Protein AF-A0ABD3PDK6-F1 (afdb_monomer)

Organism: NC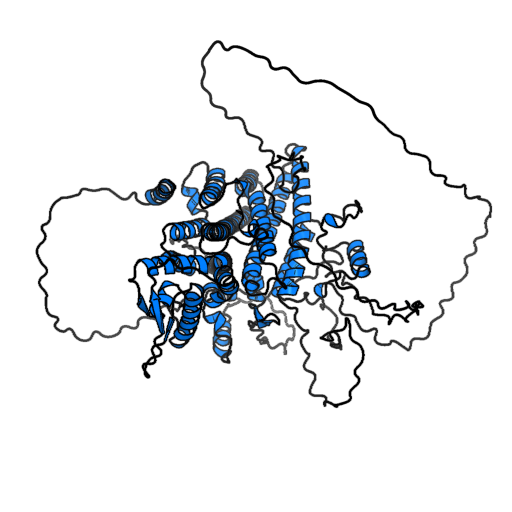BI:txid29204

Sequence (762 aa):
MPSSLMARVKAGNSSASADKCPSHVDVSPVTQRSSKDCTSRTHAGCEAEPEPKSIIRQLLSHNPGPSSFEAPPPFYMCCESEAIDRQNCFELSPFECSAVQNPTNRDSATPQNFSRDPVDATSDPNEIPLECTPTPKKSSLAAAAFSSPATHRIKPTPTSSYYSKQPAVKSAYVPPFKRNALNVKEVTSPATPAKPVNCRNSDANTSHETPKLTLSTAKNAGRTRPSFHPQLVIKKYRRSAAGGGVHEEASVRSLEQLNATVNYLMQLFARQRPPNCENGMNNAMISNNFAGEDTWGKDDTASDYYQQEPSTQGVNPRPQASLCDTVNFIDDRLRAVQKDLVSLVGNLEESFSETTHDANNTLGNVQTKELLRRMQAKMVRYNILTLYLLSGVPSSKYQVKFGSRALRTCLSSYLNLSWGLHDDYSNLHLRKEMNNNLDKENAFSIELRTQDEMMAYVALFHMSAVLRAEENALPLPSTSSAEASTSLMEESGSGWGALFSTFTKYSIAQDGHSLSSVNKYPRWKWALELASLVQCGNYQRYFTLLEEGPSYQSADSTSSATLETSSEAASYNARFLLLARCCASHSINLIRLSALRQCNHAFGKGEKVPVRNLSRLLRFHPSNASDDEVDSASKHVLEFCRDAGLPVIDNDDRDRNVCFVLMKSAPIEISGDESIGRMCTPGRSNDSFVFGTEFVEQKDESVSSLTNLLHRVNMSEEVDDWEEHYCDDSSLSPNSDQAVMVRIDDDQVMIPSSNVLSKLVE

Radius of gyration: 34.32 Å; Cα contacts (8 Å, |Δi|>4): 570; chains: 1; bounding box: 96×109×92 Å

InterPro domains:
  IPR005062 SAC3/GANP/THP3, conserved domain [PF03399] (224-271)

pLDDT: mean 70.37, std 24.06, range [26.16, 98.19]

Solvent-accessible surface area (backbone atoms only — not comparable to full-atom values): 48980 Å² total; per-residue (Å²): 140,70,71,68,60,62,51,54,66,63,59,71,78,69,88,74,83,94,76,81,88,81,82,89,83,85,91,77,84,89,78,91,79,84,89,79,89,87,82,88,81,86,87,71,86,74,78,76,76,78,76,82,76,52,59,61,55,48,46,58,74,70,63,78,69,82,73,83,78,74,78,57,58,70,38,53,48,22,54,62,69,58,53,51,51,29,46,75,67,70,64,68,50,82,69,18,42,41,81,78,73,72,80,71,80,79,84,82,72,82,85,78,82,78,82,77,82,86,83,88,82,90,80,87,94,84,84,82,86,79,85,89,76,89,82,81,92,82,88,86,88,81,91,86,82,88,80,87,84,78,91,81,90,78,85,87,82,90,78,91,81,94,76,92,76,84,80,86,78,83,79,84,83,71,68,92,86,75,74,82,91,73,87,80,79,86,80,88,81,86,89,81,91,79,85,85,84,87,83,81,85,83,89,80,90,79,93,75,86,81,79,84,79,76,86,73,84,71,82,73,76,80,74,79,74,74,47,69,28,55,54,49,32,62,42,68,55,80,63,82,85,69,71,70,69,88,63,74,76,74,77,72,68,50,74,68,36,47,50,52,41,50,53,51,47,51,48,30,64,27,63,39,44,66,77,80,83,75,82,83,72,83,92,75,88,83,79,82,87,81,76,85,73,86,80,90,75,80,87,87,81,93,76,85,89,78,94,77,79,92,69,80,84,67,83,76,73,77,84,69,57,41,67,59,61,47,46,59,52,46,55,39,35,52,49,30,47,51,53,39,51,52,53,52,53,53,55,52,60,57,60,62,74,77,61,86,82,60,70,73,62,52,56,57,48,49,56,50,48,51,53,52,39,52,53,28,50,28,50,31,39,42,31,34,49,49,50,30,65,48,36,74,44,58,64,91,77,43,53,63,58,56,39,55,48,52,29,44,52,29,48,56,51,33,50,64,69,49,72,53,50,68,59,58,52,51,58,55,60,74,65,75,79,72,96,58,63,67,64,52,54,51,48,52,52,53,51,50,54,50,48,21,49,53,49,16,51,53,41,35,47,42,47,32,32,37,56,57,72,70,44,77,58,50,77,76,53,59,84,93,43,46,69,66,51,51,54,88,36,68,91,53,42,66,59,73,61,16,58,53,44,53,47,50,55,59,50,42,70,74,50,72,78,47,79,71,48,59,71,78,25,50,45,28,50,40,32,52,49,42,50,50,25,55,77,70,69,38,52,64,61,31,52,52,46,67,71,71,42,60,80,76,76,75,80,65,90,82,60,92,72,62,74,72,63,57,55,58,51,47,26,54,48,36,40,50,45,40,51,48,37,36,42,35,39,55,28,49,46,53,50,35,49,52,49,49,50,56,49,29,69,74,46,52,66,67,38,73,42,50,38,71,59,51,16,56,69,55,59,58,46,61,98,81,62,53,78,72,52,48,56,57,22,37,52,53,44,51,51,53,38,45,32,40,57,40,53,75,44,78,44,84,56,92,86,52,92,52,44,28,36,37,28,48,80,62,83,76,50,52,65,60,74,64,36,50,44,50,42,57,40,40,31,61,83,43,42,50,74,45,66,32,58,80,66,67,62,75,79,68,93,62,70,62,63,64,53,56,51,55,61,64,74,72,76,84,81,85,76,81,87,82,82,96,72,95,67,96,74,90,76,78,72,91,77,74,83,73,71,63,61,70,42,67,44,91,80,69,41,73,40,71,21,39,66,56,44,39,63,56,28,108

Secondary structure (DSSP, 8-state):
--HHHHHHHHHTT--S------------PPPP--------------PPPPPPPPHHHHHHT--PPPP--PPPPTTSSS-HHHHHHHHHTT---GGGBPP---------------PPPPPP------------PPPP-----------PPP-------------------------TT-----------------PPPP----------PPP------------PPPPBPTTT-------GGG-----S---PPPHHHHHHHHHHHHHHHHHSS-----SSS-------TTS---TTS-------------------PPPPPPHHHHHHHHHHHHHHHHHHHHHHHHHHHHHHHH----HHHHHHHHHHHHHHHHHHHHHHHHHHHHHHHTTTS-TTT--HHHHHHHHHHHHHHHHHHHTTHHHHHHHHHHT--SS-HHHHHHHHHHHHHHHHHHHHHHHHHHHHHHHHHH-TTSPPP-TTTTTTTS-TTGGG-SSHHHHHHHHHHHHHHHHTT-GGGGGG-HHHHHHHHHHHHHHTT-HHHHHHHHHH------S-TTS---THHHHHHHHHHHHHHHHHHHHHHHHHHHHHHHHHHHHHHHSPTT-EEEHHHHHHHTT-S-TT--HHHHHHHHHHHHHHHHHTT--EEE---TT---EEEEPPSS-----SHHHHHHHH--GGGGHHHHH-GGGTSTTSS-THHHHHHHHHSSS------------------S--------EE-TT--EE--HHHHHHHH-

Foldseek 3Di:
DVVPVVVVVVVPPDPDDDDDDDDDDDDDDDDDDDDDDDDDDDDDDDPPDPPDDFLVCLQVLDDPDDPQDDQDPFCLQHHPVVQVVCLVVVNDDPQFFDQPPPPPPPPDDDDDDDDDDDDDDDDDDDDDDDDDDDDDDDDDDDDDDDDDDDDDDDDDDDDDDDDDDDDDDDDPDDPPPDDDDDDDDDDDDDDDDDDDDDDDDDDDDDDDDDDPDDDDPDPPPPDPRGRGDRSRDHDFADDPVVPDPCPPPRDQRDLVSLLSLLLQLLLCLLQLHHDPPPPPDDDDDDDQPPDDDPPPDDDDDDDDDDDDDDDDDDPDPHARDDSLSSCVVSLRRVVVSVVSLVVVVVVLVVVVPPDPDDPVNLVVVLVSLLSVLLSLLLQLLVLLVCLQLCLPFDCVRPPSLSSLVSNLSSLVSNCVSCQCLLVSLVSVVVVPDDDPPPVSVVSSLVVLQSVLLSLLLLLLLLLLLQLVVPDPLQPCDPPVCVVSSPGSQVVQPHHPSSNVVVVCSRQCSNPPPDPVSVLSRQSNVLSVVLSVCLVVLVLLVNLVSLLVGGDDPPPDPPDPDDPVVVSVVSSVRSLSSLSSCSSNQLCLLSSLLSQVQVVLVVDDAFDWAWLLVSLSSSVLDDPDDDPVSSVVSSVLSVLSCVQLVWDKDFDPPPPDRTITTGRHPDHRHGDDPVSSSCSRSVRCSCVCSSSNPVQVPPPDDCPPPVVVVSVVSPDDDPPPDDDDDDDPDPDPDPDPPCVQDFDQHPSRRGHDGSSSSSSSSD

Structure (mmCIF, N/CA/C/O backbone):
data_AF-A0ABD3PDK6-F1
#
_entry.id   AF-A0ABD3PDK6-F1
#
loop_
_atom_site.group_PDB
_atom_site.id
_atom_site.type_symbol
_atom_site.label_atom_id
_atom_site.label_alt_id
_atom_site.label_comp_id
_atom_site.label_asym_id
_atom_site.label_entity_id
_atom_site.label_seq_id
_atom_site.pdbx_PDB_ins_code
_atom_site.Cartn_x
_atom_site.Cartn_y
_atom_site.Cartn_z
_atom_site.occupancy
_atom_site.B_iso_or_equiv
_atom_site.auth_seq_id
_atom_site.auth_comp_id
_atom_site.auth_asym_id
_atom_site.auth_atom_id
_atom_site.pdbx_PDB_model_num
ATOM 1 N N . MET A 1 1 ? 13.539 15.915 24.515 1.00 33.91 1 MET A N 1
ATOM 2 C CA . MET A 1 1 ? 14.264 16.902 23.680 1.00 33.91 1 MET A CA 1
ATOM 3 C C . MET A 1 1 ? 14.076 16.734 22.143 1.00 33.91 1 MET A C 1
ATOM 5 O O . MET A 1 1 ? 15.007 17.051 21.419 1.00 33.91 1 MET A O 1
ATOM 9 N N . PRO A 1 2 ? 12.890 16.357 21.599 1.00 32.00 2 PRO A N 1
ATOM 10 C CA . PRO A 1 2 ? 12.542 16.588 20.179 1.00 32.00 2 PRO A CA 1
ATOM 11 C C . PRO A 1 2 ? 11.530 17.737 19.943 1.00 32.00 2 PRO A C 1
ATOM 13 O O . PRO A 1 2 ? 11.290 18.137 18.809 1.00 32.00 2 PRO A O 1
ATOM 16 N N . SER A 1 3 ? 10.981 18.342 21.001 1.00 37.56 3 SER A N 1
ATOM 17 C CA . SER A 1 3 ? 9.965 19.410 20.935 1.00 37.56 3 SER A CA 1
ATOM 18 C C . SER A 1 3 ? 10.461 20.761 20.383 1.00 37.56 3 SER A C 1
ATOM 20 O O . SER A 1 3 ? 9.655 21.579 19.951 1.00 37.56 3 SER A O 1
ATOM 22 N N . SER A 1 4 ? 11.777 21.000 20.348 1.00 40.50 4 SER A N 1
ATOM 23 C CA . SER A 1 4 ? 12.364 22.285 19.920 1.00 40.50 4 SER A CA 1
ATOM 24 C C . SER A 1 4 ? 12.394 22.473 18.393 1.00 40.50 4 SER A C 1
ATOM 26 O O . SER A 1 4 ? 12.318 23.597 17.901 1.00 40.50 4 SER A O 1
ATOM 28 N N . LEU A 1 5 ? 12.451 21.384 17.615 1.00 39.66 5 LEU A N 1
ATOM 29 C CA . LEU A 1 5 ? 12.611 21.472 16.157 1.00 39.66 5 LEU A CA 1
ATOM 30 C C . LEU A 1 5 ? 11.269 21.658 15.428 1.00 39.66 5 LEU A C 1
ATOM 32 O O . LEU A 1 5 ? 11.174 22.481 14.523 1.00 39.66 5 LEU A O 1
ATOM 36 N N . MET A 1 6 ? 10.201 21.000 15.895 1.00 43.31 6 MET A N 1
ATOM 37 C CA . MET A 1 6 ? 8.832 21.240 15.407 1.00 43.31 6 MET A CA 1
ATOM 38 C C . MET A 1 6 ? 8.336 22.658 15.734 1.00 43.31 6 MET A C 1
ATOM 40 O O . MET A 1 6 ? 7.632 23.275 14.934 1.00 43.31 6 MET A O 1
ATOM 44 N N . ALA A 1 7 ? 8.758 23.222 16.872 1.00 47.25 7 ALA A N 1
ATOM 45 C CA . ALA A 1 7 ? 8.479 24.618 17.206 1.00 47.25 7 ALA A CA 1
ATOM 46 C C . ALA A 1 7 ? 9.117 25.597 16.200 1.00 47.25 7 ALA A C 1
ATOM 48 O O . ALA A 1 7 ? 8.510 26.619 15.887 1.00 47.25 7 ALA A O 1
ATOM 49 N N . ARG A 1 8 ? 10.286 25.267 15.624 1.00 44.12 8 ARG A N 1
ATOM 50 C CA . ARG A 1 8 ? 10.931 26.084 14.577 1.00 44.12 8 ARG A CA 1
ATOM 51 C C . ARG A 1 8 ? 10.209 26.021 13.230 1.00 44.12 8 ARG A C 1
ATOM 53 O O . ARG A 1 8 ? 10.173 27.035 12.544 1.00 44.12 8 ARG A O 1
ATOM 60 N N . VAL A 1 9 ? 9.586 24.892 12.882 1.00 45.59 9 VAL A N 1
ATOM 61 C CA . VAL A 1 9 ? 8.740 24.794 11.674 1.00 45.59 9 VAL A CA 1
ATOM 62 C C . VAL A 1 9 ? 7.465 25.632 11.830 1.00 45.59 9 VAL A C 1
ATOM 64 O O . VAL A 1 9 ? 7.066 26.316 10.894 1.00 45.59 9 VAL A O 1
ATOM 67 N N . LYS A 1 10 ? 6.856 25.660 13.026 1.00 47.19 10 LYS A N 1
ATOM 68 C CA . LYS A 1 10 ? 5.682 26.512 13.301 1.00 47.19 10 LYS A CA 1
ATOM 69 C C . LYS A 1 10 ? 6.009 28.007 13.402 1.00 47.19 10 LYS A C 1
ATOM 71 O O . LYS A 1 10 ? 5.176 28.820 13.023 1.00 47.19 10 LYS A O 1
ATOM 76 N N . ALA A 1 11 ? 7.199 28.377 13.879 1.00 46.62 11 ALA A N 1
ATOM 77 C CA . ALA A 1 11 ? 7.594 29.778 14.055 1.00 46.62 11 ALA A CA 1
ATOM 78 C C . ALA A 1 11 ? 7.929 30.519 12.741 1.00 46.62 11 ALA A C 1
ATOM 80 O O . ALA A 1 11 ? 8.016 31.742 12.748 1.00 46.62 11 ALA A O 1
ATOM 81 N N . GLY A 1 12 ? 8.106 29.810 11.619 1.00 41.84 12 GLY A N 1
ATOM 82 C CA . GLY A 1 12 ? 8.448 30.418 10.325 1.00 41.84 12 GLY A CA 1
ATOM 83 C C . GLY A 1 12 ? 7.286 31.085 9.575 1.00 41.84 12 GLY A C 1
ATOM 84 O O . GLY A 1 12 ? 7.541 31.833 8.639 1.00 41.84 12 GLY A O 1
ATOM 85 N N . ASN A 1 13 ? 6.031 30.851 9.981 1.00 40.47 13 ASN A N 1
ATOM 86 C CA . ASN A 1 13 ? 4.835 31.325 9.262 1.00 40.47 13 ASN A CA 1
ATOM 87 C C . ASN A 1 13 ? 4.119 32.519 9.921 1.00 40.47 13 ASN A C 1
ATOM 89 O O . ASN A 1 13 ? 3.061 32.933 9.455 1.00 40.47 13 ASN A O 1
ATOM 93 N N . SER A 1 14 ? 4.668 33.085 10.994 1.00 37.66 14 SER A N 1
ATOM 94 C CA . SER A 1 14 ? 4.049 34.188 11.736 1.00 37.66 14 SER A CA 1
ATOM 95 C C . SER A 1 14 ? 4.996 35.383 11.850 1.00 37.66 14 SER A C 1
ATOM 97 O O . SER A 1 14 ? 5.498 35.707 12.921 1.00 37.66 14 SER A O 1
ATOM 99 N N . SER A 1 15 ? 5.211 36.079 10.732 1.00 36.38 15 SER A N 1
ATOM 100 C CA . SER A 1 15 ? 5.732 37.450 10.730 1.00 36.38 15 SER A CA 1
ATOM 101 C C . SER A 1 15 ? 4.686 38.406 10.154 1.00 36.38 15 SER A C 1
ATOM 103 O O . SER A 1 15 ? 4.782 38.853 9.014 1.00 36.38 15 SER A O 1
ATOM 105 N N . ALA A 1 16 ? 3.678 38.725 10.961 1.00 35.81 16 ALA A N 1
ATOM 106 C CA . ALA A 1 16 ? 2.847 39.902 10.765 1.00 35.81 16 ALA A CA 1
ATOM 107 C C . ALA A 1 16 ? 2.913 40.741 12.047 1.00 35.81 16 ALA A C 1
ATOM 109 O O . ALA A 1 16 ? 2.473 40.299 13.102 1.00 35.81 16 ALA A O 1
ATOM 110 N N . SER A 1 17 ? 3.556 41.905 11.911 1.00 34.47 17 SER A N 1
ATOM 111 C CA . SER A 1 17 ? 3.424 43.132 12.707 1.00 34.47 17 SER A CA 1
ATOM 112 C C . SER A 1 17 ? 3.126 42.973 14.207 1.00 34.47 17 SER A C 1
ATOM 114 O O . SER A 1 17 ? 1.990 42.783 14.635 1.00 34.47 17 SER A O 1
ATOM 116 N N . ALA A 1 18 ? 4.172 43.139 15.018 1.00 38.19 18 ALA A N 1
ATOM 117 C CA . ALA A 1 18 ? 4.033 43.466 16.427 1.00 38.19 18 ALA A CA 1
ATOM 118 C C . ALA A 1 18 ? 3.723 44.962 16.557 1.00 38.19 18 ALA A C 1
ATOM 120 O O . ALA A 1 18 ? 4.606 45.785 16.317 1.00 38.19 18 ALA A O 1
ATOM 121 N N . ASP A 1 19 ? 2.506 45.301 16.981 1.00 33.12 19 ASP A N 1
ATOM 122 C CA . ASP A 1 19 ? 2.206 46.632 17.496 1.00 33.12 19 ASP A CA 1
ATOM 123 C C . ASP A 1 19 ? 1.490 46.553 18.854 1.00 33.12 19 ASP A C 1
ATOM 125 O O . ASP A 1 19 ? 0.467 45.896 19.031 1.00 33.12 19 ASP A O 1
ATOM 129 N N . LYS A 1 20 ? 2.154 47.196 19.818 1.00 34.62 20 LYS A N 1
ATOM 130 C CA . LYS A 1 20 ? 1.769 47.672 21.157 1.00 34.62 20 LYS A CA 1
ATOM 131 C C . LYS A 1 20 ? 0.549 47.066 21.871 1.00 34.62 20 LYS A C 1
ATOM 133 O O . LYS A 1 20 ? -0.603 47.368 21.578 1.00 34.62 20 LYS A O 1
ATOM 138 N N . CYS A 1 21 ? 0.845 46.419 23.001 1.00 33.97 21 CYS A N 1
ATOM 139 C CA . CYS A 1 21 ? -0.064 46.287 24.141 1.00 33.97 21 CYS A CA 1
ATOM 140 C C . CYS A 1 21 ? -0.491 47.658 24.701 1.00 33.97 21 CYS A C 1
ATOM 142 O O . CYS A 1 21 ? 0.361 48.536 24.872 1.00 33.97 21 CYS A O 1
ATOM 144 N N . PRO A 1 22 ? -1.736 47.764 25.190 1.00 36.25 22 PRO A N 1
ATOM 145 C CA . PRO A 1 22 ? -1.984 48.447 26.446 1.00 36.25 22 PRO A CA 1
ATOM 146 C C . PRO A 1 22 ? -2.604 47.500 27.480 1.00 36.25 22 PRO A C 1
ATOM 148 O O . PRO A 1 22 ? -3.464 46.667 27.205 1.00 36.25 22 PRO A O 1
ATOM 151 N N . SER A 1 23 ? -2.092 47.647 28.692 1.00 42.25 23 SER A N 1
ATOM 152 C CA . SER A 1 23 ? -2.510 47.011 29.933 1.00 42.25 23 SER A CA 1
ATOM 153 C C . SER A 1 23 ? -3.868 47.509 30.439 1.00 42.25 23 SER A C 1
ATOM 155 O O . SER A 1 23 ? -4.216 48.665 30.216 1.00 42.25 23 SER A O 1
ATOM 157 N N . HIS A 1 24 ? -4.495 46.665 31.268 1.00 43.38 24 HIS A N 1
ATOM 158 C CA . HIS A 1 24 ? -5.612 46.927 32.189 1.00 43.38 24 HIS A CA 1
ATOM 159 C C . HIS A 1 24 ? -7.018 47.082 31.593 1.00 43.38 24 HIS A C 1
ATOM 161 O O . HIS A 1 24 ? -7.366 48.146 31.096 1.00 43.38 24 HIS A O 1
ATOM 167 N N . VAL A 1 25 ? -7.871 46.068 31.814 1.00 32.88 25 VAL A N 1
ATOM 168 C CA . VAL A 1 25 ? -9.317 46.262 32.028 1.00 32.88 25 VAL A CA 1
ATOM 169 C C . VAL A 1 25 ? -9.826 45.294 33.102 1.00 32.88 25 VAL A C 1
ATOM 171 O O . VAL A 1 25 ? -9.543 44.096 33.070 1.00 32.88 25 VAL A O 1
ATOM 174 N N . ASP A 1 26 ? -10.556 45.882 34.046 1.00 31.48 26 ASP A N 1
ATOM 175 C CA . ASP A 1 26 ? -11.288 45.300 35.167 1.00 31.48 26 ASP A CA 1
ATOM 176 C C . ASP A 1 26 ? -12.310 44.224 34.779 1.00 31.48 26 ASP A C 1
ATOM 178 O O . ASP A 1 26 ? -13.011 44.310 33.770 1.00 31.48 26 ASP A O 1
ATOM 182 N N . VAL A 1 27 ? -12.464 43.248 35.674 1.00 37.56 27 VAL A N 1
ATOM 183 C CA . VAL A 1 27 ? -13.544 42.259 35.650 1.00 37.56 27 VAL A CA 1
ATOM 184 C C . VAL A 1 27 ? -14.763 42.846 36.365 1.00 37.56 27 VAL A C 1
ATOM 186 O O . VAL A 1 27 ? -14.705 43.157 37.552 1.00 37.56 27 VAL A O 1
ATOM 189 N N . SER A 1 28 ? -15.887 42.957 35.657 1.00 31.92 28 SER A N 1
ATOM 190 C CA . SER A 1 28 ? -17.221 43.187 36.232 1.00 31.92 28 SER A CA 1
ATOM 191 C C . SER A 1 28 ? -18.205 42.111 35.752 1.00 31.92 28 SER A C 1
ATOM 193 O O . SER A 1 28 ? -18.016 41.559 34.665 1.00 31.92 28 SER A O 1
ATOM 195 N N . PRO A 1 29 ? -19.228 41.765 36.558 1.00 42.44 29 PRO A N 1
ATOM 196 C CA . PRO A 1 29 ? -19.994 40.537 36.387 1.00 42.44 29 PRO A CA 1
ATOM 197 C C . PRO A 1 29 ? -21.116 40.649 35.347 1.00 42.44 29 PRO A C 1
ATOM 199 O O . PRO A 1 29 ? -21.711 41.702 35.126 1.00 42.44 29 PRO A O 1
ATOM 202 N N . VAL A 1 30 ? -21.406 39.500 34.738 1.00 33.66 30 VAL A N 1
ATOM 203 C CA . VAL A 1 30 ? -22.426 39.260 33.712 1.00 33.66 30 VAL A CA 1
ATOM 204 C C . VAL A 1 30 ? -23.839 39.391 34.289 1.00 33.66 30 VAL A C 1
ATOM 206 O O . VAL A 1 30 ? -24.230 38.638 35.178 1.00 33.66 30 VAL A O 1
ATOM 209 N N . THR A 1 31 ? -24.630 40.297 33.714 1.00 33.28 31 THR A N 1
ATOM 210 C CA . THR A 1 31 ? -26.081 40.396 33.921 1.00 33.28 31 THR A CA 1
ATOM 211 C C . THR A 1 31 ? -26.805 39.597 32.836 1.00 33.28 31 THR A C 1
ATOM 213 O O . THR A 1 31 ? -26.653 39.872 31.646 1.00 33.28 31 THR A O 1
ATOM 216 N N . GLN A 1 32 ? -27.616 38.617 33.242 1.00 39.53 32 GLN A N 1
ATOM 217 C CA . GLN A 1 32 ? -28.534 37.885 32.365 1.00 39.53 32 GLN A CA 1
ATOM 218 C C . GLN A 1 32 ? -29.570 38.837 31.744 1.00 39.53 32 GLN A C 1
ATOM 220 O O . GLN A 1 32 ? -30.226 39.599 32.458 1.00 39.53 32 GLN A O 1
ATOM 225 N N . ARG A 1 33 ? -29.765 38.764 30.420 1.00 32.22 33 ARG A N 1
ATOM 226 C CA . ARG A 1 33 ? -30.891 39.403 29.725 1.00 32.22 33 ARG A CA 1
ATOM 227 C C . ARG A 1 33 ? -31.748 38.372 28.997 1.00 32.22 33 ARG A C 1
ATOM 229 O O . ARG A 1 33 ? -31.274 37.611 28.163 1.00 32.22 33 ARG A O 1
ATOM 236 N N . SER A 1 34 ? -33.022 38.422 29.368 1.00 34.09 34 SER A N 1
ATOM 237 C CA . SER A 1 34 ? -34.192 37.742 28.825 1.00 34.09 34 SER A CA 1
ATOM 238 C C . SER A 1 34 ? -34.361 37.935 27.315 1.00 34.09 34 SER A C 1
ATOM 240 O O . SER A 1 34 ? -34.275 39.053 26.809 1.00 34.09 34 SER A O 1
ATOM 242 N N . SER A 1 35 ? -34.705 36.843 26.638 1.00 35.84 35 SER A N 1
ATOM 243 C CA . SER A 1 35 ? -35.150 36.756 25.247 1.00 35.84 35 SER A CA 1
ATOM 244 C C . SER A 1 35 ? -36.540 37.366 25.037 1.00 35.84 35 SER A C 1
ATOM 246 O O . SER A 1 35 ? -37.448 37.091 25.823 1.00 35.84 35 SER A O 1
ATOM 248 N N . LYS A 1 36 ? -36.718 38.121 23.947 1.00 46.59 36 LYS A N 1
ATOM 249 C CA . LYS A 1 36 ? -38.016 38.388 23.308 1.00 46.59 36 LYS A CA 1
ATOM 250 C C . LYS A 1 36 ? -37.841 38.542 21.793 1.00 46.59 36 LYS A C 1
ATOM 252 O O . LYS A 1 36 ? -37.038 39.357 21.356 1.00 46.59 36 LYS A O 1
ATOM 257 N N . ASP A 1 37 ? -38.597 37.713 21.078 1.00 53.22 37 ASP A N 1
ATOM 258 C CA . ASP A 1 37 ? -39.224 37.865 19.758 1.00 53.22 37 ASP A CA 1
ATOM 259 C C . ASP A 1 37 ? -38.481 38.583 18.620 1.00 53.22 37 ASP A C 1
ATOM 261 O O . ASP A 1 37 ? -38.293 39.798 18.638 1.00 53.22 37 ASP A O 1
ATOM 265 N N . CYS A 1 38 ? -38.248 37.854 17.519 1.00 35.72 38 CYS A N 1
ATOM 266 C CA . CYS A 1 38 ? -38.396 38.440 16.186 1.00 35.72 38 CYS A CA 1
ATOM 267 C C . CYS A 1 38 ? -38.760 37.397 15.115 1.00 35.72 38 CYS A C 1
ATOM 269 O O . CYS A 1 38 ? -38.110 36.367 14.954 1.00 35.72 38 CYS A O 1
ATOM 271 N N . THR A 1 39 ? -39.841 37.708 14.409 1.00 44.31 39 THR A N 1
ATOM 272 C CA . THR A 1 39 ? -40.572 36.956 13.388 1.00 44.31 39 THR A CA 1
ATOM 273 C C . THR A 1 39 ? -39.949 37.025 11.988 1.00 44.31 39 THR A C 1
ATOM 275 O O . THR A 1 39 ? -39.469 38.072 11.564 1.00 44.31 39 THR A O 1
ATOM 278 N N . SER A 1 40 ? -40.075 35.903 11.266 1.00 52.50 40 SER A N 1
ATOM 279 C CA . SER A 1 40 ? -40.268 35.744 9.810 1.00 52.50 40 SER A CA 1
ATOM 280 C C . SER A 1 40 ? -39.455 36.629 8.851 1.00 52.50 40 SER A C 1
ATOM 282 O O . SER A 1 40 ? -39.840 37.761 8.551 1.00 52.50 40 SER A O 1
ATOM 284 N N . ARG A 1 41 ? -38.418 36.040 8.236 1.00 44.75 41 ARG A N 1
ATOM 285 C CA . ARG A 1 41 ? -37.776 36.553 7.018 1.00 44.75 41 ARG A CA 1
ATOM 286 C C . ARG A 1 41 ? -37.784 35.472 5.933 1.00 44.75 41 ARG A C 1
ATOM 288 O O . ARG A 1 41 ? -37.435 34.326 6.183 1.00 44.75 41 ARG A O 1
ATOM 295 N N . THR A 1 42 ? -38.259 35.873 4.765 1.00 43.91 42 THR A N 1
ATOM 296 C CA . THR A 1 42 ? -38.501 35.116 3.534 1.00 43.91 42 THR A CA 1
ATOM 297 C C . THR A 1 42 ? -37.252 34.408 2.993 1.00 43.91 42 THR A C 1
ATOM 299 O O . THR A 1 42 ? -36.186 35.011 2.889 1.00 43.91 42 THR A O 1
ATOM 302 N N . HIS A 1 43 ? -37.416 33.132 2.621 1.00 43.38 43 HIS A N 1
ATOM 303 C CA . HIS A 1 43 ? -36.419 32.289 1.958 1.00 43.38 43 HIS A CA 1
ATOM 304 C C . HIS A 1 43 ? -36.105 32.815 0.548 1.00 43.38 43 HIS A C 1
ATOM 306 O O . HIS A 1 43 ? -36.920 32.682 -0.363 1.00 43.38 43 HIS A O 1
ATOM 312 N N . ALA A 1 44 ? -34.917 33.391 0.368 1.00 45.34 44 ALA A N 1
ATOM 313 C CA . ALA A 1 44 ? -34.258 33.447 -0.932 1.00 45.34 44 ALA A CA 1
ATOM 314 C C . ALA A 1 44 ? -33.577 32.089 -1.163 1.00 45.34 44 ALA A C 1
ATOM 316 O O . ALA A 1 44 ? -32.943 31.565 -0.246 1.00 45.34 44 ALA A O 1
ATOM 317 N N . GLY A 1 45 ? -33.769 31.501 -2.345 1.00 49.19 45 GLY A N 1
ATOM 318 C CA . GLY A 1 45 ? -33.239 30.188 -2.702 1.00 49.19 45 GLY A CA 1
ATOM 319 C C . GLY A 1 45 ? -31.716 30.161 -2.619 1.00 49.19 45 GLY A C 1
ATOM 320 O O . GLY A 1 45 ? -31.041 30.696 -3.490 1.00 49.19 45 GLY A O 1
ATOM 321 N N . CYS A 1 46 ? -31.189 29.537 -1.566 1.00 41.75 46 CYS A N 1
ATOM 322 C CA . CYS A 1 46 ? -29.838 28.999 -1.585 1.00 41.75 46 CYS A CA 1
ATOM 323 C C . CYS A 1 46 ? -29.841 27.859 -2.601 1.00 41.75 46 CYS A C 1
ATOM 325 O O . CYS A 1 46 ? -30.449 26.817 -2.353 1.00 41.75 46 CYS A O 1
ATOM 327 N N . GLU A 1 47 ? -29.199 28.075 -3.746 1.00 51.72 47 GLU A N 1
ATOM 328 C CA . GLU A 1 47 ? -28.743 26.972 -4.584 1.00 51.72 47 GLU A CA 1
ATOM 329 C C . GLU A 1 47 ? -27.920 26.046 -3.684 1.00 51.72 47 GLU A C 1
ATOM 331 O O . GLU A 1 47 ? -26.988 26.487 -3.010 1.00 51.72 47 GLU A O 1
ATOM 336 N N . ALA A 1 48 ? -28.364 24.795 -3.557 1.00 61.28 48 ALA A N 1
ATOM 337 C CA . ALA A 1 48 ? -27.691 23.818 -2.722 1.00 61.28 48 ALA A CA 1
ATOM 338 C C . ALA A 1 48 ? -26.274 23.621 -3.272 1.00 61.28 48 ALA A C 1
ATOM 340 O O . ALA A 1 48 ? -26.116 23.209 -4.422 1.00 61.28 48 ALA A O 1
ATOM 341 N N . GLU A 1 49 ? -25.267 23.946 -2.458 1.00 57.03 49 GLU A N 1
ATOM 342 C CA . GLU A 1 49 ? -23.869 23.607 -2.726 1.00 57.03 49 GLU A CA 1
ATOM 343 C C . GLU A 1 49 ? -23.802 22.132 -3.164 1.00 57.03 49 GLU A C 1
ATOM 345 O O . GLU A 1 49 ? -24.366 21.272 -2.476 1.00 57.03 49 GLU A O 1
ATOM 350 N N . PRO A 1 50 ? -23.189 21.821 -4.321 1.00 66.62 50 PRO A N 1
ATOM 351 C CA . PRO A 1 50 ? -23.155 20.462 -4.838 1.00 66.62 50 PRO A CA 1
ATOM 352 C C . PRO A 1 50 ? -22.469 19.547 -3.824 1.00 66.62 50 PRO A C 1
ATOM 354 O O . PRO A 1 50 ? -21.351 19.824 -3.387 1.00 66.62 50 PRO A O 1
ATOM 357 N N . GLU A 1 51 ? -23.135 18.451 -3.450 1.00 62.62 51 GLU A N 1
ATOM 358 C CA . GLU A 1 51 ? -22.574 17.517 -2.477 1.00 62.62 51 GLU A CA 1
ATOM 359 C C . GLU A 1 51 ? -21.195 17.012 -2.939 1.00 62.62 51 GLU A C 1
ATOM 361 O O . GLU A 1 51 ? -21.016 16.662 -4.116 1.00 62.62 51 GLU A O 1
ATOM 366 N N . PRO A 1 52 ? -20.198 16.970 -2.037 1.00 64.62 52 PRO A N 1
ATOM 367 C CA . PRO A 1 52 ? -18.847 16.561 -2.384 1.00 64.62 52 PRO A CA 1
ATOM 368 C C . PRO A 1 52 ? -18.856 15.133 -2.943 1.00 64.62 52 PRO A C 1
ATOM 370 O O . PRO A 1 52 ? -19.227 14.178 -2.263 1.00 64.62 52 PRO A O 1
ATOM 373 N N . LYS A 1 53 ? -18.430 14.979 -4.205 1.00 72.62 53 LYS A N 1
ATOM 374 C CA . LYS A 1 53 ? -18.338 13.672 -4.873 1.00 72.62 53 LYS A CA 1
ATOM 375 C C . LYS A 1 53 ? -17.407 12.751 -4.083 1.00 72.62 53 LYS A C 1
ATOM 377 O O . LYS A 1 53 ? -16.281 13.150 -3.775 1.00 72.62 53 LYS A O 1
ATOM 382 N N . SER A 1 54 ? -17.832 11.512 -3.834 1.00 78.62 54 SER A N 1
ATOM 383 C CA . SER A 1 54 ? -17.000 10.522 -3.147 1.00 78.62 54 SER A CA 1
ATOM 384 C C . SER A 1 54 ? -15.675 10.272 -3.871 1.00 78.62 54 SER A C 1
ATOM 386 O O . SER A 1 54 ? -15.566 10.380 -5.095 1.00 78.62 54 SER A O 1
ATOM 388 N N . ILE A 1 55 ? -14.645 9.924 -3.100 1.00 74.94 55 ILE A N 1
ATOM 389 C CA . ILE A 1 55 ? -13.274 9.736 -3.595 1.00 74.94 55 ILE A CA 1
ATOM 390 C C . ILE A 1 55 ? -13.183 8.688 -4.716 1.00 74.94 55 ILE A C 1
ATOM 392 O O . ILE A 1 55 ? -12.429 8.848 -5.674 1.00 74.94 55 ILE A O 1
ATOM 396 N N . ILE A 1 56 ? -14.011 7.641 -4.643 1.00 76.81 56 ILE A N 1
ATOM 397 C CA . ILE A 1 56 ? -14.092 6.594 -5.665 1.00 76.81 56 ILE A CA 1
ATOM 398 C C . ILE A 1 56 ? -14.714 7.145 -6.949 1.00 76.81 56 ILE A C 1
ATOM 400 O O . ILE A 1 56 ? -14.220 6.863 -8.038 1.00 76.81 56 ILE A O 1
ATOM 404 N N . ARG A 1 57 ? -15.758 7.977 -6.848 1.00 78.62 57 ARG A N 1
ATOM 405 C CA . ARG A 1 57 ? -16.362 8.624 -8.024 1.00 78.62 57 ARG A CA 1
ATOM 406 C C . ARG A 1 57 ? -15.371 9.550 -8.720 1.00 78.62 57 ARG A C 1
ATOM 408 O O . ARG A 1 57 ? -15.303 9.536 -9.945 1.00 78.62 57 ARG A O 1
ATOM 415 N N . GLN A 1 58 ? -14.568 10.294 -7.957 1.00 78.69 58 GLN A N 1
ATOM 416 C CA . GLN A 1 58 ? -13.497 11.124 -8.522 1.00 78.69 58 GLN A CA 1
ATOM 417 C C . GLN A 1 58 ? -12.494 10.269 -9.310 1.00 78.69 58 GLN A C 1
ATOM 419 O O . GLN A 1 58 ? -12.177 10.596 -10.451 1.00 78.69 58 GLN A O 1
ATOM 424 N N . LEU A 1 59 ? -12.087 9.114 -8.771 1.00 77.00 59 LEU A N 1
ATOM 425 C CA . LEU A 1 59 ? -11.209 8.176 -9.479 1.00 77.00 59 LEU A CA 1
ATOM 426 C C . LEU A 1 59 ? -11.832 7.593 -10.741 1.00 77.00 59 LEU A C 1
ATOM 428 O O . LEU A 1 59 ? -11.143 7.423 -11.745 1.00 77.00 59 LEU A O 1
ATOM 432 N N . LEU A 1 60 ? -13.119 7.253 -10.708 1.00 79.25 60 LEU A N 1
ATOM 433 C CA . LEU A 1 60 ? -13.798 6.625 -11.838 1.00 79.25 60 LEU A CA 1
ATOM 434 C C . LEU A 1 60 ? -14.134 7.610 -12.962 1.00 79.25 60 LEU A C 1
ATOM 436 O O . LEU A 1 60 ? -14.172 7.180 -14.110 1.00 79.25 60 LEU A O 1
ATOM 440 N N . SER A 1 61 ? -14.293 8.903 -12.658 1.00 77.44 61 SER A N 1
ATOM 441 C CA . SER A 1 61 ? -14.701 9.932 -13.629 1.00 77.44 61 SER A CA 1
ATOM 442 C C . SER A 1 61 ? -13.741 10.146 -14.811 1.00 77.44 61 SER A C 1
ATOM 444 O O . SER A 1 61 ? -14.168 10.633 -15.847 1.00 77.44 61 SER A O 1
ATOM 446 N N . HIS A 1 62 ? -12.481 9.712 -14.707 1.00 66.81 62 HIS A N 1
ATOM 447 C CA . HIS A 1 62 ? -11.507 9.751 -15.806 1.00 66.81 62 HIS A CA 1
ATOM 448 C C . HIS A 1 62 ? -11.170 8.361 -16.302 1.00 66.81 62 HIS A C 1
ATOM 450 O O . HIS A 1 62 ? -10.184 7.775 -15.856 1.00 66.81 62 HIS A O 1
ATOM 456 N N . ASN A 1 63 ? -11.998 7.778 -17.160 1.00 58.38 63 ASN A N 1
ATOM 457 C CA . ASN A 1 63 ? -11.747 6.435 -17.668 1.00 58.38 63 ASN A CA 1
ATOM 458 C C . ASN A 1 63 ? -11.552 6.470 -19.188 1.00 58.38 63 ASN A C 1
ATOM 460 O O . ASN A 1 63 ? -12.493 6.168 -19.918 1.00 58.38 63 ASN A O 1
ATOM 464 N N . PRO A 1 64 ? -10.331 6.752 -19.692 1.00 60.94 64 PRO A N 1
ATOM 465 C CA . PRO A 1 64 ? -9.951 6.068 -20.916 1.00 60.94 64 PRO A CA 1
ATOM 466 C C . PRO A 1 64 ? -10.093 4.574 -20.601 1.00 60.94 64 PRO A C 1
ATOM 468 O O . PRO A 1 64 ? -9.603 4.110 -19.564 1.00 60.94 64 PRO A O 1
ATOM 471 N N . GLY A 1 65 ? -10.862 3.837 -21.406 1.00 59.09 65 GLY A N 1
ATOM 472 C CA . GLY A 1 65 ? -10.999 2.391 -21.231 1.00 59.09 65 GLY A CA 1
ATOM 473 C C . GLY A 1 65 ? -9.616 1.754 -21.042 1.00 59.09 65 GLY A C 1
ATOM 474 O O . GLY A 1 65 ? -8.633 2.306 -21.548 1.00 59.09 65 GLY A O 1
ATOM 475 N N . PRO A 1 66 ? -9.497 0.647 -20.283 1.00 61.72 66 PRO A N 1
ATOM 476 C CA . PRO A 1 66 ? -8.201 0.036 -20.018 1.00 61.72 66 PRO A CA 1
ATOM 477 C C . PRO A 1 66 ? -7.462 -0.124 -21.343 1.00 61.72 66 PRO A C 1
ATOM 479 O O . PRO A 1 66 ? -7.967 -0.817 -22.229 1.00 61.72 66 PRO A O 1
ATOM 482 N N . SER A 1 67 ? -6.321 0.566 -21.480 1.00 65.44 67 SER A N 1
ATOM 483 C CA . SER A 1 67 ? -5.521 0.521 -22.705 1.00 65.44 67 SER A CA 1
ATOM 484 C C . SER A 1 67 ? -5.380 -0.937 -23.127 1.00 65.44 67 SER A C 1
ATOM 486 O O . SER A 1 67 ? -5.103 -1.807 -22.290 1.00 65.44 67 SER A O 1
ATOM 488 N N . SER A 1 68 ? -5.702 -1.227 -24.391 1.00 71.75 68 SER A N 1
ATOM 489 C CA . SER A 1 68 ? -5.681 -2.590 -24.907 1.00 71.75 68 SER A CA 1
ATOM 490 C C . SER A 1 68 ? -4.301 -3.165 -24.630 1.00 71.75 68 SER A C 1
ATOM 492 O O . SER A 1 68 ? -3.304 -2.696 -25.178 1.00 71.75 68 SER A O 1
ATOM 494 N N . PHE A 1 69 ? -4.231 -4.125 -23.713 1.00 73.38 69 PHE A N 1
ATOM 495 C CA . PHE A 1 69 ? -2.958 -4.711 -23.352 1.00 73.38 69 PHE A CA 1
ATOM 496 C C . PHE A 1 69 ? -2.473 -5.556 -24.514 1.00 73.38 69 PHE A C 1
ATOM 498 O O . PHE A 1 69 ? -3.065 -6.591 -24.827 1.00 73.38 69 PHE A O 1
ATOM 505 N N . GLU A 1 70 ? -1.401 -5.103 -25.144 1.00 82.06 70 GLU A N 1
ATOM 506 C CA . GLU A 1 70 ? -0.694 -5.898 -26.124 1.00 82.06 70 GLU A CA 1
ATOM 507 C C . GLU A 1 70 ? 0.028 -7.032 -25.392 1.00 82.06 70 GLU A C 1
ATOM 509 O O . GLU A 1 70 ? 0.841 -6.800 -24.492 1.00 82.06 70 GLU A O 1
ATOM 514 N N . ALA A 1 71 ? -0.319 -8.274 -25.736 1.00 79.69 71 ALA A N 1
ATOM 515 C CA . ALA A 1 71 ? 0.336 -9.436 -25.159 1.00 79.69 71 ALA A CA 1
ATOM 516 C C . ALA A 1 71 ? 1.843 -9.363 -25.461 1.00 79.69 71 ALA A C 1
ATOM 518 O O . ALA A 1 71 ? 2.221 -9.138 -26.614 1.00 79.69 71 ALA A O 1
ATOM 519 N N . PRO A 1 72 ? 2.720 -9.560 -24.460 1.00 87.31 72 PRO A N 1
ATOM 520 C CA . PRO A 1 72 ? 4.151 -9.446 -24.680 1.00 87.31 72 PRO A CA 1
ATOM 521 C C . PRO A 1 72 ? 4.624 -10.523 -25.670 1.00 87.31 72 PRO A C 1
ATOM 523 O O . PRO A 1 72 ? 3.985 -11.575 -25.795 1.00 87.31 72 PRO A O 1
ATOM 526 N N . PRO A 1 73 ? 5.754 -10.311 -26.368 1.00 90.62 73 PRO A N 1
ATOM 527 C CA . PRO A 1 73 ? 6.319 -11.333 -27.239 1.00 90.62 73 PRO A CA 1
ATOM 528 C C . PRO A 1 73 ? 6.559 -12.671 -26.501 1.00 90.62 73 PRO A C 1
ATOM 530 O O . PRO A 1 73 ? 6.736 -12.689 -25.276 1.00 90.62 73 PRO A O 1
ATOM 533 N N . PRO A 1 74 ? 6.581 -13.812 -27.211 1.00 91.62 74 PRO A N 1
ATOM 534 C CA . PRO A 1 74 ? 6.953 -15.101 -26.629 1.00 91.62 74 PRO A CA 1
ATOM 535 C C . PRO A 1 74 ? 8.287 -15.032 -25.873 1.00 91.62 74 PRO A C 1
ATOM 537 O O . PRO A 1 74 ? 9.255 -14.470 -26.379 1.00 91.62 74 PRO A O 1
ATOM 540 N N . PHE A 1 75 ? 8.336 -15.603 -24.666 1.00 91.06 75 PHE A N 1
ATOM 541 C CA . PHE A 1 75 ? 9.525 -15.664 -23.806 1.00 91.06 75 PHE A CA 1
ATOM 542 C C . PHE A 1 75 ? 10.120 -14.294 -23.434 1.00 91.06 75 PHE A C 1
ATOM 544 O O . PHE A 1 75 ? 11.275 -14.177 -23.026 1.00 91.06 75 PHE A O 1
ATOM 551 N N . TYR A 1 76 ? 9.324 -13.228 -23.528 1.00 92.81 76 TYR A N 1
ATOM 552 C CA . TYR A 1 76 ? 9.779 -11.876 -23.206 1.00 92.81 76 TYR A CA 1
ATOM 553 C C . TYR A 1 76 ? 9.942 -11.641 -21.696 1.00 92.81 76 TYR A C 1
ATOM 555 O O . TYR A 1 76 ? 10.753 -10.822 -21.268 1.00 92.81 76 TYR A O 1
ATOM 563 N N . MET A 1 77 ? 9.189 -12.378 -20.871 1.00 93.81 77 MET A N 1
ATOM 564 C CA . MET A 1 77 ? 9.206 -12.259 -19.404 1.00 93.81 77 MET A CA 1
ATOM 565 C C . MET A 1 77 ? 9.989 -13.384 -18.699 1.00 93.81 77 MET A C 1
ATOM 567 O O . MET A 1 77 ? 10.181 -13.324 -17.479 1.00 93.81 77 MET A O 1
ATOM 571 N N . CYS A 1 78 ? 10.434 -14.402 -19.443 1.00 94.44 78 CYS A N 1
ATOM 572 C CA . CYS A 1 78 ? 11.166 -15.584 -18.974 1.00 94.44 78 CYS A CA 1
ATOM 573 C C . CYS A 1 78 ? 11.867 -16.253 -20.161 1.00 94.44 78 CYS A C 1
ATOM 575 O O . CYS A 1 78 ? 11.261 -16.339 -21.224 1.00 94.44 78 CYS A O 1
ATOM 577 N N . CYS A 1 79 ? 13.091 -16.766 -19.999 1.00 93.81 79 CYS A N 1
ATOM 578 C CA . CYS A 1 79 ? 13.740 -17.493 -21.090 1.00 93.81 79 CYS A CA 1
ATOM 579 C C . CYS A 1 79 ? 13.067 -18.852 -21.348 1.00 93.81 79 CYS A C 1
ATOM 581 O O . CYS A 1 79 ? 12.528 -19.489 -20.441 1.00 93.81 79 CYS A O 1
ATOM 583 N N . GLU A 1 80 ? 13.137 -19.323 -22.594 1.00 94.62 80 GLU A N 1
ATOM 584 C CA . GLU A 1 80 ? 12.545 -20.599 -23.010 1.00 94.62 80 GLU A CA 1
ATOM 585 C C . GLU A 1 80 ? 13.081 -21.788 -22.203 1.00 94.62 80 GLU A C 1
ATOM 587 O O . GLU A 1 80 ? 12.312 -22.643 -21.764 1.00 94.62 80 GLU A O 1
ATOM 592 N N . SER A 1 81 ? 14.388 -21.814 -21.929 1.00 93.62 81 SER A N 1
ATOM 593 C CA . SER A 1 81 ? 15.004 -22.878 -21.133 1.00 93.62 81 SER A CA 1
ATOM 594 C C . SER A 1 81 ? 14.465 -22.930 -19.701 1.00 93.62 81 SER A C 1
ATOM 596 O O . SER A 1 81 ? 14.207 -24.020 -19.195 1.00 93.62 81 SER A O 1
ATOM 598 N N . GLU A 1 82 ? 14.228 -21.781 -19.059 1.00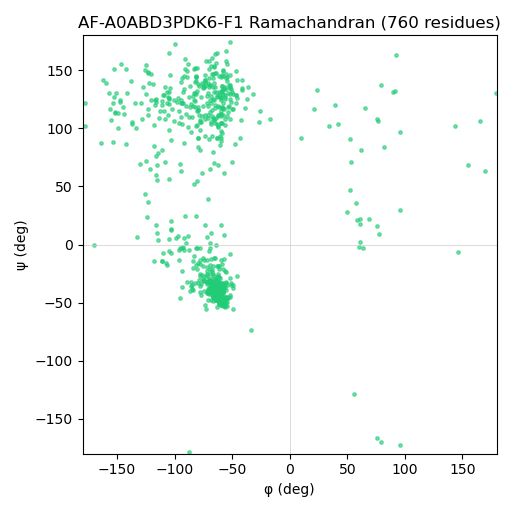 92.44 82 GLU A N 1
ATOM 599 C CA . GLU A 1 82 ? 13.602 -21.725 -17.733 1.00 92.44 82 GLU A CA 1
ATOM 600 C C . GLU A 1 82 ? 12.131 -22.156 -17.793 1.00 92.44 82 GLU A C 1
ATOM 602 O O . GLU A 1 82 ? 11.677 -22.885 -16.912 1.00 92.44 82 GLU A O 1
ATOM 607 N N . ALA A 1 83 ? 11.386 -21.762 -18.828 1.00 94.00 83 ALA A N 1
ATOM 608 C CA . ALA A 1 83 ? 9.999 -22.187 -19.008 1.00 94.00 83 ALA A CA 1
ATOM 609 C C . ALA A 1 83 ? 9.880 -23.719 -19.147 1.00 94.00 83 ALA A C 1
ATOM 611 O O . ALA A 1 83 ? 9.062 -24.343 -18.464 1.00 94.00 83 ALA A O 1
ATOM 612 N N . ILE A 1 84 ? 10.743 -24.332 -19.966 1.00 94.06 84 ILE A N 1
ATOM 613 C CA . ILE A 1 84 ? 10.823 -25.788 -20.156 1.00 94.06 84 ILE A CA 1
ATOM 614 C C . ILE A 1 84 ? 11.231 -26.489 -18.857 1.00 94.06 84 ILE A C 1
ATOM 616 O O . ILE A 1 84 ? 10.601 -27.472 -18.466 1.00 94.06 84 ILE A O 1
ATOM 620 N N . ASP A 1 85 ? 12.250 -25.980 -18.161 1.00 92.56 85 ASP A N 1
ATOM 621 C CA . ASP A 1 85 ? 12.702 -26.515 -16.872 1.00 92.56 85 ASP A CA 1
ATOM 622 C C . ASP A 1 85 ? 11.559 -26.527 -15.846 1.00 92.56 85 ASP A C 1
ATOM 624 O O . ASP A 1 85 ? 11.268 -27.549 -15.220 1.00 92.56 85 ASP A O 1
ATOM 628 N N . ARG A 1 86 ? 10.817 -25.419 -15.750 1.00 92.94 86 ARG A N 1
ATOM 629 C CA . ARG A 1 86 ? 9.671 -25.295 -14.842 1.00 92.94 86 ARG A CA 1
ATOM 630 C C . ARG A 1 86 ? 8.508 -26.204 -15.229 1.00 92.94 86 ARG A C 1
ATOM 632 O O . ARG A 1 86 ? 7.880 -26.772 -14.337 1.00 92.94 86 ARG A O 1
ATOM 639 N N . GLN A 1 87 ? 8.237 -26.400 -16.519 1.00 93.88 87 GLN A N 1
ATOM 640 C CA . GLN A 1 87 ? 7.263 -27.396 -16.980 1.00 93.88 87 GLN A CA 1
ATOM 641 C C . GLN A 1 87 ? 7.687 -28.819 -16.605 1.00 93.88 87 GLN A C 1
ATOM 643 O O . GLN A 1 87 ? 6.869 -29.617 -16.144 1.00 93.88 87 GLN A O 1
ATOM 648 N N . ASN A 1 88 ? 8.970 -29.138 -16.768 1.00 92.38 88 ASN A N 1
ATOM 649 C CA . ASN A 1 88 ? 9.514 -30.455 -16.458 1.00 92.38 88 ASN A CA 1
ATOM 650 C C . ASN A 1 88 ? 9.507 -30.759 -14.957 1.00 92.38 88 ASN A C 1
ATOM 652 O O . ASN A 1 88 ? 9.299 -31.916 -14.584 1.00 92.38 88 ASN A O 1
ATOM 656 N N . CYS A 1 89 ? 9.676 -29.727 -14.130 1.00 91.56 89 CYS A N 1
ATOM 657 C CA . CYS A 1 89 ? 9.682 -29.802 -12.671 1.00 91.56 89 CYS A CA 1
ATOM 658 C C . CYS A 1 89 ? 8.303 -29.581 -12.022 1.00 91.56 89 CYS A C 1
ATOM 660 O O . CYS A 1 89 ? 8.224 -29.527 -10.798 1.00 91.56 89 CYS A O 1
ATOM 662 N N . PHE A 1 90 ? 7.221 -29.463 -12.805 1.00 91.25 90 PHE A N 1
ATOM 663 C CA . PHE A 1 90 ? 5.861 -29.189 -12.306 1.00 91.25 90 PHE A CA 1
ATOM 664 C C . PHE A 1 90 ? 5.751 -27.895 -11.477 1.00 91.25 90 PHE A C 1
ATOM 666 O O . PHE A 1 90 ? 4.983 -27.808 -10.524 1.00 91.25 90 PHE A O 1
ATOM 673 N N . GLU A 1 91 ? 6.509 -26.864 -11.853 1.00 92.88 91 GLU A N 1
ATOM 674 C CA . GLU A 1 91 ? 6.529 -25.568 -11.168 1.00 92.88 91 GLU A CA 1
ATOM 675 C C . GLU A 1 91 ? 5.743 -24.466 -11.900 1.00 92.88 91 GLU A C 1
ATOM 677 O O . GLU A 1 91 ? 5.923 -23.278 -11.601 1.00 92.88 91 GLU A O 1
ATOM 682 N N . LEU A 1 92 ? 4.926 -24.818 -12.895 1.00 94.00 92 LEU A N 1
ATOM 683 C CA . LEU A 1 92 ? 4.079 -23.860 -13.609 1.00 94.00 92 LEU A CA 1
ATOM 684 C C . LEU A 1 92 ? 2.874 -23.458 -12.758 1.00 94.00 92 LEU A C 1
ATOM 686 O O . LEU A 1 92 ? 2.201 -24.300 -12.168 1.00 94.00 92 LEU A O 1
ATOM 690 N N . SER A 1 93 ? 2.600 -22.156 -12.714 1.00 94.06 93 SER A N 1
ATOM 691 C CA . SER A 1 93 ? 1.376 -21.622 -12.127 1.00 94.06 93 SER A CA 1
ATOM 692 C C . SER A 1 93 ? 0.211 -21.732 -13.117 1.00 94.06 93 SER A C 1
ATOM 694 O O . SER A 1 93 ? 0.442 -21.607 -14.321 1.00 94.06 93 SER A O 1
ATOM 696 N N . PRO A 1 94 ? -1.048 -21.845 -12.648 1.00 92.25 94 PRO A N 1
ATOM 697 C CA . PRO A 1 94 ? -2.226 -21.725 -13.509 1.00 92.25 94 PRO A CA 1
ATOM 698 C C . PRO A 1 94 ? -2.243 -20.453 -14.373 1.00 92.25 94 PRO A C 1
ATOM 700 O O . PRO A 1 94 ? -2.773 -20.480 -15.480 1.00 92.25 94 PRO A O 1
ATOM 703 N N . PHE A 1 95 ? -1.616 -19.362 -13.915 1.00 93.19 95 PHE A N 1
ATOM 704 C CA . PHE A 1 95 ? -1.506 -18.108 -14.674 1.00 93.19 95 PHE A CA 1
ATOM 705 C C . PHE A 1 95 ? -0.540 -18.172 -15.866 1.00 93.19 95 PHE A C 1
ATOM 707 O O . PHE A 1 95 ? -0.530 -17.264 -16.693 1.00 93.19 95 PHE A O 1
ATOM 714 N N . GLU A 1 96 ? 0.288 -19.214 -15.943 1.00 94.06 96 GLU A N 1
ATOM 715 C CA . GLU A 1 96 ? 1.323 -19.391 -16.967 1.00 94.06 96 GLU A CA 1
ATOM 716 C C . GLU A 1 96 ? 0.980 -20.526 -17.941 1.00 94.06 96 GLU A C 1
ATOM 718 O O . GLU A 1 96 ? 1.695 -20.729 -18.922 1.00 94.06 96 GLU A O 1
ATOM 723 N N . CYS A 1 97 ? -0.087 -21.283 -17.676 1.00 90.81 97 CYS A N 1
ATOM 724 C CA . CYS A 1 97 ? -0.496 -22.429 -18.479 1.00 90.81 97 CYS A CA 1
ATOM 725 C C . CYS A 1 97 ? -1.298 -21.998 -19.712 1.00 90.81 97 CYS A C 1
ATOM 727 O O . CYS A 1 97 ? -2.181 -21.143 -19.639 1.00 90.81 97 CYS A O 1
ATOM 729 N N . SER A 1 98 ? -1.040 -22.656 -20.842 1.00 83.38 98 SER A N 1
ATOM 730 C CA . SER A 1 98 ? -1.945 -22.618 -21.990 1.00 83.38 98 SER A CA 1
ATOM 731 C C . SER A 1 98 ? -3.216 -23.388 -21.635 1.00 83.38 98 SER A C 1
ATOM 733 O O . SER A 1 98 ? -3.136 -24.475 -21.057 1.00 83.38 98 SER A O 1
ATOM 735 N N . ALA A 1 99 ? -4.389 -22.856 -21.993 1.00 78.19 99 ALA A N 1
ATOM 736 C CA . ALA A 1 99 ? -5.609 -23.653 -21.950 1.00 78.19 99 ALA A CA 1
ATOM 737 C C . ALA A 1 99 ? -5.380 -24.872 -22.849 1.00 78.19 99 ALA A C 1
ATOM 739 O O . ALA A 1 99 ? -5.103 -24.710 -24.038 1.00 78.19 99 ALA A O 1
ATOM 740 N N . VAL A 1 100 ? -5.415 -26.075 -22.269 1.00 64.38 100 VAL A N 1
ATOM 741 C CA . VAL A 1 100 ? -5.243 -27.314 -23.026 1.00 64.38 100 VAL A CA 1
ATOM 742 C C . VAL A 1 100 ? -6.359 -27.340 -24.060 1.00 64.38 100 VAL A C 1
ATOM 744 O O . VAL A 1 100 ? -7.522 -27.563 -23.724 1.00 64.38 100 VAL A O 1
ATOM 747 N N . GLN A 1 101 ? -6.023 -27.065 -25.319 1.00 59.53 101 GLN A N 1
ATOM 748 C CA . GLN A 1 101 ? -6.905 -27.414 -26.414 1.00 59.53 101 GLN A CA 1
ATOM 749 C C . GLN A 1 101 ? -6.949 -28.932 -26.379 1.00 59.53 101 GLN A C 1
ATOM 751 O O . GLN A 1 101 ? -5.955 -29.582 -26.703 1.00 59.53 101 GLN A O 1
ATOM 756 N N . ASN A 1 102 ? -8.059 -29.491 -25.887 1.00 55.47 102 ASN A N 1
ATOM 757 C CA . ASN A 1 102 ? -8.304 -30.917 -26.017 1.00 55.47 102 ASN A CA 1
ATOM 758 C C . ASN A 1 102 ? -8.002 -31.251 -27.477 1.00 55.47 102 ASN A C 1
ATOM 760 O O . ASN A 1 102 ? -8.602 -30.606 -28.348 1.00 55.47 102 ASN A O 1
ATOM 764 N N . PRO A 1 103 ? -7.060 -32.168 -27.763 1.00 54.38 103 PRO A N 1
ATOM 765 C CA . PRO A 1 103 ? -6.868 -32.642 -29.115 1.00 54.38 103 PRO A CA 1
ATOM 766 C C . PRO A 1 103 ? -8.179 -33.329 -29.475 1.00 54.38 103 PRO A C 1
ATOM 768 O O . PRO A 1 103 ? -8.418 -34.484 -29.134 1.00 54.38 103 PRO A O 1
ATOM 771 N N . THR A 1 104 ? -9.096 -32.566 -30.062 1.00 56.09 104 THR A N 1
ATOM 772 C CA . THR A 1 104 ? -10.318 -33.097 -30.630 1.00 56.09 104 THR A CA 1
ATOM 773 C C . THR A 1 104 ? -9.839 -34.106 -31.643 1.00 56.09 104 THR A C 1
ATOM 775 O O . THR A 1 104 ? -9.075 -33.765 -32.546 1.00 56.09 104 THR A O 1
ATOM 778 N N . ASN A 1 105 ? -10.197 -35.360 -31.384 1.00 48.69 105 ASN A N 1
ATOM 779 C CA . ASN A 1 105 ? -9.858 -36.535 -32.161 1.00 48.69 105 ASN A CA 1
ATOM 780 C C . ASN A 1 105 ? -10.012 -36.224 -33.659 1.00 48.69 105 ASN A C 1
ATOM 782 O O . ASN A 1 105 ? -11.089 -36.371 -34.233 1.00 48.69 105 ASN A O 1
ATOM 786 N N . ARG A 1 106 ? -8.931 -35.785 -34.313 1.00 47.72 106 ARG A N 1
ATOM 787 C CA . ARG A 1 106 ? -8.805 -35.786 -35.772 1.00 47.72 106 ARG A CA 1
ATOM 788 C C . ARG A 1 106 ? -8.427 -37.204 -36.197 1.00 47.72 106 ARG A C 1
ATOM 790 O O . ARG A 1 106 ? -7.443 -37.422 -36.892 1.00 47.72 106 ARG A O 1
ATOM 797 N N . ASP A 1 107 ? -9.235 -38.171 -35.779 1.00 52.78 107 ASP A N 1
ATOM 798 C CA . ASP A 1 107 ? -9.237 -39.512 -36.344 1.00 52.78 107 ASP A CA 1
ATOM 799 C C . ASP A 1 107 ? -10.031 -39.455 -37.651 1.00 52.78 107 ASP A C 1
ATOM 801 O O . ASP A 1 107 ? -11.242 -39.663 -37.672 1.00 52.78 107 ASP A O 1
ATOM 805 N N . SER A 1 108 ? -9.361 -39.058 -38.737 1.00 50.38 108 SER A N 1
ATOM 806 C CA . SER A 1 108 ? -9.653 -39.456 -40.132 1.00 50.38 108 SER A CA 1
ATOM 807 C C . SER A 1 108 ? -8.846 -38.619 -41.132 1.00 50.38 108 SER A C 1
ATOM 809 O O . SER A 1 108 ? -9.386 -37.912 -41.978 1.00 50.38 108 SER A O 1
ATOM 811 N N . ALA A 1 109 ? -7.520 -38.724 -41.083 1.00 41.28 109 ALA A N 1
ATOM 812 C CA . ALA A 1 109 ? -6.703 -38.436 -42.257 1.00 41.28 109 ALA A CA 1
ATOM 813 C C . ALA A 1 109 ? -5.620 -39.508 -42.386 1.00 41.28 109 ALA A C 1
ATOM 815 O O . ALA A 1 109 ? -4.649 -39.558 -41.637 1.00 41.28 109 ALA A O 1
ATOM 816 N N . THR A 1 110 ? -5.874 -40.403 -43.332 1.00 48.03 110 THR A N 1
ATOM 817 C CA . THR A 1 110 ? -5.014 -41.449 -43.882 1.00 48.03 110 THR A CA 1
ATOM 818 C C . THR A 1 110 ? -3.547 -41.004 -43.981 1.00 48.03 110 THR A C 1
ATOM 820 O O . THR A 1 110 ? -3.293 -39.901 -44.470 1.00 48.03 110 THR A O 1
ATOM 823 N N . PRO A 1 111 ? -2.560 -41.835 -43.595 1.00 41.06 111 PRO A N 1
ATOM 824 C CA . PRO A 1 111 ? -1.157 -41.465 -43.731 1.00 41.06 111 PRO A CA 1
ATOM 825 C C . PRO A 1 111 ? -0.787 -41.398 -45.219 1.00 41.06 111 PRO A C 1
ATOM 827 O O . PRO A 1 111 ? -0.735 -42.420 -45.905 1.00 41.06 111 PRO A O 1
ATOM 830 N N . GLN A 1 112 ? -0.527 -40.194 -45.737 1.00 37.88 112 GLN A N 1
ATOM 831 C CA . GLN A 1 112 ? 0.177 -40.041 -47.007 1.00 37.88 112 GLN A CA 1
ATOM 832 C C . GLN A 1 112 ? 1.656 -40.363 -46.786 1.00 37.88 112 GLN A C 1
ATOM 834 O O . GLN A 1 112 ? 2.402 -39.604 -46.169 1.00 37.88 112 GLN A O 1
ATOM 839 N N . ASN A 1 113 ? 2.057 -41.521 -47.310 1.00 36.69 113 ASN A N 1
ATOM 840 C CA . ASN A 1 113 ? 3.443 -41.910 -47.518 1.00 36.69 113 ASN A CA 1
ATOM 841 C C . ASN A 1 113 ? 4.152 -40.864 -48.389 1.00 36.69 113 ASN A C 1
ATOM 843 O O . ASN A 1 113 ? 3.939 -40.816 -49.600 1.00 36.69 113 ASN A O 1
ATOM 847 N N . PHE A 1 114 ? 5.038 -40.071 -47.790 1.00 35.12 114 PHE A N 1
ATOM 848 C CA . PHE A 1 114 ? 6.075 -39.373 -48.540 1.00 35.12 114 PHE A CA 1
ATOM 849 C C . PHE A 1 114 ? 7.231 -40.339 -48.800 1.00 35.12 114 PHE A C 1
ATOM 851 O O . PHE A 1 114 ? 8.046 -40.625 -47.923 1.00 35.12 114 PHE A O 1
ATOM 858 N N . SER A 1 115 ? 7.269 -40.845 -50.031 1.00 33.84 115 SER A N 1
ATOM 859 C CA . SER A 1 115 ? 8.437 -41.487 -50.626 1.00 33.84 115 SER A CA 1
ATOM 860 C C . SER A 1 115 ? 9.564 -40.454 -50.721 1.00 33.84 115 SER A C 1
ATOM 862 O O . SER A 1 115 ? 9.397 -39.418 -51.363 1.00 33.84 115 SER A O 1
ATOM 864 N N . ARG A 1 116 ? 10.693 -40.710 -50.053 1.00 35.84 116 ARG A N 1
ATOM 865 C CA . ARG A 1 116 ? 11.958 -39.999 -50.284 1.00 35.84 116 ARG A CA 1
ATOM 866 C C . ARG A 1 116 ? 12.768 -40.799 -51.296 1.00 35.84 116 ARG A C 1
ATOM 868 O O . ARG A 1 116 ? 13.071 -41.963 -51.043 1.00 35.84 116 ARG A O 1
ATOM 875 N N . ASP A 1 117 ? 13.116 -40.158 -52.405 1.00 35.31 117 ASP A N 1
ATOM 876 C CA . ASP A 1 117 ? 14.097 -40.664 -53.361 1.00 35.31 117 ASP A CA 1
ATOM 877 C C . ASP A 1 117 ? 15.500 -40.748 -52.725 1.00 35.31 117 ASP A C 1
ATOM 879 O O . ASP A 1 117 ? 15.838 -39.924 -51.864 1.00 35.31 117 ASP A O 1
ATOM 883 N N . PRO A 1 118 ? 16.329 -41.731 -53.125 1.00 42.72 118 PRO A N 1
ATOM 884 C CA . PRO A 1 118 ? 17.662 -41.926 -52.578 1.00 42.72 118 PRO A CA 1
ATOM 885 C C . PRO A 1 118 ? 18.670 -41.020 -53.294 1.00 42.72 118 PRO A C 1
ATOM 887 O O . PRO A 1 118 ? 18.774 -41.035 -54.520 1.00 42.72 118 PRO A O 1
ATOM 890 N N . VAL A 1 119 ? 19.445 -40.257 -52.522 1.00 43.53 119 VAL A N 1
ATOM 891 C CA . VAL A 1 119 ? 20.644 -39.577 -53.025 1.00 43.53 119 VAL A CA 1
ATOM 892 C C . VAL A 1 119 ? 21.850 -40.466 -52.756 1.00 43.53 119 VAL A C 1
ATOM 894 O O . VAL A 1 119 ? 22.133 -40.850 -51.622 1.00 43.53 119 VAL A O 1
ATOM 897 N N . ASP A 1 120 ? 22.507 -40.782 -53.860 1.00 39.03 120 ASP A N 1
ATOM 898 C CA . ASP A 1 120 ? 23.744 -41.524 -54.028 1.00 39.03 120 ASP A CA 1
ATOM 899 C C . ASP A 1 120 ? 24.923 -40.791 -53.359 1.00 39.03 120 ASP A C 1
ATOM 901 O O . ASP A 1 120 ? 25.146 -39.605 -53.611 1.00 39.03 120 ASP A O 1
ATOM 905 N N . ALA A 1 121 ? 25.676 -41.481 -52.499 1.00 38.31 121 ALA A N 1
ATOM 906 C CA . ALA A 1 121 ? 26.946 -40.993 -51.960 1.00 38.31 121 ALA A CA 1
ATOM 907 C C . ALA A 1 121 ? 27.852 -42.174 -51.583 1.00 38.31 121 ALA A C 1
ATOM 909 O O . ALA A 1 121 ? 27.861 -42.671 -50.457 1.00 38.31 121 ALA A O 1
ATOM 910 N N . THR A 1 122 ? 28.628 -42.625 -52.561 1.00 43.62 122 THR A N 1
ATOM 911 C CA . THR A 1 122 ? 29.817 -43.457 -52.379 1.00 43.62 122 THR A CA 1
ATOM 912 C C . THR A 1 122 ? 31.022 -42.584 -52.018 1.00 43.62 122 THR A C 1
ATOM 914 O O . THR A 1 122 ? 31.434 -41.790 -52.860 1.00 43.62 122 THR A O 1
ATOM 917 N N . SER A 1 123 ? 31.632 -42.777 -50.842 1.00 37.97 123 SER A N 1
ATOM 918 C CA . SER A 1 123 ? 33.100 -42.736 -50.667 1.00 37.97 123 SER A CA 1
ATOM 919 C C . SER A 1 123 ? 33.543 -43.035 -49.225 1.00 37.97 123 SER A C 1
ATOM 921 O O . SER A 1 123 ? 33.204 -42.300 -48.304 1.00 37.97 123 SER A O 1
ATOM 923 N N . ASP A 1 124 ? 34.365 -44.083 -49.128 1.00 36.81 124 ASP A N 1
ATOM 924 C CA . ASP A 1 124 ? 35.458 -44.382 -48.186 1.00 36.81 124 ASP A CA 1
ATOM 925 C C . ASP A 1 124 ? 35.223 -44.627 -46.674 1.00 36.81 124 ASP A C 1
ATOM 927 O O . ASP A 1 124 ? 34.883 -43.710 -45.926 1.00 36.81 124 ASP A O 1
ATOM 931 N N . PRO A 1 125 ? 35.540 -45.844 -46.171 1.00 39.78 125 PRO A N 1
ATOM 932 C CA . PRO A 1 125 ? 35.648 -46.154 -44.754 1.00 39.78 125 PRO A CA 1
ATOM 933 C C . PRO A 1 125 ? 37.123 -46.283 -44.346 1.00 39.78 125 PRO A C 1
ATOM 935 O O . PRO A 1 125 ? 37.723 -47.339 -44.526 1.00 39.78 125 PRO A O 1
ATOM 938 N N . ASN A 1 126 ? 37.716 -45.238 -43.773 1.00 41.94 126 ASN A N 1
ATOM 939 C CA . ASN A 1 126 ? 38.939 -45.357 -42.974 1.00 41.94 126 ASN A CA 1
ATOM 940 C C . ASN A 1 126 ? 39.146 -44.090 -42.145 1.00 41.94 126 ASN A C 1
ATOM 942 O O . ASN A 1 126 ? 39.862 -43.194 -42.566 1.00 41.94 126 ASN A O 1
ATOM 946 N N . GLU A 1 127 ? 38.563 -44.033 -40.949 1.00 34.88 127 GLU A N 1
ATOM 947 C CA . GLU A 1 127 ? 39.127 -43.224 -39.867 1.00 34.88 127 GLU A CA 1
ATOM 948 C C . GLU A 1 127 ? 38.717 -43.800 -38.504 1.00 34.88 127 GLU A C 1
ATOM 950 O O . GLU A 1 127 ? 37.549 -44.028 -38.194 1.00 34.88 127 GLU A O 1
ATOM 955 N N . ILE A 1 128 ? 39.745 -44.128 -37.727 1.00 44.38 128 ILE A N 1
ATOM 956 C CA . ILE A 1 128 ? 39.721 -44.755 -36.406 1.00 44.38 128 ILE A CA 1
ATOM 957 C C . ILE A 1 128 ? 39.449 -43.654 -35.367 1.00 44.38 128 ILE A C 1
ATOM 959 O O . ILE A 1 128 ? 40.188 -42.668 -35.364 1.00 44.38 128 ILE A O 1
ATOM 963 N N . PRO A 1 129 ? 38.480 -43.786 -34.442 1.00 41.12 129 PRO A N 1
ATOM 964 C CA . PRO A 1 129 ? 38.341 -42.815 -33.365 1.00 41.12 129 PRO A CA 1
ATOM 965 C C . PRO A 1 129 ? 39.350 -43.117 -32.246 1.00 41.12 129 PRO A C 1
ATOM 967 O O . PRO A 1 129 ? 39.288 -44.155 -31.588 1.00 41.12 129 PRO A O 1
ATOM 970 N N . LEU A 1 130 ? 40.287 -42.187 -32.044 1.00 35.47 130 LEU A N 1
ATOM 971 C CA . LEU A 1 130 ? 41.205 -42.150 -30.907 1.00 35.47 130 LEU A CA 1
ATOM 972 C C . LEU A 1 130 ? 40.463 -41.792 -29.611 1.00 35.47 130 LEU A C 1
ATOM 974 O O . LEU A 1 130 ? 39.655 -40.866 -29.557 1.00 35.47 130 LEU A O 1
ATOM 978 N N . GLU A 1 131 ? 40.792 -42.547 -28.568 1.00 30.83 131 GLU A N 1
ATOM 979 C CA . GLU A 1 131 ? 40.347 -42.417 -27.184 1.00 30.83 131 GLU A CA 1
ATOM 980 C C . GLU A 1 131 ? 40.646 -41.028 -26.590 1.00 30.83 131 GLU A C 1
ATOM 982 O O . GLU A 1 131 ? 41.790 -40.573 -26.558 1.00 30.83 131 GLU A O 1
ATOM 987 N N . CYS A 1 132 ? 39.628 -40.383 -26.014 1.00 30.17 132 CYS A N 1
ATOM 988 C CA . CYS A 1 132 ? 39.809 -39.238 -25.123 1.00 30.17 132 CYS A CA 1
ATOM 989 C C . CYS A 1 132 ? 40.045 -39.722 -23.684 1.00 30.17 132 CYS A C 1
ATOM 991 O O . CYS A 1 132 ? 39.104 -39.985 -22.935 1.00 30.17 132 CYS A O 1
ATOM 993 N N . THR A 1 133 ? 41.312 -39.804 -23.278 1.00 34.50 133 THR A N 1
ATOM 994 C CA . THR A 1 133 ? 41.716 -39.900 -21.866 1.00 34.50 133 THR A CA 1
ATOM 995 C C . THR A 1 133 ? 41.740 -38.520 -21.190 1.00 34.50 133 THR A C 1
ATOM 997 O O . THR A 1 133 ? 42.160 -37.547 -21.820 1.00 34.50 133 THR A O 1
ATOM 1000 N N . PRO A 1 134 ? 41.373 -38.405 -19.898 1.00 35.44 134 PRO A N 1
ATOM 1001 C CA . PRO A 1 134 ? 41.366 -37.136 -19.175 1.00 35.44 134 PRO A CA 1
ATOM 1002 C C . PRO A 1 134 ? 42.767 -36.780 -18.652 1.00 35.44 134 PRO A C 1
ATOM 1004 O O . PRO A 1 134 ? 43.367 -37.535 -17.887 1.00 35.44 134 PRO A O 1
ATOM 1007 N N . THR A 1 135 ? 43.289 -35.605 -19.012 1.00 32.97 135 THR A N 1
ATOM 1008 C CA . THR A 1 135 ? 44.539 -35.077 -18.437 1.00 32.97 135 THR A CA 1
ATOM 1009 C C . THR A 1 135 ? 44.304 -34.245 -17.168 1.00 32.97 135 THR A C 1
ATOM 1011 O O . THR A 1 135 ? 43.262 -33.600 -17.033 1.00 32.97 135 THR A O 1
ATOM 1014 N N . PRO A 1 136 ? 45.265 -34.239 -16.222 1.00 37.81 136 PRO A N 1
ATOM 1015 C CA . PRO A 1 136 ? 45.031 -33.856 -14.837 1.00 37.81 136 PRO A CA 1
ATOM 1016 C C . PRO A 1 136 ? 45.245 -32.366 -14.537 1.00 37.81 136 PRO A C 1
ATOM 1018 O O . PRO A 1 136 ? 45.975 -31.640 -15.211 1.00 37.81 136 PRO A O 1
ATOM 1021 N N . LYS A 1 137 ? 44.623 -31.971 -13.423 1.00 34.34 137 LYS A N 1
ATOM 1022 C CA . LYS A 1 137 ? 44.734 -30.704 -12.691 1.00 34.34 137 LYS A CA 1
ATOM 1023 C C . LYS A 1 137 ? 46.178 -30.192 -12.595 1.00 34.34 137 LYS A C 1
ATOM 1025 O O . LYS A 1 137 ? 47.066 -30.927 -12.167 1.00 34.34 137 LYS A O 1
ATOM 1030 N N . LYS A 1 138 ? 46.376 -28.893 -12.848 1.00 31.69 138 LYS A N 1
ATOM 1031 C CA . LYS A 1 138 ? 47.554 -28.149 -12.379 1.00 31.69 138 LYS A CA 1
ATOM 1032 C C . LYS A 1 138 ? 47.163 -27.131 -11.313 1.00 31.69 138 LYS A C 1
ATOM 1034 O O . LYS A 1 138 ? 46.313 -26.273 -11.515 1.00 31.69 138 LYS A O 1
ATOM 1039 N N . SER A 1 139 ? 47.825 -27.281 -10.175 1.00 33.25 139 SER A N 1
ATOM 1040 C CA . SER A 1 139 ? 47.959 -26.347 -9.065 1.00 33.25 139 SER A CA 1
ATOM 1041 C C . SER A 1 139 ? 48.848 -25.159 -9.445 1.00 33.25 139 SER A C 1
ATOM 1043 O O . SER A 1 139 ? 49.929 -25.374 -9.993 1.00 33.25 139 SER A O 1
ATOM 1045 N N . SER A 1 140 ? 48.481 -23.941 -9.046 1.00 29.42 140 SER A N 1
ATOM 1046 C CA . SER A 1 140 ? 49.438 -22.835 -8.922 1.00 29.42 140 SER A CA 1
ATOM 1047 C C . SER A 1 140 ? 49.239 -22.100 -7.596 1.00 29.42 140 SER A C 1
ATOM 1049 O O . SER A 1 140 ? 48.333 -21.288 -7.430 1.00 29.42 140 SER A O 1
ATOM 1051 N N . LEU A 1 141 ? 50.116 -22.438 -6.655 1.00 29.14 141 LEU A N 1
ATOM 1052 C CA . LEU A 1 141 ? 50.476 -21.693 -5.454 1.00 29.14 141 LEU A CA 1
ATOM 1053 C C . LEU A 1 141 ? 51.760 -20.914 -5.782 1.00 29.14 141 LEU A C 1
ATOM 1055 O O . LEU A 1 141 ? 52.717 -21.547 -6.219 1.00 29.14 141 LEU A O 1
ATOM 1059 N N . ALA A 1 142 ? 51.768 -19.593 -5.570 1.00 27.89 142 ALA A N 1
ATOM 1060 C CA . ALA A 1 142 ? 52.910 -18.720 -5.220 1.00 27.89 142 ALA A CA 1
ATOM 1061 C C . ALA A 1 142 ? 52.468 -17.256 -5.450 1.00 27.89 142 ALA A C 1
ATOM 1063 O O . ALA A 1 142 ? 52.122 -16.886 -6.563 1.00 27.89 142 ALA A O 1
ATOM 1064 N N . ALA A 1 143 ? 52.209 -16.466 -4.406 1.00 28.61 143 ALA A N 1
ATOM 1065 C CA . ALA A 1 143 ? 53.179 -15.715 -3.597 1.00 28.61 143 ALA A CA 1
ATOM 1066 C C . ALA A 1 143 ? 53.708 -14.444 -4.292 1.00 28.61 143 ALA A C 1
ATOM 1068 O O . ALA A 1 143 ? 54.580 -14.511 -5.150 1.00 28.61 143 ALA A O 1
ATOM 1069 N N . ALA A 1 144 ? 53.242 -13.281 -3.826 1.00 26.36 144 ALA A N 1
ATOM 1070 C CA . ALA A 1 144 ? 54.002 -12.034 -3.844 1.00 26.36 144 ALA A CA 1
ATOM 1071 C C . ALA A 1 144 ? 53.602 -11.189 -2.623 1.00 26.36 144 ALA A C 1
ATOM 1073 O O . ALA A 1 144 ? 52.427 -10.920 -2.385 1.00 26.36 144 ALA A O 1
ATOM 1074 N N . ALA A 1 145 ? 54.610 -10.863 -1.819 1.00 27.70 145 ALA A N 1
ATOM 1075 C CA . ALA A 1 145 ? 54.561 -10.073 -0.599 1.00 27.70 145 ALA A CA 1
ATOM 1076 C C . ALA A 1 145 ? 55.003 -8.619 -0.864 1.00 27.70 145 ALA A C 1
ATOM 1078 O O . ALA A 1 145 ? 55.582 -8.341 -1.912 1.00 27.70 145 ALA A O 1
ATOM 1079 N N . PHE A 1 146 ? 54.837 -7.769 0.164 1.00 26.38 146 PHE A N 1
ATOM 1080 C CA . PHE A 1 146 ? 55.250 -6.354 0.303 1.00 26.38 146 PHE A CA 1
ATOM 1081 C C . PHE A 1 146 ? 54.322 -5.342 -0.409 1.00 26.38 146 PHE A C 1
ATOM 1083 O O . PHE A 1 146 ? 53.864 -5.592 -1.509 1.00 26.38 146 PHE A O 1
ATOM 1090 N N . SER A 1 147 ? 53.946 -4.183 0.143 1.00 26.16 147 SER A N 1
ATOM 1091 C CA . SER A 1 147 ? 54.492 -3.378 1.244 1.00 26.16 147 SER A CA 1
ATOM 1092 C C . SER A 1 147 ? 53.429 -2.421 1.817 1.00 26.16 147 SER A C 1
ATOM 1094 O O . SER A 1 147 ? 52.726 -1.756 1.057 1.00 26.16 147 SER A O 1
ATOM 1096 N N . SER A 1 148 ? 53.381 -2.267 3.141 1.00 29.09 148 SER A N 1
ATOM 1097 C CA . SER A 1 148 ? 52.748 -1.123 3.818 1.00 29.09 148 SER A CA 1
ATOM 1098 C C . SER A 1 148 ? 53.559 0.161 3.595 1.00 29.09 148 SER A C 1
ATOM 1100 O O . SER A 1 148 ? 54.787 0.087 3.682 1.00 29.09 148 SER A O 1
ATOM 1102 N N . PRO A 1 149 ? 52.946 1.351 3.438 1.00 29.89 149 PRO A N 1
ATOM 1103 C CA . PRO A 1 149 ? 53.656 2.600 3.641 1.00 29.89 149 PRO A CA 1
ATOM 1104 C C . PRO A 1 149 ? 53.479 3.139 5.064 1.00 29.89 149 PRO A C 1
ATOM 1106 O O . PRO A 1 149 ? 52.414 3.086 5.679 1.00 29.89 149 PRO A O 1
ATOM 1109 N N . ALA A 1 150 ? 54.605 3.645 5.550 1.00 26.72 150 ALA A N 1
ATOM 1110 C CA . ALA A 1 150 ? 54.901 4.154 6.870 1.00 26.72 150 ALA A CA 1
ATOM 1111 C C . ALA A 1 150 ? 54.062 5.363 7.313 1.00 26.72 150 ALA A C 1
ATOM 1113 O O . ALA A 1 150 ? 53.806 6.306 6.567 1.00 26.72 150 ALA A O 1
ATOM 1114 N N . THR A 1 151 ? 53.777 5.383 8.613 1.00 30.14 151 THR A N 1
ATOM 1115 C CA . THR A 1 151 ? 53.490 6.578 9.407 1.00 30.14 151 THR A CA 1
ATOM 1116 C C . THR A 1 151 ? 54.679 7.543 9.385 1.00 30.14 151 THR A C 1
ATOM 1118 O O . THR A 1 151 ? 55.697 7.279 10.027 1.00 30.14 151 THR A O 1
ATOM 1121 N N . HIS A 1 152 ? 54.534 8.692 8.722 1.00 28.59 152 HIS A N 1
ATOM 1122 C CA . HIS A 1 152 ? 55.415 9.843 8.922 1.00 28.59 152 HIS A CA 1
ATOM 1123 C C . HIS A 1 152 ? 54.790 10.834 9.909 1.00 28.59 152 HIS A C 1
ATOM 1125 O O . HIS A 1 152 ? 53.756 11.449 9.665 1.00 28.59 152 HIS A O 1
ATOM 1131 N N . ARG A 1 153 ? 55.468 10.979 11.048 1.00 28.88 153 ARG A N 1
ATOM 1132 C CA . ARG A 1 153 ? 55.231 11.977 12.091 1.00 28.88 153 ARG A CA 1
ATOM 1133 C C . ARG A 1 153 ? 55.969 13.259 11.696 1.00 28.88 153 ARG A C 1
ATOM 1135 O O . ARG A 1 153 ? 57.195 13.285 11.756 1.00 28.88 153 ARG A O 1
ATOM 1142 N N . ILE A 1 154 ? 55.245 14.314 11.324 1.00 31.03 154 ILE A N 1
ATOM 1143 C CA . ILE A 1 154 ? 55.804 15.661 11.117 1.00 31.03 154 ILE A CA 1
ATOM 1144 C C . ILE A 1 154 ? 55.180 16.604 12.156 1.00 31.03 154 ILE A C 1
ATOM 1146 O O . ILE A 1 154 ? 53.961 16.670 12.299 1.00 31.03 154 ILE A O 1
ATOM 1150 N N . LYS A 1 155 ? 56.037 17.285 12.929 1.00 33.00 155 LYS A N 1
ATOM 1151 C CA . LYS A 1 155 ? 55.670 18.365 13.864 1.00 33.00 155 LYS A CA 1
ATOM 1152 C C . LYS A 1 155 ? 55.308 19.638 13.080 1.00 33.00 155 LYS A C 1
ATOM 1154 O O . LYS A 1 155 ? 55.983 19.905 12.088 1.00 33.00 155 LYS A O 1
ATOM 1159 N N . PRO A 1 156 ? 54.349 20.464 13.537 1.00 35.38 156 PRO A N 1
ATOM 1160 C CA . PRO A 1 156 ? 54.045 21.731 12.887 1.00 35.38 156 PRO A CA 1
ATOM 1161 C C . PRO A 1 156 ? 54.811 22.906 13.518 1.00 35.38 156 PRO A C 1
ATOM 1163 O O . PRO A 1 156 ? 54.949 22.995 14.739 1.00 35.38 156 PRO A O 1
ATOM 1166 N N . THR A 1 157 ? 55.221 23.848 12.671 1.00 32.25 157 THR A N 1
ATOM 1167 C CA . THR A 1 157 ? 55.483 25.255 13.018 1.00 32.25 157 THR A CA 1
ATOM 1168 C C . THR A 1 157 ? 54.556 26.119 12.150 1.00 32.25 157 THR A C 1
ATOM 1170 O O . THR A 1 157 ? 54.218 25.706 11.039 1.00 32.25 157 THR A O 1
ATOM 1173 N N . PRO A 1 158 ? 54.070 27.270 12.645 1.00 45.12 158 PRO A N 1
ATOM 1174 C CA . PRO A 1 158 ? 52.843 27.878 12.151 1.00 45.12 158 PRO A CA 1
ATOM 1175 C C . PRO A 1 158 ? 53.118 28.882 11.033 1.00 45.12 158 PRO A C 1
ATOM 1177 O O . PRO A 1 158 ? 54.092 29.626 11.093 1.00 45.12 158 PRO A O 1
ATOM 1180 N N . THR A 1 159 ? 52.218 28.978 10.057 1.00 31.16 159 THR A N 1
ATOM 1181 C CA . THR A 1 159 ? 51.973 30.239 9.346 1.00 31.16 159 THR A CA 1
ATOM 1182 C C . THR A 1 159 ? 50.583 30.253 8.708 1.00 31.16 159 THR A C 1
ATOM 1184 O O . THR A 1 159 ? 50.144 29.315 8.054 1.00 31.16 159 THR A O 1
ATOM 1187 N N . SER A 1 160 ? 49.907 31.360 8.995 1.00 32.97 160 SER A N 1
ATOM 1188 C CA . SER A 1 160 ? 48.652 31.901 8.478 1.00 32.97 160 SER A CA 1
ATOM 1189 C C . SER A 1 160 ? 48.308 31.595 7.010 1.00 32.97 160 SER A C 1
ATOM 1191 O O . SER A 1 160 ? 49.083 31.907 6.111 1.00 32.97 160 SER A O 1
ATOM 1193 N N . SER A 1 161 ? 47.093 31.097 6.755 1.00 30.64 161 SER A N 1
ATOM 1194 C CA . SER A 1 161 ? 46.081 31.787 5.926 1.00 30.64 161 SER A CA 1
ATOM 1195 C C . SER A 1 161 ? 44.796 30.948 5.817 1.00 30.64 161 SER A C 1
ATOM 1197 O O . SER A 1 161 ? 44.822 29.745 5.573 1.00 30.64 161 SER A O 1
ATOM 1199 N N . TYR A 1 162 ? 43.655 31.591 6.068 1.00 37.84 162 TYR A N 1
ATOM 1200 C CA . TYR A 1 162 ? 42.314 31.004 6.044 1.00 37.84 162 TYR A CA 1
ATOM 1201 C C . TYR A 1 162 ? 41.796 30.893 4.603 1.00 37.84 162 TYR A C 1
ATOM 1203 O O . TYR A 1 162 ? 41.528 31.916 3.985 1.00 37.84 162 TYR A O 1
ATOM 1211 N N . TYR A 1 163 ? 41.576 29.673 4.108 1.00 32.31 163 TYR A N 1
ATOM 1212 C CA . TYR A 1 163 ? 40.552 29.369 3.100 1.00 32.31 163 TYR A CA 1
ATOM 1213 C C . TYR A 1 163 ? 40.044 27.938 3.320 1.00 32.31 163 TYR A C 1
ATOM 1215 O O . TYR A 1 163 ? 40.781 26.964 3.181 1.00 32.31 163 TYR A O 1
ATOM 1223 N N . SER A 1 164 ? 38.773 27.823 3.711 1.00 31.52 164 SER A N 1
ATOM 1224 C CA . SER A 1 164 ? 38.084 26.556 3.967 1.00 31.52 164 SER A CA 1
ATOM 1225 C C . SER A 1 164 ? 37.682 25.904 2.641 1.00 31.52 164 SER A C 1
ATOM 1227 O O . SER A 1 164 ? 36.764 26.370 1.971 1.00 31.52 164 SER A O 1
ATOM 1229 N N . LYS A 1 165 ? 38.375 24.828 2.255 1.00 35.28 165 LYS A N 1
ATOM 1230 C CA . LYS A 1 165 ? 37.899 23.839 1.279 1.00 35.28 165 LYS A CA 1
ATOM 1231 C C . LYS A 1 165 ? 37.587 22.559 2.047 1.00 35.28 165 LYS A C 1
ATOM 1233 O O . LYS A 1 165 ? 38.496 21.952 2.609 1.00 35.28 165 LYS A O 1
ATOM 1238 N N . GLN A 1 166 ? 36.319 22.157 2.090 1.00 35.56 166 GLN A N 1
ATOM 1239 C CA . GLN A 1 166 ? 35.955 20.829 2.581 1.00 35.56 166 GLN A CA 1
ATOM 1240 C C . GLN A 1 166 ? 36.265 19.768 1.511 1.00 35.56 166 GLN A C 1
ATOM 1242 O O . GLN A 1 166 ? 36.023 20.019 0.329 1.00 35.56 166 GLN A O 1
ATOM 1247 N N . PRO A 1 167 ? 36.802 18.594 1.886 1.00 32.56 167 PRO A N 1
ATOM 1248 C CA . PRO A 1 167 ? 37.015 17.501 0.951 1.00 32.56 167 PRO A CA 1
ATOM 1249 C C . PRO A 1 167 ? 35.702 16.754 0.681 1.00 32.56 167 PRO A C 1
ATOM 1251 O O . PRO A 1 167 ? 34.949 16.438 1.601 1.00 32.56 167 PRO A O 1
ATOM 1254 N N . ALA A 1 168 ? 35.458 16.437 -0.592 1.00 34.59 168 ALA A N 1
ATOM 1255 C CA . ALA A 1 168 ? 34.392 15.542 -1.020 1.00 34.59 168 ALA A CA 1
ATOM 1256 C C . ALA A 1 168 ? 34.599 14.151 -0.399 1.00 34.59 168 ALA A C 1
ATOM 1258 O O . ALA A 1 168 ? 35.551 13.438 -0.726 1.00 34.59 168 ALA A O 1
ATOM 1259 N N . VAL A 1 169 ? 33.708 13.768 0.513 1.00 30.38 169 VAL A N 1
ATOM 1260 C CA . VAL A 1 169 ? 33.658 12.419 1.077 1.00 30.38 169 VAL A CA 1
ATOM 1261 C C . VAL A 1 169 ? 32.999 11.510 0.040 1.00 30.38 169 VAL A C 1
ATOM 1263 O O . VAL A 1 169 ? 31.790 11.571 -0.171 1.00 30.38 169 VAL A O 1
ATOM 1266 N N . LYS A 1 170 ? 33.793 10.667 -0.629 1.00 31.64 170 LYS A N 1
ATOM 1267 C CA . LYS A 1 170 ? 33.277 9.555 -1.438 1.00 31.64 170 LYS A CA 1
ATOM 1268 C C . LYS A 1 170 ? 32.656 8.524 -0.490 1.00 31.64 170 LYS A C 1
ATOM 1270 O O . LYS A 1 170 ? 33.372 7.821 0.218 1.00 31.64 170 LYS A O 1
ATOM 1275 N N . SER A 1 171 ? 31.328 8.465 -0.454 1.00 32.38 171 SER A N 1
ATOM 1276 C CA . SER A 1 171 ? 30.574 7.431 0.258 1.00 32.38 171 SER A CA 1
ATOM 1277 C C . SER A 1 171 ? 30.586 6.145 -0.570 1.00 32.38 171 SER A C 1
ATOM 1279 O O . SER A 1 171 ? 29.894 6.062 -1.579 1.00 32.38 171 SER A O 1
ATOM 1281 N N . ALA A 1 172 ? 31.369 5.146 -0.159 1.00 32.59 172 ALA A N 1
ATOM 1282 C CA . ALA A 1 172 ? 31.307 3.803 -0.731 1.00 32.59 172 ALA A CA 1
ATOM 1283 C C . ALA A 1 172 ? 30.031 3.103 -0.233 1.00 32.59 172 ALA A C 1
ATOM 1285 O O . ALA A 1 172 ? 30.000 2.540 0.861 1.00 32.59 172 ALA A O 1
ATOM 1286 N N . TYR A 1 173 ? 28.957 3.203 -1.014 1.00 36.91 173 TYR A N 1
ATOM 1287 C CA . TYR A 1 173 ? 27.720 2.462 -0.792 1.00 36.91 173 TYR A CA 1
ATOM 1288 C C . TYR A 1 173 ? 27.960 0.973 -1.082 1.00 36.91 173 TYR A C 1
ATOM 1290 O O . TYR A 1 173 ? 28.416 0.609 -2.162 1.00 36.91 173 TYR A O 1
ATOM 1298 N N . VAL A 1 174 ? 27.677 0.108 -0.105 1.00 30.58 174 VAL A N 1
ATOM 1299 C CA . VAL A 1 174 ? 27.670 -1.352 -0.271 1.00 30.58 174 VAL A CA 1
ATOM 1300 C C . VAL A 1 174 ? 26.213 -1.807 -0.162 1.00 30.58 174 VAL A C 1
ATOM 1302 O O . VAL A 1 174 ? 25.604 -1.581 0.886 1.00 30.58 174 VAL A O 1
ATOM 1305 N N . PRO A 1 175 ? 25.630 -2.453 -1.190 1.00 32.69 175 PRO A N 1
ATOM 1306 C CA . PRO A 1 175 ? 24.263 -2.955 -1.119 1.00 32.69 175 PRO A CA 1
ATOM 1307 C C . PRO A 1 175 ? 24.083 -3.946 0.047 1.00 32.69 175 PRO A C 1
ATOM 1309 O O . PRO A 1 175 ? 24.981 -4.756 0.309 1.00 32.69 175 PRO A O 1
ATOM 1312 N N . PRO A 1 176 ? 22.912 -3.978 0.711 1.00 36.62 176 PRO A N 1
ATOM 1313 C CA . PRO A 1 176 ? 22.673 -4.767 1.927 1.00 36.62 176 PRO A CA 1
ATOM 1314 C C . PRO A 1 176 ? 22.762 -6.300 1.756 1.00 36.62 176 PRO A C 1
ATOM 1316 O O . PRO A 1 176 ? 22.610 -7.035 2.729 1.00 36.62 176 PRO A O 1
ATOM 1319 N N . PHE A 1 177 ? 23.042 -6.807 0.551 1.00 34.22 177 PHE A N 1
ATOM 1320 C CA . PHE A 1 177 ? 23.132 -8.240 0.249 1.00 34.22 177 PHE A CA 1
ATOM 1321 C C . PHE A 1 177 ? 24.548 -8.837 0.344 1.00 34.22 177 PHE A C 1
ATOM 1323 O O . PHE A 1 177 ? 24.697 -10.048 0.202 1.00 34.22 177 PHE A O 1
ATOM 1330 N N . LYS A 1 178 ? 25.587 -8.038 0.630 1.00 34.25 178 LYS A N 1
ATOM 1331 C CA . LYS A 1 178 ? 26.954 -8.539 0.877 1.00 34.25 178 LYS A CA 1
ATOM 1332 C C . LYS A 1 178 ? 27.384 -8.283 2.327 1.00 34.25 178 LYS A C 1
ATOM 1334 O O . LYS A 1 178 ? 28.159 -7.373 2.600 1.00 34.25 178 LYS A O 1
ATOM 1339 N N . ARG A 1 179 ? 26.920 -9.106 3.276 1.00 33.88 179 ARG A N 1
ATOM 1340 C CA . ARG A 1 179 ? 27.584 -9.241 4.588 1.00 33.88 179 ARG A CA 1
ATOM 1341 C C . ARG A 1 179 ? 28.282 -10.594 4.663 1.00 33.88 179 ARG A C 1
ATOM 1343 O O . ARG A 1 179 ? 27.637 -11.631 4.768 1.00 33.88 179 ARG A O 1
ATOM 1350 N N . ASN A 1 180 ? 29.612 -10.554 4.604 1.00 30.23 180 ASN A N 1
ATOM 1351 C CA . ASN A 1 180 ? 30.475 -11.688 4.906 1.00 30.23 180 ASN A CA 1
ATOM 1352 C C . ASN A 1 180 ? 30.269 -12.111 6.366 1.00 30.23 180 ASN A C 1
ATOM 1354 O O . ASN A 1 180 ? 30.359 -11.284 7.274 1.00 30.23 180 ASN A O 1
ATOM 1358 N N . ALA A 1 181 ? 30.015 -13.401 6.582 1.00 32.91 181 ALA A N 1
ATOM 1359 C CA . ALA A 1 181 ? 30.004 -14.010 7.902 1.00 32.91 181 ALA A CA 1
ATOM 1360 C C . ALA A 1 181 ? 31.423 -13.966 8.492 1.00 32.91 181 ALA A C 1
ATOM 1362 O O . ALA A 1 181 ? 32.311 -14.694 8.051 1.00 32.91 181 ALA A O 1
ATOM 1363 N N . LEU A 1 182 ? 31.644 -13.096 9.478 1.00 30.91 182 LEU A N 1
ATOM 1364 C CA . LEU A 1 182 ? 32.839 -13.121 10.317 1.00 30.91 182 LEU A CA 1
ATOM 1365 C C . LEU A 1 182 ? 32.483 -13.696 11.689 1.00 30.91 182 LEU A C 1
ATOM 1367 O O . LEU A 1 182 ? 31.569 -13.229 12.363 1.00 30.91 182 LEU A O 1
ATOM 1371 N N . ASN A 1 183 ? 33.236 -14.738 12.043 1.00 36.03 183 ASN A N 1
ATOM 1372 C CA . ASN A 1 183 ? 33.203 -15.517 13.277 1.00 36.03 183 ASN A CA 1
ATOM 1373 C C . ASN A 1 183 ? 32.972 -14.677 14.541 1.00 36.03 183 ASN A C 1
ATOM 1375 O O . ASN A 1 183 ? 33.841 -13.902 14.946 1.00 36.03 183 ASN A O 1
ATOM 1379 N N . VAL A 1 184 ? 31.861 -14.936 15.232 1.00 29.80 184 VAL A N 1
ATOM 1380 C CA . VAL A 1 184 ? 31.695 -14.568 16.641 1.00 29.80 184 VAL A CA 1
ATOM 1381 C C . VAL A 1 184 ? 32.199 -15.737 17.483 1.00 29.80 184 VAL A C 1
ATOM 1383 O O . VAL A 1 184 ? 31.629 -16.824 17.463 1.00 29.80 184 VAL A O 1
ATOM 1386 N N . LYS A 1 185 ? 33.307 -15.506 18.194 1.00 31.27 185 LYS A N 1
ATOM 1387 C CA . LYS A 1 185 ? 33.813 -16.392 19.247 1.00 31.27 185 LYS A CA 1
ATOM 1388 C C . LYS A 1 185 ? 32.802 -16.452 20.392 1.00 31.27 185 LYS A C 1
ATOM 1390 O O . LYS A 1 185 ? 32.369 -15.412 20.885 1.00 31.27 185 LYS A O 1
ATOM 1395 N N . GLU A 1 186 ? 32.487 -17.673 20.812 1.00 32.34 186 GLU A N 1
ATOM 1396 C CA . GLU A 1 186 ? 31.719 -17.994 22.013 1.00 32.34 186 GLU A CA 1
ATOM 1397 C C . GLU A 1 186 ? 32.295 -17.299 23.254 1.00 32.34 186 GLU A C 1
ATOM 1399 O O . GLU A 1 186 ? 33.485 -17.409 23.554 1.00 32.34 186 GLU A O 1
ATOM 1404 N N . VAL A 1 187 ? 31.423 -16.621 24.002 1.00 33.00 187 VAL A N 1
ATOM 1405 C CA . VAL A 1 187 ? 31.667 -16.229 25.391 1.00 33.00 187 VAL A CA 1
ATOM 1406 C C . VAL A 1 187 ? 30.817 -17.139 26.265 1.00 33.00 187 VAL A C 1
ATOM 1408 O O . VAL A 1 187 ? 29.589 -17.091 26.250 1.00 33.00 187 VAL A O 1
ATOM 1411 N N . THR A 1 188 ? 31.505 -18.000 27.002 1.00 40.25 188 THR A N 1
ATOM 1412 C CA . THR A 1 188 ? 30.963 -18.929 27.990 1.00 40.25 188 THR A CA 1
ATOM 1413 C C . THR A 1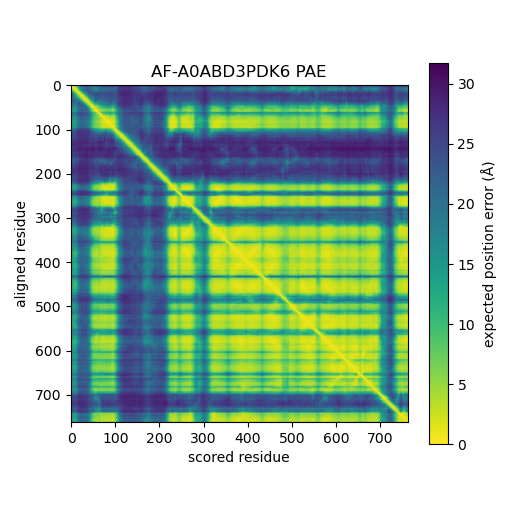 188 ? 30.361 -18.158 29.172 1.00 40.25 188 THR A C 1
ATOM 1415 O O . THR A 1 188 ? 30.938 -17.183 29.648 1.00 40.25 188 THR A O 1
ATOM 1418 N N . SER A 1 189 ? 29.211 -18.600 29.683 1.00 30.11 189 SER A N 1
ATOM 1419 C CA . SER A 1 189 ? 28.635 -18.164 30.967 1.00 30.11 189 SER A CA 1
ATOM 1420 C C . SER A 1 189 ? 27.980 -19.359 31.675 1.00 30.11 189 SER A C 1
ATOM 1422 O O . SER A 1 189 ? 27.593 -20.312 30.999 1.00 30.11 189 SER A O 1
ATOM 1424 N N . PRO A 1 190 ? 27.923 -19.366 33.020 1.00 42.53 190 PRO A N 1
ATOM 1425 C CA . PRO A 1 190 ? 28.016 -20.593 33.802 1.00 42.53 190 PRO A CA 1
ATOM 1426 C C . PRO A 1 190 ? 26.670 -21.259 34.105 1.00 42.53 190 PRO A C 1
ATOM 1428 O O . PRO A 1 190 ? 25.633 -20.618 34.258 1.00 42.53 190 PRO A O 1
ATOM 1431 N N . ALA A 1 191 ? 26.748 -22.581 34.236 1.00 33.94 191 ALA A N 1
ATOM 1432 C CA . ALA A 1 191 ? 25.665 -23.502 34.531 1.00 33.94 191 ALA A CA 1
ATOM 1433 C C . ALA A 1 191 ? 25.087 -23.353 35.950 1.00 33.94 191 ALA A C 1
ATOM 1435 O O . ALA A 1 191 ? 25.810 -23.133 36.922 1.00 33.94 191 ALA A O 1
ATOM 1436 N N . THR A 1 192 ? 23.781 -23.600 36.074 1.00 34.00 192 THR A N 1
ATOM 1437 C CA . THR A 1 192 ? 23.102 -23.976 37.326 1.00 34.00 192 THR A CA 1
ATOM 1438 C C . THR A 1 192 ? 22.300 -25.261 37.061 1.00 34.00 192 THR A C 1
ATOM 1440 O O . THR A 1 192 ? 21.680 -25.358 36.000 1.00 34.00 192 THR A O 1
ATOM 1443 N N . PRO A 1 193 ? 22.322 -26.279 37.946 1.00 43.09 193 PRO A N 1
ATOM 1444 C CA . PRO A 1 193 ? 21.831 -27.613 37.611 1.00 43.09 193 PRO A CA 1
ATOM 1445 C C . PRO A 1 193 ? 20.356 -27.800 37.995 1.00 43.09 193 PRO A C 1
ATOM 1447 O O . PRO A 1 193 ? 19.967 -27.555 39.137 1.00 43.09 193 PRO A O 1
ATOM 1450 N N . ALA A 1 194 ? 19.552 -28.318 37.065 1.00 32.88 194 ALA A N 1
ATOM 1451 C CA . ALA A 1 194 ? 18.211 -28.832 37.339 1.00 32.88 194 ALA A CA 1
ATOM 1452 C C . ALA A 1 194 ? 18.193 -30.367 37.232 1.00 32.88 194 ALA A C 1
ATOM 1454 O O . ALA A 1 194 ? 18.782 -30.958 36.329 1.00 32.88 194 ALA A O 1
ATOM 1455 N N . LYS A 1 195 ? 17.540 -30.994 38.215 1.00 36.75 195 LYS A N 1
ATOM 1456 C CA . LYS A 1 195 ? 17.416 -32.444 38.437 1.00 36.75 195 LYS A CA 1
ATOM 1457 C C . LYS A 1 195 ? 16.647 -33.150 37.306 1.00 36.75 195 LYS A C 1
ATOM 1459 O O . LYS A 1 195 ? 15.675 -32.581 36.812 1.00 36.75 195 LYS A O 1
ATOM 1464 N N . PRO A 1 196 ? 16.978 -34.413 36.975 1.00 34.78 196 PRO A N 1
ATOM 1465 C CA . PRO A 1 196 ? 16.204 -35.202 36.028 1.00 34.78 196 PRO A CA 1
ATOM 1466 C C . PRO A 1 196 ? 15.004 -35.870 36.716 1.00 34.78 196 PRO A C 1
ATOM 1468 O O . PRO A 1 196 ? 15.142 -36.524 37.753 1.00 34.78 196 PRO A O 1
ATOM 1471 N N . VAL A 1 197 ? 13.825 -35.712 36.113 1.00 38.06 197 VAL A N 1
ATOM 1472 C CA . VAL A 1 197 ? 12.627 -36.496 36.426 1.00 38.06 197 VAL A CA 1
ATOM 1473 C C . VAL A 1 197 ? 12.707 -37.820 35.673 1.00 38.06 197 VAL A C 1
ATOM 1475 O O . VAL A 1 197 ? 13.007 -37.881 34.484 1.00 38.06 197 VAL A O 1
ATOM 1478 N N . ASN A 1 198 ? 12.477 -38.873 36.440 1.00 36.03 198 ASN A N 1
ATOM 1479 C CA . ASN A 1 198 ? 12.613 -40.276 36.114 1.00 36.03 198 ASN A CA 1
ATOM 1480 C C . ASN A 1 198 ? 11.271 -40.781 35.554 1.00 36.03 198 ASN A C 1
ATOM 1482 O O . ASN A 1 198 ? 10.281 -40.752 36.282 1.00 36.03 198 ASN A O 1
ATOM 1486 N N . CYS A 1 199 ? 11.230 -41.267 34.311 1.00 28.03 199 CYS A N 1
ATOM 1487 C CA . CYS A 1 199 ? 10.104 -42.051 33.796 1.00 28.03 199 CYS A CA 1
ATOM 1488 C C . CYS A 1 199 ? 10.627 -43.400 33.305 1.00 28.03 199 CYS A C 1
ATOM 1490 O O . CYS A 1 199 ? 11.458 -43.483 32.404 1.00 28.03 199 CYS A O 1
ATOM 1492 N N . ARG A 1 200 ? 10.153 -44.445 33.982 1.00 33.66 200 ARG A N 1
ATOM 1493 C CA . ARG A 1 200 ? 10.570 -45.840 33.892 1.00 33.66 200 ARG A CA 1
ATOM 1494 C C . ARG A 1 200 ? 9.507 -46.624 33.114 1.00 33.66 200 ARG A C 1
ATOM 1496 O O . ARG A 1 200 ? 8.331 -46.510 33.431 1.00 33.66 200 ARG A O 1
ATOM 1503 N N . ASN A 1 201 ? 9.989 -47.393 32.142 1.00 34.91 201 ASN A N 1
ATOM 1504 C CA . ASN A 1 201 ? 9.507 -48.623 31.498 1.00 34.91 201 ASN A CA 1
ATOM 1505 C C . ASN A 1 201 ? 8.011 -48.989 31.501 1.00 34.91 201 ASN A C 1
ATOM 1507 O O . ASN A 1 201 ? 7.385 -49.178 32.542 1.00 34.91 201 ASN A O 1
ATOM 1511 N N . SER A 1 202 ? 7.532 -49.371 30.316 1.00 35.00 202 SER A N 1
ATOM 1512 C CA . SER A 1 202 ? 6.754 -50.606 30.148 1.00 35.00 202 SER A CA 1
ATOM 1513 C C . SER A 1 202 ? 7.100 -51.236 28.799 1.00 35.00 202 SER A C 1
ATOM 1515 O O . SER A 1 202 ? 6.813 -50.673 27.746 1.00 35.00 202 SER A O 1
ATOM 1517 N N . ASP A 1 203 ? 7.749 -52.394 28.867 1.00 35.25 203 ASP A N 1
ATOM 1518 C CA . ASP A 1 203 ? 7.936 -53.325 27.763 1.00 35.25 203 ASP A CA 1
ATOM 1519 C C . ASP A 1 203 ? 6.607 -54.026 27.446 1.00 35.25 203 ASP A C 1
ATOM 1521 O O . ASP A 1 203 ? 5.926 -54.501 28.356 1.00 35.25 203 ASP A O 1
ATOM 1525 N N . ALA A 1 204 ? 6.274 -54.168 26.163 1.00 35.22 204 ALA A N 1
ATOM 1526 C CA . ALA A 1 204 ? 5.412 -55.246 25.686 1.00 35.22 204 ALA A CA 1
ATOM 1527 C C . ALA A 1 204 ? 5.758 -55.597 24.231 1.00 35.22 204 ALA A C 1
ATOM 1529 O O . ALA A 1 204 ? 5.590 -54.802 23.310 1.00 35.22 204 ALA A O 1
ATOM 1530 N N . ASN A 1 205 ? 6.264 -56.818 24.075 1.00 38.25 205 ASN A N 1
ATOM 1531 C CA . ASN A 1 205 ? 6.565 -57.515 22.831 1.00 38.25 205 ASN A CA 1
ATOM 1532 C C . ASN A 1 205 ? 5.385 -57.530 21.851 1.00 38.25 205 ASN A C 1
ATOM 1534 O O . ASN A 1 205 ? 4.275 -57.912 22.218 1.00 38.25 205 ASN A O 1
ATOM 1538 N N . THR A 1 206 ? 5.656 -57.293 20.569 1.00 33.72 206 THR A N 1
ATOM 1539 C CA . THR A 1 206 ? 4.942 -57.973 19.475 1.00 33.72 206 THR A CA 1
ATOM 1540 C C . THR A 1 206 ? 5.822 -57.988 18.231 1.00 33.72 206 THR A C 1
ATOM 1542 O O . THR A 1 206 ? 6.071 -56.975 17.586 1.00 33.72 206 THR A O 1
ATOM 1545 N N . SER A 1 207 ? 6.342 -59.172 17.934 1.00 41.84 207 SER A N 1
ATOM 1546 C CA . SER A 1 207 ? 7.026 -59.521 16.699 1.00 41.84 207 SER A CA 1
ATOM 1547 C C . SER A 1 207 ? 6.016 -59.549 15.547 1.00 41.84 207 SER A C 1
ATOM 1549 O O . SER A 1 207 ? 5.150 -60.423 15.532 1.00 41.84 207 SER A O 1
ATOM 1551 N N . HIS A 1 208 ? 6.136 -58.634 14.584 1.00 37.19 208 HIS A N 1
ATOM 1552 C CA . HIS A 1 208 ? 5.477 -58.752 13.283 1.00 37.19 208 HIS A CA 1
ATOM 1553 C C . HIS A 1 208 ? 6.525 -58.847 12.172 1.00 37.19 208 HIS A C 1
ATOM 1555 O O . HIS A 1 208 ? 7.367 -57.967 11.999 1.00 37.19 208 HIS A O 1
ATOM 1561 N N . GLU A 1 209 ? 6.462 -59.964 11.452 1.00 35.44 209 GLU A N 1
ATOM 1562 C CA . GLU A 1 209 ? 7.184 -60.237 10.216 1.00 35.44 209 GLU A CA 1
ATOM 1563 C C . GLU A 1 209 ? 6.899 -59.150 9.172 1.00 35.44 209 GLU A C 1
ATOM 1565 O O . GLU A 1 209 ? 5.755 -58.765 8.933 1.00 35.44 209 GLU A O 1
ATOM 1570 N N . THR A 1 210 ? 7.958 -58.663 8.532 1.00 36.56 210 THR A N 1
ATOM 1571 C CA . THR A 1 210 ? 7.900 -57.740 7.401 1.00 36.56 210 THR A CA 1
ATOM 1572 C C . THR A 1 210 ? 7.581 -58.506 6.111 1.00 36.56 210 THR A C 1
ATOM 1574 O O . THR A 1 210 ? 8.385 -59.340 5.685 1.00 36.56 210 THR A O 1
ATOM 1577 N N . PRO A 1 211 ? 6.459 -58.227 5.419 1.00 38.03 211 PRO A N 1
ATOM 1578 C CA . PRO A 1 211 ? 6.255 -58.751 4.081 1.00 38.03 211 PRO A CA 1
ATOM 1579 C C . PRO A 1 211 ? 7.099 -57.936 3.092 1.00 38.03 211 PRO A C 1
ATOM 1581 O O . PRO A 1 211 ? 7.028 -56.707 3.034 1.00 38.03 211 PRO A O 1
ATOM 1584 N N . LYS A 1 212 ? 7.913 -58.637 2.297 1.00 36.31 212 LYS A N 1
ATOM 1585 C CA . LYS A 1 212 ? 8.586 -58.082 1.118 1.00 36.31 212 LYS A CA 1
ATOM 1586 C C . LYS A 1 212 ? 7.528 -57.562 0.140 1.00 36.31 212 LYS A C 1
ATOM 1588 O O . LYS A 1 212 ? 6.889 -58.346 -0.554 1.00 36.31 212 LYS A O 1
ATOM 1593 N N . LEU A 1 213 ? 7.373 -56.241 0.075 1.00 33.69 213 LEU A N 1
ATOM 1594 C CA . LEU A 1 213 ? 6.619 -55.548 -0.967 1.00 33.69 213 LEU A CA 1
ATOM 1595 C C . LEU A 1 213 ? 7.361 -55.687 -2.303 1.00 33.69 213 LEU A C 1
ATOM 1597 O O . LEU A 1 213 ? 8.380 -55.043 -2.551 1.00 33.69 213 LEU A O 1
ATOM 1601 N N . THR A 1 214 ? 6.848 -56.561 -3.161 1.00 35.66 214 THR A N 1
ATOM 1602 C CA . THR A 1 214 ? 7.160 -56.597 -4.589 1.00 35.66 214 THR A CA 1
ATOM 1603 C C . THR A 1 214 ? 6.656 -55.318 -5.251 1.00 35.66 214 THR A C 1
ATOM 1605 O O . THR A 1 214 ? 5.463 -55.026 -5.219 1.00 35.66 214 THR A O 1
ATOM 1608 N N . LEU A 1 215 ? 7.583 -54.569 -5.851 1.00 38.38 215 LEU A N 1
ATOM 1609 C CA . LEU A 1 215 ? 7.345 -53.365 -6.644 1.00 38.38 215 LEU A CA 1
ATOM 1610 C C . LEU A 1 215 ? 6.516 -53.734 -7.891 1.00 38.38 215 LEU A C 1
ATOM 1612 O O . LEU A 1 215 ? 7.058 -54.139 -8.917 1.00 38.38 215 LEU A O 1
ATOM 1616 N N . SER A 1 216 ? 5.190 -53.655 -7.799 1.00 36.59 216 SER A N 1
ATOM 1617 C CA . SER A 1 216 ? 4.314 -53.762 -8.964 1.00 36.59 216 SER A CA 1
ATOM 1618 C C . SER A 1 216 ? 4.379 -52.454 -9.750 1.00 36.59 216 SER A C 1
ATOM 1620 O O . SER A 1 216 ? 4.028 -51.395 -9.231 1.00 36.59 216 SER A O 1
ATOM 1622 N N . THR A 1 217 ? 4.825 -52.529 -11.001 1.00 43.84 217 THR A N 1
ATOM 1623 C CA . THR A 1 217 ? 4.773 -51.463 -12.006 1.00 43.84 217 THR A CA 1
ATOM 1624 C C . THR A 1 217 ? 3.321 -51.055 -12.257 1.00 43.84 217 THR A C 1
ATOM 1626 O O . THR A 1 217 ? 2.636 -51.602 -13.120 1.00 43.84 217 THR A O 1
ATOM 1629 N N . ALA A 1 218 ? 2.836 -50.086 -11.478 1.00 45.09 218 ALA A N 1
ATOM 1630 C CA . ALA A 1 218 ? 1.583 -49.407 -11.755 1.00 45.09 218 ALA A CA 1
ATOM 1631 C C . ALA A 1 218 ? 1.697 -48.734 -13.129 1.00 45.09 218 ALA A C 1
ATOM 1633 O O . ALA A 1 218 ? 2.628 -47.970 -13.393 1.00 45.09 218 ALA A O 1
ATOM 1634 N N . LYS A 1 219 ? 0.768 -49.057 -14.031 1.00 47.06 219 LYS A N 1
ATOM 1635 C CA . LYS A 1 219 ? 0.611 -48.354 -15.302 1.00 47.06 219 LYS A CA 1
ATOM 1636 C C . LYS A 1 219 ? 0.259 -46.908 -14.966 1.00 47.06 219 LYS A C 1
ATOM 1638 O O . LYS A 1 219 ? -0.869 -46.633 -14.576 1.00 47.06 219 LYS A O 1
ATOM 1643 N N . ASN A 1 220 ? 1.244 -46.016 -15.066 1.00 51.62 220 ASN A N 1
ATOM 1644 C CA . ASN A 1 220 ? 1.061 -44.581 -14.899 1.00 51.62 220 ASN A CA 1
ATOM 1645 C C . ASN A 1 220 ? -0.082 -44.132 -15.813 1.00 51.62 220 ASN A C 1
ATOM 1647 O O . ASN A 1 220 ? 0.082 -44.108 -17.033 1.00 51.62 220 ASN A O 1
ATOM 1651 N N . ALA A 1 221 ? -1.233 -43.791 -15.229 1.00 56.03 221 ALA A N 1
ATOM 1652 C CA . ALA A 1 221 ? -2.239 -43.004 -15.919 1.00 56.03 221 ALA A CA 1
ATOM 1653 C C . ALA A 1 221 ? -1.518 -41.751 -16.427 1.00 56.03 221 ALA A C 1
ATOM 1655 O O . ALA A 1 221 ? -0.961 -40.991 -15.630 1.00 56.03 221 ALA A O 1
ATOM 1656 N N . GLY A 1 222 ? -1.410 -41.608 -17.749 1.00 62.88 222 GLY A N 1
ATOM 1657 C CA . GLY A 1 222 ? -0.651 -40.542 -18.392 1.00 62.88 222 GLY A CA 1
ATOM 1658 C C . GLY A 1 222 ? -1.305 -39.194 -18.131 1.00 62.88 222 GLY A C 1
ATOM 1659 O O . GLY A 1 222 ? -2.028 -38.691 -18.982 1.00 62.88 222 GLY A O 1
ATOM 1660 N N . ARG A 1 223 ? -1.075 -38.614 -16.948 1.00 71.62 223 ARG A N 1
ATOM 1661 C CA . ARG A 1 223 ? -1.502 -37.254 -16.629 1.00 71.62 223 ARG A CA 1
ATOM 1662 C C . ARG A 1 223 ? -0.782 -36.327 -17.597 1.00 71.62 223 ARG A C 1
ATOM 1664 O O . ARG A 1 223 ? 0.444 -36.202 -17.559 1.00 71.62 223 ARG A O 1
ATOM 1671 N N . THR A 1 224 ? -1.546 -35.726 -18.499 1.00 78.88 224 THR A N 1
ATOM 1672 C CA . THR A 1 224 ? -1.043 -34.729 -19.438 1.00 78.88 224 THR A CA 1
ATOM 1673 C C . THR A 1 224 ? -0.458 -33.577 -18.634 1.00 78.88 224 THR A C 1
ATOM 1675 O O . THR A 1 224 ? -1.160 -32.944 -17.844 1.00 78.88 224 THR A O 1
ATOM 1678 N N . ARG A 1 225 ? 0.847 -33.338 -18.789 1.00 83.62 225 ARG A N 1
ATOM 1679 C CA . ARG A 1 225 ? 1.517 -32.221 -18.118 1.00 83.62 225 ARG A CA 1
ATOM 1680 C C . ARG A 1 225 ? 0.945 -30.909 -18.664 1.00 83.62 225 ARG A C 1
ATOM 1682 O O . ARG A 1 225 ? 0.824 -30.801 -19.886 1.00 83.62 225 ARG A O 1
ATOM 1689 N N . PRO A 1 226 ? 0.632 -29.919 -17.813 1.00 87.81 226 PRO A N 1
ATOM 1690 C CA . PRO A 1 226 ? 0.260 -28.596 -18.292 1.00 87.81 226 PRO A CA 1
ATOM 1691 C C . PRO A 1 226 ? 1.394 -28.029 -19.151 1.00 87.81 226 PRO A C 1
ATOM 1693 O O . PRO A 1 226 ? 2.551 -28.042 -18.730 1.00 87.81 226 PRO A O 1
ATOM 1696 N N . SER A 1 227 ? 1.076 -27.554 -20.351 1.00 93.06 227 SER A N 1
ATOM 1697 C CA . SER A 1 227 ? 2.020 -26.814 -21.191 1.00 93.06 227 SER A CA 1
ATOM 1698 C C . SER A 1 227 ? 1.978 -25.334 -20.832 1.00 93.06 227 SER A C 1
ATOM 1700 O O . SER A 1 227 ? 0.883 -24.776 -20.704 1.00 93.06 227 SER A O 1
ATOM 1702 N N . PHE A 1 228 ? 3.129 -24.672 -20.713 1.00 93.38 228 PHE A N 1
ATOM 1703 C CA . PHE A 1 228 ? 3.142 -23.217 -20.535 1.00 93.38 228 PHE A CA 1
ATOM 1704 C C . PHE A 1 228 ? 2.651 -22.488 -21.796 1.00 93.38 228 PHE A C 1
ATOM 1706 O O . PHE A 1 228 ? 2.655 -23.037 -22.900 1.00 93.38 228 PHE A O 1
ATOM 1713 N N . HIS A 1 229 ? 2.234 -21.233 -21.637 1.00 93.62 229 HIS A N 1
ATOM 1714 C CA . HIS A 1 229 ? 2.032 -20.304 -22.743 1.00 93.62 229 HIS A CA 1
ATOM 1715 C C . HIS A 1 229 ? 3.269 -19.401 -22.874 1.00 93.62 229 HIS A C 1
ATOM 1717 O O . HIS A 1 229 ? 3.603 -18.707 -21.908 1.00 93.62 229 HIS A O 1
ATOM 1723 N N . PRO A 1 230 ? 3.954 -19.355 -24.035 1.00 93.81 230 PRO A N 1
ATOM 1724 C CA . PRO A 1 230 ? 5.206 -18.607 -24.187 1.00 93.81 230 PRO A CA 1
ATOM 1725 C C . PRO A 1 230 ? 5.107 -17.123 -23.811 1.00 93.81 230 PRO A C 1
ATOM 1727 O O . PRO A 1 230 ? 6.068 -16.552 -23.310 1.00 93.81 230 PRO A O 1
ATOM 1730 N N . GLN A 1 231 ? 3.947 -16.494 -24.021 1.00 93.81 231 GLN A N 1
ATOM 1731 C CA . GLN A 1 231 ? 3.723 -15.082 -23.672 1.00 93.81 231 GLN A CA 1
ATOM 1732 C C . GLN A 1 231 ? 3.335 -14.856 -22.202 1.00 93.81 231 GLN A C 1
ATOM 1734 O O . GLN A 1 231 ? 3.350 -13.719 -21.750 1.00 93.81 231 GLN A O 1
ATOM 1739 N N . LEU A 1 232 ? 2.950 -15.900 -21.455 1.00 94.00 232 LEU A N 1
ATOM 1740 C CA . LEU A 1 232 ? 2.459 -15.765 -20.073 1.00 94.00 232 LEU A CA 1
ATOM 1741 C C . LEU A 1 232 ? 3.461 -16.263 -19.031 1.00 94.00 232 LEU A C 1
ATOM 1743 O O . LEU A 1 232 ? 3.307 -15.955 -17.854 1.00 94.00 232 LEU A O 1
ATOM 1747 N N . VAL A 1 233 ? 4.473 -17.036 -19.434 1.00 95.75 233 VAL A N 1
ATOM 1748 C CA . VAL A 1 233 ? 5.487 -17.566 -18.516 1.00 95.75 233 VAL A CA 1
ATOM 1749 C C . VAL A 1 233 ? 6.431 -16.459 -18.029 1.00 95.75 233 VAL A C 1
ATOM 1751 O O . VAL A 1 233 ? 7.001 -15.710 -18.821 1.00 95.75 233 VAL A O 1
ATOM 1754 N N . ILE A 1 234 ? 6.602 -16.348 -16.706 1.00 96.38 234 ILE A N 1
ATOM 1755 C CA . ILE A 1 234 ? 7.376 -15.271 -16.064 1.00 96.38 234 ILE A CA 1
ATOM 1756 C C . ILE A 1 234 ? 8.503 -15.865 -15.229 1.00 96.38 234 ILE A C 1
ATOM 1758 O O . ILE A 1 234 ? 8.296 -16.841 -14.509 1.00 96.38 234 ILE A O 1
ATOM 1762 N N . LYS A 1 235 ? 9.685 -15.242 -15.272 1.00 96.00 235 LYS A N 1
ATOM 1763 C CA . LYS A 1 235 ? 10.859 -15.644 -14.487 1.00 96.00 235 LYS A CA 1
ATOM 1764 C C . LYS A 1 235 ? 10.526 -15.772 -12.997 1.00 96.00 235 LYS A C 1
ATOM 1766 O O . LYS A 1 235 ? 10.043 -14.816 -12.385 1.00 96.00 235 LYS A O 1
ATOM 1771 N N . LYS A 1 236 ? 10.805 -16.939 -12.409 1.00 95.00 236 LYS A N 1
ATOM 1772 C CA . LYS A 1 236 ? 10.523 -17.263 -10.997 1.00 95.00 236 LYS A CA 1
ATOM 1773 C C . LYS A 1 236 ? 11.700 -16.861 -10.107 1.00 95.00 236 LYS A C 1
ATOM 1775 O O . LYS A 1 236 ? 12.864 -17.004 -10.488 1.00 95.00 236 LYS A O 1
ATOM 1780 N N . TYR A 1 237 ? 11.437 -16.385 -8.889 1.00 94.19 237 TYR A N 1
ATOM 1781 C CA . TYR A 1 237 ? 12.526 -16.034 -7.975 1.00 94.19 237 TYR A CA 1
ATOM 1782 C C . TYR A 1 237 ? 13.203 -17.292 -7.403 1.00 94.19 237 TYR A C 1
ATOM 1784 O O . TYR A 1 237 ? 12.639 -18.023 -6.588 1.00 94.19 237 TYR A O 1
ATOM 1792 N N . ARG A 1 238 ? 14.462 -17.540 -7.790 1.00 88.06 238 ARG A N 1
ATOM 1793 C CA . ARG A 1 238 ? 15.279 -18.642 -7.249 1.00 88.06 238 ARG A CA 1
ATOM 1794 C C . ARG A 1 238 ? 16.005 -18.212 -5.969 1.00 88.06 238 ARG A C 1
ATOM 1796 O O . ARG A 1 238 ? 16.846 -17.311 -5.993 1.00 88.06 238 ARG A O 1
ATOM 1803 N N . ARG A 1 239 ? 15.706 -18.877 -4.846 1.00 82.56 239 ARG A N 1
ATOM 1804 C CA . ARG A 1 239 ? 16.401 -18.682 -3.558 1.00 82.56 239 ARG A CA 1
ATOM 1805 C C . ARG A 1 239 ? 17.783 -19.338 -3.604 1.00 82.56 239 ARG A C 1
ATOM 1807 O O . ARG A 1 239 ? 17.894 -20.495 -3.992 1.00 82.56 239 ARG A O 1
ATOM 1814 N N . SER A 1 240 ? 18.815 -18.648 -3.116 1.00 74.06 240 SER A N 1
ATOM 1815 C CA . SER A 1 240 ? 20.207 -19.139 -3.111 1.00 74.06 240 SER A CA 1
ATOM 1816 C C . SER A 1 240 ? 20.410 -20.467 -2.366 1.00 74.06 240 SER A C 1
ATOM 1818 O O . SER A 1 240 ? 21.375 -21.175 -2.624 1.00 74.06 240 SER A O 1
ATOM 1820 N N . ALA A 1 241 ? 19.494 -20.831 -1.462 1.00 66.12 241 ALA A N 1
ATOM 1821 C CA . ALA A 1 241 ? 19.529 -22.096 -0.727 1.00 66.12 241 ALA A CA 1
ATOM 1822 C C . ALA A 1 241 ? 19.280 -23.336 -1.606 1.00 66.12 241 ALA A C 1
ATOM 1824 O O . ALA A 1 241 ? 19.540 -24.446 -1.157 1.00 66.12 241 ALA A O 1
ATOM 1825 N N . ALA A 1 242 ? 18.811 -23.167 -2.848 1.00 60.88 242 ALA A N 1
ATOM 1826 C CA . ALA A 1 242 ? 18.584 -24.281 -3.766 1.00 60.88 242 ALA A CA 1
ATOM 1827 C C . ALA A 1 242 ? 19.881 -24.960 -4.249 1.00 60.88 242 ALA A C 1
ATOM 1829 O O . ALA A 1 242 ? 19.791 -25.934 -4.985 1.00 60.88 242 ALA A O 1
ATOM 1830 N N . GLY A 1 243 ? 21.071 -24.473 -3.862 1.00 53.25 243 GLY A N 1
ATOM 1831 C CA . GLY A 1 243 ? 22.347 -25.187 -4.025 1.00 53.25 243 GLY A CA 1
ATOM 1832 C C . GLY A 1 243 ? 22.757 -25.512 -5.467 1.00 53.25 243 GLY A C 1
ATOM 1833 O O . GLY A 1 243 ? 23.796 -26.134 -5.672 1.00 53.25 243 GLY A O 1
ATOM 1834 N N . GLY A 1 244 ? 21.970 -25.098 -6.461 1.00 48.38 244 GLY A N 1
ATOM 1835 C CA . GLY A 1 244 ? 22.296 -25.246 -7.866 1.00 48.38 244 GLY A CA 1
ATOM 1836 C C . GLY A 1 244 ? 23.548 -24.440 -8.147 1.00 48.38 244 GLY A C 1
ATOM 1837 O O . GLY A 1 244 ? 23.611 -23.262 -7.790 1.00 48.38 244 GLY A O 1
ATOM 1838 N N . GLY A 1 245 ? 24.548 -25.094 -8.737 1.00 53.44 245 GLY A N 1
ATOM 1839 C CA . GLY A 1 245 ? 25.766 -24.446 -9.193 1.00 53.44 245 GLY A CA 1
ATOM 1840 C C . GLY A 1 245 ? 25.454 -23.241 -10.074 1.00 53.44 245 GLY A C 1
ATOM 1841 O O . GLY A 1 245 ? 24.304 -22.975 -10.421 1.00 53.44 245 GLY A O 1
ATOM 1842 N N . VAL A 1 246 ? 26.499 -22.512 -10.440 1.00 49.22 246 VAL A N 1
ATOM 1843 C CA . VAL A 1 246 ? 26.451 -21.449 -11.444 1.00 49.22 246 VAL A CA 1
ATOM 1844 C C . VAL A 1 246 ? 26.054 -22.071 -12.795 1.00 49.22 246 VAL A C 1
ATOM 1846 O O . VAL A 1 246 ? 26.875 -22.207 -13.691 1.00 49.22 246 VAL A O 1
ATOM 1849 N N . HIS A 1 247 ? 24.811 -22.541 -12.937 1.00 51.62 247 HIS A N 1
ATOM 1850 C CA . HIS A 1 247 ? 24.163 -22.611 -14.229 1.00 51.62 247 HIS A CA 1
ATOM 1851 C C . HIS A 1 247 ? 24.281 -21.193 -14.756 1.00 51.62 247 HIS A C 1
ATOM 1853 O O . HIS A 1 247 ? 23.850 -20.271 -14.055 1.00 51.62 247 HIS A O 1
ATOM 1859 N N . GLU A 1 248 ? 24.985 -21.065 -15.885 1.00 57.16 248 GLU A N 1
ATOM 1860 C CA . GLU A 1 248 ? 25.246 -19.825 -16.615 1.00 57.16 248 GLU A CA 1
ATOM 1861 C C . GLU A 1 248 ? 24.143 -18.826 -16.313 1.00 57.16 248 GLU A C 1
ATOM 1863 O O . GLU A 1 248 ? 22.974 -19.134 -16.555 1.00 57.16 248 GLU A O 1
ATOM 1868 N N . GLU A 1 249 ? 24.509 -17.723 -15.648 1.00 61.78 249 GLU A N 1
ATOM 1869 C CA . GLU A 1 249 ? 23.565 -16.758 -15.093 1.00 61.78 249 GLU A CA 1
ATOM 1870 C C . GLU A 1 249 ? 22.445 -16.516 -16.096 1.00 61.78 249 GLU A C 1
ATOM 1872 O O . GLU A 1 249 ? 22.660 -15.917 -17.149 1.00 61.78 249 GLU A O 1
ATOM 1877 N N . ALA A 1 250 ? 21.260 -17.058 -15.791 1.00 66.12 250 ALA A N 1
ATOM 1878 C CA . ALA A 1 250 ? 20.114 -16.926 -16.668 1.00 66.12 250 ALA A CA 1
ATOM 1879 C C . ALA A 1 250 ? 19.958 -15.442 -17.002 1.00 66.12 250 ALA A C 1
ATOM 1881 O O . ALA A 1 250 ? 19.867 -14.621 -16.080 1.00 66.12 250 ALA A O 1
ATOM 1882 N N . SER A 1 251 ? 19.980 -15.142 -18.304 1.00 85.69 251 SER A N 1
ATOM 1883 C CA . SER A 1 251 ? 20.055 -13.793 -18.864 1.00 85.69 251 SER A CA 1
ATOM 1884 C C . SER A 1 251 ? 19.235 -12.790 -18.042 1.00 85.69 251 SER A C 1
ATOM 1886 O O . SER A 1 251 ? 18.052 -13.007 -17.739 1.00 85.69 251 SER A O 1
ATOM 1888 N N . VAL A 1 252 ? 19.894 -11.715 -17.601 1.00 91.75 252 VAL A N 1
ATOM 1889 C CA . VAL A 1 252 ? 19.228 -10.593 -16.934 1.00 91.75 252 VAL A CA 1
ATOM 1890 C C . VAL A 1 252 ? 18.319 -9.935 -17.967 1.00 91.75 252 VAL A C 1
ATOM 1892 O O . VAL A 1 252 ? 18.779 -9.563 -19.044 1.00 91.75 252 VAL A O 1
ATOM 1895 N N . ARG A 1 253 ? 17.025 -9.819 -17.651 1.00 95.00 253 ARG A N 1
ATOM 1896 C CA . ARG A 1 253 ? 16.045 -9.184 -18.543 1.00 95.00 253 ARG A CA 1
ATOM 1897 C C . ARG A 1 253 ? 16.443 -7.738 -18.824 1.00 95.00 253 ARG A C 1
ATOM 1899 O O . ARG A 1 253 ? 16.930 -7.056 -17.922 1.00 95.00 253 ARG A O 1
ATOM 1906 N N . SER A 1 254 ? 16.197 -7.269 -20.045 1.00 95.44 254 SER A N 1
ATOM 1907 C CA . SER A 1 254 ? 16.392 -5.860 -20.397 1.00 95.44 254 SER A CA 1
ATOM 1908 C C . SER A 1 254 ? 15.463 -4.954 -19.581 1.00 95.44 254 SER A C 1
ATOM 1910 O O . SER A 1 254 ? 14.478 -5.403 -18.984 1.00 95.44 254 SER A O 1
ATOM 1912 N N . LEU A 1 255 ? 15.750 -3.655 -19.569 1.00 95.62 255 LEU A N 1
ATOM 1913 C CA . LEU A 1 255 ? 14.932 -2.683 -18.851 1.00 95.62 255 LEU A CA 1
ATOM 1914 C C . LEU A 1 255 ? 13.484 -2.647 -19.379 1.00 95.62 255 LEU A C 1
ATOM 1916 O O . LEU A 1 255 ? 12.532 -2.592 -18.599 1.00 95.62 255 LEU A O 1
ATOM 1920 N N . GLU A 1 256 ? 13.312 -2.753 -20.695 1.00 95.69 256 GLU A N 1
ATOM 1921 C CA . GLU A 1 256 ? 12.016 -2.806 -21.376 1.00 95.69 256 GLU A CA 1
ATOM 1922 C C . GLU A 1 256 ? 11.260 -4.093 -21.028 1.00 95.69 256 GLU A C 1
ATOM 1924 O O . GLU A 1 256 ? 10.056 -4.048 -20.762 1.00 95.69 256 GLU A O 1
ATOM 1929 N N . GLN A 1 257 ? 11.961 -5.232 -20.976 1.00 95.81 257 GLN A N 1
ATOM 1930 C CA . GLN A 1 257 ? 11.397 -6.515 -20.549 1.00 95.81 257 GLN A CA 1
ATOM 1931 C C . GLN A 1 257 ? 10.914 -6.470 -19.099 1.00 95.81 257 GLN A C 1
ATOM 1933 O O . GLN A 1 257 ? 9.830 -6.972 -18.786 1.00 95.81 257 GLN A O 1
ATOM 1938 N N . LEU A 1 258 ? 11.683 -5.843 -18.206 1.00 97.12 258 LEU A N 1
ATOM 1939 C CA . LEU A 1 258 ? 11.287 -5.665 -16.810 1.00 97.12 258 LEU A CA 1
ATOM 1940 C C . LEU A 1 258 ? 10.066 -4.754 -16.687 1.00 97.12 258 LEU A C 1
ATOM 1942 O O . LEU A 1 258 ? 9.122 -5.116 -15.987 1.00 97.12 258 LEU A O 1
ATOM 1946 N N . ASN A 1 259 ? 10.029 -3.634 -17.412 1.00 96.12 259 ASN A N 1
ATOM 1947 C CA . ASN A 1 259 ?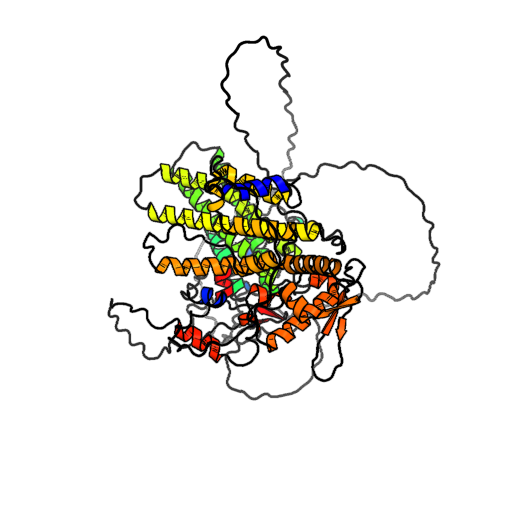 8.877 -2.733 -17.407 1.00 96.12 259 ASN A CA 1
ATOM 1948 C C . ASN A 1 259 ? 7.610 -3.418 -17.938 1.00 96.12 259 ASN A C 1
ATOM 1950 O O . ASN A 1 259 ? 6.559 -3.343 -17.302 1.00 96.12 259 ASN A O 1
ATOM 1954 N N . ALA A 1 260 ? 7.708 -4.145 -19.055 1.00 95.12 260 ALA A N 1
ATOM 1955 C CA . ALA A 1 260 ? 6.595 -4.932 -19.580 1.00 95.12 260 ALA A CA 1
ATOM 1956 C C . ALA A 1 260 ? 6.138 -6.007 -18.587 1.00 95.12 260 ALA A C 1
ATOM 1958 O O . ALA A 1 260 ? 4.938 -6.171 -18.380 1.00 95.12 260 ALA A O 1
ATOM 1959 N N . THR A 1 261 ? 7.080 -6.679 -17.913 1.00 96.81 261 THR A N 1
ATOM 1960 C CA . THR A 1 261 ? 6.755 -7.665 -16.873 1.00 96.81 261 THR A CA 1
ATOM 1961 C C . THR A 1 261 ? 5.999 -7.017 -15.714 1.00 96.81 261 THR A C 1
ATOM 1963 O O . THR A 1 261 ? 4.983 -7.550 -15.277 1.00 96.81 261 THR A O 1
ATOM 1966 N N . VAL A 1 262 ? 6.459 -5.866 -15.209 1.00 97.06 262 VAL A N 1
ATOM 1967 C CA . VAL A 1 262 ? 5.768 -5.145 -14.128 1.00 97.06 262 VAL A CA 1
ATOM 1968 C C . V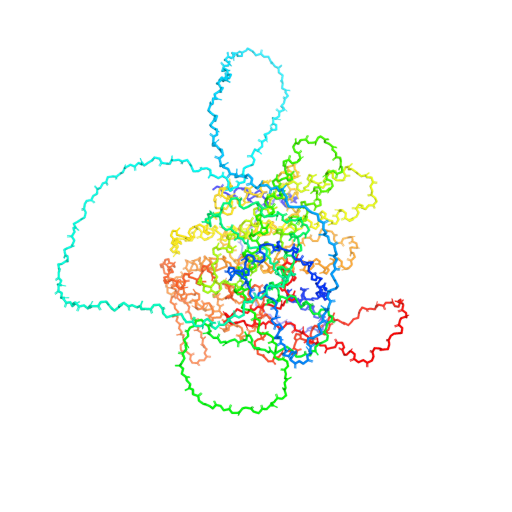AL A 1 262 ? 4.360 -4.767 -14.575 1.00 97.06 262 VAL A C 1
ATOM 1970 O O . VAL A 1 262 ? 3.411 -5.080 -13.865 1.00 97.06 262 VAL A O 1
ATOM 1973 N N . ASN A 1 263 ? 4.197 -4.176 -15.761 1.00 94.94 263 ASN A N 1
ATOM 1974 C CA . ASN A 1 263 ? 2.879 -3.796 -16.277 1.00 94.94 263 ASN A CA 1
ATOM 1975 C C . ASN A 1 263 ? 1.946 -5.008 -16.430 1.00 94.94 263 ASN A C 1
ATOM 1977 O O . ASN A 1 263 ? 0.805 -4.942 -15.975 1.00 94.94 263 ASN A O 1
ATOM 1981 N N . TYR A 1 264 ? 2.437 -6.128 -16.972 1.00 95.12 264 TYR A N 1
ATOM 1982 C CA . TYR A 1 264 ? 1.680 -7.380 -17.050 1.00 95.12 264 TYR A CA 1
ATOM 1983 C C . TYR A 1 264 ? 1.226 -7.852 -15.662 1.00 95.12 264 TYR A C 1
ATOM 1985 O O . TYR A 1 264 ? 0.055 -8.168 -15.466 1.00 95.12 264 TYR A O 1
ATOM 1993 N N . LEU A 1 265 ? 2.129 -7.859 -14.676 1.00 96.25 265 LEU A N 1
ATOM 1994 C CA . LEU A 1 265 ? 1.812 -8.279 -13.310 1.00 96.25 265 LEU A CA 1
ATOM 1995 C C . LEU A 1 265 ? 0.784 -7.353 -12.645 1.00 96.25 265 LEU A C 1
ATOM 1997 O O . LEU A 1 265 ? -0.106 -7.843 -11.955 1.00 96.25 265 LEU A O 1
ATOM 2001 N N . MET A 1 266 ? 0.858 -6.035 -12.865 1.00 96.19 266 MET A N 1
ATOM 2002 C CA . MET A 1 266 ? -0.124 -5.091 -12.309 1.00 96.19 266 MET A CA 1
ATOM 2003 C C . MET A 1 266 ? -1.516 -5.313 -12.918 1.00 96.19 266 MET A C 1
ATOM 2005 O O . MET A 1 266 ? -2.525 -5.249 -12.217 1.00 96.19 266 MET A O 1
ATOM 2009 N N . GLN A 1 267 ? -1.582 -5.654 -14.205 1.00 92.50 267 GLN A N 1
ATOM 2010 C CA . GLN A 1 267 ? -2.843 -6.015 -14.848 1.00 92.50 267 GLN A CA 1
ATOM 2011 C C . GLN A 1 267 ? -3.373 -7.370 -14.390 1.00 92.50 267 GLN A C 1
ATOM 2013 O O . GLN A 1 267 ? -4.578 -7.514 -14.181 1.00 92.50 267 GLN A O 1
ATOM 2018 N N . LEU A 1 268 ? -2.487 -8.352 -14.204 1.00 93.81 268 LEU A N 1
ATOM 2019 C CA . LEU A 1 268 ? -2.845 -9.646 -13.638 1.00 93.81 268 LEU A CA 1
ATOM 2020 C C . LEU A 1 268 ? -3.422 -9.474 -12.230 1.00 93.81 268 LEU A C 1
ATOM 2022 O O . LEU A 1 268 ? -4.435 -10.091 -11.923 1.00 93.81 268 LEU A O 1
ATOM 2026 N N . PHE A 1 269 ? -2.846 -8.595 -11.407 1.00 95.19 269 PHE A N 1
ATOM 2027 C CA . PHE A 1 269 ? -3.392 -8.244 -10.096 1.00 95.19 269 PHE A CA 1
ATOM 2028 C C . PHE A 1 269 ? -4.797 -7.639 -10.205 1.00 95.19 269 PHE A C 1
ATOM 2030 O O . PHE A 1 269 ? -5.719 -8.089 -9.528 1.00 95.19 269 PHE A O 1
ATOM 2037 N N . ALA A 1 270 ? -4.976 -6.652 -11.088 1.00 91.75 270 ALA A N 1
ATOM 2038 C CA . ALA A 1 270 ? -6.253 -5.967 -11.261 1.00 91.75 270 ALA A CA 1
ATOM 2039 C C . ALA A 1 270 ? -7.361 -6.894 -11.791 1.00 91.75 270 ALA A C 1
ATOM 2041 O O . ALA A 1 270 ? -8.516 -6.775 -11.387 1.00 91.75 270 ALA A O 1
ATOM 2042 N N . ARG A 1 271 ? -7.028 -7.820 -12.699 1.00 90.06 271 ARG A N 1
ATOM 2043 C CA . ARG A 1 271 ? -7.994 -8.723 -13.350 1.00 90.06 271 ARG A CA 1
ATOM 2044 C C . ARG A 1 271 ? -8.152 -10.069 -12.637 1.00 90.06 271 ARG A C 1
ATOM 2046 O O . ARG A 1 271 ? -9.165 -10.730 -12.843 1.00 90.06 271 ARG A O 1
ATOM 2053 N N . GLN A 1 272 ? -7.156 -10.483 -11.850 1.00 89.31 272 GLN A N 1
ATOM 2054 C CA . GLN A 1 272 ? -6.995 -11.821 -11.249 1.00 89.31 272 GLN A CA 1
ATOM 2055 C C . GLN A 1 272 ? -7.150 -12.977 -12.247 1.00 89.31 272 GLN A C 1
ATOM 2057 O O . GLN A 1 272 ? -7.566 -14.087 -11.919 1.00 89.31 272 GLN A O 1
ATOM 2062 N N . ARG A 1 273 ? -6.825 -12.694 -13.508 1.00 85.38 273 ARG A N 1
ATOM 2063 C CA . ARG A 1 273 ? -6.763 -13.651 -14.608 1.00 85.38 273 ARG A CA 1
ATOM 2064 C C . ARG A 1 273 ? -5.766 -13.148 -15.647 1.00 85.38 273 ARG A C 1
ATOM 2066 O O . ARG A 1 273 ? -5.612 -11.926 -15.773 1.00 85.38 273 ARG A O 1
ATOM 2073 N N . PRO A 1 274 ? -5.113 -14.046 -16.401 1.00 79.75 274 PRO A N 1
ATOM 2074 C CA . PRO A 1 274 ? -4.272 -13.635 -17.512 1.00 79.75 274 PRO A CA 1
ATOM 2075 C C . PRO A 1 274 ? -5.085 -12.771 -18.492 1.00 79.75 274 PRO A C 1
ATOM 2077 O O . PRO A 1 274 ? -6.277 -13.038 -18.686 1.00 79.75 274 PRO A O 1
ATOM 2080 N N . PRO A 1 275 ? -4.488 -11.732 -19.103 1.00 78.38 275 PRO A N 1
ATOM 2081 C CA . PRO A 1 275 ? -5.100 -11.038 -20.228 1.00 78.38 275 PRO A CA 1
ATOM 2082 C C . PRO A 1 275 ? -5.515 -12.061 -21.290 1.00 78.38 275 PRO A C 1
ATOM 2084 O O . PRO A 1 275 ? -4.756 -12.985 -21.580 1.00 78.38 275 PRO A O 1
ATOM 2087 N N . ASN A 1 276 ? -6.717 -11.924 -21.852 1.00 73.56 276 ASN A N 1
ATOM 2088 C CA . ASN A 1 276 ? -7.150 -12.801 -22.933 1.00 73.56 276 ASN A CA 1
ATOM 2089 C C . ASN A 1 276 ? -6.159 -12.649 -24.100 1.00 73.56 276 ASN A C 1
ATOM 2091 O O . ASN A 1 276 ? -6.126 -11.601 -24.736 1.00 73.56 276 ASN A O 1
ATOM 2095 N N . CYS A 1 277 ? -5.383 -13.690 -24.409 1.00 54.94 277 CYS A N 1
ATOM 2096 C CA . CYS A 1 277 ? -4.567 -13.746 -25.629 1.00 54.94 277 CYS A CA 1
ATOM 2097 C C . CYS A 1 277 ? -5.424 -13.949 -26.899 1.00 54.94 277 CYS A C 1
ATOM 2099 O O . CYS A 1 277 ? -4.891 -14.155 -27.983 1.00 54.94 277 CYS A O 1
ATOM 2101 N N . GLU A 1 278 ? -6.754 -13.910 -26.774 1.00 52.75 278 GLU A N 1
ATOM 2102 C CA . GLU A 1 278 ? -7.736 -14.215 -27.818 1.00 52.75 278 GLU A CA 1
ATOM 2103 C C . GLU A 1 278 ? -8.004 -13.010 -28.732 1.00 52.75 278 GLU A C 1
ATOM 2105 O O . GLU A 1 278 ? -9.145 -12.632 -28.973 1.00 52.75 278 GLU A O 1
ATOM 2110 N N . ASN A 1 279 ? -6.950 -12.413 -29.281 1.00 46.44 279 ASN A N 1
ATOM 2111 C CA . ASN A 1 279 ? -7.088 -11.584 -30.473 1.00 46.44 279 ASN A CA 1
ATOM 2112 C C . ASN A 1 279 ? -6.867 -12.491 -31.690 1.00 46.44 279 ASN A C 1
ATOM 2114 O O . ASN A 1 279 ? -5.742 -12.623 -32.163 1.00 46.44 279 ASN A O 1
ATOM 2118 N N . GLY A 1 280 ? -7.926 -13.147 -32.186 1.00 44.88 280 GLY A N 1
ATOM 2119 C CA . GLY A 1 280 ? -7.919 -13.614 -33.581 1.00 44.88 280 GLY A CA 1
ATOM 2120 C C . GLY A 1 280 ? -8.635 -14.913 -33.950 1.00 44.88 280 GLY A C 1
ATOM 2121 O O . GLY A 1 280 ? -8.722 -15.197 -35.141 1.00 44.88 280 GLY A O 1
ATOM 2122 N N . MET A 1 281 ? -9.171 -15.706 -33.020 1.00 41.81 281 MET A N 1
ATOM 2123 C CA . MET A 1 281 ? -9.970 -16.881 -33.401 1.00 41.81 281 MET A CA 1
ATOM 2124 C C . MET A 1 281 ? -11.319 -16.878 -32.697 1.00 41.81 281 MET A C 1
ATOM 2126 O O . MET A 1 281 ? -11.417 -17.085 -31.493 1.00 41.81 281 MET A O 1
ATOM 2130 N N . ASN A 1 282 ? -12.349 -16.604 -33.495 1.00 41.75 282 ASN A N 1
ATOM 2131 C CA . ASN A 1 282 ? -13.745 -16.544 -33.098 1.00 41.75 282 ASN A CA 1
ATOM 2132 C C . ASN A 1 282 ? -14.153 -17.742 -32.231 1.00 41.75 282 ASN A C 1
ATOM 2134 O O . ASN A 1 282 ? -13.958 -18.897 -32.609 1.00 41.75 282 ASN A O 1
ATOM 2138 N N . ASN A 1 283 ? -14.766 -17.406 -31.096 1.00 46.38 283 ASN A N 1
ATOM 2139 C CA . ASN A 1 283 ? -15.553 -18.251 -30.207 1.00 46.38 283 ASN A CA 1
ATOM 2140 C C . ASN A 1 283 ? -16.211 -19.453 -30.905 1.00 46.38 283 ASN A C 1
ATOM 2142 O O . ASN A 1 283 ? -17.253 -19.310 -31.543 1.00 46.38 283 ASN A O 1
ATOM 2146 N N . ALA A 1 284 ? -15.675 -20.652 -30.682 1.00 39.19 284 ALA A N 1
ATOM 2147 C CA . ALA A 1 284 ? -16.462 -21.878 -30.698 1.00 39.19 284 ALA A CA 1
ATOM 2148 C C . ALA A 1 284 ? -15.770 -22.960 -29.853 1.00 39.19 284 ALA A C 1
ATOM 2150 O O . ALA A 1 284 ? -14.687 -23.426 -30.189 1.00 39.19 284 ALA A O 1
ATOM 2151 N N . MET A 1 285 ? -16.440 -23.378 -28.775 1.00 42.56 285 MET A N 1
ATOM 2152 C CA . MET A 1 285 ? -16.168 -24.594 -27.993 1.00 42.56 285 MET A CA 1
ATOM 2153 C C . MET A 1 285 ? -14.796 -24.706 -27.300 1.00 42.56 285 MET A C 1
ATOM 2155 O O . MET A 1 285 ? -13.931 -25.471 -27.715 1.00 42.56 285 MET A O 1
ATOM 2159 N N . ILE A 1 286 ? -14.646 -24.076 -26.131 1.00 46.00 286 ILE A N 1
ATOM 2160 C CA . ILE A 1 286 ? -13.678 -24.533 -25.118 1.00 46.00 286 ILE A CA 1
ATOM 2161 C C . ILE A 1 286 ? -14.481 -25.013 -23.904 1.00 46.00 286 ILE A C 1
ATOM 2163 O O . ILE A 1 286 ? -15.125 -24.214 -23.229 1.00 46.00 286 ILE A O 1
ATOM 2167 N N . SER A 1 287 ? -14.506 -26.330 -23.665 1.00 43.12 287 SER A N 1
ATOM 2168 C CA . SER A 1 287 ? -15.264 -26.945 -22.566 1.00 43.12 287 SER A CA 1
ATOM 2169 C C . SER A 1 287 ? -14.582 -26.741 -21.208 1.00 43.12 287 SER A C 1
ATOM 2171 O O . SER A 1 287 ? -13.379 -26.960 -21.073 1.00 43.12 287 SER A O 1
ATOM 2173 N N . ASN A 1 288 ? -15.384 -26.414 -20.196 1.00 42.38 288 ASN A N 1
ATOM 2174 C CA . ASN A 1 288 ? -15.022 -26.050 -18.821 1.00 42.38 288 ASN A CA 1
ATOM 2175 C C . ASN A 1 288 ? -14.493 -27.189 -17.914 1.00 42.38 288 ASN A C 1
ATOM 2177 O O . ASN A 1 288 ? -14.764 -27.199 -16.717 1.00 42.38 288 ASN A O 1
ATOM 2181 N N . ASN A 1 289 ? -13.682 -28.122 -18.414 1.00 46.66 289 ASN A N 1
ATOM 2182 C CA . ASN A 1 289 ? -13.239 -29.283 -17.617 1.00 46.66 289 ASN A CA 1
ATOM 2183 C C . ASN A 1 289 ? -12.061 -29.003 -16.657 1.00 46.66 289 ASN A C 1
ATOM 2185 O O . ASN A 1 289 ? -11.321 -29.920 -16.322 1.00 46.66 289 ASN A O 1
ATOM 2189 N N . PHE A 1 290 ? -11.853 -27.756 -16.222 1.00 46.84 290 PHE A N 1
ATOM 2190 C CA . PHE A 1 290 ? -10.749 -27.406 -15.310 1.00 46.84 290 PHE A CA 1
ATOM 2191 C C . PHE A 1 290 ? -11.193 -26.932 -13.919 1.00 46.84 290 PHE A C 1
ATOM 2193 O O . PHE A 1 290 ? -10.346 -26.566 -13.107 1.00 46.84 290 PHE A O 1
ATOM 2200 N N . ALA A 1 291 ? -12.494 -26.944 -13.619 1.00 43.25 291 ALA A N 1
ATOM 2201 C CA . ALA A 1 291 ? -13.004 -26.520 -12.321 1.00 43.25 291 ALA A CA 1
ATOM 2202 C C . ALA A 1 291 ? -13.314 -27.725 -11.415 1.00 43.25 291 ALA A C 1
ATOM 2204 O O . ALA A 1 291 ? -14.328 -28.391 -11.593 1.00 43.25 291 ALA A O 1
ATOM 2205 N N . GLY A 1 292 ? -12.464 -27.942 -10.408 1.00 42.38 292 GLY A N 1
ATOM 2206 C CA . GLY A 1 292 ? -12.958 -28.307 -9.077 1.00 42.38 292 GLY A CA 1
ATOM 2207 C C . GLY A 1 292 ? -13.034 -29.779 -8.676 1.00 42.38 292 GLY A C 1
ATOM 2208 O O . GLY A 1 292 ? -13.863 -30.095 -7.832 1.00 42.38 292 GLY A O 1
ATOM 2209 N N . GLU A 1 293 ? -12.186 -30.670 -9.188 1.00 37.28 293 GLU A N 1
ATOM 2210 C CA . GLU A 1 293 ? -12.031 -31.984 -8.552 1.00 37.28 293 GLU A CA 1
ATOM 2211 C C . GLU A 1 293 ? -10.735 -31.997 -7.728 1.00 37.28 293 GLU A C 1
ATOM 2213 O O . GLU A 1 293 ? -9.642 -31.826 -8.281 1.00 37.28 293 GLU A O 1
ATOM 2218 N N . ASP A 1 294 ? -10.871 -32.161 -6.407 1.00 44.59 294 ASP A N 1
ATOM 2219 C CA . ASP A 1 294 ? -9.831 -32.345 -5.378 1.00 44.59 294 ASP A CA 1
ATOM 2220 C C . ASP A 1 294 ? -8.927 -33.570 -5.672 1.00 44.59 294 ASP A C 1
ATOM 2222 O O . ASP A 1 294 ? -8.829 -34.540 -4.918 1.00 44.59 294 ASP A O 1
ATOM 2226 N N . THR A 1 295 ? -8.227 -33.552 -6.806 1.00 44.94 295 THR A N 1
ATOM 2227 C CA . THR A 1 295 ? -7.634 -34.744 -7.427 1.00 44.94 295 THR A CA 1
ATOM 2228 C C . THR A 1 295 ? -6.124 -34.799 -7.226 1.00 44.94 295 THR A C 1
ATOM 2230 O O . THR A 1 295 ? -5.337 -34.915 -8.166 1.00 44.94 295 THR A O 1
ATOM 2233 N N . TRP A 1 296 ? -5.698 -34.766 -5.964 1.00 48.81 296 TRP A N 1
ATOM 2234 C CA . TRP A 1 296 ? -4.379 -35.280 -5.565 1.00 48.81 296 TRP A CA 1
ATOM 2235 C C . TRP A 1 296 ? -4.455 -36.345 -4.465 1.00 48.81 296 TRP A C 1
ATOM 2237 O O . TRP A 1 296 ? -3.459 -36.619 -3.802 1.00 48.81 296 TRP A O 1
ATOM 2247 N N . GLY A 1 297 ? -5.600 -37.024 -4.347 1.00 46.19 297 GLY A N 1
ATOM 2248 C CA . GLY A 1 297 ? -5.662 -38.353 -3.746 1.00 46.19 297 GLY A CA 1
ATOM 2249 C C . GLY A 1 297 ? -6.915 -38.610 -2.922 1.00 46.19 297 GLY A C 1
ATOM 2250 O O . GLY A 1 297 ? -6.962 -38.223 -1.757 1.00 46.19 297 GLY A O 1
ATOM 2251 N N . LYS A 1 298 ? -7.860 -39.353 -3.506 1.00 38.12 298 LYS A N 1
ATOM 2252 C CA . LYS A 1 298 ? -8.551 -40.498 -2.890 1.00 38.12 298 LYS A CA 1
ATOM 2253 C C . LYS A 1 298 ? -9.506 -41.102 -3.917 1.00 38.12 298 LYS A C 1
ATOM 2255 O O . LYS A 1 298 ? -10.570 -40.555 -4.173 1.00 38.12 298 LYS A O 1
ATOM 2260 N N . ASP A 1 299 ? -9.072 -42.211 -4.502 1.00 47.69 299 ASP A N 1
ATOM 2261 C CA . ASP A 1 299 ? -9.913 -43.067 -5.328 1.00 47.69 299 ASP A CA 1
ATOM 2262 C C . ASP A 1 299 ? -10.980 -43.780 -4.471 1.00 47.69 299 ASP A C 1
ATOM 2264 O O . ASP A 1 299 ? -10.773 -44.060 -3.286 1.00 47.69 299 ASP A O 1
ATOM 2268 N N . ASP A 1 300 ? -12.079 -44.105 -5.151 1.00 52.00 300 ASP A N 1
ATOM 2269 C CA . ASP A 1 300 ? -13.072 -45.143 -4.863 1.00 52.00 300 ASP A CA 1
ATOM 2270 C C . ASP A 1 300 ? -14.187 -44.847 -3.848 1.00 52.00 300 ASP A C 1
ATOM 2272 O O . ASP A 1 300 ? -14.188 -45.311 -2.711 1.00 52.00 300 ASP A O 1
ATOM 2276 N N . THR A 1 301 ? -15.258 -44.205 -4.324 1.00 47.91 301 THR A N 1
ATOM 2277 C CA . THR A 1 301 ? -16.632 -44.634 -3.990 1.00 47.91 301 THR A CA 1
ATOM 2278 C C . THR A 1 301 ? -17.581 -44.304 -5.142 1.00 47.91 301 THR A C 1
ATOM 2280 O O . THR A 1 301 ? -18.022 -43.174 -5.318 1.00 47.91 301 THR A O 1
ATOM 2283 N N . ALA A 1 302 ? -17.880 -45.322 -5.949 1.00 53.50 302 ALA A N 1
ATOM 2284 C CA . ALA A 1 302 ? -18.902 -45.277 -6.983 1.00 53.50 302 ALA A CA 1
ATOM 2285 C C . ALA A 1 302 ? -20.297 -45.149 -6.349 1.00 53.50 302 ALA A C 1
ATOM 2287 O O . ALA A 1 302 ? -20.680 -45.990 -5.535 1.00 53.50 302 ALA A O 1
ATOM 2288 N N . SER A 1 303 ? -21.067 -44.134 -6.742 1.00 50.72 303 SER A N 1
ATOM 2289 C CA . SER A 1 303 ? -22.517 -44.123 -6.544 1.00 50.72 303 SER A CA 1
ATOM 2290 C C . SER A 1 303 ? -23.209 -43.313 -7.635 1.00 50.72 303 SER A C 1
ATOM 2292 O O . SER A 1 303 ? -22.840 -42.177 -7.918 1.00 50.72 303 SER A O 1
ATOM 2294 N N . ASP A 1 304 ? -24.222 -43.957 -8.204 1.00 57.69 304 ASP A N 1
ATOM 2295 C CA . ASP A 1 304 ? -25.171 -43.514 -9.221 1.00 57.69 304 ASP A CA 1
ATOM 2296 C C . ASP A 1 304 ? -25.951 -42.220 -8.883 1.00 57.69 304 ASP A C 1
ATOM 2298 O O . ASP A 1 304 ? -26.063 -41.860 -7.710 1.00 57.69 304 ASP A O 1
ATOM 2302 N N . TYR A 1 305 ? -26.607 -41.663 -9.927 1.00 42.50 305 TYR A N 1
ATOM 2303 C CA . TYR A 1 305 ? -27.720 -40.672 -9.975 1.00 42.50 305 TYR A CA 1
ATOM 2304 C C . TYR A 1 305 ? -27.352 -39.164 -10.026 1.00 42.50 305 TYR A C 1
ATOM 2306 O O . TYR A 1 305 ? -26.558 -38.707 -9.221 1.00 42.50 305 TYR A O 1
ATOM 2314 N N . TYR A 1 306 ? -27.878 -38.274 -10.896 1.00 51.12 306 TYR A N 1
ATOM 2315 C CA . TYR A 1 306 ? -29.091 -38.189 -11.744 1.00 51.12 306 TYR A CA 1
ATOM 2316 C C . TYR A 1 306 ? -28.819 -37.432 -13.073 1.00 51.12 306 TYR A C 1
ATOM 2318 O O . TYR A 1 306 ? -27.972 -36.544 -13.130 1.00 51.12 306 TYR A O 1
ATOM 2326 N N . GLN A 1 307 ? -29.627 -37.719 -14.105 1.00 49.94 307 GLN A N 1
ATOM 2327 C CA . GLN A 1 307 ? -29.805 -36.908 -15.323 1.00 49.94 307 GLN A CA 1
ATOM 2328 C C . GLN A 1 307 ? -30.281 -35.477 -14.988 1.00 49.94 307 GLN A C 1
ATOM 2330 O O . GLN A 1 307 ? -31.359 -35.313 -14.421 1.00 49.94 307 GLN A O 1
ATOM 2335 N N . GLN A 1 308 ? -29.518 -34.455 -15.391 1.00 40.78 308 GLN A N 1
ATOM 2336 C CA . GLN A 1 308 ? -29.960 -33.054 -15.455 1.00 40.78 308 GLN A CA 1
ATOM 2337 C C . GLN A 1 308 ? -30.171 -32.638 -16.917 1.00 40.78 308 GLN A C 1
ATOM 2339 O O . GLN A 1 308 ? -29.331 -32.902 -17.779 1.00 40.78 308 GLN A O 1
ATOM 2344 N N . GLU A 1 309 ? -31.324 -32.026 -17.183 1.00 45.22 309 GLU A N 1
ATOM 2345 C CA . GLU A 1 309 ? -31.749 -31.551 -18.501 1.00 45.22 309 GLU A CA 1
ATOM 2346 C C . GLU A 1 309 ? -30.877 -30.399 -19.046 1.00 45.22 309 GLU A C 1
ATOM 2348 O O . GLU A 1 309 ? -30.323 -29.616 -18.271 1.00 45.22 309 GLU A O 1
ATOM 2353 N N . PRO A 1 310 ? -30.771 -30.250 -20.382 1.00 48.12 310 PRO A N 1
ATOM 2354 C CA . PRO A 1 310 ? -29.949 -29.231 -21.025 1.00 48.12 310 PRO A CA 1
ATOM 2355 C C . PRO A 1 310 ? -30.636 -27.855 -20.985 1.00 48.12 310 PRO A C 1
ATOM 2357 O O . PRO A 1 310 ? -31.249 -27.416 -21.957 1.00 48.12 310 PRO A O 1
ATOM 2360 N N . SER A 1 311 ? -30.527 -27.143 -19.863 1.00 47.94 311 SER A N 1
ATOM 2361 C CA . SER A 1 311 ? -30.871 -25.719 -19.798 1.00 47.94 311 SER A CA 1
ATOM 2362 C C . SER A 1 311 ? -29.829 -24.891 -20.558 1.00 47.94 311 SER A C 1
ATOM 2364 O O . SER A 1 311 ? -28.629 -25.068 -20.349 1.00 47.94 311 SER A O 1
ATOM 2366 N N . THR A 1 312 ? -30.304 -24.003 -21.435 1.00 51.44 312 THR A N 1
ATOM 2367 C CA . THR A 1 312 ? -29.573 -22.973 -22.201 1.00 51.44 312 THR A CA 1
ATOM 2368 C C . THR A 1 312 ? -28.181 -22.655 -21.649 1.00 51.44 312 THR A C 1
ATOM 2370 O O . THR A 1 312 ? -28.059 -22.024 -20.599 1.00 51.44 312 THR A O 1
ATOM 2373 N N . GLN A 1 313 ? -27.148 -23.101 -22.373 1.00 49.12 313 GLN A N 1
ATOM 2374 C CA . GLN A 1 313 ? -25.728 -22.917 -22.062 1.00 49.12 313 GLN A CA 1
ATOM 2375 C C . GLN A 1 313 ? -25.364 -21.426 -22.019 1.00 49.12 313 GLN A C 1
ATOM 2377 O O . GLN A 1 313 ? -24.888 -20.850 -22.996 1.00 49.12 313 GLN A O 1
ATOM 2382 N N . GLY A 1 314 ? -25.575 -20.799 -20.864 1.00 56.31 314 GLY A N 1
ATOM 2383 C CA . GLY A 1 314 ? -24.852 -19.595 -20.494 1.00 56.31 314 GLY A CA 1
ATOM 2384 C C . GLY A 1 314 ? -23.365 -19.932 -20.462 1.00 56.31 314 GLY A C 1
ATOM 2385 O O . GLY A 1 314 ? -22.961 -20.953 -19.902 1.00 56.31 314 GLY A O 1
ATOM 2386 N N . VAL A 1 315 ? -22.548 -19.108 -21.112 1.00 64.44 315 VAL A N 1
ATOM 2387 C CA . VAL A 1 315 ? -21.088 -19.212 -21.063 1.00 64.44 315 VAL A CA 1
ATOM 2388 C C . VAL A 1 315 ? -20.676 -19.049 -19.602 1.00 64.44 315 VAL A C 1
ATOM 2390 O O . VAL A 1 315 ? -20.620 -17.929 -19.104 1.00 64.44 315 VAL A O 1
ATOM 2393 N N . ASN A 1 316 ? -20.446 -20.159 -18.895 1.00 58.94 316 ASN A N 1
ATOM 2394 C CA . ASN A 1 316 ? -19.978 -20.113 -17.514 1.00 58.94 316 ASN A CA 1
ATOM 2395 C C . ASN A 1 316 ? -18.632 -19.373 -17.508 1.00 58.94 316 ASN A C 1
ATOM 2397 O O . ASN A 1 316 ? -17.681 -19.868 -18.128 1.00 58.94 316 ASN A O 1
ATOM 2401 N N . PRO A 1 317 ? -18.543 -18.187 -16.879 1.00 68.81 317 PRO A N 1
ATOM 2402 C CA . PRO A 1 317 ? -17.295 -17.448 -16.813 1.00 68.81 317 PRO A CA 1
ATOM 2403 C C . PRO A 1 317 ? -16.250 -18.327 -16.124 1.00 68.81 317 PRO A C 1
ATOM 2405 O O . PRO A 1 317 ? -16.553 -18.990 -15.131 1.00 68.81 317 PRO A O 1
ATOM 2408 N N . ARG A 1 318 ? -15.023 -18.366 -16.668 1.00 69.69 318 ARG A N 1
ATOM 2409 C CA . ARG A 1 318 ? -13.926 -19.121 -16.046 1.00 69.69 318 ARG A CA 1
ATOM 2410 C C . ARG A 1 318 ? -13.811 -18.708 -14.572 1.00 69.69 318 ARG A C 1
ATOM 2412 O O . ARG A 1 318 ? -13.834 -17.499 -14.311 1.00 69.69 318 ARG A O 1
ATOM 2419 N N . PRO A 1 319 ? -13.668 -19.667 -13.638 1.00 75.94 319 PRO A N 1
ATOM 2420 C CA . PRO A 1 319 ? -13.492 -19.342 -12.231 1.00 75.94 319 PRO A CA 1
ATOM 2421 C C . PRO A 1 319 ? -12.276 -18.424 -12.086 1.00 75.94 319 PRO A C 1
ATOM 2423 O O . PRO A 1 319 ? -11.202 -18.698 -12.630 1.00 75.94 319 PRO A O 1
ATOM 2426 N N . GLN A 1 320 ? -12.477 -17.284 -11.430 1.00 81.12 320 GLN A N 1
ATOM 2427 C CA . GLN A 1 320 ? -11.395 -16.355 -11.125 1.00 81.12 320 GLN A CA 1
ATOM 2428 C C . GLN A 1 320 ? -10.552 -16.957 -10.004 1.00 81.12 320 GLN A C 1
ATOM 2430 O O . GLN A 1 320 ? -11.094 -17.577 -9.094 1.00 81.12 320 GLN A O 1
ATOM 2435 N N . ALA A 1 321 ? -9.232 -16.789 -10.072 1.00 88.56 321 ALA A N 1
ATOM 2436 C CA . ALA A 1 321 ? -8.369 -17.224 -8.983 1.00 88.56 321 ALA A CA 1
ATOM 2437 C C . ALA A 1 321 ? -8.647 -16.392 -7.722 1.00 88.56 321 ALA A C 1
ATOM 2439 O O . ALA A 1 321 ? -9.058 -15.230 -7.822 1.00 88.56 321 ALA A O 1
ATOM 2440 N N . SER A 1 322 ? -8.374 -16.969 -6.550 1.00 93.44 322 SER A N 1
ATOM 2441 C CA . SER A 1 322 ? -8.380 -16.211 -5.298 1.00 93.44 322 SER A CA 1
ATOM 2442 C C . SER A 1 322 ? -7.384 -15.045 -5.380 1.00 93.44 322 SER A C 1
ATOM 2444 O O . SER A 1 322 ? -6.342 -15.122 -6.058 1.00 93.44 322 SER A O 1
ATOM 2446 N N . LEU A 1 323 ? -7.668 -13.946 -4.676 1.00 94.00 323 LEU A N 1
ATOM 2447 C CA . LEU A 1 323 ? -6.724 -12.836 -4.591 1.00 94.00 323 LEU A CA 1
ATOM 2448 C C . LEU A 1 323 ? -5.420 -13.303 -3.940 1.00 94.00 323 LEU A C 1
ATOM 2450 O O . LEU A 1 323 ? -4.344 -12.880 -4.362 1.00 94.00 323 LEU A O 1
ATOM 2454 N N . CYS A 1 324 ? -5.501 -14.178 -2.935 1.00 95.31 324 CYS A N 1
ATOM 2455 C CA . CYS A 1 324 ? -4.330 -14.666 -2.224 1.00 95.31 324 CYS A CA 1
ATOM 2456 C C . CYS A 1 324 ? -3.379 -15.448 -3.143 1.00 95.31 324 CYS A C 1
ATOM 2458 O O . CYS A 1 324 ? -2.173 -15.189 -3.135 1.00 95.31 324 CYS A O 1
ATOM 2460 N N . ASP A 1 325 ? -3.896 -16.357 -3.975 1.00 94.81 325 ASP A N 1
ATOM 2461 C CA . ASP A 1 325 ? -3.076 -17.118 -4.927 1.00 94.81 325 ASP A CA 1
ATOM 2462 C C . ASP A 1 325 ? -2.472 -16.209 -5.998 1.00 94.81 325 ASP A C 1
ATOM 2464 O O . ASP A 1 325 ? -1.295 -16.342 -6.352 1.00 94.81 325 ASP A O 1
ATOM 2468 N N . THR A 1 326 ? -3.258 -15.234 -6.465 1.00 95.81 326 THR A N 1
ATOM 2469 C CA . THR A 1 326 ? -2.800 -14.211 -7.411 1.00 95.81 326 THR A CA 1
ATOM 2470 C C . THR A 1 326 ? -1.641 -13.403 -6.824 1.00 95.81 326 THR A C 1
ATOM 2472 O O . THR A 1 326 ? -0.603 -13.251 -7.466 1.00 95.81 326 THR A O 1
ATOM 2475 N N . VAL A 1 327 ? -1.773 -12.915 -5.588 1.00 96.69 327 VAL A N 1
ATOM 2476 C CA . VAL A 1 327 ? -0.733 -12.126 -4.914 1.00 96.69 327 VAL A CA 1
ATOM 2477 C C . VAL A 1 327 ? 0.502 -12.969 -4.627 1.00 96.69 327 VAL A C 1
ATOM 2479 O O . VAL A 1 327 ? 1.599 -12.522 -4.938 1.00 96.69 327 VAL A O 1
ATOM 2482 N N . ASN A 1 328 ? 0.359 -14.200 -4.129 1.00 96.12 328 ASN A N 1
ATOM 2483 C CA . ASN A 1 328 ? 1.494 -15.098 -3.889 1.00 96.12 328 ASN A CA 1
ATOM 2484 C C . ASN A 1 328 ? 2.306 -15.355 -5.171 1.00 96.12 328 ASN A C 1
ATOM 2486 O O . ASN A 1 328 ? 3.540 -15.381 -5.137 1.00 96.12 328 ASN A O 1
ATOM 2490 N N . PHE A 1 329 ? 1.623 -15.508 -6.310 1.00 96.81 329 PHE A N 1
ATOM 2491 C CA . PHE A 1 329 ? 2.267 -15.597 -7.617 1.00 96.81 329 PHE A CA 1
ATOM 2492 C C . PHE A 1 329 ? 3.012 -14.303 -7.972 1.00 96.81 329 PHE A C 1
ATOM 2494 O O . PHE A 1 329 ? 4.210 -14.344 -8.264 1.00 96.81 329 PHE A O 1
ATOM 2501 N N . ILE A 1 330 ? 2.331 -13.155 -7.925 1.00 97.38 330 ILE A N 1
ATOM 2502 C CA . ILE A 1 330 ? 2.897 -11.859 -8.325 1.00 97.38 330 ILE A CA 1
ATOM 2503 C C . ILE A 1 330 ? 4.085 -11.474 -7.445 1.00 97.38 330 ILE A C 1
ATOM 2505 O O . ILE A 1 330 ? 5.117 -11.055 -7.962 1.00 97.38 330 ILE A O 1
ATOM 2509 N N . ASP A 1 331 ? 3.979 -11.669 -6.138 1.00 96.69 331 ASP A N 1
ATOM 2510 C CA . ASP A 1 331 ? 5.012 -11.379 -5.151 1.00 96.69 331 ASP A CA 1
ATOM 2511 C C . ASP A 1 331 ? 6.324 -12.125 -5.428 1.00 96.69 331 ASP A C 1
ATOM 2513 O O . ASP A 1 331 ? 7.416 -11.555 -5.318 1.00 96.69 331 ASP A O 1
ATOM 2517 N N . ASP A 1 332 ? 6.239 -13.397 -5.820 1.00 96.19 332 ASP A N 1
ATOM 2518 C CA . ASP A 1 332 ? 7.411 -14.172 -6.219 1.00 96.19 332 ASP A CA 1
ATOM 2519 C C . ASP A 1 332 ? 8.041 -13.620 -7.510 1.00 96.19 332 ASP A C 1
ATOM 2521 O O . ASP A 1 332 ? 9.259 -13.431 -7.587 1.00 96.19 332 ASP A O 1
ATOM 2525 N N . ARG A 1 333 ? 7.221 -13.274 -8.509 1.00 97.12 333 ARG A N 1
ATOM 2526 C CA . ARG A 1 333 ? 7.703 -12.730 -9.790 1.00 97.12 333 ARG A CA 1
ATOM 2527 C C . ARG A 1 333 ? 8.274 -11.318 -9.655 1.00 97.12 333 ARG A C 1
ATOM 2529 O O . ARG A 1 333 ? 9.311 -11.017 -10.247 1.00 97.12 333 ARG A O 1
ATOM 2536 N N . LEU A 1 334 ? 7.680 -10.472 -8.818 1.00 97.50 334 LEU A N 1
ATOM 2537 C CA . LEU A 1 334 ? 8.196 -9.141 -8.502 1.00 97.50 334 LEU A CA 1
ATOM 2538 C C . LEU A 1 334 ? 9.547 -9.202 -7.786 1.00 97.50 334 LEU A C 1
ATOM 2540 O O . LEU A 1 334 ? 10.393 -8.345 -8.021 1.00 97.50 334 LEU A O 1
ATOM 2544 N N . ARG A 1 335 ? 9.818 -10.237 -6.983 1.00 95.62 335 ARG A N 1
ATOM 2545 C CA . ARG A 1 335 ? 11.163 -10.451 -6.419 1.00 95.62 335 ARG A CA 1
ATOM 2546 C C . ARG A 1 335 ? 12.192 -10.820 -7.474 1.00 95.62 335 ARG A C 1
ATOM 2548 O O . ARG A 1 335 ? 13.333 -10.369 -7.387 1.00 95.62 335 ARG A O 1
ATOM 2555 N N . ALA A 1 336 ? 11.813 -11.617 -8.472 1.00 95.81 336 ALA A N 1
ATOM 2556 C CA . ALA A 1 336 ? 12.684 -11.886 -9.612 1.00 95.81 336 ALA A CA 1
ATOM 2557 C C . ALA A 1 336 ? 12.972 -10.598 -10.398 1.00 95.81 336 ALA A C 1
ATOM 2559 O O . ALA A 1 336 ? 14.119 -10.350 -10.759 1.00 95.81 336 ALA A O 1
ATOM 2560 N N . VAL A 1 337 ? 11.955 -9.748 -10.599 1.00 96.94 337 VAL A N 1
ATOM 2561 C CA . VAL A 1 337 ? 12.120 -8.407 -11.188 1.00 96.94 337 VAL A CA 1
ATOM 2562 C C . VAL A 1 337 ? 13.077 -7.558 -10.350 1.00 96.94 337 VAL A C 1
ATOM 2564 O O . VAL A 1 337 ? 14.049 -7.049 -10.890 1.00 96.94 337 VAL A O 1
ATOM 2567 N N . GLN A 1 338 ? 12.886 -7.458 -9.032 1.00 95.75 338 GLN A N 1
ATOM 2568 C CA . GLN A 1 338 ? 13.786 -6.701 -8.150 1.00 95.75 338 GLN A CA 1
ATOM 2569 C C . GLN A 1 338 ? 15.231 -7.189 -8.214 1.00 95.75 338 GLN A C 1
ATOM 2571 O O . GLN A 1 338 ? 16.146 -6.370 -8.227 1.00 95.75 338 GLN A O 1
ATOM 2576 N N . LYS A 1 339 ? 15.445 -8.508 -8.257 1.00 94.06 339 LYS A N 1
ATOM 2577 C CA . LYS A 1 339 ? 16.784 -9.086 -8.389 1.00 94.06 339 LYS A CA 1
ATOM 2578 C C . LYS A 1 339 ? 17.451 -8.630 -9.688 1.00 94.06 339 LYS A C 1
ATOM 2580 O O . LYS A 1 339 ? 18.584 -8.162 -9.641 1.00 94.06 339 LYS A O 1
ATOM 2585 N N . ASP A 1 340 ? 16.737 -8.719 -10.808 1.00 95.38 340 ASP A N 1
ATOM 2586 C CA . ASP A 1 340 ? 17.246 -8.279 -12.109 1.00 95.38 340 ASP A CA 1
ATOM 2587 C C . ASP A 1 340 ? 17.504 -6.758 -12.125 1.00 95.38 340 ASP A C 1
ATOM 2589 O O . ASP A 1 340 ? 18.544 -6.324 -12.612 1.00 95.38 340 ASP A O 1
ATOM 2593 N N . LEU A 1 341 ? 16.622 -5.947 -11.521 1.00 94.44 341 LEU A N 1
ATOM 2594 C CA . LEU A 1 341 ? 16.809 -4.493 -11.403 1.00 94.44 341 LEU A CA 1
ATOM 2595 C C . LEU A 1 341 ? 18.081 -4.135 -10.624 1.00 94.44 341 LEU A C 1
ATOM 2597 O O . LEU A 1 341 ? 18.818 -3.248 -11.042 1.00 94.44 341 LEU A O 1
ATOM 2601 N N . VAL A 1 342 ? 18.359 -4.820 -9.511 1.00 92.12 342 VAL A N 1
ATOM 2602 C CA . VAL A 1 342 ? 19.586 -4.597 -8.727 1.00 92.12 342 VAL A CA 1
ATOM 2603 C C . VAL A 1 342 ? 20.829 -4.944 -9.548 1.00 92.12 342 VAL A C 1
ATOM 2605 O O . VAL A 1 342 ? 21.796 -4.186 -9.522 1.00 92.12 342 VAL A O 1
ATOM 2608 N N . SER A 1 343 ? 20.799 -6.050 -10.299 1.00 92.12 343 SER A N 1
ATOM 2609 C CA . SER A 1 343 ? 21.890 -6.424 -11.205 1.00 92.12 343 SER A CA 1
ATOM 2610 C C . SER A 1 343 ? 22.107 -5.380 -12.305 1.00 92.12 343 SER A C 1
ATOM 2612 O O . SER A 1 343 ? 23.242 -4.975 -12.536 1.00 92.12 343 SER A O 1
ATOM 2614 N N . LEU A 1 344 ? 21.036 -4.889 -12.941 1.00 91.38 344 LEU A N 1
ATOM 2615 C CA . LEU A 1 344 ? 21.133 -3.845 -13.966 1.00 91.38 344 LEU A CA 1
ATOM 2616 C C . LEU A 1 344 ? 21.700 -2.536 -13.408 1.00 91.38 344 LEU A C 1
ATOM 2618 O O . LEU A 1 344 ? 22.592 -1.956 -14.016 1.00 91.38 344 LEU A O 1
ATOM 2622 N N . VAL A 1 345 ? 21.213 -2.080 -12.250 1.00 90.31 345 VAL A N 1
ATOM 2623 C CA . VAL A 1 345 ? 21.697 -0.841 -11.617 1.00 90.31 345 VAL A CA 1
ATOM 2624 C C . VAL A 1 345 ? 23.174 -0.952 -11.243 1.00 90.31 345 VAL A C 1
ATOM 2626 O O . VAL A 1 345 ? 23.924 -0.017 -11.507 1.00 90.31 345 VAL A O 1
ATOM 2629 N N . GLY A 1 346 ? 23.609 -2.096 -10.704 1.00 90.00 346 GLY A N 1
ATOM 2630 C CA . GLY A 1 346 ? 25.025 -2.331 -10.404 1.00 90.00 346 GLY A CA 1
ATOM 2631 C C . GLY A 1 346 ? 25.912 -2.232 -11.648 1.00 90.00 346 GLY A C 1
ATOM 2632 O O . GLY A 1 346 ? 26.921 -1.532 -11.630 1.00 90.00 346 GLY A O 1
ATOM 2633 N N . ASN A 1 347 ? 25.489 -2.847 -12.755 1.00 88.88 347 ASN A N 1
ATOM 2634 C CA . ASN A 1 347 ? 26.228 -2.796 -14.020 1.00 88.88 347 ASN A CA 1
ATOM 2635 C C . ASN A 1 347 ? 26.270 -1.377 -14.616 1.00 88.88 347 ASN A C 1
ATOM 2637 O O . ASN A 1 347 ? 27.276 -0.972 -15.200 1.00 88.88 347 ASN A O 1
ATOM 2641 N N . LEU A 1 348 ? 25.187 -0.607 -14.458 1.00 86.88 348 LEU A N 1
ATOM 2642 C CA . LEU A 1 348 ? 25.142 0.792 -14.879 1.00 86.88 348 LEU A CA 1
ATOM 2643 C C . LEU A 1 348 ? 26.146 1.630 -14.077 1.00 86.88 348 LEU A C 1
ATOM 2645 O O . LEU A 1 348 ? 26.943 2.348 -14.677 1.00 86.88 348 LEU A O 1
ATOM 2649 N N . GLU A 1 349 ? 26.174 1.497 -12.749 1.00 86.25 349 GLU A N 1
ATOM 2650 C CA . GLU A 1 349 ? 27.113 2.223 -11.880 1.00 86.25 349 GLU A CA 1
ATOM 2651 C C . GLU A 1 349 ? 28.586 1.941 -12.207 1.00 86.25 349 GLU A C 1
ATOM 2653 O O . GLU A 1 349 ? 29.391 2.875 -12.238 1.00 86.25 349 GLU A O 1
ATOM 2658 N N . GLU A 1 350 ? 28.934 0.689 -12.516 1.00 87.25 350 GLU A N 1
ATOM 2659 C CA . GLU A 1 350 ? 30.293 0.316 -12.929 1.00 87.25 350 GLU A CA 1
ATOM 2660 C C . GLU A 1 350 ? 30.683 0.984 -14.256 1.00 87.25 350 GLU A C 1
ATOM 2662 O O . GLU A 1 350 ? 31.752 1.599 -14.344 1.00 87.25 350 GLU A O 1
ATOM 2667 N N . SER A 1 351 ? 29.781 0.974 -15.246 1.00 82.56 351 SER A N 1
ATOM 2668 C CA . SER A 1 351 ? 30.022 1.579 -16.564 1.00 82.56 351 SER A CA 1
ATOM 2669 C C . SER A 1 351 ? 30.276 3.093 -16.512 1.00 82.56 351 SER A C 1
ATOM 2671 O O . SER A 1 351 ? 31.029 3.630 -17.329 1.00 82.56 351 SER A O 1
ATOM 2673 N N . PHE A 1 352 ? 29.720 3.789 -15.513 1.00 76.75 352 PHE A N 1
ATOM 2674 C CA . PHE A 1 352 ? 29.908 5.233 -15.339 1.00 76.75 352 PHE A CA 1
ATOM 2675 C C . PHE A 1 352 ? 31.261 5.612 -14.732 1.00 76.75 352 PHE A C 1
ATOM 2677 O O . PHE A 1 352 ? 31.651 6.777 -14.804 1.00 76.75 352 PHE A O 1
ATOM 2684 N N . SER A 1 353 ? 31.973 4.668 -14.113 1.00 78.38 353 SER A N 1
ATOM 2685 C CA . SER A 1 353 ? 33.222 4.977 -13.413 1.00 78.38 353 SER A CA 1
ATOM 2686 C C . SER A 1 353 ? 34.440 5.101 -14.340 1.00 78.38 353 SER A C 1
ATOM 2688 O O . SER A 1 353 ? 35.403 5.775 -13.972 1.00 78.38 353 SER A O 1
ATOM 2690 N N . GLU A 1 354 ? 34.392 4.519 -15.546 1.00 75.06 354 GLU A N 1
ATOM 2691 C CA . GLU A 1 354 ? 35.563 4.394 -16.431 1.00 75.06 354 GLU A CA 1
ATOM 2692 C C . GLU A 1 354 ? 35.575 5.330 -17.653 1.00 75.06 354 GLU A C 1
ATOM 2694 O O . GLU A 1 354 ? 36.644 5.566 -18.213 1.00 75.06 354 GLU A O 1
ATOM 2699 N N . THR A 1 355 ? 34.445 5.919 -18.066 1.00 62.78 355 THR A N 1
ATOM 2700 C CA . THR A 1 355 ? 34.390 6.747 -19.288 1.00 62.78 355 THR A CA 1
ATOM 2701 C C . THR A 1 355 ? 34.141 8.227 -19.002 1.00 62.78 355 THR A C 1
ATOM 2703 O O . THR A 1 355 ? 33.098 8.661 -18.516 1.00 62.78 355 THR A O 1
ATOM 2706 N N . THR A 1 356 ? 35.142 9.041 -19.328 1.00 61.78 356 THR A N 1
ATOM 2707 C CA . THR A 1 356 ? 35.113 10.502 -19.245 1.00 61.78 356 THR A CA 1
ATOM 2708 C C . THR A 1 356 ? 34.100 11.123 -20.219 1.00 61.78 356 THR A C 1
ATOM 2710 O O . THR A 1 356 ? 34.286 11.058 -21.425 1.00 61.78 356 THR A O 1
ATOM 2713 N N . HIS A 1 357 ? 33.090 11.807 -19.669 1.00 66.31 357 HIS A N 1
ATOM 2714 C CA . HIS A 1 357 ? 32.345 12.954 -20.229 1.00 66.31 357 HIS A CA 1
ATOM 2715 C C . HIS A 1 357 ? 31.535 12.839 -21.540 1.00 66.31 357 HIS A C 1
ATOM 2717 O O . HIS A 1 357 ? 31.110 13.878 -22.053 1.00 66.31 357 HIS A O 1
ATOM 2723 N N . ASP A 1 358 ? 31.186 11.651 -22.034 1.00 77.69 358 ASP A N 1
ATOM 2724 C CA . ASP A 1 358 ? 30.276 11.572 -23.188 1.00 77.69 358 ASP A CA 1
ATOM 2725 C C . ASP A 1 358 ? 28.852 12.038 -22.842 1.00 77.69 358 ASP A C 1
ATOM 2727 O O . ASP A 1 358 ? 28.126 11.439 -22.041 1.00 77.69 358 ASP A O 1
ATOM 2731 N N . ALA A 1 359 ? 28.429 13.135 -23.475 1.00 75.75 359 ALA A N 1
ATOM 2732 C CA . ALA A 1 359 ? 27.144 13.770 -23.208 1.00 75.75 359 ALA A CA 1
ATOM 2733 C C . ALA A 1 359 ? 25.942 12.860 -23.536 1.00 75.75 359 ALA A C 1
ATOM 2735 O O . ALA A 1 359 ? 24.928 12.896 -22.831 1.00 75.75 359 ALA A O 1
ATOM 2736 N N . ASN A 1 360 ? 26.071 12.002 -24.549 1.00 79.19 360 ASN A N 1
ATOM 2737 C CA . ASN A 1 360 ? 25.007 11.091 -24.979 1.00 79.19 360 ASN A CA 1
ATOM 2738 C C . ASN A 1 360 ? 24.663 10.041 -23.908 1.00 79.19 360 ASN A C 1
ATOM 2740 O O . ASN A 1 360 ? 23.491 9.714 -23.728 1.00 79.19 360 ASN A O 1
ATOM 2744 N N . ASN A 1 361 ? 25.644 9.600 -23.112 1.00 82.94 361 ASN A N 1
ATOM 2745 C CA . ASN A 1 361 ? 25.420 8.610 -22.052 1.00 82.94 361 ASN A CA 1
ATOM 2746 C C . ASN A 1 361 ? 24.585 9.169 -20.888 1.00 82.94 361 ASN A C 1
ATOM 2748 O O . ASN A 1 361 ? 23.901 8.421 -20.192 1.00 82.94 361 ASN A O 1
ATOM 2752 N N . THR A 1 362 ? 24.591 10.489 -20.671 1.00 83.06 362 THR A N 1
ATOM 2753 C CA . THR A 1 362 ? 23.830 11.101 -19.569 1.00 83.06 362 THR A CA 1
ATOM 2754 C C . THR A 1 362 ? 22.322 11.063 -19.817 1.00 83.06 362 THR A C 1
ATOM 2756 O O . THR A 1 362 ? 21.574 10.782 -18.887 1.00 83.06 362 THR A O 1
ATOM 2759 N N . LEU A 1 363 ? 21.861 11.317 -21.050 1.00 84.44 363 LEU A N 1
ATOM 2760 C CA . LEU A 1 363 ? 20.425 11.317 -21.361 1.00 84.44 363 LEU A CA 1
ATOM 2761 C C . LEU A 1 363 ? 19.822 9.916 -21.196 1.00 84.44 363 LEU A C 1
ATOM 2763 O O . LEU A 1 363 ? 18.798 9.770 -20.529 1.00 84.44 363 LEU A O 1
ATOM 2767 N N . GLY A 1 364 ? 20.500 8.894 -21.731 1.00 87.75 364 GLY A N 1
ATOM 2768 C CA . GLY A 1 364 ? 20.085 7.500 -21.565 1.00 87.75 364 GLY A CA 1
ATOM 2769 C C . GLY A 1 364 ? 20.043 7.071 -20.095 1.00 87.75 364 GLY A C 1
ATOM 2770 O O . GLY A 1 364 ? 19.139 6.344 -19.689 1.00 87.75 364 GLY A O 1
ATOM 2771 N N . ASN A 1 365 ? 20.958 7.584 -19.264 1.00 89.06 365 ASN A N 1
ATOM 2772 C CA . ASN A 1 365 ? 20.955 7.328 -17.824 1.00 89.06 365 ASN A CA 1
ATOM 2773 C C . ASN A 1 365 ? 19.723 7.934 -17.129 1.00 89.06 365 ASN A C 1
ATOM 2775 O O . ASN A 1 365 ? 19.057 7.241 -16.364 1.00 89.06 365 ASN A O 1
ATOM 2779 N N . VAL A 1 366 ? 19.371 9.193 -17.421 1.00 90.25 366 VAL A N 1
ATOM 2780 C CA . VAL A 1 366 ? 18.189 9.820 -16.801 1.00 90.25 366 VAL A CA 1
ATOM 2781 C C . VAL A 1 366 ? 16.910 9.072 -17.174 1.00 90.25 366 VAL A C 1
ATOM 2783 O O . VAL A 1 366 ? 16.142 8.736 -16.278 1.00 90.25 366 VAL A O 1
ATOM 2786 N N . GLN A 1 367 ? 16.730 8.723 -18.451 1.00 91.50 367 GLN A N 1
ATOM 2787 C CA . GLN A 1 367 ? 15.576 7.938 -18.913 1.00 91.50 367 GLN A CA 1
ATOM 2788 C C . GLN A 1 367 ? 15.529 6.545 -18.270 1.00 91.50 367 GLN A C 1
ATOM 2790 O O . GLN A 1 367 ? 14.471 6.071 -17.857 1.00 91.50 367 GLN A O 1
ATOM 2795 N N . THR A 1 368 ? 16.691 5.902 -18.129 1.00 92.62 368 THR A N 1
ATOM 2796 C CA . THR A 1 368 ? 16.802 4.606 -17.454 1.00 92.62 368 THR A CA 1
ATOM 2797 C C . THR A 1 368 ? 16.370 4.717 -15.996 1.00 92.62 368 THR A C 1
ATOM 2799 O O . THR A 1 368 ? 15.513 3.960 -15.544 1.00 92.62 368 THR A O 1
ATOM 2802 N N . LYS A 1 369 ? 16.911 5.689 -15.253 1.00 93.75 369 LYS A N 1
ATOM 2803 C CA . LYS A 1 369 ? 16.544 5.913 -13.851 1.00 93.75 369 LYS A CA 1
ATOM 2804 C C . LYS A 1 369 ? 15.077 6.305 -13.689 1.00 93.75 369 LYS A C 1
ATOM 2806 O O . LYS A 1 369 ? 14.442 5.825 -12.754 1.00 93.75 369 LYS A O 1
ATOM 2811 N N . GLU A 1 370 ? 14.535 7.132 -14.579 1.00 95.06 370 GLU A N 1
ATOM 2812 C CA . GLU A 1 370 ? 13.113 7.487 -14.606 1.00 95.06 370 GLU A CA 1
ATOM 2813 C C . GLU A 1 370 ? 12.248 6.224 -14.716 1.00 95.06 370 GLU A C 1
ATOM 2815 O O . GLU A 1 370 ? 11.347 6.006 -13.901 1.00 95.06 370 GLU A O 1
ATOM 2820 N N . LEU A 1 371 ? 12.559 5.344 -15.672 1.00 95.94 371 LEU A N 1
ATOM 2821 C CA . LEU A 1 371 ? 11.822 4.100 -15.873 1.00 95.94 371 LEU A CA 1
ATOM 2822 C C . LEU A 1 371 ? 11.947 3.154 -14.667 1.00 95.94 371 LEU A C 1
ATOM 2824 O O . LEU A 1 371 ? 10.954 2.569 -14.228 1.00 95.94 371 LEU A O 1
ATOM 2828 N N . LEU A 1 372 ? 13.142 3.053 -14.076 1.00 95.94 372 LEU A N 1
ATOM 2829 C CA . LEU A 1 372 ? 13.380 2.299 -12.841 1.00 95.94 372 LEU A CA 1
ATOM 2830 C C . LEU A 1 372 ? 12.543 2.839 -11.670 1.00 95.94 372 LEU A C 1
ATOM 2832 O O . LEU A 1 372 ? 11.888 2.060 -10.973 1.00 95.94 372 LEU A O 1
ATOM 2836 N N . ARG A 1 373 ? 12.521 4.163 -11.462 1.00 96.56 373 ARG A N 1
ATOM 2837 C CA . ARG A 1 373 ? 11.712 4.817 -10.418 1.00 96.56 373 ARG A CA 1
ATOM 2838 C C . ARG A 1 373 ? 10.225 4.578 -10.647 1.00 96.56 373 ARG A C 1
ATOM 2840 O O . ARG A 1 373 ? 9.520 4.227 -9.702 1.00 96.56 373 ARG A O 1
ATOM 2847 N N . ARG A 1 374 ? 9.758 4.670 -11.894 1.00 96.81 374 ARG A N 1
ATOM 2848 C CA . ARG A 1 374 ? 8.364 4.393 -12.265 1.00 96.81 374 ARG A CA 1
ATOM 2849 C C . ARG A 1 374 ? 7.957 2.957 -11.934 1.00 96.81 374 ARG A C 1
ATOM 2851 O O . ARG A 1 374 ? 6.909 2.754 -11.327 1.00 96.81 374 ARG A O 1
ATOM 2858 N N . MET A 1 375 ? 8.791 1.967 -12.261 1.00 97.62 375 MET A N 1
ATOM 2859 C CA . MET A 1 375 ? 8.537 0.571 -11.883 1.00 97.62 375 MET A CA 1
ATOM 2860 C C . MET A 1 375 ? 8.482 0.393 -10.361 1.00 97.62 375 MET A C 1
ATOM 2862 O O . MET A 1 375 ? 7.539 -0.211 -9.853 1.00 97.62 375 MET A O 1
ATOM 2866 N N . GLN A 1 376 ? 9.446 0.952 -9.622 1.00 97.25 376 GLN A N 1
ATOM 2867 C CA . GLN A 1 376 ? 9.467 0.860 -8.158 1.00 97.25 376 GLN A CA 1
ATOM 2868 C C . GLN A 1 376 ? 8.240 1.529 -7.523 1.00 97.25 376 GLN A C 1
ATOM 2870 O O . GLN A 1 376 ? 7.658 0.959 -6.604 1.00 97.25 376 GLN A O 1
ATOM 2875 N N . ALA A 1 377 ? 7.794 2.681 -8.034 1.00 97.75 377 ALA A N 1
ATOM 2876 C CA . ALA A 1 377 ? 6.576 3.346 -7.572 1.00 97.75 377 ALA A CA 1
ATOM 2877 C C . ALA A 1 377 ? 5.337 2.450 -7.737 1.00 97.75 377 ALA A C 1
ATOM 2879 O O . ALA A 1 377 ? 4.593 2.266 -6.774 1.00 97.75 377 ALA A O 1
ATOM 2880 N N . LYS A 1 378 ? 5.153 1.813 -8.903 1.00 97.75 378 LYS A N 1
ATOM 2881 C CA . LYS A 1 378 ? 4.053 0.851 -9.120 1.00 97.75 378 LYS A CA 1
ATOM 2882 C C . LYS A 1 378 ? 4.112 -0.311 -8.132 1.00 97.75 378 LYS A C 1
ATOM 2884 O O . LYS A 1 378 ? 3.107 -0.671 -7.525 1.00 97.75 378 LYS A O 1
ATOM 2889 N N . MET A 1 379 ? 5.308 -0.857 -7.906 1.00 98.00 379 MET A N 1
ATOM 2890 C CA . MET A 1 379 ? 5.513 -1.931 -6.934 1.00 98.00 379 MET A CA 1
ATOM 2891 C C . MET A 1 379 ? 5.203 -1.486 -5.498 1.00 98.00 379 MET A C 1
ATOM 2893 O O . MET A 1 379 ? 4.630 -2.263 -4.739 1.00 98.00 379 MET A O 1
ATOM 2897 N N . VAL A 1 380 ? 5.535 -0.251 -5.109 1.00 98.12 380 VAL A N 1
ATOM 2898 C CA . VAL A 1 380 ? 5.161 0.315 -3.800 1.00 98.12 380 VAL A CA 1
ATOM 2899 C C . VAL A 1 380 ? 3.642 0.379 -3.659 1.00 98.12 380 VAL A C 1
ATOM 2901 O O . VAL A 1 380 ? 3.112 -0.138 -2.675 1.00 98.12 380 VAL A O 1
ATOM 2904 N N . ARG A 1 381 ? 2.939 0.953 -4.645 1.00 98.19 381 ARG A N 1
ATOM 2905 C CA . ARG A 1 381 ? 1.469 1.072 -4.637 1.00 98.19 381 ARG A CA 1
ATOM 2906 C C . ARG A 1 381 ? 0.794 -0.295 -4.555 1.00 98.19 381 ARG A C 1
ATOM 2908 O O . ARG A 1 381 ? -0.072 -0.494 -3.706 1.00 98.19 381 ARG A O 1
ATOM 2915 N N . TYR A 1 382 ? 1.259 -1.251 -5.360 1.00 98.12 382 TYR A N 1
ATOM 2916 C CA . TYR A 1 382 ? 0.833 -2.649 -5.298 1.00 98.12 382 TYR A CA 1
ATOM 2917 C C . TYR A 1 382 ? 1.012 -3.233 -3.891 1.00 98.12 382 TYR A C 1
ATOM 2919 O O . TYR A 1 382 ? 0.047 -3.720 -3.315 1.00 98.12 382 TYR A O 1
ATOM 2927 N N . ASN A 1 383 ? 2.206 -3.128 -3.296 1.00 97.62 383 ASN A N 1
ATOM 2928 C CA . ASN A 1 383 ? 2.472 -3.721 -1.982 1.00 97.62 383 ASN A CA 1
ATOM 2929 C C . ASN A 1 383 ? 1.648 -3.074 -0.855 1.00 97.62 383 ASN A C 1
ATOM 2931 O O . ASN A 1 383 ? 1.249 -3.760 0.082 1.00 97.62 383 ASN A O 1
ATOM 2935 N N . ILE A 1 384 ? 1.383 -1.765 -0.925 1.00 96.94 384 ILE A N 1
ATOM 2936 C CA . ILE A 1 384 ? 0.480 -1.084 0.017 1.00 96.94 384 ILE A CA 1
ATOM 2937 C C . ILE A 1 384 ? -0.930 -1.671 -0.092 1.00 96.94 384 ILE A C 1
ATOM 2939 O O . ILE A 1 384 ? -1.563 -1.977 0.919 1.00 96.94 384 ILE A O 1
ATOM 2943 N N . LEU A 1 385 ? -1.412 -1.843 -1.321 1.00 96.06 385 LEU A N 1
ATOM 2944 C CA . LEU A 1 385 ? -2.758 -2.323 -1.583 1.00 96.06 385 LEU A CA 1
ATOM 2945 C C . LEU A 1 385 ? -2.924 -3.806 -1.226 1.00 96.06 385 LEU A C 1
ATOM 2947 O O . LEU A 1 385 ? -3.923 -4.162 -0.609 1.00 96.06 385 LEU A O 1
ATOM 2951 N N . THR A 1 386 ? -1.950 -4.672 -1.525 1.00 96.38 386 THR A N 1
ATOM 2952 C CA . THR A 1 386 ? -2.008 -6.096 -1.146 1.00 96.38 386 THR A CA 1
ATOM 2953 C C . THR A 1 386 ? -1.946 -6.295 0.358 1.00 96.38 386 THR A C 1
ATOM 2955 O O . THR A 1 386 ? -2.715 -7.088 0.900 1.00 96.38 386 THR A O 1
ATOM 2958 N N . LEU A 1 387 ? -1.084 -5.547 1.054 1.00 94.38 387 LEU A N 1
ATOM 2959 C CA . LEU A 1 387 ? -1.027 -5.562 2.515 1.00 94.38 387 LEU A CA 1
ATOM 2960 C C . LEU A 1 387 ? -2.361 -5.169 3.144 1.00 94.38 387 LEU A C 1
ATOM 2962 O O . LEU A 1 387 ? -2.736 -5.740 4.168 1.00 94.38 387 LEU A O 1
ATOM 2966 N N . TYR A 1 388 ? -3.076 -4.231 2.527 1.00 94.81 388 TYR A N 1
ATOM 2967 C CA . TYR A 1 388 ? -4.404 -3.844 2.968 1.00 94.81 388 TYR A CA 1
ATOM 2968 C C . TYR A 1 388 ? -5.465 -4.901 2.638 1.00 94.81 388 TYR A C 1
ATOM 2970 O O . TYR A 1 388 ? -6.178 -5.343 3.534 1.00 94.81 388 TYR A O 1
ATOM 2978 N N . LEU A 1 389 ? -5.565 -5.352 1.386 1.00 94.25 389 LEU A N 1
ATOM 2979 C CA . LEU A 1 389 ? -6.616 -6.283 0.957 1.00 94.25 389 LEU A CA 1
ATOM 2980 C C . LEU A 1 389 ? -6.489 -7.667 1.618 1.00 94.25 389 LEU A C 1
ATOM 2982 O O . LEU A 1 389 ? -7.497 -8.278 1.956 1.00 94.25 389 LEU A O 1
ATOM 2986 N N . LEU A 1 390 ? -5.268 -8.145 1.865 1.00 94.62 390 LEU A N 1
ATOM 2987 C CA . LEU A 1 390 ? -5.015 -9.467 2.459 1.00 94.62 390 LEU A CA 1
ATOM 2988 C C . LEU A 1 390 ? -4.777 -9.436 3.972 1.00 94.62 390 LEU A C 1
ATOM 2990 O O . LEU A 1 390 ? -4.424 -10.441 4.580 1.00 94.62 390 LEU A O 1
ATOM 2994 N N . SER A 1 391 ? -4.969 -8.287 4.604 1.00 90.56 391 SER A N 1
ATOM 2995 C CA . SER A 1 391 ? -4.782 -8.097 6.047 1.00 90.56 391 SER A CA 1
ATOM 2996 C C . SER A 1 391 ? -5.675 -8.977 6.935 1.00 90.56 391 SER A C 1
ATOM 2998 O O . SER A 1 391 ? -5.280 -9.290 8.055 1.00 90.56 391 SER A O 1
ATOM 3000 N N . GLY A 1 392 ? -6.865 -9.353 6.453 1.00 87.94 392 GLY A N 1
ATOM 3001 C CA . GLY A 1 392 ? -7.799 -10.251 7.144 1.00 87.94 392 GLY A CA 1
ATOM 3002 C C . GLY A 1 392 ? -7.629 -11.729 6.782 1.00 87.94 392 GLY A C 1
ATOM 3003 O O . GLY A 1 392 ? -8.308 -12.578 7.353 1.00 87.94 392 GLY A O 1
ATOM 3004 N N . VAL A 1 393 ? -6.742 -12.047 5.835 1.00 91.88 393 VAL A N 1
ATOM 3005 C CA . VAL A 1 393 ? -6.511 -13.421 5.384 1.00 91.88 393 VAL A CA 1
ATOM 3006 C C . VAL A 1 393 ? -5.608 -14.145 6.392 1.00 91.88 393 VAL A C 1
ATOM 3008 O O . VAL A 1 393 ? -4.629 -13.561 6.869 1.00 91.88 393 VAL A O 1
ATOM 3011 N N . PRO A 1 394 ? -5.889 -15.419 6.733 1.00 90.50 394 PRO A N 1
ATOM 3012 C CA . PRO A 1 394 ? -5.046 -16.186 7.640 1.00 90.50 394 PRO A CA 1
ATOM 3013 C C . PRO A 1 394 ? -3.582 -16.238 7.191 1.00 90.50 394 PRO A C 1
ATOM 3015 O O . PRO A 1 394 ? -3.271 -16.391 6.007 1.00 90.50 394 PRO A O 1
ATOM 3018 N N . SER A 1 395 ? -2.666 -16.217 8.161 1.00 88.19 395 SER A N 1
ATOM 3019 C CA . SER A 1 395 ? -1.217 -16.236 7.910 1.00 88.19 395 SER A CA 1
ATOM 3020 C C . SER A 1 395 ? -0.714 -17.501 7.203 1.00 88.19 395 SER A C 1
ATOM 3022 O O . SER A 1 395 ? 0.379 -17.492 6.635 1.00 88.19 395 SER A O 1
ATOM 3024 N N . SER A 1 396 ? -1.507 -18.578 7.221 1.00 92.12 396 SER A N 1
ATOM 3025 C CA . SER A 1 396 ? -1.267 -19.806 6.460 1.00 92.12 396 SER A CA 1
ATOM 3026 C C . SER A 1 396 ? -1.403 -19.610 4.948 1.00 92.12 396 SER A C 1
ATOM 3028 O O . SER A 1 396 ? -0.730 -20.312 4.200 1.00 92.12 396 SER A O 1
ATOM 3030 N N . LYS A 1 397 ? -2.237 -18.659 4.507 1.00 93.69 397 LYS A N 1
ATOM 3031 C CA . LYS A 1 397 ? -2.458 -18.327 3.094 1.00 93.69 397 LYS A CA 1
ATOM 3032 C C . LYS A 1 397 ? -1.583 -17.154 2.645 1.00 93.69 397 LYS A C 1
ATOM 3034 O O . LYS A 1 397 ? -0.909 -17.252 1.620 1.00 93.69 397 LYS A O 1
ATOM 3039 N N . TYR A 1 398 ? -1.523 -16.086 3.448 1.00 93.75 398 TYR A N 1
ATOM 3040 C CA . TYR A 1 398 ? -0.701 -14.908 3.157 1.00 93.75 398 TYR A CA 1
ATOM 3041 C C . TYR A 1 398 ? 0.089 -14.431 4.376 1.00 93.75 398 TYR A C 1
ATOM 3043 O O . TYR A 1 398 ? -0.457 -14.054 5.413 1.00 93.75 398 TYR A O 1
ATOM 3051 N N . GLN A 1 399 ? 1.415 -14.390 4.251 1.00 90.44 399 GLN A N 1
ATOM 3052 C CA . GLN A 1 399 ? 2.279 -13.914 5.328 1.00 90.44 399 GLN A CA 1
ATOM 3053 C C . GLN A 1 399 ? 2.476 -12.400 5.234 1.00 90.44 399 GLN A C 1
ATOM 3055 O O . GLN A 1 399 ? 3.349 -11.932 4.510 1.00 90.44 399 GLN A O 1
ATOM 3060 N N . VAL A 1 400 ? 1.767 -11.625 6.058 1.00 87.75 400 VAL A N 1
ATOM 3061 C CA . VAL A 1 400 ? 1.882 -10.148 6.113 1.00 87.75 400 VAL A CA 1
ATOM 3062 C C . VAL A 1 400 ? 3.338 -9.663 6.218 1.00 87.75 400 VAL A C 1
ATOM 3064 O O . VAL A 1 400 ? 3.728 -8.696 5.566 1.00 87.75 400 VAL A O 1
ATOM 3067 N N . LYS A 1 401 ? 4.192 -10.384 6.963 1.00 86.38 401 LYS A N 1
ATOM 3068 C CA . LYS A 1 401 ? 5.631 -10.073 7.091 1.00 86.38 401 LYS A CA 1
ATOM 3069 C C . LYS A 1 401 ? 6.352 -10.033 5.743 1.00 86.38 401 LYS A C 1
ATOM 3071 O O . LYS A 1 401 ? 7.264 -9.230 5.555 1.00 86.38 401 LYS A O 1
ATOM 3076 N N . PHE A 1 402 ? 5.968 -10.913 4.820 1.00 89.75 402 PHE A N 1
ATOM 3077 C CA . PHE A 1 402 ? 6.519 -10.965 3.473 1.00 89.75 402 PHE A CA 1
ATOM 3078 C C . PHE A 1 402 ? 6.184 -9.685 2.708 1.00 89.75 402 PHE A C 1
ATOM 3080 O O . PHE A 1 402 ? 7.092 -9.093 2.123 1.00 89.75 402 PHE A O 1
ATOM 3087 N N . GLY A 1 403 ? 4.920 -9.253 2.746 1.00 91.25 403 GLY A N 1
ATOM 3088 C CA . GLY A 1 403 ? 4.467 -8.032 2.081 1.00 91.25 403 GLY A CA 1
ATOM 3089 C C . GLY A 1 403 ? 5.125 -6.785 2.673 1.00 91.25 403 GLY A C 1
ATOM 3090 O O . GLY A 1 403 ? 5.652 -5.954 1.940 1.00 91.25 403 GLY A O 1
ATOM 3091 N N . SER A 1 404 ? 5.228 -6.690 4.006 1.00 90.94 404 SER A N 1
ATOM 3092 C CA . SER A 1 404 ? 5.942 -5.589 4.681 1.00 90.94 404 SER A CA 1
ATOM 3093 C C . SER A 1 404 ? 7.431 -5.573 4.307 1.00 90.94 404 SER A C 1
ATOM 3095 O O . SER A 1 404 ? 8.003 -4.516 4.043 1.00 90.94 404 SER A O 1
ATOM 3097 N N . ARG A 1 405 ? 8.014 -6.777 4.215 1.00 90.31 405 ARG A N 1
ATOM 3098 C CA . ARG A 1 405 ? 9.225 -7.155 3.473 1.00 90.31 405 ARG A CA 1
ATOM 3099 C C . ARG A 1 405 ? 9.415 -6.379 2.173 1.00 90.31 405 ARG A C 1
ATOM 3101 O O . ARG A 1 405 ? 10.305 -5.543 2.016 1.00 90.31 405 ARG A O 1
ATOM 3108 N N . ALA A 1 406 ? 8.571 -6.758 1.224 1.00 93.50 406 ALA A N 1
ATOM 3109 C CA . ALA A 1 406 ? 8.613 -6.315 -0.154 1.00 93.50 406 ALA A CA 1
ATOM 3110 C C . ALA A 1 406 ? 8.377 -4.805 -0.267 1.00 93.50 406 ALA A C 1
ATOM 3112 O O . ALA A 1 406 ? 9.153 -4.136 -0.949 1.00 93.50 406 ALA A O 1
ATOM 3113 N N . LEU A 1 407 ? 7.401 -4.254 0.465 1.00 95.19 407 LEU A N 1
ATOM 3114 C CA . LEU A 1 407 ? 7.140 -2.814 0.527 1.00 95.19 407 LEU A CA 1
ATOM 3115 C C . LEU A 1 407 ? 8.381 -2.036 0.971 1.00 95.19 407 LEU A C 1
ATOM 3117 O O . LEU A 1 407 ? 8.781 -1.082 0.305 1.00 95.19 407 LEU A O 1
ATOM 3121 N N . ARG A 1 408 ? 9.031 -2.477 2.057 1.00 92.25 408 ARG A N 1
ATOM 3122 C CA . ARG A 1 408 ? 10.262 -1.856 2.560 1.00 92.25 408 ARG A CA 1
ATOM 3123 C C . ARG A 1 408 ? 11.356 -1.856 1.506 1.00 92.25 408 ARG A C 1
ATOM 3125 O O . ARG A 1 408 ? 11.950 -0.815 1.248 1.00 92.25 408 ARG A O 1
ATOM 3132 N N . THR A 1 409 ? 11.597 -3.004 0.876 1.00 92.25 409 THR A N 1
ATOM 3133 C CA . THR A 1 409 ? 12.593 -3.121 -0.191 1.00 92.25 409 THR A CA 1
ATOM 3134 C C . THR A 1 409 ? 12.268 -2.205 -1.374 1.00 92.25 409 THR A C 1
ATOM 3136 O O . THR A 1 409 ? 13.178 -1.523 -1.846 1.00 92.25 409 THR A O 1
ATOM 3139 N N . CYS A 1 410 ? 11.008 -2.117 -1.818 1.00 95.62 410 CYS A N 1
ATOM 3140 C CA . CYS A 1 410 ? 10.626 -1.224 -2.920 1.00 95.62 410 CYS A CA 1
ATOM 3141 C C . CYS A 1 410 ? 10.854 0.248 -2.556 1.00 95.62 410 CYS A C 1
ATOM 3143 O O . CYS A 1 410 ? 11.483 0.976 -3.319 1.00 95.62 410 CYS A O 1
ATOM 3145 N N . LEU A 1 411 ? 10.405 0.673 -1.368 1.00 95.38 411 LEU A N 1
ATOM 3146 C CA . LEU A 1 411 ? 10.580 2.043 -0.883 1.00 95.38 411 LEU A CA 1
ATOM 3147 C C . LEU A 1 411 ? 12.062 2.417 -0.788 1.00 95.38 411 LEU A C 1
ATOM 3149 O O . LEU A 1 411 ? 12.476 3.413 -1.372 1.00 95.38 411 LEU A O 1
ATOM 3153 N N . SER A 1 412 ? 12.885 1.603 -0.120 1.00 92.25 412 SER A N 1
ATOM 3154 C CA . SER A 1 412 ? 14.331 1.845 -0.040 1.00 92.25 412 SER A CA 1
ATOM 3155 C C . SER A 1 412 ? 14.986 1.905 -1.425 1.00 92.25 412 SER A C 1
ATOM 3157 O O . SER A 1 412 ? 15.819 2.776 -1.664 1.00 92.25 412 SER A O 1
ATOM 3159 N N . SER A 1 413 ? 14.591 1.025 -2.354 1.00 93.88 413 SER A N 1
ATOM 3160 C CA . SER A 1 413 ? 15.121 1.038 -3.727 1.00 93.88 413 SER A CA 1
ATOM 3161 C C . SER A 1 413 ? 14.735 2.318 -4.471 1.00 93.88 413 SER A C 1
ATOM 3163 O O . SER A 1 413 ? 15.596 2.952 -5.077 1.00 93.88 413 SER A O 1
ATOM 3165 N N . TYR A 1 414 ? 13.467 2.737 -4.387 1.00 95.69 414 TYR A N 1
ATOM 3166 C CA . TYR A 1 414 ? 12.982 3.981 -4.992 1.00 95.69 414 TYR A CA 1
ATOM 3167 C C . TYR A 1 414 ? 13.746 5.197 -4.459 1.00 95.69 414 TYR A C 1
ATOM 3169 O O . TYR A 1 414 ? 14.184 6.058 -5.223 1.00 95.69 414 TYR A O 1
ATOM 3177 N N . LEU A 1 415 ? 13.926 5.257 -3.140 1.00 92.50 415 LEU A N 1
ATOM 3178 C CA . LEU A 1 415 ? 14.630 6.336 -2.459 1.00 92.50 415 LEU A CA 1
ATOM 3179 C C . LEU A 1 415 ? 16.085 6.468 -2.918 1.00 92.50 415 LEU A C 1
ATOM 3181 O O . LEU A 1 415 ? 16.521 7.570 -3.250 1.00 92.50 415 LEU A O 1
ATOM 3185 N N . ASN A 1 416 ? 16.805 5.350 -3.015 1.00 91.25 416 ASN A N 1
ATOM 3186 C CA . ASN A 1 416 ? 18.180 5.339 -3.516 1.00 91.25 416 ASN A CA 1
ATOM 3187 C C . ASN A 1 416 ? 18.258 5.830 -4.970 1.00 91.25 416 ASN A C 1
ATOM 3189 O O . ASN A 1 416 ? 19.114 6.649 -5.293 1.00 91.25 416 ASN A O 1
ATOM 3193 N N . LEU A 1 417 ? 17.317 5.413 -5.826 1.00 92.81 417 LEU A N 1
ATOM 3194 C CA . LEU A 1 417 ? 17.230 5.878 -7.217 1.00 92.81 417 LEU A CA 1
ATOM 3195 C C . LEU A 1 417 ? 16.856 7.365 -7.343 1.00 92.81 417 LEU A C 1
ATOM 3197 O O . LEU A 1 417 ? 17.138 7.987 -8.368 1.00 92.81 417 LEU A O 1
ATOM 3201 N N . SER A 1 418 ? 16.203 7.935 -6.329 1.00 92.81 418 SER A N 1
ATOM 3202 C CA . SER A 1 418 ? 15.711 9.321 -6.327 1.00 92.81 418 SER A CA 1
ATOM 3203 C C . SER A 1 418 ? 16.657 10.308 -5.639 1.00 92.81 418 SER A C 1
ATOM 3205 O O . SER A 1 418 ? 16.400 11.511 -5.651 1.00 92.81 418 SER A O 1
ATOM 3207 N N . TRP A 1 419 ? 17.752 9.824 -5.042 1.00 88.94 419 TRP A N 1
ATOM 3208 C CA . TRP A 1 419 ? 18.702 10.646 -4.287 1.00 88.94 419 TRP A CA 1
ATOM 3209 C C . TRP A 1 419 ? 19.270 11.817 -5.108 1.00 88.94 419 TRP A C 1
ATOM 3211 O O . TRP A 1 419 ? 19.383 12.926 -4.597 1.00 88.94 419 TRP A O 1
ATOM 3221 N N . GLY A 1 420 ? 19.562 11.587 -6.391 1.00 88.44 420 GLY A N 1
ATOM 3222 C CA . GLY A 1 420 ? 20.117 12.581 -7.319 1.00 88.44 420 GLY A CA 1
ATOM 3223 C C . GLY A 1 420 ? 19.110 13.179 -8.303 1.00 88.44 420 GLY A C 1
ATOM 3224 O O . GLY A 1 420 ? 19.532 13.683 -9.335 1.00 88.44 420 GLY A O 1
ATOM 3225 N N . LEU A 1 421 ? 17.797 13.111 -8.037 1.00 91.19 421 LEU A N 1
ATOM 3226 C CA . LEU A 1 421 ? 16.774 13.504 -9.019 1.00 91.19 421 LEU A CA 1
ATOM 3227 C C . LEU A 1 421 ? 16.948 14.948 -9.528 1.00 91.19 421 LEU A C 1
ATOM 3229 O O . LEU A 1 421 ? 16.874 15.199 -10.727 1.00 91.19 421 LEU A O 1
ATOM 3233 N N . HIS A 1 422 ? 17.196 15.904 -8.628 1.00 90.06 422 HIS A N 1
ATOM 3234 C CA . HIS A 1 422 ? 17.391 17.306 -9.016 1.00 90.06 422 HIS A CA 1
ATOM 3235 C C . HIS A 1 422 ? 18.665 17.501 -9.844 1.00 90.06 422 HIS A C 1
ATOM 3237 O O . HIS A 1 422 ? 18.642 18.245 -10.825 1.00 90.06 422 HIS A O 1
ATOM 3243 N N . ASP A 1 423 ? 19.753 16.815 -9.493 1.00 90.38 423 ASP A N 1
ATOM 3244 C CA . ASP A 1 423 ? 21.014 16.881 -10.235 1.00 90.38 423 ASP A CA 1
ATOM 3245 C C . ASP A 1 423 ? 20.862 16.261 -11.630 1.00 90.38 423 ASP A C 1
ATOM 3247 O O . ASP A 1 423 ? 21.305 16.845 -12.621 1.00 90.38 423 ASP A O 1
ATOM 3251 N N . ASP A 1 424 ? 20.185 15.110 -11.722 1.00 89.44 424 ASP A N 1
ATOM 3252 C CA . ASP A 1 424 ? 19.887 14.408 -12.975 1.00 89.44 424 ASP A CA 1
ATOM 3253 C C . ASP A 1 424 ? 19.185 15.361 -13.974 1.00 89.44 424 ASP A C 1
ATOM 3255 O O . ASP A 1 424 ? 19.607 15.480 -15.128 1.00 89.44 424 ASP A O 1
ATOM 3259 N N . TYR A 1 425 ? 18.177 16.118 -13.521 1.00 88.81 425 TYR A N 1
ATOM 3260 C CA . TYR A 1 425 ? 17.416 17.051 -14.364 1.00 88.81 425 TYR A CA 1
ATOM 3261 C C . TYR A 1 425 ? 18.082 18.421 -14.567 1.00 88.81 425 TYR A C 1
ATOM 3263 O O . TYR A 1 425 ? 17.990 18.997 -15.654 1.00 88.81 425 TYR A O 1
ATOM 3271 N N . SER A 1 426 ? 18.811 18.937 -13.576 1.00 88.31 426 SER A N 1
ATOM 3272 C CA . SER A 1 426 ? 19.558 20.198 -13.712 1.00 88.31 426 SER A CA 1
ATOM 3273 C C . SER A 1 426 ? 20.653 20.078 -14.773 1.00 88.31 426 SER A C 1
ATOM 3275 O O . SER A 1 426 ? 20.831 20.973 -15.604 1.00 88.31 426 SER A O 1
ATOM 3277 N N . ASN A 1 427 ? 21.331 18.927 -14.816 1.00 85.44 427 ASN A N 1
ATOM 3278 C CA . ASN A 1 427 ? 22.330 18.621 -15.839 1.00 85.44 427 ASN A CA 1
ATOM 3279 C C . ASN A 1 427 ? 21.721 18.517 -17.247 1.00 85.44 427 ASN A C 1
ATOM 3281 O O . ASN A 1 427 ? 22.372 18.897 -18.222 1.00 85.44 427 ASN A O 1
ATOM 3285 N N . LEU A 1 428 ? 20.471 18.053 -17.373 1.00 83.06 428 LEU A N 1
ATOM 3286 C CA . LEU A 1 428 ? 19.744 18.060 -18.647 1.00 83.06 428 LEU A CA 1
ATOM 3287 C C . LEU A 1 428 ? 19.369 19.476 -19.095 1.00 83.06 428 LEU A C 1
ATOM 3289 O O . LEU A 1 428 ? 19.454 19.773 -20.287 1.00 83.06 428 LEU A O 1
ATOM 3293 N N . HIS A 1 429 ? 18.978 20.351 -18.164 1.00 80.19 429 HIS A N 1
ATOM 3294 C CA . HIS A 1 429 ? 18.582 21.724 -18.485 1.00 80.19 429 HIS A CA 1
ATOM 3295 C C . HIS A 1 429 ? 19.760 22.581 -18.970 1.00 80.19 429 HIS A C 1
ATOM 3297 O O . HIS A 1 429 ? 19.596 23.422 -19.853 1.00 80.19 429 HIS A O 1
ATOM 3303 N N . LEU A 1 430 ? 20.964 22.341 -18.439 1.00 76.94 430 LEU A N 1
ATOM 3304 C CA . LEU A 1 430 ? 22.183 23.036 -18.865 1.00 76.94 430 LEU A CA 1
ATOM 3305 C C . LEU A 1 430 ? 22.637 22.655 -20.283 1.00 76.94 430 LEU A C 1
ATOM 3307 O O . LEU A 1 430 ? 23.333 23.435 -20.925 1.00 76.94 430 LEU A O 1
ATOM 3311 N N . ARG A 1 431 ? 22.216 21.498 -20.809 1.00 68.25 431 ARG A N 1
ATOM 3312 C CA . ARG A 1 431 ? 22.581 21.012 -22.156 1.00 68.25 431 ARG A CA 1
ATOM 3313 C C . ARG A 1 431 ? 21.597 21.440 -23.256 1.00 68.25 431 ARG A C 1
ATOM 3315 O O . ARG A 1 431 ? 21.458 20.765 -24.270 1.00 68.25 431 ARG A O 1
ATOM 3322 N N . LYS A 1 432 ? 20.888 22.544 -23.017 1.00 58.00 432 LYS A N 1
ATOM 3323 C CA . LYS A 1 432 ? 19.859 23.191 -23.848 1.00 58.00 432 LYS A CA 1
ATOM 3324 C C . LYS A 1 432 ? 20.256 23.368 -25.329 1.00 58.00 432 LYS A C 1
ATOM 3326 O O . LYS A 1 432 ? 20.674 24.445 -25.730 1.00 58.00 432 LYS A O 1
ATOM 3331 N N . GLU A 1 433 ? 20.018 22.350 -26.157 1.00 53.22 433 GLU A N 1
ATOM 3332 C CA . GLU A 1 433 ? 20.030 22.504 -27.625 1.00 53.22 433 GLU A CA 1
ATOM 3333 C C . GLU A 1 433 ? 18.838 21.885 -28.383 1.00 53.22 433 GLU A C 1
ATOM 3335 O O . GLU A 1 433 ? 18.826 21.954 -29.604 1.00 53.22 433 GLU A O 1
ATOM 3340 N N . MET A 1 434 ? 17.777 21.353 -27.752 1.00 48.91 434 MET A N 1
ATOM 3341 C CA . MET A 1 434 ? 16.637 20.821 -28.535 1.00 48.91 434 MET A CA 1
ATOM 3342 C C . MET A 1 434 ? 15.238 21.152 -27.997 1.00 48.91 434 MET A C 1
ATOM 3344 O O . MET A 1 434 ? 14.985 21.124 -26.794 1.00 48.91 434 MET A O 1
ATOM 3348 N N . ASN A 1 435 ? 14.351 21.433 -28.956 1.00 62.97 435 ASN A N 1
ATOM 3349 C CA . ASN A 1 435 ? 13.063 22.144 -28.949 1.00 62.97 435 ASN A CA 1
ATOM 3350 C C . ASN A 1 435 ? 11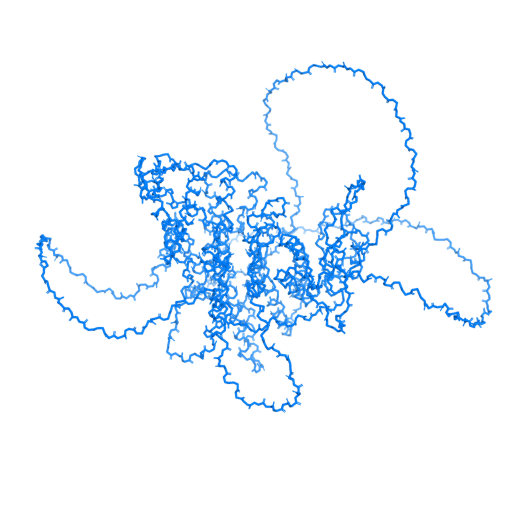.926 21.665 -28.013 1.00 62.97 435 ASN A C 1
ATOM 3352 O O . ASN A 1 435 ? 10.836 22.224 -28.089 1.00 62.97 435 ASN A O 1
ATOM 3356 N N . ASN A 1 436 ? 12.142 20.725 -27.087 1.00 74.56 436 ASN A N 1
ATOM 3357 C CA . ASN A 1 436 ? 11.074 20.171 -26.232 1.00 74.56 436 ASN A CA 1
ATOM 3358 C C . ASN A 1 436 ? 11.302 20.484 -24.742 1.00 74.56 436 ASN A C 1
ATOM 3360 O O . ASN A 1 436 ? 11.463 19.586 -23.915 1.00 74.56 436 ASN A O 1
ATOM 3364 N N . ASN A 1 437 ? 11.369 21.769 -24.381 1.00 76.81 437 ASN A N 1
ATOM 3365 C CA . ASN A 1 437 ? 11.521 22.164 -22.973 1.00 76.81 437 ASN A CA 1
ATOM 3366 C C . ASN A 1 437 ? 10.266 21.849 -22.135 1.00 76.81 437 ASN A C 1
ATOM 3368 O O . ASN A 1 437 ? 10.410 21.489 -20.969 1.00 76.81 437 ASN A O 1
ATOM 3372 N N . LEU A 1 438 ? 9.070 21.930 -22.731 1.00 81.69 438 LEU A N 1
ATOM 3373 C CA . LEU A 1 438 ? 7.798 21.737 -22.027 1.00 81.69 438 LEU A CA 1
ATOM 3374 C C . LEU A 1 438 ? 7.617 20.290 -21.533 1.00 81.69 438 LEU A C 1
ATOM 3376 O O . LEU A 1 438 ? 7.306 20.072 -20.366 1.00 81.69 438 LEU A O 1
ATOM 3380 N N . ASP A 1 439 ? 7.906 19.298 -22.380 1.00 83.12 439 ASP A N 1
ATOM 3381 C CA . ASP A 1 439 ? 7.780 17.877 -22.018 1.00 83.12 439 ASP A CA 1
ATOM 3382 C C . ASP A 1 439 ? 8.709 17.495 -20.857 1.00 83.12 439 ASP A C 1
ATOM 3384 O O . ASP A 1 439 ? 8.337 16.724 -19.974 1.00 83.12 439 ASP A O 1
ATOM 3388 N N . LYS A 1 440 ? 9.922 18.064 -20.829 1.00 80.94 440 LYS A N 1
ATOM 3389 C CA . LYS A 1 440 ? 10.919 17.796 -19.781 1.00 80.94 440 LYS A CA 1
ATOM 3390 C C . LYS A 1 440 ? 10.528 18.403 -18.439 1.00 80.94 440 LYS A C 1
ATOM 3392 O O . LYS A 1 440 ? 10.736 17.774 -17.405 1.00 80.94 440 LYS A O 1
ATOM 3397 N N . GLU A 1 441 ? 9.988 19.618 -18.450 1.00 84.38 441 GLU A N 1
ATOM 3398 C CA . GLU A 1 441 ? 9.489 20.273 -17.239 1.00 84.38 441 GLU A CA 1
ATOM 3399 C C . GLU A 1 441 ? 8.289 19.510 -16.664 1.00 84.38 441 GLU A C 1
ATOM 3401 O O . GLU A 1 441 ? 8.237 19.245 -15.459 1.00 84.38 441 GLU A O 1
ATOM 3406 N N . ASN A 1 442 ? 7.396 19.037 -17.539 1.00 88.44 442 ASN A N 1
ATOM 3407 C CA . ASN A 1 442 ? 6.291 18.163 -17.159 1.00 88.44 442 ASN A CA 1
ATOM 3408 C C . ASN A 1 442 ? 6.785 16.831 -16.572 1.00 88.44 442 ASN A C 1
ATOM 3410 O O . ASN A 1 442 ? 6.307 16.427 -15.510 1.00 88.44 442 ASN A O 1
ATOM 3414 N N . ALA A 1 443 ? 7.775 16.178 -17.194 1.00 90.25 443 ALA A N 1
ATOM 3415 C CA . ALA A 1 443 ? 8.360 14.931 -16.694 1.00 90.25 443 ALA A CA 1
ATOM 3416 C C . ALA A 1 443 ? 8.987 15.106 -15.301 1.00 90.25 443 ALA A C 1
ATOM 3418 O O . ALA A 1 443 ? 8.661 14.358 -14.377 1.00 90.25 443 ALA A O 1
ATOM 3419 N N . PHE A 1 444 ? 9.797 16.153 -15.108 1.00 92.12 444 PHE A N 1
ATOM 3420 C CA . PHE A 1 444 ? 10.379 16.468 -13.802 1.00 92.12 444 PHE A CA 1
ATOM 3421 C C . PHE A 1 444 ? 9.304 16.721 -12.739 1.00 92.12 444 PHE A C 1
ATOM 3423 O O . PHE A 1 444 ? 9.397 16.204 -11.627 1.00 92.12 444 PHE A O 1
ATOM 3430 N N . SER A 1 445 ? 8.253 17.472 -13.079 1.00 91.06 445 SER A N 1
ATOM 3431 C CA . SER A 1 445 ? 7.127 17.743 -12.179 1.00 91.06 445 SER A CA 1
ATOM 3432 C C . SER A 1 445 ? 6.362 16.467 -11.794 1.00 91.06 445 SER A C 1
ATOM 3434 O O . SER A 1 445 ? 5.987 16.283 -10.633 1.00 91.06 445 SER A O 1
ATOM 3436 N N . ILE A 1 446 ? 6.150 15.542 -12.737 1.00 92.12 446 ILE A N 1
ATOM 3437 C CA . ILE A 1 446 ? 5.544 14.227 -12.468 1.00 92.12 446 ILE A CA 1
ATOM 3438 C C . ILE A 1 446 ? 6.436 13.394 -11.538 1.00 92.12 446 ILE A C 1
ATOM 3440 O O . ILE A 1 446 ? 5.943 12.804 -10.569 1.00 92.12 446 ILE A O 1
ATOM 3444 N N . GLU A 1 447 ? 7.746 13.362 -11.788 1.00 94.38 447 GLU A N 1
ATOM 3445 C CA . GLU A 1 447 ? 8.700 12.648 -10.936 1.00 94.38 447 GLU A CA 1
ATOM 3446 C C . GLU A 1 447 ? 8.776 13.246 -9.529 1.00 94.38 447 GLU A C 1
ATOM 3448 O O . GLU A 1 447 ? 8.786 12.501 -8.550 1.00 94.38 447 GLU A O 1
ATOM 3453 N N . LEU A 1 448 ? 8.744 14.574 -9.405 1.00 92.81 448 LEU A N 1
ATOM 3454 C CA . LEU A 1 448 ? 8.745 15.265 -8.118 1.00 92.81 448 LEU A CA 1
ATOM 3455 C C . LEU A 1 448 ? 7.478 14.958 -7.310 1.00 92.81 448 LEU A C 1
ATOM 3457 O O . LEU A 1 448 ? 7.562 14.648 -6.121 1.00 92.81 448 LEU A O 1
ATOM 3461 N N . ARG A 1 449 ? 6.305 14.962 -7.960 1.00 93.69 449 ARG A N 1
ATOM 3462 C CA . ARG A 1 449 ? 5.031 14.548 -7.343 1.00 93.69 449 ARG A CA 1
ATOM 3463 C C . ARG A 1 449 ? 5.062 13.088 -6.892 1.00 93.69 449 ARG A C 1
ATOM 3465 O O . ARG A 1 449 ? 4.592 12.770 -5.799 1.00 93.69 449 ARG A O 1
ATOM 3472 N N . THR A 1 450 ? 5.657 12.211 -7.699 1.00 95.56 450 THR A N 1
ATOM 3473 C CA . THR A 1 450 ? 5.834 10.796 -7.346 1.00 95.56 450 THR A CA 1
ATOM 3474 C C . THR A 1 450 ? 6.827 10.638 -6.193 1.00 95.56 450 THR A C 1
ATOM 3476 O O . THR A 1 450 ? 6.599 9.837 -5.293 1.00 95.56 450 THR A O 1
ATOM 3479 N N . GLN A 1 451 ? 7.899 11.431 -6.145 1.00 94.81 451 GLN A N 1
ATOM 3480 C CA . GLN A 1 451 ? 8.814 11.452 -5.006 1.00 94.81 451 GLN A CA 1
ATOM 3481 C C . GLN A 1 451 ? 8.095 11.897 -3.726 1.00 94.81 451 GLN A C 1
ATOM 3483 O O . GLN A 1 451 ? 8.200 11.198 -2.721 1.00 94.81 451 GLN A O 1
ATOM 3488 N N . ASP A 1 452 ? 7.322 12.987 -3.767 1.00 95.06 452 ASP A N 1
ATOM 3489 C CA . ASP A 1 452 ? 6.496 13.454 -2.642 1.00 95.06 452 ASP A CA 1
ATOM 3490 C C . ASP A 1 452 ? 5.549 12.354 -2.126 1.00 95.06 452 ASP A C 1
ATOM 3492 O O . ASP A 1 452 ? 5.484 12.069 -0.929 1.00 95.06 452 ASP A O 1
ATOM 3496 N N . GLU A 1 453 ? 4.876 11.670 -3.054 1.00 96.94 453 GLU A N 1
ATOM 3497 C CA . GLU A 1 453 ? 4.023 10.509 -2.791 1.00 96.94 453 GLU A CA 1
ATOM 3498 C C . GLU A 1 453 ? 4.772 9.385 -2.052 1.00 96.94 453 GLU A C 1
ATOM 3500 O O . GLU A 1 453 ? 4.342 8.949 -0.981 1.00 96.94 453 GLU A O 1
ATOM 3505 N N . MET A 1 454 ? 5.920 8.941 -2.579 1.00 97.00 454 MET A N 1
ATOM 3506 C CA . MET A 1 454 ? 6.701 7.856 -1.973 1.00 97.00 454 MET A CA 1
ATOM 3507 C C . MET A 1 454 ? 7.249 8.241 -0.594 1.00 97.00 454 MET A C 1
ATOM 3509 O O . MET A 1 454 ? 7.244 7.416 0.322 1.00 97.00 454 MET A O 1
ATOM 3513 N N . MET A 1 455 ? 7.682 9.492 -0.408 1.00 94.44 455 MET A N 1
ATOM 3514 C CA . MET A 1 455 ? 8.148 9.992 0.891 1.00 94.44 455 MET A CA 1
ATOM 3515 C C . MET A 1 455 ? 7.025 10.014 1.935 1.00 94.44 455 MET A C 1
ATOM 3517 O O . MET A 1 455 ? 7.254 9.672 3.100 1.00 94.44 455 MET A O 1
ATOM 3521 N N . ALA A 1 456 ? 5.800 10.355 1.529 1.00 96.38 456 ALA A N 1
ATOM 3522 C CA . ALA A 1 456 ? 4.635 10.269 2.399 1.00 96.38 456 ALA A CA 1
ATOM 3523 C C . ALA A 1 456 ? 4.348 8.818 2.827 1.00 96.38 456 ALA A C 1
ATOM 3525 O O . ALA A 1 456 ? 4.124 8.566 4.012 1.00 96.38 456 ALA A O 1
ATOM 3526 N N . TYR A 1 457 ? 4.437 7.845 1.912 1.00 97.38 457 TYR A N 1
ATOM 3527 C CA . TYR A 1 457 ? 4.278 6.425 2.259 1.00 97.38 457 TYR A CA 1
ATOM 3528 C C . TYR A 1 457 ? 5.375 5.912 3.194 1.00 97.38 457 TYR A C 1
ATOM 3530 O O . TYR A 1 457 ? 5.071 5.193 4.144 1.00 97.38 457 TYR A O 1
ATOM 3538 N N . VAL A 1 458 ? 6.632 6.328 2.998 1.00 94.75 458 VAL A N 1
ATOM 3539 C CA . VAL A 1 458 ? 7.730 6.050 3.944 1.00 94.75 458 VAL A CA 1
ATOM 3540 C C . VAL A 1 458 ? 7.382 6.560 5.338 1.00 94.75 458 VAL A C 1
ATOM 3542 O O 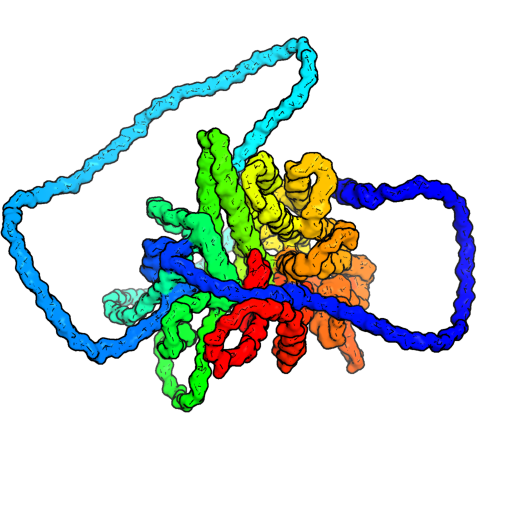. VAL A 1 458 ? 7.545 5.828 6.317 1.00 94.75 458 VAL A O 1
ATOM 3545 N N . ALA A 1 459 ? 6.872 7.792 5.429 1.00 93.94 459 ALA A N 1
ATOM 3546 C CA . ALA A 1 459 ? 6.504 8.402 6.697 1.00 93.94 459 ALA A CA 1
ATOM 3547 C C . ALA A 1 459 ? 5.371 7.642 7.406 1.00 93.94 459 ALA A C 1
ATOM 3549 O O . ALA A 1 459 ? 5.509 7.307 8.583 1.00 93.94 459 ALA A O 1
ATOM 3550 N N . LEU A 1 460 ? 4.292 7.308 6.692 1.00 95.44 460 LEU A N 1
ATOM 3551 C CA . LEU A 1 460 ? 3.142 6.573 7.237 1.00 95.44 460 LEU A CA 1
ATOM 3552 C C . LEU A 1 460 ? 3.494 5.134 7.638 1.00 95.44 460 LEU A C 1
ATOM 3554 O O . LEU A 1 460 ? 3.100 4.662 8.711 1.00 95.44 460 LEU A O 1
ATOM 3558 N N . PHE A 1 461 ? 4.270 4.439 6.807 1.00 93.25 461 PHE A N 1
ATOM 3559 C CA . PHE A 1 461 ? 4.691 3.070 7.082 1.00 93.25 461 PHE A CA 1
ATOM 3560 C C . PHE A 1 461 ? 5.620 3.005 8.299 1.00 93.25 461 PHE A C 1
ATOM 3562 O O . PHE A 1 461 ? 5.442 2.172 9.189 1.00 93.25 461 PHE A O 1
ATOM 3569 N N . HIS A 1 462 ? 6.584 3.923 8.394 1.00 91.31 462 HIS A N 1
ATOM 3570 C CA . HIS A 1 462 ? 7.483 3.983 9.544 1.00 91.31 462 HIS A CA 1
ATOM 3571 C C . HIS A 1 462 ? 6.770 4.464 10.811 1.00 91.31 462 HIS A C 1
ATOM 3573 O O . HIS A 1 462 ? 7.011 3.901 11.872 1.00 91.31 462 HIS A O 1
ATOM 3579 N N . MET A 1 463 ? 5.847 5.429 10.720 1.00 92.88 463 MET A N 1
ATOM 3580 C CA . MET A 1 463 ? 4.964 5.804 11.834 1.00 92.88 463 MET A CA 1
ATOM 3581 C C . MET A 1 463 ? 4.250 4.573 12.408 1.00 92.88 463 MET A C 1
ATOM 3583 O O . MET A 1 463 ? 4.244 4.375 13.621 1.00 92.88 463 MET A O 1
ATOM 3587 N N . SER A 1 464 ? 3.716 3.710 11.539 1.00 91.25 464 SER A N 1
ATOM 3588 C CA . SER A 1 464 ? 3.064 2.463 11.951 1.00 91.25 464 SER A CA 1
ATOM 3589 C C . SER A 1 464 ? 4.020 1.529 12.700 1.00 91.25 464 SER A C 1
ATOM 3591 O O . SER A 1 464 ? 3.656 0.973 13.736 1.00 91.25 464 SER A O 1
ATOM 3593 N N . ALA A 1 465 ? 5.265 1.402 12.230 1.00 88.12 465 ALA A N 1
ATOM 3594 C CA . ALA A 1 465 ? 6.294 0.608 12.902 1.00 88.12 465 ALA A CA 1
ATOM 3595 C C . ALA A 1 465 ? 6.692 1.186 14.273 1.00 88.12 465 ALA A C 1
ATOM 3597 O O . ALA A 1 465 ? 6.875 0.429 15.226 1.00 88.12 465 ALA A O 1
ATOM 3598 N N . VAL A 1 466 ? 6.794 2.514 14.397 1.00 89.75 466 VAL A N 1
ATOM 3599 C CA . VAL A 1 466 ? 7.121 3.182 15.668 1.00 89.75 466 VAL A CA 1
ATOM 3600 C C . VAL A 1 466 ? 6.002 2.999 16.684 1.00 89.75 466 VAL A C 1
ATOM 3602 O O . VAL A 1 466 ? 6.275 2.557 17.795 1.00 89.75 466 VAL A O 1
ATOM 3605 N N . LEU A 1 467 ? 4.748 3.243 16.291 1.00 90.56 467 LEU A N 1
ATOM 3606 C CA . LEU A 1 467 ? 3.591 3.018 17.162 1.00 90.56 467 LEU A CA 1
ATOM 3607 C C . LEU A 1 467 ? 3.518 1.573 17.634 1.00 90.56 467 LEU A C 1
ATOM 3609 O O . LEU A 1 467 ? 3.239 1.304 18.798 1.00 90.56 467 LEU A O 1
ATOM 3613 N N . ARG A 1 468 ? 3.822 0.634 16.736 1.00 87.19 468 ARG A N 1
ATOM 3614 C CA . ARG A 1 468 ? 3.876 -0.781 17.076 1.00 87.19 468 ARG A CA 1
ATOM 3615 C C . ARG A 1 468 ? 4.962 -1.098 18.103 1.00 87.19 468 ARG A C 1
ATOM 3617 O O . ARG A 1 468 ? 4.726 -1.923 18.975 1.00 87.19 468 ARG A O 1
ATOM 3624 N N . ALA A 1 469 ? 6.135 -0.482 17.979 1.00 85.94 469 ALA A N 1
ATOM 3625 C CA . ALA A 1 469 ? 7.259 -0.697 18.885 1.00 85.94 469 ALA A CA 1
ATOM 3626 C C . ALA A 1 469 ? 7.071 -0.019 20.255 1.00 85.94 469 ALA A C 1
ATOM 3628 O O . ALA A 1 469 ? 7.591 -0.517 21.248 1.00 85.94 469 ALA A O 1
ATOM 3629 N N . GLU A 1 470 ? 6.350 1.104 20.311 1.00 88.94 470 GLU A N 1
ATOM 3630 C CA . GLU A 1 470 ? 6.037 1.827 21.554 1.00 88.94 470 GLU A CA 1
ATOM 3631 C C . GLU A 1 470 ? 4.870 1.191 22.339 1.00 88.94 470 GLU A C 1
ATOM 3633 O O . GLU A 1 470 ? 4.681 1.479 23.524 1.00 88.94 470 GLU A O 1
ATOM 3638 N N . GLU A 1 471 ? 4.090 0.312 21.704 1.00 89.19 471 GLU A N 1
ATOM 3639 C CA . GLU A 1 471 ? 2.912 -0.310 22.303 1.00 89.19 471 GLU A CA 1
ATOM 3640 C C . GLU A 1 471 ? 3.272 -1.484 23.229 1.00 89.19 471 GLU A C 1
ATOM 3642 O O . GLU A 1 471 ? 3.346 -2.640 22.816 1.00 89.19 471 GLU A O 1
ATOM 3647 N N . ASN A 1 472 ? 3.452 -1.177 24.515 1.00 84.62 472 ASN A N 1
ATOM 3648 C CA . ASN A 1 472 ? 3.861 -2.147 25.535 1.00 84.62 472 ASN A CA 1
ATOM 3649 C C . ASN A 1 472 ? 2.759 -3.122 25.986 1.00 84.62 472 ASN A C 1
ATOM 3651 O O . ASN A 1 472 ? 3.084 -4.130 26.609 1.00 84.62 472 ASN A O 1
ATOM 3655 N N . ALA A 1 473 ? 1.470 -2.833 25.752 1.00 78.88 473 ALA A N 1
ATOM 3656 C CA . ALA A 1 473 ? 0.399 -3.732 26.208 1.00 78.88 473 ALA A CA 1
ATOM 3657 C C . ALA A 1 473 ? 0.138 -4.892 25.249 1.00 78.88 473 ALA A C 1
ATOM 3659 O O . ALA A 1 473 ? -0.628 -5.799 25.566 1.00 78.88 473 ALA A O 1
ATOM 3660 N N . LEU A 1 474 ? 0.737 -4.844 24.063 1.00 79.31 474 LEU A N 1
ATOM 3661 C CA . LEU A 1 474 ? 0.714 -5.951 23.130 1.00 79.31 474 LEU A CA 1
ATOM 3662 C C . LEU A 1 474 ? 1.963 -6.784 23.412 1.00 79.31 474 LEU A C 1
ATOM 3664 O O . LEU A 1 474 ? 3.042 -6.210 23.587 1.00 79.31 474 LEU A O 1
ATOM 3668 N N . PRO A 1 475 ? 1.851 -8.122 23.497 1.00 75.94 475 PRO A N 1
ATOM 3669 C CA . PRO A 1 475 ? 3.030 -8.943 23.691 1.00 75.94 475 PRO A CA 1
ATOM 3670 C C . PRO A 1 475 ? 4.022 -8.612 22.585 1.00 75.94 475 PRO A C 1
ATOM 3672 O O . PRO A 1 475 ? 3.623 -8.406 21.427 1.00 75.94 475 PRO A O 1
ATOM 3675 N N . LEU A 1 476 ? 5.312 -8.555 22.944 1.00 70.19 476 LEU A N 1
ATOM 3676 C CA . LEU A 1 476 ? 6.340 -8.429 21.924 1.00 70.19 476 LEU A CA 1
ATOM 3677 C C . LEU A 1 476 ? 6.052 -9.508 20.880 1.00 70.19 476 LEU A C 1
ATOM 3679 O O . LEU A 1 476 ? 5.808 -10.661 21.262 1.00 70.19 476 LEU A O 1
ATOM 3683 N N . PRO A 1 477 ? 6.033 -9.148 19.585 1.00 64.69 477 PRO A N 1
ATOM 3684 C CA . PRO A 1 477 ? 5.838 -10.133 18.544 1.00 64.69 477 PRO A CA 1
ATOM 3685 C C . PRO A 1 477 ? 6.808 -11.280 18.833 1.00 64.69 477 PRO A C 1
ATOM 3687 O O . PRO A 1 477 ? 7.981 -11.001 19.103 1.00 64.69 477 PRO A O 1
ATOM 3690 N N . SER A 1 478 ? 6.328 -12.533 18.845 1.00 65.25 478 SER A N 1
ATOM 3691 C CA . SER A 1 478 ? 7.184 -13.709 19.082 1.00 65.25 478 SER A CA 1
ATOM 3692 C C . SER A 1 478 ? 8.496 -13.531 18.320 1.00 65.25 478 SER A C 1
ATOM 3694 O O . SER A 1 478 ? 8.460 -12.964 17.237 1.00 65.25 478 SER A O 1
ATOM 3696 N N . THR A 1 479 ? 9.654 -13.928 18.851 1.00 56.00 479 THR A N 1
ATOM 3697 C CA . THR A 1 479 ? 10.987 -13.530 18.328 1.00 56.00 479 THR A CA 1
ATOM 3698 C C . THR A 1 479 ? 11.156 -13.636 16.800 1.00 56.00 479 THR A C 1
ATOM 3700 O O . THR A 1 479 ? 11.867 -12.832 16.208 1.00 56.00 479 THR A O 1
ATOM 3703 N N . SER A 1 480 ? 10.419 -14.531 16.132 1.00 54.34 480 SER A N 1
ATOM 3704 C CA . SER A 1 480 ? 10.291 -14.620 14.663 1.00 54.34 480 SER A CA 1
ATOM 3705 C C . SER A 1 480 ? 9.591 -13.436 13.951 1.00 54.34 480 SER A C 1
ATOM 3707 O O . SER A 1 480 ? 9.535 -13.378 12.724 1.00 54.34 480 SER A O 1
ATOM 3709 N N . SER A 1 481 ? 8.940 -12.534 14.679 1.00 51.34 481 SER A N 1
ATOM 3710 C CA . SER A 1 481 ? 8.036 -11.475 14.213 1.00 51.34 481 SER A CA 1
ATOM 3711 C C . SER A 1 481 ? 8.527 -10.073 14.545 1.00 51.34 481 SER A C 1
ATOM 3713 O O . SER A 1 481 ? 8.028 -9.117 13.952 1.00 51.34 481 SER A O 1
ATOM 3715 N N . ALA A 1 482 ? 9.516 -9.940 15.430 1.00 56.06 482 ALA A N 1
ATOM 3716 C CA . ALA A 1 482 ? 10.141 -8.658 15.738 1.00 56.06 482 ALA A CA 1
ATOM 3717 C C . ALA A 1 482 ? 10.832 -8.034 14.504 1.00 56.06 482 ALA A C 1
ATOM 3719 O O . ALA A 1 482 ? 10.910 -6.812 14.398 1.00 56.06 482 ALA A O 1
ATOM 3720 N N . GLU A 1 483 ? 11.247 -8.852 13.527 1.00 55.59 483 GLU A N 1
ATOM 3721 C CA . GLU A 1 483 ? 11.842 -8.397 12.257 1.00 55.59 483 GLU A CA 1
ATOM 3722 C C . GLU A 1 483 ? 10.871 -7.596 11.374 1.00 55.59 483 GLU A C 1
ATOM 3724 O O . GLU A 1 483 ? 11.287 -6.704 10.636 1.00 55.59 483 GLU A O 1
ATOM 3729 N N . ALA A 1 484 ? 9.561 -7.857 11.454 1.00 49.47 484 ALA A N 1
ATOM 3730 C CA . ALA A 1 484 ? 8.583 -7.078 10.692 1.00 49.47 484 ALA A CA 1
ATOM 3731 C C . ALA A 1 484 ? 8.457 -5.643 11.235 1.00 49.47 484 ALA A C 1
ATOM 3733 O O . ALA A 1 484 ? 8.231 -4.708 10.469 1.00 49.47 484 ALA A O 1
ATOM 3734 N N . SER A 1 485 ? 8.675 -5.471 12.541 1.00 50.12 485 SER A N 1
ATOM 3735 C CA . SER A 1 485 ? 8.665 -4.186 13.246 1.00 50.12 485 SER A CA 1
ATOM 3736 C C . SER A 1 485 ? 10.013 -3.456 13.254 1.00 50.12 485 SER A C 1
ATOM 3738 O O . SER A 1 485 ? 10.068 -2.328 13.744 1.00 50.12 485 SER A O 1
ATOM 3740 N N . THR A 1 486 ? 11.104 -4.037 12.728 1.00 51.97 486 THR A N 1
ATOM 3741 C CA . THR A 1 486 ? 12.363 -3.281 12.624 1.00 51.97 486 THR A CA 1
ATOM 3742 C C . THR A 1 486 ? 12.209 -2.142 11.622 1.00 51.97 486 THR A C 1
ATOM 3744 O O . THR A 1 486 ? 11.605 -2.297 10.565 1.00 51.97 486 THR A O 1
ATOM 3747 N N . SER A 1 487 ? 12.714 -0.973 12.004 1.00 52.47 487 SER A N 1
ATOM 3748 C CA . SER A 1 487 ? 12.689 0.284 11.254 1.00 52.47 487 SER A CA 1
ATOM 3749 C C . SER A 1 487 ? 12.988 0.081 9.759 1.00 52.47 487 SER A C 1
ATOM 3751 O O . SER A 1 487 ? 13.979 -0.551 9.402 1.00 52.47 487 SER A O 1
ATOM 3753 N N . LEU A 1 488 ? 12.189 0.688 8.868 1.00 55.41 488 LEU A N 1
ATOM 3754 C CA . LEU A 1 488 ? 12.523 0.859 7.437 1.00 55.41 488 LEU A CA 1
ATOM 3755 C C . LEU A 1 488 ? 13.858 1.622 7.250 1.00 55.41 488 LEU A C 1
ATOM 3757 O O . LEU A 1 488 ? 14.429 1.668 6.166 1.00 55.41 488 LEU A O 1
ATOM 3761 N N . MET A 1 489 ? 14.346 2.216 8.336 1.00 54.62 489 MET A N 1
ATOM 3762 C CA . MET A 1 489 ? 15.416 3.185 8.418 1.00 54.62 489 MET A CA 1
ATOM 3763 C C . MET A 1 489 ? 16.512 2.765 9.400 1.00 54.62 489 MET A C 1
ATOM 3765 O O . MET A 1 489 ? 16.979 3.594 10.176 1.00 54.62 489 MET A O 1
ATOM 3769 N N . GLU A 1 490 ? 16.930 1.497 9.400 1.00 57.66 490 GLU A N 1
ATOM 3770 C CA . GLU A 1 490 ? 17.972 1.004 10.322 1.00 57.66 490 GLU A CA 1
ATOM 3771 C C . GLU A 1 490 ? 19.227 1.904 10.339 1.00 57.66 490 GLU A C 1
ATOM 3773 O O . GLU A 1 490 ? 19.798 2.141 11.400 1.00 57.66 490 GLU A O 1
ATOM 3778 N N . GLU A 1 491 ? 19.596 2.496 9.194 1.00 52.38 491 GLU A N 1
ATOM 3779 C CA . GLU A 1 491 ? 20.732 3.424 9.073 1.00 52.38 491 GLU A CA 1
ATOM 3780 C C . GLU A 1 491 ? 20.504 4.801 9.718 1.00 52.38 491 GLU A C 1
ATOM 3782 O O . GLU A 1 491 ? 21.460 5.464 10.110 1.00 52.38 491 GLU A O 1
ATOM 3787 N N . SER A 1 492 ? 19.253 5.259 9.826 1.00 52.78 492 SER A N 1
ATOM 3788 C CA . SER A 1 492 ? 18.906 6.568 10.412 1.00 52.78 492 SER A CA 1
ATOM 3789 C C . SER A 1 492 ? 18.453 6.474 11.873 1.00 52.78 492 SER A C 1
ATOM 3791 O O . SER A 1 492 ? 18.057 7.484 12.456 1.00 52.78 492 SER A O 1
ATOM 3793 N N . GLY A 1 493 ? 18.526 5.278 12.465 1.00 63.94 493 GLY A N 1
ATOM 3794 C CA . GLY A 1 493 ? 18.100 4.988 13.831 1.00 63.94 493 GLY A CA 1
ATOM 3795 C C . GLY A 1 493 ? 16.677 4.427 13.933 1.00 63.94 493 GLY A C 1
ATOM 3796 O O . GLY A 1 493 ? 16.018 4.088 12.948 1.00 63.94 493 GLY A O 1
ATOM 3797 N N . SER A 1 494 ? 16.195 4.296 15.167 1.00 71.88 494 SER A N 1
ATOM 3798 C CA . SER A 1 494 ? 14.832 3.859 15.481 1.00 71.88 494 SER A CA 1
ATOM 3799 C C . SER A 1 494 ? 13.955 5.030 15.939 1.00 71.88 494 SER A C 1
ATOM 3801 O O . SER A 1 494 ? 14.440 6.116 16.267 1.00 71.88 494 SER A O 1
ATOM 3803 N N . GLY A 1 495 ? 12.638 4.813 15.956 1.00 83.75 495 GLY A N 1
ATOM 3804 C CA . GLY A 1 495 ? 11.677 5.785 16.479 1.00 83.75 495 GLY A CA 1
ATOM 3805 C C . GLY A 1 495 ? 11.411 6.972 15.550 1.00 83.75 495 GLY A C 1
ATOM 3806 O O . GLY A 1 495 ? 11.764 6.976 14.369 1.00 83.75 495 GLY A O 1
ATOM 3807 N N . TRP A 1 496 ? 10.778 8.006 16.103 1.00 84.69 496 TRP A N 1
ATOM 3808 C CA . TRP A 1 496 ? 10.382 9.221 15.382 1.00 84.69 496 TRP A CA 1
ATOM 3809 C C . TRP A 1 496 ? 11.567 10.023 14.821 1.00 84.69 496 TRP A C 1
ATOM 3811 O O . TRP A 1 496 ? 11.432 10.685 13.797 1.00 84.69 496 TRP A O 1
ATOM 3821 N N . GLY A 1 497 ? 12.745 9.947 15.453 1.00 85.38 497 GLY A N 1
ATOM 3822 C CA . GLY A 1 497 ? 13.947 10.668 15.012 1.00 85.38 497 GLY A CA 1
ATOM 3823 C C . GLY A 1 497 ? 14.448 10.239 13.631 1.00 85.38 497 GLY A C 1
ATOM 3824 O O . GLY A 1 497 ? 14.939 11.078 12.877 1.00 85.38 497 GLY A O 1
ATOM 3825 N N . ALA A 1 498 ? 14.260 8.966 13.270 1.00 85.00 498 ALA A N 1
ATOM 3826 C CA . ALA A 1 498 ? 14.650 8.449 11.964 1.00 85.00 498 ALA A CA 1
ATOM 3827 C C . ALA A 1 498 ? 13.885 9.144 10.826 1.00 85.00 498 ALA A C 1
ATOM 3829 O O . ALA A 1 498 ? 14.521 9.563 9.866 1.00 85.00 498 ALA A O 1
ATOM 3830 N N . LEU A 1 499 ? 12.573 9.381 10.988 1.00 83.00 499 LEU A N 1
ATOM 3831 C CA . LEU A 1 499 ? 11.745 10.124 10.023 1.00 83.00 499 LEU A CA 1
ATOM 3832 C C . LEU A 1 499 ? 12.261 11.538 9.776 1.00 83.00 499 LEU A C 1
ATOM 3834 O O . LEU A 1 499 ? 12.343 11.995 8.637 1.00 83.00 499 LEU A O 1
ATOM 3838 N N . PHE A 1 500 ? 12.615 12.237 10.854 1.00 81.75 500 PHE A N 1
ATOM 3839 C CA . PHE A 1 500 ? 13.171 13.583 10.760 1.00 81.75 500 PHE A CA 1
ATOM 3840 C C . PHE A 1 500 ? 14.558 13.584 10.123 1.00 81.75 500 PHE A C 1
ATOM 3842 O O . PHE A 1 500 ? 14.902 14.522 9.404 1.00 81.75 500 PHE A O 1
ATOM 3849 N N . SER A 1 501 ? 15.349 12.538 10.360 1.00 84.69 501 SER A N 1
ATOM 3850 C CA . SER A 1 501 ? 16.646 12.363 9.713 1.00 84.69 501 SER A CA 1
ATOM 3851 C C . SER A 1 501 ? 16.484 12.159 8.207 1.00 84.69 501 SER A C 1
ATOM 3853 O O . SER A 1 501 ? 17.122 12.882 7.448 1.00 84.69 501 SER A O 1
ATOM 3855 N N . THR A 1 502 ? 15.563 11.297 7.748 1.00 83.44 502 THR A N 1
ATOM 3856 C CA . THR A 1 502 ? 15.192 11.203 6.317 1.00 83.44 502 THR A CA 1
ATOM 3857 C C . THR A 1 502 ? 14.768 12.552 5.790 1.00 83.44 502 THR A C 1
ATOM 3859 O O . THR A 1 502 ? 15.216 12.966 4.727 1.00 83.44 502 THR A O 1
ATOM 3862 N N . PHE A 1 503 ? 13.926 13.250 6.551 1.00 81.69 503 PHE A N 1
ATOM 3863 C CA . PHE A 1 503 ? 13.426 14.552 6.159 1.00 81.69 503 PHE A CA 1
ATOM 3864 C C . PHE A 1 503 ? 14.528 15.550 5.872 1.00 81.69 503 PHE A C 1
ATOM 3866 O O . PHE A 1 503 ? 14.607 16.123 4.785 1.00 81.69 503 PHE A O 1
ATOM 3873 N N . THR A 1 504 ? 15.420 15.677 6.837 1.00 81.12 504 THR A N 1
ATOM 3874 C CA . THR A 1 504 ? 16.598 16.528 6.766 1.00 81.12 504 THR A CA 1
ATOM 3875 C C . THR A 1 504 ? 17.490 16.099 5.605 1.00 81.12 504 THR A C 1
ATOM 3877 O O . THR A 1 504 ? 17.922 16.930 4.814 1.00 81.12 504 THR A O 1
ATOM 3880 N N . LYS A 1 505 ? 17.718 14.791 5.470 1.00 84.06 505 LYS A N 1
ATOM 3881 C CA . LYS A 1 505 ? 18.604 14.199 4.477 1.00 84.06 505 LYS A CA 1
ATOM 3882 C C . LYS A 1 505 ? 18.128 14.493 3.043 1.00 84.06 505 LYS A C 1
ATOM 3884 O O . LYS A 1 505 ? 18.946 14.924 2.244 1.00 84.06 505 LYS A O 1
ATOM 3889 N N . TYR A 1 506 ? 16.839 14.346 2.728 1.00 80.62 506 TYR A N 1
ATOM 3890 C CA . TYR A 1 506 ? 16.326 14.615 1.372 1.00 80.62 506 TYR A CA 1
ATOM 3891 C C . TYR A 1 506 ? 16.009 16.095 1.115 1.00 80.62 506 TYR A C 1
ATOM 3893 O O . TYR A 1 506 ? 16.315 16.591 0.036 1.00 80.62 506 TYR A O 1
ATOM 3901 N N . SER A 1 507 ? 15.454 16.823 2.090 1.00 79.00 507 SER A N 1
ATOM 3902 C CA . SER A 1 507 ? 15.060 18.226 1.875 1.00 79.00 507 SER A CA 1
ATOM 3903 C C . SER A 1 507 ? 16.262 19.173 1.839 1.00 79.00 507 SER A C 1
ATOM 3905 O O . SER A 1 507 ? 16.304 20.091 1.026 1.00 79.00 507 SER A O 1
ATOM 3907 N N . ILE A 1 508 ? 17.264 18.965 2.707 1.00 77.69 508 ILE A N 1
ATOM 3908 C CA . ILE A 1 508 ? 18.431 19.862 2.776 1.00 77.69 508 ILE A CA 1
ATOM 3909 C C . ILE A 1 508 ? 19.410 19.591 1.635 1.00 77.69 508 ILE A C 1
ATOM 3911 O O . ILE A 1 508 ? 20.011 20.538 1.129 1.00 77.69 508 ILE A O 1
ATOM 3915 N N . ALA A 1 509 ? 19.570 18.328 1.228 1.00 76.75 509 ALA A N 1
ATOM 3916 C CA . ALA A 1 509 ? 20.515 17.966 0.176 1.00 76.75 509 ALA A CA 1
ATOM 3917 C C . ALA A 1 509 ? 20.169 18.605 -1.177 1.00 76.75 509 ALA A C 1
ATOM 3919 O O . ALA A 1 509 ? 21.081 18.935 -1.924 1.00 76.75 509 ALA A O 1
ATOM 3920 N N . GLN A 1 510 ? 18.883 18.805 -1.475 1.00 72.94 510 GLN A N 1
ATOM 3921 C CA . GLN A 1 510 ? 18.453 19.280 -2.792 1.00 72.94 510 GLN A CA 1
ATOM 3922 C C . GLN A 1 510 ? 18.475 20.806 -2.945 1.00 72.94 510 GLN A C 1
ATOM 3924 O O . GLN A 1 510 ? 18.807 21.299 -4.015 1.00 72.94 510 GLN A O 1
ATOM 3929 N N . ASP A 1 511 ? 18.148 21.558 -1.890 1.00 70.81 511 ASP A N 1
ATOM 3930 C CA . ASP A 1 511 ? 17.817 22.987 -2.024 1.00 70.81 511 ASP A CA 1
ATOM 3931 C C . ASP A 1 511 ? 18.788 23.948 -1.329 1.00 70.81 511 ASP A C 1
ATOM 3933 O O . ASP A 1 511 ? 18.494 25.138 -1.218 1.00 70.81 511 ASP A O 1
ATOM 3937 N N . GLY A 1 512 ? 19.936 23.464 -0.840 1.00 68.50 512 GLY A N 1
ATOM 3938 C CA . GLY A 1 512 ? 20.965 24.330 -0.257 1.00 68.50 512 GLY A CA 1
ATOM 3939 C C . GLY A 1 512 ? 20.405 25.243 0.843 1.00 68.50 512 GLY A C 1
ATOM 3940 O O . GLY A 1 512 ? 20.274 26.448 0.666 1.00 68.50 512 GLY A O 1
ATOM 3941 N N . HIS A 1 513 ? 20.051 24.669 1.994 1.00 65.94 513 HIS A N 1
ATOM 3942 C CA . HIS A 1 513 ? 19.591 25.368 3.209 1.00 65.94 513 HIS A CA 1
ATOM 3943 C C . HIS A 1 513 ? 18.317 26.237 3.126 1.00 65.94 513 HIS A C 1
ATOM 3945 O O . HIS A 1 513 ? 17.889 26.731 4.174 1.00 65.94 513 HIS A O 1
ATOM 3951 N N . SER A 1 514 ? 17.659 26.406 1.974 1.00 73.19 514 SER A N 1
ATOM 3952 C CA . SER A 1 514 ? 16.400 27.160 1.942 1.00 73.19 514 SER A CA 1
ATOM 3953 C C . SER A 1 514 ? 15.254 26.377 2.600 1.00 73.19 514 SER A C 1
ATOM 3955 O O . SER A 1 514 ? 14.876 25.288 2.162 1.00 73.19 514 SER A O 1
ATOM 3957 N N . LEU A 1 515 ? 14.644 26.964 3.637 1.00 67.69 515 LEU A N 1
ATOM 3958 C CA . LEU A 1 515 ? 13.434 26.450 4.297 1.00 67.69 515 LEU A CA 1
ATOM 3959 C C . LEU A 1 515 ? 12.199 26.445 3.374 1.00 67.69 515 LEU A C 1
ATOM 3961 O O . LEU A 1 515 ? 11.199 25.813 3.710 1.00 67.69 515 LEU A O 1
ATOM 3965 N N . SER A 1 516 ? 12.258 27.101 2.207 1.00 70.75 516 SER A N 1
ATOM 3966 C CA . SER A 1 516 ? 11.178 27.060 1.209 1.00 70.75 516 SER A CA 1
ATOM 3967 C C . SER A 1 516 ? 10.982 25.673 0.581 1.00 70.75 516 SER A C 1
ATOM 3969 O O . SER A 1 516 ? 9.904 25.390 0.060 1.00 70.75 516 SER A O 1
ATOM 3971 N N . SER A 1 517 ? 11.986 24.794 0.680 1.00 71.44 517 SER A N 1
ATOM 3972 C CA . SER A 1 517 ? 11.992 23.428 0.135 1.00 71.44 517 SER A CA 1
ATOM 3973 C C . SER A 1 517 ? 10.845 22.550 0.640 1.00 71.44 517 SER A C 1
ATOM 3975 O O . SER A 1 517 ? 10.305 21.737 -0.104 1.00 71.44 517 SER A O 1
ATOM 3977 N N . VAL A 1 518 ? 10.398 22.749 1.883 1.00 76.94 518 VAL A N 1
ATOM 3978 C CA . VAL A 1 518 ? 9.358 21.912 2.509 1.00 76.94 518 VAL A CA 1
ATOM 3979 C C . VAL A 1 518 ? 8.011 22.033 1.795 1.00 76.94 518 VAL A C 1
ATOM 3981 O O . VAL A 1 518 ? 7.237 21.080 1.756 1.00 76.94 518 VAL A O 1
ATOM 3984 N N . ASN A 1 519 ? 7.725 23.193 1.203 1.00 84.25 519 ASN A N 1
ATOM 3985 C CA . ASN A 1 519 ? 6.467 23.416 0.493 1.00 84.25 519 ASN A CA 1
ATOM 3986 C C . ASN A 1 519 ? 6.430 22.725 -0.881 1.00 84.25 519 ASN A C 1
ATOM 3988 O O . ASN A 1 519 ? 5.348 22.598 -1.445 1.00 84.25 519 ASN A O 1
ATOM 3992 N N . LYS A 1 520 ? 7.570 22.226 -1.386 1.00 86.50 520 LYS A N 1
ATOM 3993 C CA . LYS A 1 520 ? 7.624 21.399 -2.604 1.00 86.50 520 LYS A CA 1
ATOM 3994 C C . LYS A 1 520 ? 7.047 19.997 -2.396 1.00 86.50 520 LYS A C 1
ATOM 3996 O O . LYS A 1 520 ? 6.686 19.345 -3.368 1.00 86.50 520 LYS A O 1
ATOM 4001 N N . TYR A 1 521 ? 6.954 19.555 -1.140 1.00 91.50 521 TYR A N 1
ATOM 4002 C CA . TYR A 1 521 ? 6.552 18.202 -0.759 1.00 91.50 521 TYR A CA 1
ATOM 4003 C C . TYR A 1 521 ? 5.307 18.214 0.151 1.00 91.50 521 TYR A C 1
ATOM 4005 O O . TYR A 1 521 ? 5.395 17.881 1.341 1.00 91.50 521 TYR A O 1
ATOM 4013 N N . PRO A 1 522 ? 4.141 18.670 -0.350 1.00 93.38 522 PRO A N 1
ATOM 4014 C CA . PRO A 1 522 ? 2.932 18.816 0.457 1.00 93.38 522 PRO A CA 1
ATOM 4015 C C . PRO A 1 522 ? 2.434 17.495 1.055 1.00 93.38 522 PRO A C 1
ATOM 4017 O O . PRO A 1 522 ? 1.966 17.492 2.195 1.00 93.38 522 PRO A O 1
ATOM 4020 N N . ARG A 1 523 ? 2.553 16.367 0.345 1.00 95.44 523 ARG A N 1
ATOM 4021 C CA . ARG A 1 523 ? 2.098 15.056 0.841 1.00 95.44 523 ARG A CA 1
ATOM 4022 C C . ARG A 1 523 ? 2.989 14.546 1.947 1.00 95.44 523 ARG A C 1
ATOM 4024 O O . ARG A 1 523 ? 2.509 14.033 2.956 1.00 95.44 523 ARG A O 1
ATOM 4031 N N . TRP A 1 524 ? 4.291 14.708 1.788 1.00 93.94 524 TRP A N 1
ATOM 4032 C CA . TRP A 1 524 ? 5.222 14.314 2.820 1.00 93.94 524 TRP A CA 1
ATOM 4033 C C . TRP A 1 524 ? 5.085 15.186 4.067 1.00 93.94 524 TRP A C 1
ATOM 4035 O O . TRP A 1 524 ? 5.022 14.661 5.179 1.00 93.94 524 TRP A O 1
ATOM 4045 N N . LYS A 1 525 ? 4.950 16.507 3.891 1.00 93.56 525 LYS A N 1
ATOM 4046 C CA . LYS A 1 525 ? 4.646 17.447 4.979 1.00 93.56 525 LYS A CA 1
ATOM 4047 C C . LYS A 1 525 ? 3.370 17.043 5.721 1.00 93.56 525 LYS A C 1
ATOM 4049 O O . LYS A 1 525 ? 3.381 16.992 6.948 1.00 93.56 525 LYS A O 1
ATOM 4054 N N . TRP A 1 526 ? 2.310 16.703 4.989 1.00 95.94 526 TRP A N 1
ATOM 4055 C CA . TRP A 1 526 ? 1.059 16.187 5.547 1.00 95.94 526 TRP A CA 1
ATOM 4056 C C . TRP A 1 526 ? 1.273 14.906 6.368 1.00 95.94 526 TRP A C 1
ATOM 4058 O O . TRP A 1 526 ? 0.834 14.828 7.515 1.00 95.94 526 TRP A O 1
ATOM 4068 N N . ALA A 1 527 ? 2.028 13.934 5.852 1.00 96.69 527 ALA A N 1
ATOM 4069 C CA . ALA A 1 527 ? 2.333 12.703 6.584 1.00 96.69 527 ALA A CA 1
ATOM 4070 C C . ALA A 1 527 ? 3.173 12.951 7.856 1.00 96.69 527 ALA A C 1
ATOM 4072 O O . ALA A 1 527 ? 2.973 12.291 8.878 1.00 96.69 527 ALA A O 1
ATOM 4073 N N . LEU A 1 528 ? 4.087 13.927 7.834 1.00 94.25 528 LEU A N 1
ATOM 4074 C CA . LEU A 1 528 ? 4.843 14.347 9.020 1.00 94.25 528 LEU A CA 1
ATOM 4075 C C . LEU A 1 528 ? 3.969 15.088 10.043 1.00 94.25 528 LEU A C 1
ATOM 4077 O O . LEU A 1 528 ? 4.189 14.948 11.248 1.00 94.25 528 LEU A O 1
ATOM 4081 N N . GLU A 1 529 ? 2.967 15.850 9.597 1.00 95.38 529 GLU A N 1
ATOM 4082 C CA . GLU A 1 529 ? 1.973 16.446 10.495 1.00 95.38 529 GLU A CA 1
ATOM 4083 C C . GLU A 1 529 ? 1.138 15.358 11.175 1.00 95.38 529 GLU A C 1
ATOM 4085 O O . GLU A 1 529 ? 0.986 15.398 12.396 1.00 95.38 529 GLU A O 1
ATOM 4090 N N . LEU A 1 530 ? 0.690 14.339 10.434 1.00 96.69 530 LEU A N 1
ATOM 4091 C CA . LEU A 1 530 ? 0.015 13.169 11.006 1.00 96.69 530 LEU A CA 1
ATOM 4092 C C . LEU A 1 530 ? 0.873 12.496 12.087 1.00 96.69 530 LEU A C 1
ATOM 4094 O O . LEU A 1 530 ? 0.406 12.313 13.212 1.00 96.69 530 LEU A O 1
ATOM 4098 N N . ALA A 1 531 ? 2.144 12.214 11.789 1.00 95.19 531 ALA A N 1
ATOM 4099 C CA . ALA A 1 531 ? 3.102 11.680 12.758 1.00 95.19 531 ALA A CA 1
ATOM 4100 C C . ALA A 1 531 ? 3.213 12.559 14.019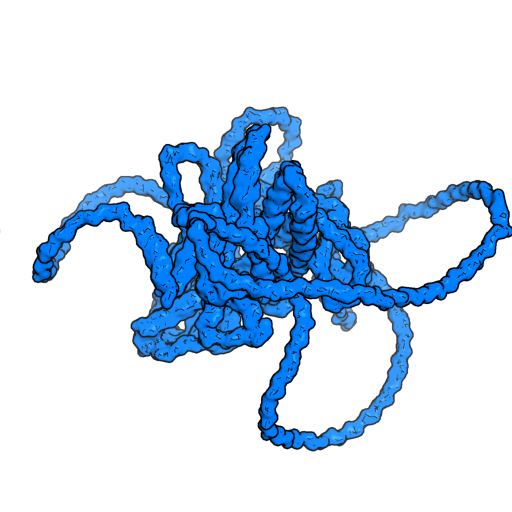 1.00 95.19 531 ALA A C 1
ATOM 4102 O O . ALA A 1 531 ? 3.159 12.061 15.146 1.00 95.19 531 ALA A O 1
ATOM 4103 N N . SER A 1 532 ? 3.300 13.882 13.845 1.00 95.25 532 SER A N 1
ATOM 4104 C CA . SER A 1 532 ? 3.346 14.829 14.962 1.00 95.25 532 SER A CA 1
ATOM 4105 C C . SER A 1 532 ? 2.069 14.824 15.798 1.00 95.25 532 SER A C 1
ATOM 4107 O O . SER A 1 532 ? 2.151 14.946 17.018 1.00 95.25 532 SER A O 1
ATOM 4109 N N . LEU A 1 533 ? 0.894 14.729 15.171 1.00 96.56 533 LEU A N 1
ATOM 4110 C CA . LEU A 1 533 ? -0.391 14.719 15.869 1.00 96.56 533 LEU A CA 1
ATOM 4111 C C . LEU A 1 533 ? -0.529 13.477 16.743 1.00 96.56 533 LEU A C 1
ATOM 4113 O O . LEU A 1 533 ? -0.952 13.595 17.893 1.00 96.56 533 LEU A O 1
ATOM 4117 N N . VAL A 1 534 ? -0.102 12.318 16.234 1.00 95.56 534 VAL A N 1
ATOM 4118 C CA . VAL A 1 534 ? -0.066 11.076 17.011 1.00 95.56 534 VAL A CA 1
ATOM 4119 C C . VAL A 1 534 ? 0.888 11.204 18.196 1.00 95.56 534 VAL A C 1
ATOM 4121 O O . VAL A 1 534 ? 0.492 10.913 19.323 1.00 95.56 534 VAL A O 1
ATOM 4124 N N . GLN A 1 535 ? 2.106 11.711 17.974 1.00 93.50 535 GLN A N 1
ATOM 4125 C CA . GLN A 1 535 ? 3.086 11.924 19.044 1.00 93.50 535 GLN A CA 1
ATOM 4126 C C . GLN A 1 535 ? 2.579 12.896 20.126 1.00 93.50 535 GLN A C 1
ATOM 4128 O O . GLN A 1 535 ? 2.889 12.738 21.305 1.00 93.50 535 GLN A O 1
ATOM 4133 N N . CYS A 1 536 ? 1.795 13.906 19.741 1.00 95.62 536 CYS A N 1
ATOM 4134 C CA . CYS A 1 536 ? 1.179 14.859 20.664 1.00 95.62 536 CYS A CA 1
ATOM 4135 C C . CYS A 1 536 ? -0.113 14.348 21.326 1.00 95.62 536 CYS A C 1
ATOM 4137 O O . CYS A 1 536 ? -0.698 15.080 22.123 1.00 95.62 536 CYS A O 1
ATOM 4139 N N . GLY A 1 537 ? -0.593 13.148 20.987 1.00 95.62 537 GLY A N 1
ATOM 4140 C CA . GLY A 1 537 ? -1.861 12.619 21.492 1.00 95.62 537 GLY A CA 1
ATOM 4141 C C . GLY A 1 537 ? -3.105 13.344 20.962 1.00 95.62 537 GLY A C 1
ATOM 4142 O O . GLY A 1 537 ? -4.157 13.307 21.593 1.00 95.62 537 GLY A O 1
ATOM 4143 N N . ASN A 1 538 ? -3.014 14.040 19.822 1.00 97.06 538 ASN A N 1
ATOM 4144 C CA . ASN A 1 538 ? -4.154 14.713 19.195 1.00 97.06 538 ASN A CA 1
ATOM 4145 C C . ASN A 1 538 ? -4.788 13.826 18.116 1.00 97.06 538 ASN A C 1
ATOM 4147 O O . ASN A 1 538 ? -4.702 14.089 16.914 1.00 97.06 538 ASN A O 1
ATOM 4151 N N . TYR A 1 539 ? -5.429 12.754 18.569 1.00 96.19 539 TYR A N 1
ATOM 4152 C CA . TYR A 1 539 ? -5.971 11.722 17.687 1.00 96.19 539 TYR A CA 1
ATOM 4153 C C . TYR A 1 539 ? -7.190 12.189 16.882 1.00 96.19 539 TYR A C 1
ATOM 4155 O O . TYR A 1 539 ? -7.368 11.758 15.749 1.00 96.19 539 TYR A O 1
ATOM 4163 N N . GLN A 1 540 ? -7.995 13.118 17.413 1.00 95.06 540 GLN A N 1
ATOM 4164 C CA . GLN A 1 540 ? -9.126 13.680 16.662 1.00 95.06 540 GLN A CA 1
ATOM 4165 C C . GLN A 1 540 ? -8.657 14.402 15.408 1.00 95.06 540 GLN A C 1
ATOM 4167 O O . GLN A 1 540 ? -9.137 14.120 14.314 1.00 95.06 540 GLN A O 1
ATOM 4172 N N . ARG A 1 541 ? -7.677 15.298 15.565 1.00 96.06 541 ARG A N 1
ATOM 4173 C CA . ARG A 1 541 ? -7.111 16.020 14.431 1.00 96.06 541 ARG A CA 1
ATOM 4174 C C . ARG A 1 541 ? -6.351 15.086 13.494 1.00 96.06 541 ARG A C 1
ATOM 4176 O O . ARG A 1 541 ? -6.365 15.336 12.300 1.00 96.06 541 ARG A O 1
ATOM 4183 N N . TYR A 1 542 ? -5.727 14.020 14.006 1.00 96.81 542 TYR A N 1
ATOM 4184 C CA . TYR A 1 542 ? -5.121 12.991 13.156 1.00 96.81 542 TYR A CA 1
ATOM 4185 C C . TYR A 1 542 ? -6.150 12.374 12.202 1.00 96.81 542 TYR A C 1
ATOM 4187 O O . TYR A 1 542 ? -5.915 12.358 10.999 1.00 96.81 542 TYR A O 1
ATOM 4195 N N . PHE A 1 543 ? -7.296 11.911 12.715 1.00 94.94 543 PHE A N 1
ATOM 4196 C CA . PHE A 1 543 ? -8.323 11.303 11.867 1.00 94.94 543 PHE A CA 1
ATOM 4197 C C . PHE A 1 543 ? -8.925 12.302 10.886 1.00 94.94 543 PHE A C 1
ATOM 4199 O O . PHE A 1 543 ? -9.013 11.987 9.708 1.00 94.94 543 PHE A O 1
ATOM 4206 N N . THR A 1 544 ? -9.245 13.518 11.338 1.00 93.62 544 THR A N 1
ATOM 4207 C CA . THR A 1 544 ? -9.735 14.581 10.449 1.00 93.62 544 THR A CA 1
ATOM 4208 C C . THR A 1 544 ? -8.735 14.886 9.333 1.00 93.62 544 THR A C 1
ATOM 4210 O O . THR A 1 544 ? -9.106 14.901 8.168 1.00 93.62 544 THR A O 1
ATOM 4213 N N . LEU A 1 545 ? -7.447 15.026 9.655 1.00 95.31 545 LEU A N 1
ATOM 4214 C CA . LEU A 1 545 ? -6.414 15.304 8.657 1.00 95.31 545 LEU A CA 1
ATOM 4215 C C . LEU A 1 545 ? -6.179 14.117 7.700 1.00 95.31 545 LEU A C 1
ATOM 4217 O O . LEU A 1 545 ? -5.831 14.319 6.537 1.00 95.31 545 LEU A O 1
ATOM 4221 N N . LEU A 1 546 ? -6.360 12.877 8.168 1.00 95.00 546 LEU A N 1
ATOM 4222 C CA . LEU A 1 546 ? -6.277 11.670 7.338 1.00 95.00 546 LEU A CA 1
ATOM 4223 C C . LEU A 1 546 ? -7.518 11.484 6.442 1.00 95.00 546 LEU A C 1
ATOM 4225 O O . LEU A 1 546 ? -7.417 10.921 5.350 1.00 95.00 546 LEU A O 1
ATOM 4229 N N . GLU A 1 547 ? -8.681 11.957 6.889 1.00 91.50 547 GLU A N 1
ATOM 4230 C CA . GLU A 1 547 ? -9.914 12.026 6.101 1.00 91.50 547 GLU A CA 1
ATOM 4231 C C . GLU A 1 547 ? -9.807 13.111 5.017 1.00 91.50 547 GLU A C 1
ATOM 4233 O O . GLU A 1 547 ? -10.074 12.834 3.852 1.00 91.50 547 GLU A O 1
ATOM 4238 N N . GLU A 1 548 ? -9.354 14.313 5.365 1.00 91.75 548 GLU A N 1
ATOM 4239 C CA . GLU A 1 548 ? -9.241 15.447 4.436 1.00 91.75 548 GLU A CA 1
ATOM 4240 C C . GLU A 1 548 ? -8.101 15.276 3.420 1.00 91.75 548 GLU A C 1
ATOM 4242 O O . GLU A 1 548 ? -8.222 15.684 2.265 1.00 91.75 548 GLU A O 1
ATOM 4247 N N . GLY A 1 549 ? -6.999 14.643 3.830 1.00 93.31 549 GLY A N 1
ATOM 4248 C CA . GLY A 1 549 ? -5.796 14.531 3.013 1.00 93.31 549 GLY A CA 1
ATOM 4249 C C . GLY A 1 549 ? -4.934 15.805 3.018 1.00 93.31 549 GLY A C 1
ATOM 4250 O O . GLY A 1 549 ? -5.122 16.701 3.844 1.00 93.31 549 GLY A O 1
ATOM 4251 N N . PRO A 1 550 ? -3.914 15.880 2.146 1.00 93.75 550 PRO A N 1
ATOM 4252 C CA . PRO A 1 550 ? -3.004 17.020 2.087 1.00 93.75 550 PRO A CA 1
ATOM 4253 C C . PRO A 1 550 ? -3.719 18.275 1.572 1.00 93.75 550 PRO A C 1
ATOM 4255 O O . PRO A 1 550 ? -4.311 18.271 0.494 1.00 93.75 550 PRO A O 1
ATOM 4258 N N . SER A 1 551 ? -3.611 19.381 2.311 1.00 88.38 551 SER A N 1
ATOM 4259 C CA . SER A 1 551 ? -4.119 20.677 1.858 1.00 88.38 551 SER A CA 1
ATOM 4260 C C . SER A 1 551 ? -3.181 21.276 0.809 1.00 88.38 551 SER A C 1
ATOM 4262 O O . SER A 1 551 ? -2.073 21.719 1.123 1.00 88.38 551 SER A O 1
ATOM 4264 N N . TYR A 1 552 ? -3.635 21.330 -0.439 1.00 82.62 552 TYR A N 1
ATOM 4265 C CA . TYR A 1 552 ? -2.963 22.090 -1.485 1.00 82.62 552 TYR A CA 1
ATOM 4266 C C . TYR A 1 552 ? -3.371 23.551 -1.335 1.00 82.62 552 TYR A C 1
ATOM 4268 O O . TYR A 1 552 ? -4.487 23.935 -1.679 1.00 82.62 552 TYR A O 1
ATOM 4276 N N . GLN A 1 553 ? -2.485 24.373 -0.769 1.00 73.19 553 GLN A N 1
ATOM 4277 C CA . GLN A 1 553 ? -2.653 25.818 -0.867 1.00 73.19 553 GLN A CA 1
ATOM 4278 C C . GLN A 1 553 ? -2.584 26.152 -2.353 1.00 73.19 553 GLN A C 1
ATOM 4280 O O . GLN A 1 553 ? -1.531 25.976 -2.964 1.00 73.19 553 GLN A O 1
ATOM 4285 N N . SER A 1 554 ? -3.714 26.556 -2.935 1.00 66.75 554 SER A N 1
ATOM 4286 C CA . SER A 1 554 ? -3.758 27.088 -4.293 1.00 66.75 554 SER A CA 1
ATOM 4287 C C . SER A 1 554 ? -2.881 28.332 -4.299 1.00 66.75 554 SER A C 1
ATOM 4289 O O . SER A 1 554 ? -3.319 29.399 -3.874 1.00 66.75 554 SER A O 1
ATOM 4291 N N . ALA A 1 555 ? -1.611 28.164 -4.659 1.00 57.47 555 ALA A N 1
ATOM 4292 C CA . ALA A 1 555 ? -0.672 29.258 -4.784 1.00 57.47 555 ALA A CA 1
ATOM 4293 C C . ALA A 1 555 ? -1.208 30.159 -5.899 1.00 57.47 555 ALA A C 1
ATOM 4295 O O . ALA A 1 555 ? -1.176 29.781 -7.063 1.00 57.47 555 ALA A O 1
ATOM 4296 N N . ASP A 1 556 ? -1.792 31.285 -5.498 1.00 55.16 556 ASP A N 1
ATOM 4297 C CA . ASP A 1 556 ? -2.295 32.360 -6.344 1.00 55.16 556 ASP A CA 1
ATOM 4298 C C . ASP A 1 556 ? -3.261 31.928 -7.463 1.00 55.16 556 ASP A C 1
ATOM 4300 O O . ASP A 1 556 ? -2.903 31.709 -8.619 1.00 55.16 556 ASP A O 1
ATOM 4304 N N . SER A 1 557 ? -4.552 31.931 -7.124 1.00 59.03 557 SER A N 1
ATOM 4305 C CA . SER A 1 557 ? -5.706 31.831 -8.035 1.00 59.03 557 SER A CA 1
ATOM 4306 C C . SER A 1 557 ? -5.804 32.956 -9.088 1.00 59.03 557 SER A C 1
ATOM 4308 O O . SER A 1 557 ? -6.858 33.163 -9.684 1.00 59.03 557 SER A O 1
ATOM 4310 N N . THR A 1 558 ? -4.729 33.707 -9.334 1.00 65.88 558 THR A N 1
ATOM 4311 C CA . THR A 1 558 ? -4.673 34.840 -10.267 1.00 65.88 558 THR A CA 1
ATOM 4312 C C . THR A 1 558 ? -4.163 34.478 -11.661 1.00 65.88 558 THR A C 1
ATOM 4314 O O . THR A 1 558 ? -4.192 35.339 -12.539 1.00 65.88 558 THR A O 1
ATOM 4317 N N . SER A 1 559 ? -3.754 33.231 -11.916 1.00 60.81 559 SER A N 1
ATOM 4318 C CA . SER A 1 559 ? -3.415 32.773 -13.271 1.00 60.81 559 SER A CA 1
ATOM 4319 C C . SER A 1 559 ? -4.451 31.772 -13.782 1.00 60.81 559 SER A C 1
ATOM 4321 O O . SER A 1 559 ? -4.809 30.823 -13.091 1.00 60.81 559 SER A O 1
ATOM 4323 N N . SER A 1 560 ? -4.977 32.023 -14.983 1.00 57.38 560 SER A N 1
ATOM 4324 C CA . SER A 1 560 ? -6.023 31.252 -15.664 1.00 57.38 560 SER A CA 1
ATOM 4325 C C . SER A 1 560 ? -5.526 29.865 -16.100 1.00 57.38 560 SER A C 1
ATOM 4327 O O . SER A 1 560 ? -5.388 29.588 -17.293 1.00 57.38 560 SER A O 1
ATOM 4329 N N . ALA A 1 561 ? -5.193 29.008 -15.137 1.00 55.03 561 ALA A N 1
ATOM 4330 C CA . ALA A 1 561 ? -4.843 27.623 -15.395 1.00 55.03 561 ALA A CA 1
ATOM 4331 C C . ALA A 1 561 ? -6.039 26.914 -16.048 1.00 55.03 561 ALA A C 1
ATOM 4333 O O . ALA A 1 561 ? -7.171 26.981 -15.567 1.00 55.03 561 ALA A O 1
ATOM 4334 N N . THR A 1 562 ? -5.769 26.288 -17.187 1.00 59.44 562 THR A N 1
ATOM 4335 C CA . THR A 1 562 ? -6.715 25.572 -18.039 1.00 59.44 562 THR A CA 1
ATOM 4336 C C . THR A 1 562 ? -7.494 24.516 -17.252 1.00 59.44 562 THR A C 1
ATOM 4338 O O . THR A 1 562 ? -6.916 23.704 -16.524 1.00 59.44 562 THR A O 1
ATOM 4341 N N . LEU A 1 563 ? -8.822 24.536 -17.415 1.00 62.00 563 LEU A N 1
ATOM 4342 C CA . LEU A 1 563 ? -9.809 23.750 -16.663 1.00 62.00 563 LEU A CA 1
ATOM 4343 C C . LEU A 1 563 ? -9.489 22.238 -16.622 1.00 62.00 563 LEU A C 1
ATOM 4345 O O . LEU A 1 563 ? -9.724 21.587 -15.606 1.00 62.00 563 LEU A O 1
ATOM 4349 N N . GLU A 1 564 ? -8.890 21.692 -17.684 1.00 57.44 564 GLU A N 1
ATOM 4350 C CA . GLU A 1 564 ? -8.558 20.265 -17.830 1.00 57.44 564 GLU A CA 1
ATOM 4351 C C . GLU A 1 564 ? -7.517 19.762 -16.817 1.00 57.44 564 GLU A C 1
ATOM 4353 O O . GLU A 1 564 ? -7.620 18.642 -16.315 1.00 57.44 564 GLU A O 1
ATOM 4358 N N . THR A 1 565 ? -6.557 20.605 -16.419 1.00 66.75 565 THR A N 1
ATOM 4359 C CA . THR A 1 565 ? -5.507 20.212 -15.457 1.00 66.75 565 THR A CA 1
ATOM 4360 C C . THR A 1 565 ? -6.050 19.948 -14.051 1.00 66.75 565 THR A C 1
ATOM 4362 O O . THR A 1 565 ? -5.439 19.218 -13.265 1.00 66.75 565 THR A O 1
ATOM 4365 N N . SER A 1 566 ? -7.222 20.503 -13.727 1.00 75.75 566 SER A N 1
ATOM 4366 C CA . SER A 1 566 ? -7.831 20.363 -12.403 1.00 75.75 566 SER A CA 1
ATOM 4367 C C . SER A 1 566 ? -8.323 18.939 -12.130 1.00 75.75 566 SER A C 1
ATOM 4369 O O . SER A 1 566 ? -8.261 18.460 -10.994 1.00 75.75 566 SER A O 1
ATOM 4371 N N . SER A 1 567 ? -8.763 18.237 -13.173 1.00 80.69 567 SER A N 1
ATOM 4372 C CA . SER A 1 567 ? -9.505 16.993 -13.016 1.00 80.69 567 SER A CA 1
ATOM 4373 C C . SER A 1 567 ? -8.572 15.774 -12.899 1.00 80.69 567 SER A C 1
ATOM 4375 O O . SER A 1 567 ? -8.736 14.940 -12.002 1.00 80.69 567 SER A O 1
ATOM 4377 N N . GLU A 1 568 ? -7.482 15.735 -13.678 1.00 83.06 568 GLU A N 1
ATOM 4378 C CA . GLU A 1 568 ? -6.412 14.740 -13.497 1.00 83.06 568 GLU A CA 1
ATOM 4379 C C . GLU A 1 568 ? -5.738 14.886 -12.120 1.00 83.06 568 GLU A C 1
ATOM 4381 O O . GLU A 1 568 ? -5.495 13.894 -11.425 1.00 83.06 568 GLU A O 1
ATOM 4386 N N . ALA A 1 569 ? -5.496 16.125 -11.675 1.00 84.62 569 ALA A N 1
ATOM 4387 C CA . ALA A 1 569 ? -4.940 16.398 -10.353 1.00 84.62 569 ALA A CA 1
ATOM 4388 C C . ALA A 1 569 ? -5.854 15.886 -9.225 1.00 84.62 569 ALA A C 1
ATOM 4390 O O . ALA A 1 569 ? -5.359 15.308 -8.252 1.00 84.62 569 ALA A O 1
ATOM 4391 N N . ALA A 1 570 ? -7.176 16.039 -9.366 1.00 85.25 570 ALA A N 1
ATOM 4392 C CA . ALA A 1 570 ? -8.148 15.493 -8.421 1.00 85.25 570 ALA A CA 1
ATOM 4393 C C . ALA A 1 570 ? -8.084 13.957 -8.361 1.00 85.25 570 ALA A C 1
ATOM 4395 O O . ALA A 1 570 ? -7.974 13.394 -7.271 1.00 85.25 570 ALA A O 1
ATOM 4396 N N . SER A 1 571 ? -8.050 13.280 -9.514 1.00 86.44 571 SER A N 1
ATOM 4397 C CA . SER A 1 571 ? -7.894 11.817 -9.589 1.00 86.44 571 SER A CA 1
ATOM 4398 C C . SER A 1 571 ? -6.586 11.341 -8.939 1.00 86.44 571 SER A C 1
ATOM 4400 O O . SER A 1 571 ? -6.581 10.433 -8.103 1.00 86.44 571 SER A O 1
ATOM 4402 N N . TYR A 1 572 ? -5.471 12.011 -9.235 1.00 88.69 572 TYR A N 1
ATOM 4403 C CA . TYR A 1 572 ? -4.162 11.706 -8.655 1.00 88.69 572 TYR A CA 1
ATOM 4404 C C . TYR A 1 572 ? -4.136 11.894 -7.127 1.00 88.69 572 TYR A C 1
ATOM 4406 O O . TYR A 1 572 ? -3.514 11.105 -6.407 1.00 88.69 572 TYR A O 1
ATOM 4414 N N . ASN A 1 573 ? -4.831 12.909 -6.609 1.00 89.19 573 ASN A N 1
ATOM 4415 C CA . ASN A 1 573 ? -4.965 13.152 -5.172 1.00 89.19 573 ASN A CA 1
ATOM 4416 C C . ASN A 1 573 ? -5.873 12.127 -4.489 1.00 89.19 573 ASN A C 1
ATOM 4418 O O . ASN A 1 573 ? -5.517 11.617 -3.426 1.00 89.19 573 ASN A O 1
ATOM 4422 N N . ALA A 1 574 ? -6.992 11.770 -5.119 1.00 88.75 574 ALA A N 1
ATOM 4423 C CA . ALA A 1 574 ? -7.887 10.722 -4.647 1.00 88.75 574 ALA A CA 1
ATOM 4424 C C . ALA A 1 574 ? -7.156 9.373 -4.545 1.00 88.75 574 ALA A C 1
ATOM 4426 O O . ALA A 1 574 ? -7.227 8.693 -3.518 1.00 88.75 574 ALA A O 1
ATOM 4427 N N . ARG A 1 575 ? -6.367 9.025 -5.570 1.00 93.81 575 ARG A N 1
ATOM 4428 C CA . ARG A 1 575 ? -5.528 7.820 -5.579 1.00 93.81 575 ARG A CA 1
ATOM 4429 C C . ARG A 1 575 ? -4.534 7.829 -4.430 1.00 93.81 575 ARG A C 1
ATOM 4431 O O . ARG A 1 575 ? -4.449 6.857 -3.679 1.00 93.81 575 ARG A O 1
ATOM 4438 N N . PHE A 1 576 ? -3.782 8.924 -4.310 1.00 96.00 576 PHE A N 1
ATOM 4439 C CA . PHE A 1 576 ? -2.793 9.079 -3.254 1.00 96.00 576 PHE A CA 1
ATOM 4440 C C . PHE A 1 576 ? -3.425 8.866 -1.880 1.00 96.00 576 PHE A C 1
ATOM 4442 O O . PHE A 1 576 ? -2.903 8.079 -1.092 1.00 96.00 576 PHE A O 1
ATOM 4449 N N . LEU A 1 577 ? -4.546 9.539 -1.615 1.00 95.00 577 LEU A N 1
ATOM 4450 C CA . LEU A 1 577 ? -5.217 9.516 -0.324 1.00 95.00 577 LEU A CA 1
ATOM 4451 C C . LEU A 1 577 ? -5.760 8.122 0.016 1.00 95.00 577 LEU A C 1
ATOM 4453 O O . LEU A 1 577 ? -5.560 7.661 1.139 1.00 95.00 577 LEU A O 1
ATOM 4457 N N . LEU A 1 578 ? -6.359 7.406 -0.943 1.00 94.44 578 LEU A N 1
ATOM 4458 C CA . LEU A 1 578 ? -6.797 6.021 -0.727 1.00 94.44 578 LEU A CA 1
ATOM 4459 C C . LEU A 1 578 ? -5.632 5.102 -0.354 1.00 94.44 578 LEU A C 1
ATOM 4461 O O . LEU A 1 578 ? -5.706 4.376 0.638 1.00 94.44 578 LEU A O 1
ATOM 4465 N N . LEU A 1 579 ? -4.531 5.159 -1.102 1.00 96.56 579 LEU A N 1
ATOM 4466 C CA . LEU A 1 579 ? -3.337 4.374 -0.791 1.00 96.56 579 LEU A CA 1
ATOM 4467 C C . LEU A 1 579 ? -2.687 4.803 0.528 1.00 96.56 579 LEU A C 1
ATOM 4469 O O . LEU A 1 579 ? -2.195 3.962 1.276 1.00 96.56 579 LEU A O 1
ATOM 4473 N N . ALA A 1 580 ? -2.707 6.093 0.860 1.00 96.94 580 ALA A N 1
ATOM 4474 C CA . ALA A 1 580 ? -2.192 6.589 2.129 1.00 96.94 580 ALA A CA 1
ATOM 4475 C C . ALA A 1 580 ? -3.009 6.040 3.307 1.00 96.94 580 ALA A C 1
ATOM 4477 O O . ALA A 1 580 ? -2.431 5.606 4.302 1.00 96.94 580 ALA A O 1
ATOM 4478 N N . ARG A 1 581 ? -4.338 5.965 3.172 1.00 95.31 581 ARG A N 1
ATOM 4479 C CA . ARG A 1 581 ? -5.221 5.319 4.153 1.00 95.31 581 ARG A CA 1
ATOM 4480 C C . ARG A 1 581 ? -4.997 3.807 4.224 1.00 95.31 581 ARG A C 1
ATOM 4482 O O . ARG A 1 581 ? -4.926 3.274 5.329 1.00 95.31 581 ARG A O 1
ATOM 4489 N N . CYS A 1 582 ? -4.793 3.130 3.089 1.00 95.38 582 CYS A N 1
ATOM 4490 C CA . CYS A 1 582 ? -4.385 1.719 3.058 1.00 95.38 582 CYS A CA 1
ATOM 4491 C C . CYS A 1 582 ? -3.075 1.510 3.834 1.00 95.38 582 CYS A C 1
ATOM 4493 O O . CYS A 1 582 ? -2.993 0.634 4.690 1.00 95.38 582 CYS A O 1
ATOM 4495 N N . CYS A 1 583 ? -2.076 2.366 3.605 1.00 95.38 583 CYS A N 1
ATOM 4496 C CA . CYS A 1 583 ? -0.786 2.327 4.290 1.00 95.38 583 CYS A CA 1
ATOM 4497 C C . CYS A 1 583 ? -0.924 2.597 5.801 1.00 95.38 583 CYS A C 1
ATOM 4499 O O . CYS A 1 583 ? -0.349 1.877 6.617 1.00 95.38 583 CYS A O 1
ATOM 4501 N N . ALA A 1 584 ? -1.728 3.593 6.185 1.00 94.56 584 ALA A N 1
ATOM 4502 C CA . ALA A 1 584 ? -1.972 3.964 7.579 1.00 94.56 584 ALA A CA 1
ATOM 4503 C C . ALA A 1 584 ? -2.833 2.945 8.343 1.00 94.56 584 ALA A C 1
ATOM 4505 O O . ALA A 1 584 ? -2.750 2.887 9.573 1.00 94.56 584 ALA A O 1
ATOM 4506 N N . SER A 1 585 ? -3.630 2.130 7.642 1.00 92.31 585 SER A N 1
ATOM 4507 C CA . SER A 1 585 ? -4.576 1.170 8.228 1.00 92.31 585 SER A CA 1
ATOM 4508 C C . SER A 1 585 ? -3.949 0.253 9.282 1.00 92.31 585 SER A C 1
ATOM 4510 O O . SER A 1 585 ? -4.583 -0.025 10.298 1.00 92.31 585 SER A O 1
ATOM 4512 N N . HIS A 1 586 ? -2.679 -0.131 9.108 1.00 87.81 586 HIS A N 1
ATOM 4513 C CA . HIS A 1 586 ? -1.922 -0.960 10.050 1.00 87.81 586 HIS A CA 1
ATOM 4514 C C . HIS A 1 586 ? -1.710 -0.306 11.424 1.00 87.81 586 HIS A C 1
ATOM 4516 O O . HIS A 1 586 ? -1.415 -0.995 12.396 1.00 87.81 586 HIS A O 1
ATOM 4522 N N . SER A 1 587 ? -1.862 1.015 11.521 1.00 91.94 587 SER A N 1
ATOM 4523 C CA . SER A 1 587 ? -1.701 1.783 12.760 1.00 91.94 587 SER A CA 1
ATOM 4524 C C . SER A 1 587 ? -2.999 2.364 13.312 1.00 91.94 587 SER A C 1
ATOM 4526 O O . SER A 1 587 ? -3.031 2.745 14.481 1.00 91.94 587 SER A O 1
ATOM 4528 N N . ILE A 1 588 ? -4.083 2.394 12.527 1.00 93.94 588 ILE A N 1
ATOM 4529 C CA . ILE A 1 588 ? -5.350 3.033 12.921 1.00 93.94 588 ILE A CA 1
ATOM 4530 C C . ILE A 1 588 ? -5.871 2.475 14.249 1.00 93.94 588 ILE A C 1
ATOM 4532 O O . ILE A 1 588 ? -6.241 3.244 15.134 1.00 93.94 588 ILE A O 1
ATOM 4536 N N . ASN A 1 589 ? -5.850 1.153 14.436 1.00 93.94 589 ASN A N 1
ATOM 4537 C CA . ASN A 1 589 ? -6.326 0.551 15.683 1.00 93.94 589 ASN A CA 1
ATOM 4538 C C . ASN A 1 589 ? -5.411 0.842 16.881 1.00 93.94 589 ASN A C 1
ATOM 4540 O O . ASN A 1 589 ? -5.915 1.009 17.988 1.00 93.94 589 ASN A O 1
ATOM 4544 N N . LEU A 1 590 ? -4.100 1.000 16.675 1.00 94.06 590 LEU A N 1
ATOM 4545 C CA . LEU A 1 590 ? -3.178 1.430 17.735 1.00 94.06 590 LEU A CA 1
ATOM 4546 C C . LEU A 1 590 ? -3.431 2.891 18.135 1.00 94.06 590 LEU A C 1
ATOM 4548 O O . LEU A 1 590 ? -3.390 3.248 19.313 1.00 94.06 590 LEU A O 1
ATOM 4552 N N . ILE A 1 591 ? -3.763 3.736 17.159 1.00 95.81 591 ILE A N 1
ATOM 4553 C CA . ILE A 1 591 ? -4.141 5.132 17.390 1.00 95.81 591 ILE A CA 1
ATOM 4554 C C . ILE A 1 591 ? -5.473 5.208 18.145 1.00 95.81 591 ILE A C 1
ATOM 4556 O O . ILE A 1 591 ? -5.573 5.931 19.137 1.00 95.81 591 ILE A O 1
ATOM 4560 N N . ARG A 1 592 ? -6.472 4.407 17.752 1.00 96.25 592 ARG A N 1
ATOM 4561 C CA . ARG A 1 592 ? -7.741 4.268 18.489 1.00 96.25 592 ARG A CA 1
ATOM 4562 C C . ARG A 1 592 ? -7.521 3.764 19.910 1.00 96.25 592 ARG A C 1
ATOM 4564 O O . ARG A 1 592 ? -8.116 4.302 20.836 1.00 96.25 592 ARG A O 1
ATOM 4571 N N . LEU A 1 593 ? -6.644 2.782 20.103 1.00 95.81 593 LEU A N 1
ATOM 4572 C CA . LEU A 1 593 ? -6.304 2.253 21.424 1.00 95.81 593 LEU A CA 1
ATOM 4573 C C . LEU A 1 593 ? -5.671 3.335 22.307 1.00 95.81 593 LEU A C 1
ATOM 4575 O O . LEU A 1 593 ? -6.041 3.488 23.470 1.00 95.81 593 LEU A O 1
ATOM 4579 N N . SER A 1 594 ? -4.764 4.131 21.743 1.00 95.62 594 SER A N 1
ATOM 4580 C CA . SER A 1 594 ? -4.133 5.252 22.442 1.00 95.62 594 SER A CA 1
ATOM 4581 C C . SER A 1 594 ? -5.156 6.329 22.828 1.00 95.62 594 SER A C 1
ATOM 4583 O O . SER A 1 594 ? -5.176 6.785 23.973 1.00 95.62 594 SER A O 1
ATOM 4585 N N . ALA A 1 595 ? -6.078 6.665 21.918 1.00 96.12 595 ALA A N 1
ATOM 4586 C CA . ALA A 1 595 ? -7.193 7.573 22.190 1.00 96.12 595 ALA A CA 1
ATOM 4587 C C . ALA A 1 595 ? -8.130 7.029 23.280 1.00 96.12 595 ALA A C 1
ATOM 4589 O O . ALA A 1 595 ? -8.527 7.762 24.189 1.00 96.12 595 ALA A O 1
ATOM 4590 N N . LEU A 1 596 ? -8.441 5.731 23.233 1.00 96.31 596 LEU A N 1
ATOM 4591 C CA . LEU A 1 596 ? -9.269 5.052 24.224 1.00 96.31 596 LEU A CA 1
ATOM 4592 C C . LEU A 1 596 ? -8.609 5.048 25.606 1.00 96.31 596 LEU A C 1
ATOM 4594 O O . LEU A 1 596 ? -9.295 5.241 26.603 1.00 96.31 596 LEU A O 1
ATOM 4598 N N . ARG A 1 597 ? -7.283 4.902 25.693 1.00 94.50 597 ARG A N 1
ATOM 4599 C CA . ARG A 1 597 ? -6.551 5.011 26.966 1.00 94.50 597 ARG A CA 1
ATOM 4600 C C . ARG A 1 597 ? -6.587 6.415 27.542 1.00 94.50 597 ARG A C 1
ATOM 4602 O O . ARG A 1 597 ? -6.812 6.567 28.740 1.00 94.50 597 ARG A O 1
ATOM 4609 N N . GLN A 1 598 ? -6.381 7.429 26.704 1.00 94.00 598 GLN A N 1
ATOM 4610 C CA . GLN A 1 598 ? -6.462 8.824 27.133 1.00 94.00 598 GLN A CA 1
ATOM 4611 C C . GLN A 1 598 ? -7.863 9.150 27.665 1.00 94.00 598 GLN A C 1
ATOM 4613 O O . GLN A 1 598 ? -8.003 9.770 28.716 1.00 94.00 598 GLN A O 1
ATOM 4618 N N . CYS A 1 599 ? -8.889 8.663 26.968 1.00 93.88 599 CYS A N 1
ATOM 4619 C CA . CYS A 1 599 ? -10.287 8.721 27.376 1.00 93.88 599 CYS A CA 1
ATOM 4620 C C . CYS A 1 599 ? -10.511 8.007 28.722 1.00 93.88 599 CYS A C 1
ATOM 4622 O O . CYS A 1 599 ? -10.988 8.616 29.674 1.00 93.88 599 CYS A O 1
ATOM 4624 N N . ASN A 1 600 ? -10.062 6.757 28.848 1.00 94.50 600 ASN A N 1
ATOM 4625 C CA . ASN A 1 600 ? -10.183 5.959 30.066 1.00 94.50 600 ASN A CA 1
ATOM 4626 C C . ASN A 1 600 ? -9.486 6.594 31.283 1.00 94.50 600 ASN A C 1
ATOM 4628 O O . ASN A 1 600 ? -9.963 6.447 32.399 1.00 94.50 600 ASN A O 1
ATOM 4632 N N . HIS A 1 601 ? -8.377 7.313 31.079 1.00 92.50 601 HIS A N 1
ATOM 4633 C CA . HIS A 1 601 ? -7.701 8.062 32.142 1.00 92.50 601 HIS A CA 1
ATOM 4634 C C . HIS A 1 601 ? -8.459 9.338 32.548 1.00 92.50 601 HIS A C 1
ATOM 4636 O O . HIS A 1 601 ? -8.365 9.774 33.693 1.00 92.50 601 HIS A O 1
ATOM 4642 N N . ALA A 1 602 ? -9.167 9.975 31.612 1.00 92.88 602 ALA A N 1
ATOM 4643 C CA . ALA A 1 602 ? -9.939 11.185 31.888 1.00 92.88 602 ALA A CA 1
ATOM 4644 C C . ALA A 1 602 ? -11.244 10.891 32.647 1.00 92.88 602 ALA A C 1
ATOM 4646 O O . ALA A 1 602 ? -11.690 11.724 33.435 1.00 92.88 602 ALA A O 1
ATOM 4647 N N . PHE A 1 603 ? -11.839 9.721 32.414 1.00 91.19 603 PHE A N 1
ATOM 4648 C CA . PHE A 1 603 ? -13.078 9.285 33.052 1.00 91.19 603 PHE A CA 1
ATOM 4649 C C . PHE A 1 603 ? -12.842 8.560 34.388 1.00 91.19 603 PHE A C 1
ATOM 4651 O O . PHE A 1 603 ? -11.782 7.990 34.648 1.00 91.19 603 PHE A O 1
ATOM 4658 N N . GLY A 1 604 ? -13.850 8.583 35.262 1.00 85.25 604 GLY A N 1
ATOM 4659 C CA . GLY A 1 604 ? -13.803 7.907 36.557 1.00 85.25 604 GLY A CA 1
ATOM 4660 C C . GLY A 1 604 ? -13.916 6.382 36.443 1.00 85.25 604 GLY A C 1
ATOM 4661 O O . GLY A 1 604 ? -14.469 5.832 35.489 1.00 85.25 604 GLY A O 1
ATOM 4662 N N . LYS A 1 605 ? -13.441 5.659 37.467 1.00 92.94 605 LYS A N 1
ATOM 4663 C CA . LYS A 1 605 ? -13.630 4.201 37.553 1.00 92.94 605 LYS A CA 1
ATOM 4664 C C . LYS A 1 605 ? -15.122 3.858 37.564 1.00 92.94 605 LYS A C 1
ATOM 4666 O O . LYS A 1 605 ? -15.846 4.295 38.453 1.00 92.94 605 LYS A O 1
ATOM 4671 N N . GLY A 1 606 ? -15.542 2.993 36.646 1.00 92.50 606 GLY A N 1
ATOM 4672 C CA . GLY A 1 606 ? -16.928 2.543 36.528 1.00 92.50 606 GLY A CA 1
ATOM 4673 C C . GLY A 1 606 ? -17.849 3.560 35.857 1.00 92.50 606 GLY A C 1
ATOM 4674 O O . GLY A 1 606 ? -19.062 3.356 35.846 1.00 92.50 606 GLY A O 1
ATOM 4675 N N . GLU A 1 607 ? -17.304 4.641 35.298 1.00 96.38 607 GLU A N 1
ATOM 4676 C CA . GLU A 1 607 ? -18.096 5.586 34.525 1.00 96.38 607 GLU A CA 1
ATOM 4677 C C . GLU A 1 607 ? -18.617 4.921 33.248 1.00 96.38 607 GLU A C 1
ATOM 4679 O O . GLU A 1 607 ? -17.874 4.255 32.522 1.00 96.38 607 GLU A O 1
ATOM 4684 N N . LYS A 1 608 ? -19.921 5.077 33.007 1.00 96.31 608 LYS A N 1
ATOM 4685 C CA . LYS A 1 608 ? -20.616 4.518 31.849 1.00 96.31 608 LYS A CA 1
ATOM 4686 C C . LYS A 1 608 ? -20.525 5.503 30.695 1.00 96.31 608 LYS A C 1
ATOM 4688 O O . LYS A 1 608 ? -21.189 6.537 30.716 1.00 96.31 608 LYS A O 1
ATOM 4693 N N . VAL A 1 609 ? -19.757 5.162 29.667 1.00 96.75 609 VAL A N 1
ATOM 4694 C CA . VAL A 1 609 ? -19.663 5.979 28.455 1.00 96.75 609 VAL A CA 1
ATOM 4695 C C . VAL A 1 609 ? -20.551 5.371 27.366 1.00 96.75 609 VAL A C 1
ATOM 4697 O O . VAL A 1 609 ? -20.385 4.193 27.043 1.00 96.75 609 VAL A O 1
ATOM 4700 N N . PRO A 1 610 ? -21.497 6.137 26.788 1.00 95.75 610 PRO A N 1
ATOM 4701 C CA . PRO A 1 610 ? -22.323 5.653 25.687 1.00 95.75 610 PRO A CA 1
ATOM 4702 C C . PRO A 1 610 ? -21.474 5.239 24.481 1.00 95.75 610 PRO A C 1
ATOM 4704 O O . PRO A 1 610 ? -20.583 5.986 24.062 1.00 95.75 610 PRO A O 1
ATOM 4707 N N . VAL A 1 611 ? -21.799 4.101 23.861 1.00 95.56 611 VAL A N 1
ATOM 4708 C CA . VAL A 1 611 ? -21.084 3.595 22.671 1.00 95.56 611 VAL A CA 1
ATOM 4709 C C . VAL A 1 611 ? -21.077 4.609 21.531 1.00 95.56 611 VAL A C 1
ATOM 4711 O O . VAL A 1 611 ? -20.052 4.786 20.879 1.00 95.56 611 VAL A O 1
ATOM 4714 N N . ARG A 1 612 ? -22.165 5.367 21.345 1.00 93.00 612 ARG A N 1
ATOM 4715 C CA . ARG A 1 612 ? -22.243 6.434 20.332 1.00 93.00 612 ARG A CA 1
ATOM 4716 C C . ARG A 1 612 ? -21.146 7.493 20.497 1.00 93.00 612 ARG A C 1
ATOM 4718 O O . ARG A 1 612 ? -20.594 7.969 19.507 1.00 93.00 612 ARG A O 1
ATOM 4725 N N . ASN A 1 613 ? -20.802 7.848 21.736 1.00 94.69 613 ASN A N 1
ATOM 4726 C CA . ASN A 1 613 ? -19.749 8.826 22.013 1.00 94.69 613 ASN A CA 1
ATOM 4727 C C . ASN A 1 613 ? -18.365 8.244 21.711 1.00 94.69 613 ASN A C 1
ATOM 4729 O O . ASN A 1 613 ? -17.535 8.925 21.110 1.00 94.69 613 ASN A O 1
ATOM 4733 N N . LEU A 1 614 ? -18.137 6.976 22.066 1.00 95.75 614 LEU A N 1
ATOM 4734 C CA . LEU A 1 614 ? -16.898 6.274 21.724 1.00 95.75 614 LEU A CA 1
ATOM 4735 C C . LEU A 1 614 ? -16.757 6.057 20.218 1.00 95.75 614 LEU A C 1
ATOM 4737 O O . LEU A 1 614 ? -15.663 6.208 19.696 1.00 95.75 614 LEU A O 1
ATOM 4741 N N . SER A 1 615 ? -17.849 5.790 19.508 1.00 93.81 615 SER A N 1
ATOM 4742 C CA . SER A 1 615 ? -17.853 5.643 18.051 1.00 93.81 615 SER A CA 1
ATOM 4743 C C . SER A 1 615 ? -17.383 6.909 17.339 1.00 93.81 615 SER A C 1
ATOM 4745 O O . SER A 1 615 ? -16.525 6.850 16.455 1.00 93.81 615 SER A O 1
ATOM 4747 N N . ARG A 1 616 ? -17.867 8.074 17.792 1.00 92.00 616 ARG A N 1
ATOM 4748 C CA . ARG A 1 616 ? -17.420 9.388 17.307 1.00 92.00 616 ARG A CA 1
ATOM 4749 C C . ARG A 1 616 ? -15.965 9.667 17.673 1.00 92.00 616 ARG A C 1
ATOM 4751 O O . ARG A 1 616 ? -15.191 10.079 16.816 1.00 92.00 616 ARG A O 1
ATOM 4758 N N . LEU A 1 617 ? -15.579 9.403 18.924 1.00 94.06 617 LEU A N 1
ATOM 4759 C CA . LEU A 1 617 ? -14.206 9.598 19.396 1.00 94.06 617 LEU A CA 1
ATOM 4760 C C . LEU A 1 617 ? -13.212 8.716 18.623 1.00 94.06 617 LEU A C 1
ATOM 4762 O O . LEU A 1 617 ? -12.141 9.164 18.235 1.00 94.06 617 LEU A O 1
ATOM 4766 N N . LEU A 1 618 ? -13.544 7.454 18.392 1.00 94.69 618 LEU A N 1
ATOM 4767 C CA . LEU A 1 618 ? -12.650 6.496 17.747 1.00 94.69 618 LEU A CA 1
ATOM 4768 C C . LEU A 1 618 ? -12.802 6.480 16.220 1.00 94.69 618 LEU A C 1
ATOM 4770 O O . LEU A 1 618 ? -12.115 5.703 15.560 1.00 94.69 618 LEU A O 1
ATOM 4774 N N . ARG A 1 619 ? -13.673 7.333 15.659 1.00 92.69 619 ARG A N 1
ATOM 4775 C CA . ARG A 1 619 ? -13.906 7.469 14.213 1.00 92.69 619 ARG A CA 1
ATOM 4776 C C . ARG A 1 619 ? -14.212 6.120 13.554 1.00 92.69 619 ARG A C 1
ATOM 4778 O O . ARG A 1 619 ? -13.626 5.746 12.542 1.00 92.69 619 ARG A O 1
ATOM 4785 N N . PHE A 1 620 ? -15.105 5.358 14.184 1.00 90.69 620 PHE A N 1
ATOM 4786 C CA . PHE A 1 620 ? -15.793 4.238 13.528 1.00 90.69 620 PHE A CA 1
ATOM 4787 C C . PHE A 1 620 ? -17.023 4.720 12.751 1.00 90.69 620 PHE A C 1
ATOM 4789 O O . PHE A 1 620 ? -17.488 4.033 11.849 1.00 90.69 620 PHE A O 1
ATOM 4796 N N . HIS A 1 621 ? -17.527 5.906 13.097 1.00 85.25 621 HIS A N 1
ATOM 4797 C CA . HIS A 1 621 ? -18.680 6.542 12.479 1.00 85.25 621 HIS A CA 1
ATOM 4798 C C . HIS A 1 621 ? -18.216 7.683 11.556 1.00 85.25 621 HIS A C 1
ATOM 4800 O O . HIS A 1 621 ? -17.570 8.619 12.043 1.00 85.25 621 HIS A O 1
ATOM 4806 N N . PRO A 1 622 ? -18.542 7.639 10.253 1.00 75.31 622 PRO A N 1
ATOM 4807 C CA . PRO A 1 622 ? -18.320 8.769 9.357 1.00 75.31 622 PRO A CA 1
ATOM 4808 C C . PRO A 1 622 ? -19.219 9.934 9.757 1.00 75.31 622 PRO A C 1
ATOM 4810 O O . PRO A 1 622 ? -20.343 9.723 10.204 1.00 75.31 622 PRO A O 1
ATOM 4813 N N . SER A 1 623 ? -18.751 11.168 9.579 1.00 75.69 623 SER A N 1
ATOM 4814 C CA . SER A 1 623 ? -19.460 12.372 10.045 1.00 75.69 623 SER A CA 1
ATOM 4815 C C . SER A 1 623 ? -20.901 12.506 9.518 1.00 75.69 623 SER A C 1
ATOM 4817 O O . SER A 1 623 ? -21.707 13.164 10.170 1.00 75.69 623 SER A O 1
ATOM 4819 N N . ASN A 1 624 ? -21.226 11.852 8.394 1.00 79.25 624 ASN A N 1
ATOM 4820 C CA . ASN A 1 624 ? -22.507 11.959 7.686 1.00 79.25 624 ASN A CA 1
ATOM 4821 C C . ASN A 1 624 ? -23.315 10.643 7.647 1.00 79.25 624 ASN A C 1
ATOM 4823 O O . ASN A 1 624 ? -24.194 10.515 6.804 1.00 79.25 624 ASN A O 1
ATOM 4827 N N . ALA A 1 625 ? -22.999 9.656 8.492 1.00 79.25 625 ALA A N 1
ATOM 4828 C CA . ALA A 1 625 ? -23.650 8.340 8.417 1.00 79.25 625 ALA A CA 1
ATOM 4829 C C . ALA A 1 625 ? -25.145 8.402 8.779 1.00 79.25 625 ALA A C 1
ATOM 4831 O O . ALA A 1 625 ? -25.529 9.135 9.699 1.00 79.25 625 ALA A O 1
ATOM 4832 N N . SER A 1 626 ? -25.956 7.605 8.084 1.00 85.56 626 SER A N 1
ATOM 4833 C CA . SER A 1 626 ? -27.372 7.385 8.397 1.00 85.56 626 SER A CA 1
ATOM 4834 C C . SER A 1 626 ? -27.563 6.676 9.746 1.00 85.56 626 SER A C 1
ATOM 4836 O O . SER A 1 626 ? -26.621 6.095 10.286 1.00 85.56 626 SER A O 1
ATOM 4838 N N . ASP A 1 627 ? -28.778 6.711 10.309 1.00 83.75 627 ASP A N 1
ATOM 4839 C CA . ASP A 1 627 ? -29.077 6.051 11.592 1.00 83.75 627 ASP A CA 1
ATOM 4840 C C . ASP A 1 627 ? -28.795 4.529 11.551 1.00 83.75 627 ASP A C 1
ATOM 4842 O O . ASP A 1 627 ? -28.298 3.987 12.537 1.00 83.75 627 ASP A O 1
ATOM 4846 N N . ASP A 1 628 ? -28.986 3.858 10.408 1.00 83.69 628 ASP A N 1
ATOM 4847 C CA . ASP A 1 628 ? -28.680 2.425 10.245 1.00 83.69 628 ASP A CA 1
ATOM 4848 C C . ASP A 1 628 ? -27.162 2.142 10.277 1.00 83.69 628 ASP A C 1
ATOM 4850 O O . ASP A 1 628 ? -26.693 1.163 10.871 1.00 83.69 628 ASP A O 1
ATOM 4854 N N . GLU A 1 629 ? -26.348 3.037 9.708 1.00 82.56 629 GLU A N 1
ATOM 4855 C CA . GLU A 1 629 ? -24.883 2.952 9.782 1.00 82.56 629 GLU A CA 1
ATOM 4856 C C . GLU A 1 629 ? -24.366 3.130 11.221 1.00 82.56 629 GLU A C 1
ATOM 4858 O O . GLU A 1 629 ? -23.309 2.590 11.580 1.00 82.56 629 GLU A O 1
ATOM 4863 N N . VAL A 1 630 ? -25.111 3.846 12.077 1.00 86.31 630 VAL A N 1
ATOM 4864 C CA . VAL A 1 630 ? -24.756 4.033 13.494 1.00 86.31 630 VAL A CA 1
ATOM 4865 C C . VAL A 1 630 ? -24.756 2.704 14.242 1.00 86.31 630 VAL A C 1
ATOM 4867 O O . VAL A 1 630 ? -23.869 2.485 15.076 1.00 86.31 630 VAL A O 1
ATOM 4870 N N . ASP A 1 631 ? -25.690 1.804 13.945 1.00 87.38 631 ASP A N 1
ATOM 4871 C CA . ASP A 1 631 ? -25.789 0.503 14.613 1.00 87.38 631 ASP A CA 1
ATOM 4872 C C . ASP A 1 631 ? -24.624 -0.415 14.223 1.00 87.38 631 ASP A C 1
ATOM 4874 O O . ASP A 1 631 ? -23.976 -1.021 15.087 1.00 87.38 631 ASP A O 1
ATOM 4878 N N . SER A 1 632 ? -24.264 -0.432 12.936 1.00 87.50 632 SER A N 1
ATOM 4879 C CA . SER A 1 632 ? -23.079 -1.146 12.446 1.00 87.50 632 SER A CA 1
ATOM 4880 C C . SER A 1 632 ? -21.791 -0.603 13.077 1.00 87.50 632 SER A C 1
ATOM 4882 O O . SER A 1 632 ? -20.974 -1.365 13.605 1.00 87.50 632 SER A O 1
ATOM 4884 N N . ALA A 1 633 ? -21.611 0.722 13.115 1.00 89.19 633 ALA A N 1
ATOM 4885 C CA . ALA A 1 633 ? -20.454 1.344 13.761 1.00 89.19 633 ALA A CA 1
ATOM 4886 C C . ALA A 1 633 ? -20.407 1.045 15.271 1.00 89.19 633 ALA A C 1
ATOM 4888 O O . ALA A 1 633 ? -19.336 0.793 15.828 1.00 89.19 633 ALA A O 1
ATOM 4889 N N . SER A 1 634 ? -21.565 1.021 15.935 1.00 91.75 634 SER A N 1
ATOM 4890 C CA . SER A 1 634 ? -21.677 0.695 17.360 1.00 91.75 634 SER A CA 1
ATOM 4891 C C . SER A 1 634 ? -21.226 -0.735 17.653 1.00 91.75 634 SER A C 1
ATOM 4893 O O . SER A 1 634 ? -20.496 -0.955 18.621 1.00 91.75 634 SER A O 1
ATOM 4895 N N . LYS A 1 635 ? -21.563 -1.696 16.785 1.00 92.12 635 LYS A N 1
ATOM 4896 C CA . LYS A 1 635 ? -21.089 -3.082 16.898 1.00 92.12 635 LYS A CA 1
ATOM 4897 C C . LYS A 1 635 ? -19.561 -3.178 16.831 1.00 92.12 635 LYS A C 1
ATOM 4899 O O . LYS A 1 635 ? -18.962 -3.821 17.692 1.00 92.12 635 LYS A O 1
ATOM 4904 N N . HIS A 1 636 ? -18.929 -2.496 15.873 1.00 91.50 636 HIS A N 1
ATOM 4905 C CA . HIS A 1 636 ? -17.466 -2.489 15.735 1.00 91.50 636 HIS A CA 1
ATOM 4906 C C . HIS A 1 636 ? -16.767 -1.854 16.944 1.00 91.50 636 HIS A C 1
ATOM 4908 O O . HIS A 1 636 ? -15.750 -2.360 17.413 1.00 91.50 636 HIS A O 1
ATOM 4914 N N . VAL A 1 637 ? -17.325 -0.772 17.495 1.00 94.94 637 VAL A N 1
ATOM 4915 C CA . VAL A 1 637 ? -16.792 -0.122 18.705 1.00 94.94 637 VAL A CA 1
ATOM 4916 C C . VAL A 1 637 ? -16.903 -1.038 19.915 1.00 94.94 637 VAL A C 1
ATOM 4918 O O . VAL A 1 637 ? -15.970 -1.115 20.709 1.00 94.94 637 VAL A O 1
ATOM 4921 N N . LEU A 1 638 ? -18.027 -1.741 20.061 1.00 95.06 638 LEU A N 1
ATOM 4922 C CA . LEU A 1 638 ? -18.223 -2.705 21.138 1.00 95.06 638 LEU A CA 1
ATOM 4923 C C . LEU A 1 638 ? -17.214 -3.848 21.066 1.00 95.06 638 LEU A C 1
ATOM 4925 O O . LEU A 1 638 ? -16.615 -4.188 22.083 1.00 95.06 638 LEU A O 1
ATOM 4929 N N . GLU A 1 639 ? -17.001 -4.414 19.879 1.00 94.31 639 GLU A N 1
ATOM 4930 C CA . GLU A 1 639 ? -15.983 -5.442 19.653 1.00 94.31 639 GLU A CA 1
ATOM 4931 C C . GLU A 1 639 ? -14.578 -4.909 19.960 1.00 94.31 639 GLU A C 1
ATOM 4933 O O . GLU A 1 639 ? -13.857 -5.505 20.755 1.00 94.31 639 GLU A O 1
ATOM 4938 N N . PHE A 1 640 ? -14.238 -3.719 19.460 1.00 95.25 640 PHE A N 1
ATOM 4939 C CA . PHE A 1 640 ? -12.956 -3.071 19.737 1.00 95.25 640 PHE A CA 1
ATOM 4940 C C . PHE A 1 640 ? -12.730 -2.813 21.237 1.00 95.25 640 PHE A C 1
ATOM 4942 O O . PHE A 1 640 ? -11.638 -3.041 21.758 1.00 95.25 640 PHE A O 1
ATOM 4949 N N . CYS A 1 641 ? -13.753 -2.353 21.962 1.00 96.06 641 CYS A N 1
ATOM 4950 C CA . CYS A 1 641 ? -13.671 -2.140 23.405 1.00 96.06 641 CYS A CA 1
ATOM 4951 C C . CYS A 1 641 ? -13.551 -3.460 24.181 1.00 96.06 641 CYS A C 1
ATOM 4953 O O . CYS A 1 641 ? -12.818 -3.499 25.169 1.00 96.06 641 CYS A O 1
ATOM 4955 N N . ARG A 1 642 ? -14.211 -4.538 23.735 1.00 95.00 642 ARG A N 1
ATOM 4956 C CA . ARG A 1 642 ? -14.043 -5.885 24.310 1.00 95.00 642 ARG A CA 1
ATOM 4957 C C . ARG A 1 642 ? -12.629 -6.411 24.085 1.00 95.00 642 ARG A C 1
ATOM 4959 O O . ARG A 1 642 ? -12.030 -6.912 25.031 1.00 95.00 642 ARG A O 1
ATOM 4966 N N . ASP A 1 643 ? -12.075 -6.214 22.891 1.00 94.50 643 ASP A N 1
ATOM 4967 C CA . ASP A 1 643 ? -10.688 -6.566 22.563 1.00 94.50 643 ASP A CA 1
ATOM 4968 C C . ASP A 1 643 ? -9.689 -5.769 23.412 1.00 94.50 643 ASP A C 1
ATOM 4970 O O . ASP A 1 643 ? -8.672 -6.299 23.855 1.00 94.50 643 ASP A O 1
ATOM 4974 N N . ALA A 1 644 ? -10.014 -4.509 23.721 1.00 94.44 644 ALA A N 1
ATOM 4975 C CA . ALA A 1 644 ? -9.269 -3.681 24.669 1.00 94.44 644 ALA A CA 1
ATOM 4976 C C . ALA A 1 644 ? -9.423 -4.158 26.130 1.00 94.44 644 ALA A C 1
ATOM 4978 O O . ALA A 1 644 ? -8.823 -3.600 27.044 1.00 94.44 644 ALA A O 1
ATOM 4979 N N . GLY A 1 645 ? -10.274 -5.149 26.393 1.00 93.94 645 GLY A N 1
ATOM 4980 C CA . GLY A 1 645 ? -10.568 -5.641 27.731 1.00 93.94 645 GLY A CA 1
ATOM 4981 C C . GLY A 1 645 ? -11.486 -4.727 28.545 1.00 93.94 645 GLY A C 1
ATOM 4982 O O . GLY A 1 645 ? -11.545 -4.885 29.765 1.00 93.94 645 GLY A O 1
ATOM 4983 N N . LEU A 1 646 ? -12.199 -3.770 27.942 1.00 95.19 646 LEU A N 1
ATOM 4984 C CA . LEU A 1 646 ? -13.180 -2.943 28.653 1.00 95.19 646 LEU A CA 1
ATOM 4985 C C . LEU A 1 646 ? -14.524 -3.681 28.815 1.00 95.19 646 LEU A C 1
ATOM 4987 O O . LEU A 1 646 ? -14.966 -4.356 27.884 1.00 95.19 646 LEU A O 1
ATOM 4991 N N . PRO A 1 647 ? -15.211 -3.567 29.971 1.00 95.56 647 PRO A N 1
ATOM 4992 C CA . PRO A 1 647 ? -16.502 -4.208 30.180 1.00 95.56 647 PRO A CA 1
ATOM 4993 C C . PRO A 1 647 ? -17.597 -3.463 29.411 1.00 95.56 647 PRO A C 1
ATOM 4995 O O . PRO A 1 647 ? -17.681 -2.234 29.468 1.00 95.56 647 PRO A O 1
ATOM 4998 N N . VAL A 1 648 ? -18.464 -4.220 28.748 1.00 95.69 648 VAL A N 1
ATOM 4999 C CA . VAL A 1 648 ? -19.651 -3.712 28.051 1.00 95.69 648 VAL A CA 1
ATOM 5000 C C . VAL A 1 648 ? -20.886 -4.029 28.891 1.00 95.69 648 VAL A C 1
ATOM 5002 O O . VAL A 1 648 ? -21.009 -5.144 29.395 1.00 95.69 648 VAL A O 1
ATOM 5005 N N . ILE A 1 649 ? -21.779 -3.052 29.052 1.00 96.06 649 ILE A N 1
ATOM 5006 C CA . ILE A 1 649 ? -23.091 -3.216 29.681 1.00 96.06 649 ILE A CA 1
ATOM 5007 C C . ILE A 1 649 ? -24.160 -2.938 28.631 1.00 96.06 649 ILE A C 1
ATOM 5009 O O . ILE A 1 649 ? -24.231 -1.826 28.100 1.00 96.06 649 ILE A O 1
ATOM 5013 N N . ASP A 1 650 ? -25.022 -3.921 28.412 1.00 93.62 650 ASP A N 1
ATOM 5014 C CA . ASP A 1 650 ? -26.258 -3.756 27.658 1.00 93.62 650 ASP A CA 1
ATOM 5015 C C . ASP A 1 650 ? -27.352 -3.287 28.630 1.00 93.62 650 ASP A C 1
ATOM 5017 O O . ASP A 1 650 ? -27.507 -3.849 29.717 1.00 93.62 650 ASP A O 1
ATOM 5021 N N . ASN A 1 651 ? -28.038 -2.187 28.306 1.00 88.62 651 ASN A N 1
ATOM 5022 C CA . ASN A 1 651 ? -29.158 -1.707 29.111 1.00 88.62 651 ASN A CA 1
ATOM 5023 C C . ASN A 1 651 ? -30.462 -2.252 28.519 1.00 88.62 651 ASN A C 1
ATOM 5025 O O . ASN A 1 651 ? -30.880 -1.796 27.460 1.00 88.62 651 ASN A O 1
ATOM 5029 N N . ASP A 1 652 ? -31.110 -3.182 29.222 1.00 80.38 652 ASP A N 1
ATOM 5030 C CA . ASP A 1 652 ? -32.366 -3.834 28.805 1.00 80.38 652 ASP A CA 1
ATOM 5031 C C . ASP A 1 652 ? -33.613 -2.927 28.927 1.00 80.38 652 ASP A C 1
ATOM 5033 O O . ASP A 1 652 ? -34.751 -3.410 28.938 1.00 80.38 652 ASP A O 1
ATOM 5037 N N . ASP A 1 653 ? -33.441 -1.604 29.043 1.00 84.81 653 ASP A N 1
ATOM 5038 C CA . ASP A 1 653 ? -34.572 -0.675 29.038 1.00 84.81 653 ASP A CA 1
ATOM 5039 C C . ASP A 1 653 ? -35.261 -0.744 27.670 1.00 84.81 653 ASP A C 1
ATOM 5041 O O . ASP A 1 653 ? -34.729 -0.278 26.661 1.00 84.81 653 ASP A O 1
ATOM 5045 N N . ARG A 1 654 ? -36.462 -1.340 27.673 1.00 76.19 654 ARG A N 1
ATOM 5046 C CA . ARG A 1 654 ? -37.214 -1.891 26.526 1.00 76.19 654 ARG A CA 1
ATOM 5047 C C . ARG A 1 654 ? -37.431 -0.970 25.320 1.00 76.19 654 ARG A C 1
ATOM 5049 O O . ARG A 1 654 ? -37.897 -1.454 24.295 1.00 76.19 654 ARG A O 1
ATOM 5056 N N . ASP A 1 655 ? -37.086 0.309 25.416 1.00 71.94 655 ASP A N 1
ATOM 5057 C CA . ASP A 1 655 ? -37.387 1.305 24.392 1.00 71.94 655 ASP A CA 1
ATOM 5058 C C . ASP A 1 655 ? -36.156 1.829 23.637 1.00 71.94 655 ASP A C 1
ATOM 5060 O O . ASP A 1 655 ? -36.329 2.461 22.594 1.00 71.94 655 ASP A O 1
ATOM 5064 N N . ARG A 1 656 ? -34.915 1.600 24.109 1.00 74.56 656 ARG A N 1
ATOM 5065 C CA . ARG A 1 656 ? -33.688 2.026 23.400 1.00 74.56 656 ARG A CA 1
ATOM 5066 C C . ARG A 1 656 ? -32.518 1.100 23.738 1.00 74.56 656 ARG A C 1
ATOM 5068 O O . ARG A 1 656 ? -32.024 1.152 24.860 1.00 74.56 656 ARG A O 1
ATOM 5075 N N . ASN A 1 657 ? -32.025 0.337 22.759 1.00 80.12 657 ASN A N 1
ATOM 5076 C CA . ASN A 1 657 ? -30.809 -0.485 22.863 1.00 80.12 657 ASN A CA 1
ATOM 5077 C C . ASN A 1 657 ? -29.554 0.395 23.041 1.00 80.12 657 ASN A C 1
ATOM 5079 O O . ASN A 1 657 ? -28.742 0.560 22.133 1.00 80.12 657 ASN A O 1
ATOM 5083 N N . VAL A 1 658 ? -29.404 1.023 24.207 1.00 88.44 658 VAL A N 1
ATOM 5084 C CA . VAL A 1 658 ? -28.250 1.862 24.530 1.00 88.44 658 VAL A CA 1
ATOM 5085 C C . VAL A 1 658 ? -27.219 1.008 25.250 1.00 88.44 658 VAL A C 1
ATOM 5087 O O . VAL A 1 658 ? -27.340 0.727 26.442 1.00 88.44 658 VAL A O 1
ATOM 5090 N N . CYS A 1 659 ? -26.174 0.629 24.525 1.00 94.69 659 CYS A N 1
ATOM 5091 C CA . CYS A 1 659 ? -25.006 -0.019 25.105 1.00 94.69 659 CYS A CA 1
ATOM 5092 C C . CYS A 1 659 ? -24.059 1.022 25.727 1.00 94.69 659 CYS A C 1
ATOM 5094 O O . CYS A 1 659 ? -23.851 2.123 25.195 1.00 94.69 659 CYS A O 1
ATOM 5096 N N . PHE A 1 660 ? -23.435 0.648 26.842 1.00 96.19 660 PHE A N 1
ATOM 5097 C CA . PHE A 1 660 ? -22.433 1.448 27.543 1.00 96.19 660 PHE A CA 1
ATOM 5098 C C . PHE A 1 660 ? -21.129 0.667 27.693 1.00 96.19 660 PHE A C 1
ATOM 5100 O O . PHE A 1 660 ? -21.133 -0.548 27.879 1.00 96.19 660 PHE A O 1
ATOM 5107 N N . VAL A 1 661 ? -20.004 1.379 27.686 1.00 96.88 661 VAL A N 1
ATOM 5108 C CA . VAL A 1 661 ? -18.689 0.828 28.033 1.00 96.88 661 VAL A CA 1
ATOM 5109 C C . VAL A 1 661 ? -18.268 1.404 29.379 1.00 96.88 661 VAL A C 1
ATOM 5111 O O . VAL A 1 661 ? -18.313 2.620 29.578 1.00 96.88 661 VAL A O 1
ATOM 5114 N N . LEU A 1 662 ? -17.879 0.535 30.310 1.00 96.81 662 LEU A N 1
ATOM 5115 C CA . LEU A 1 662 ? -17.374 0.947 31.615 1.00 96.81 662 LEU A CA 1
ATOM 5116 C C . LEU A 1 662 ? -15.889 1.303 31.538 1.00 96.81 662 LEU A C 1
ATOM 5118 O O . LEU A 1 662 ? -15.057 0.463 31.193 1.00 96.81 662 LEU A O 1
ATOM 5122 N N . MET A 1 663 ? -15.543 2.517 31.955 1.00 96.19 663 MET A N 1
ATOM 5123 C CA . MET A 1 663 ? -14.144 2.923 32.090 1.00 96.19 663 MET A CA 1
ATOM 5124 C C . MET A 1 663 ? -13.510 2.264 33.323 1.00 96.19 663 MET A C 1
ATOM 5126 O O . MET A 1 663 ? -14.135 2.107 34.378 1.00 96.19 663 MET A O 1
ATOM 5130 N N . LYS A 1 664 ? -12.257 1.824 33.199 1.00 90.88 664 LYS A N 1
ATOM 5131 C CA . LYS A 1 664 ? -11.494 1.143 34.251 1.00 90.88 664 LYS A CA 1
ATOM 5132 C C . LYS A 1 664 ? -10.477 2.088 34.879 1.00 90.88 664 LYS A C 1
ATOM 5134 O O . LYS A 1 664 ? -9.824 2.862 34.198 1.00 90.88 664 LYS A O 1
ATOM 5139 N N . SER A 1 665 ? -10.231 1.918 36.178 1.00 79.06 665 SER A N 1
ATOM 5140 C CA . SER A 1 665 ? -9.079 2.548 36.842 1.00 79.06 665 SER A CA 1
ATOM 5141 C C . SER A 1 665 ? -7.740 1.914 36.456 1.00 79.06 665 SER A C 1
ATOM 5143 O O . SER A 1 665 ? -6.700 2.542 36.610 1.00 79.06 665 SER A O 1
ATOM 5145 N N . ALA A 1 666 ? -7.754 0.643 36.045 1.00 82.44 666 ALA A N 1
ATOM 5146 C CA . ALA A 1 666 ? -6.552 -0.085 35.657 1.00 82.44 666 ALA A CA 1
ATOM 5147 C C . ALA A 1 666 ? -6.174 0.232 34.199 1.00 82.44 666 ALA A C 1
ATOM 5149 O O . ALA A 1 666 ? -7.073 0.516 33.400 1.00 82.44 666 ALA A O 1
ATOM 5150 N N . PRO A 1 667 ? -4.879 0.151 33.839 1.00 85.75 667 PRO A N 1
ATOM 5151 C CA . PRO A 1 667 ? -4.448 0.211 32.449 1.00 85.75 667 PRO A CA 1
ATOM 5152 C C . PRO A 1 667 ? -5.209 -0.790 31.570 1.00 85.75 667 PRO A C 1
ATOM 5154 O O . PRO A 1 667 ? -5.580 -1.878 32.008 1.00 85.75 667 PRO A O 1
ATOM 5157 N N . ILE A 1 668 ? -5.447 -0.395 30.322 1.00 89.12 668 ILE A N 1
ATOM 5158 C CA . ILE A 1 668 ? -6.075 -1.240 29.305 1.00 89.12 668 ILE A CA 1
ATOM 5159 C C . ILE A 1 668 ? -5.074 -2.332 28.907 1.00 89.12 668 ILE A C 1
ATOM 5161 O O . ILE A 1 668 ? -4.070 -2.034 28.254 1.00 89.12 668 ILE A O 1
ATOM 5165 N N . GLU A 1 669 ? -5.360 -3.570 29.308 1.00 87.94 669 GLU A N 1
ATOM 5166 C CA . GLU A 1 669 ? -4.594 -4.772 28.973 1.00 87.94 669 GLU A CA 1
ATOM 5167 C C . GLU A 1 669 ? -5.357 -5.598 27.938 1.00 87.94 669 GLU A C 1
ATOM 5169 O O . GLU A 1 669 ? -6.525 -5.941 28.132 1.00 87.94 669 GLU A O 1
ATOM 5174 N N . ILE A 1 670 ? -4.683 -5.918 26.835 1.00 91.38 670 ILE A N 1
ATOM 5175 C CA . ILE A 1 670 ? -5.248 -6.705 25.742 1.00 91.38 670 ILE A CA 1
ATOM 5176 C C . ILE A 1 670 ? -4.850 -8.154 25.982 1.00 91.38 670 ILE A C 1
ATOM 5178 O O . ILE A 1 670 ? -3.669 -8.469 26.114 1.00 91.38 670 ILE A O 1
ATOM 5182 N N . SER A 1 671 ? -5.842 -9.035 26.043 1.00 88.56 671 SER A N 1
ATOM 5183 C CA . SER A 1 671 ? -5.626 -10.466 26.247 1.00 88.56 671 SER A CA 1
ATOM 5184 C C . SER A 1 671 ? -6.244 -11.269 25.105 1.00 88.56 671 SER A C 1
ATOM 5186 O O . SER A 1 671 ? -7.258 -10.871 24.528 1.00 88.56 671 SER A O 1
ATOM 5188 N N . GLY A 1 672 ? -5.608 -12.395 24.777 1.00 90.06 672 GLY A N 1
ATOM 5189 C CA . GLY A 1 672 ? -6.011 -13.283 23.688 1.00 90.06 672 GLY A CA 1
ATOM 5190 C C . GLY A 1 672 ? -5.338 -12.953 22.354 1.00 90.06 672 GLY A C 1
ATOM 5191 O O . GLY A 1 672 ? -5.325 -11.804 21.910 1.00 90.06 672 GLY A O 1
ATOM 5192 N N . ASP A 1 673 ? -4.804 -13.984 21.699 1.00 87.50 673 ASP A N 1
ATOM 5193 C CA . ASP A 1 673 ? -4.095 -13.858 20.419 1.00 87.50 673 ASP A CA 1
ATOM 5194 C C . ASP A 1 673 ? -4.992 -13.304 19.304 1.00 87.50 673 ASP A C 1
ATOM 5196 O O . ASP A 1 673 ? -4.518 -12.570 18.438 1.00 87.50 673 ASP A O 1
ATOM 5200 N N . GLU A 1 674 ? -6.296 -13.589 19.347 1.00 88.62 674 GLU A N 1
ATOM 5201 C CA . GLU A 1 674 ? -7.264 -13.058 18.384 1.00 88.62 674 GLU A CA 1
ATOM 5202 C C . GLU A 1 674 ? -7.482 -11.548 18.536 1.00 88.62 674 GLU A C 1
ATOM 5204 O O . GLU A 1 674 ? -7.417 -10.822 17.545 1.00 88.62 674 GLU A O 1
ATOM 5209 N N . SER A 1 675 ? -7.692 -11.063 19.765 1.00 90.31 675 SER A N 1
ATOM 5210 C CA . SER A 1 675 ? -7.844 -9.633 20.071 1.00 90.31 675 SER A CA 1
ATOM 5211 C C . SER A 1 675 ? -6.583 -8.865 19.684 1.00 90.31 675 SER A C 1
ATOM 5213 O O . SER A 1 675 ? -6.646 -7.800 19.070 1.00 90.31 675 SER A O 1
ATOM 5215 N N . ILE A 1 676 ? -5.415 -9.446 19.986 1.00 88.94 676 ILE A N 1
ATOM 5216 C CA . ILE A 1 676 ? -4.121 -8.936 19.532 1.00 88.94 676 ILE A CA 1
ATOM 5217 C C . ILE A 1 676 ? -4.123 -8.878 18.003 1.00 88.94 676 ILE A C 1
ATOM 5219 O O . ILE A 1 676 ? -3.901 -7.806 17.451 1.00 88.94 676 ILE A O 1
ATOM 5223 N N . GLY A 1 677 ? -4.443 -9.969 17.307 1.00 85.44 677 GLY A N 1
ATOM 5224 C CA . GLY A 1 677 ? -4.562 -9.998 15.848 1.00 85.44 677 GLY A CA 1
ATOM 5225 C C . GLY A 1 677 ? -5.431 -8.861 15.299 1.00 85.44 677 GLY A C 1
ATOM 5226 O O . GLY A 1 677 ? -4.945 -8.041 14.523 1.00 85.44 677 GLY A O 1
ATOM 5227 N N . ARG A 1 678 ? -6.675 -8.724 15.770 1.00 86.88 678 ARG A N 1
ATOM 5228 C CA . ARG A 1 678 ? -7.611 -7.671 15.327 1.00 86.88 678 ARG A CA 1
ATOM 5229 C C . ARG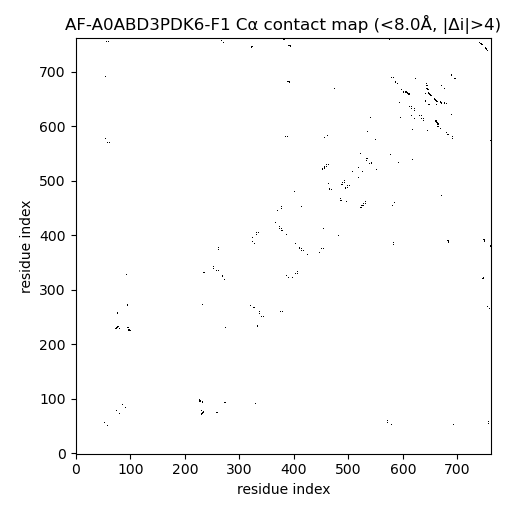 A 1 678 ? -7.125 -6.251 15.636 1.00 86.88 678 ARG A C 1
ATOM 5231 O O . ARG A 1 678 ? -7.358 -5.327 14.855 1.00 86.88 678 ARG A O 1
ATOM 5238 N N . MET A 1 679 ? -6.410 -6.038 16.738 1.00 88.31 679 MET A N 1
ATOM 5239 C CA . MET A 1 679 ? -5.850 -4.721 17.061 1.00 88.31 679 MET A CA 1
ATOM 5240 C C . MET A 1 679 ? -4.598 -4.369 16.253 1.00 88.31 679 MET A C 1
ATOM 5242 O O . MET A 1 679 ? -4.383 -3.201 15.932 1.00 88.31 679 MET A O 1
ATOM 5246 N N . CYS A 1 680 ? -3.765 -5.357 15.930 1.00 83.75 680 CYS A N 1
ATOM 5247 C CA . CYS A 1 680 ? -2.474 -5.148 15.267 1.00 83.75 680 CYS A CA 1
ATOM 5248 C C . CYS A 1 680 ? -2.591 -5.158 13.744 1.00 83.75 680 CYS A C 1
ATOM 5250 O O . CYS A 1 680 ? -1.839 -4.484 13.044 1.00 83.75 680 CYS A O 1
ATOM 5252 N N . THR A 1 681 ? -3.526 -5.950 13.237 1.00 81.19 681 THR A N 1
ATOM 5253 C CA . THR A 1 681 ? -3.848 -6.099 11.824 1.00 81.19 681 THR A CA 1
ATOM 5254 C C . THR A 1 681 ? -5.359 -5.939 11.676 1.00 81.19 681 THR A C 1
ATOM 5256 O O . THR A 1 681 ? -6.045 -6.916 11.389 1.00 81.19 681 THR A O 1
ATOM 5259 N N . PRO A 1 682 ? -5.901 -4.719 11.891 1.00 78.25 682 PRO A N 1
ATOM 5260 C CA . PRO A 1 682 ? -7.339 -4.458 11.735 1.00 78.25 682 PRO A CA 1
ATOM 5261 C C . PRO A 1 682 ? -7.855 -4.860 10.368 1.00 78.25 682 PRO A C 1
ATOM 5263 O O . PRO A 1 682 ? -9.007 -5.258 10.192 1.00 78.25 682 PRO A O 1
ATOM 5266 N N . GLY A 1 683 ? -6.988 -4.662 9.386 1.00 77.56 683 GLY A N 1
ATOM 5267 C CA . GLY A 1 683 ? -7.276 -4.954 8.020 1.00 77.56 683 GLY A CA 1
ATOM 5268 C C . GLY A 1 683 ? -8.510 -4.256 7.486 1.00 77.56 683 GLY A C 1
ATOM 5269 O O . GLY A 1 683 ? -8.666 -3.042 7.626 1.00 77.56 683 GLY A O 1
ATOM 5270 N N . ARG A 1 684 ? -9.389 -5.058 6.894 1.00 81.69 684 ARG A N 1
ATOM 5271 C CA . ARG A 1 684 ? -10.601 -4.618 6.198 1.00 81.69 684 ARG A CA 1
ATOM 5272 C C . ARG A 1 684 ? -11.764 -4.251 7.123 1.00 81.69 684 ARG A C 1
ATOM 5274 O O . ARG A 1 684 ? -12.756 -3.700 6.669 1.00 81.69 684 ARG A O 1
ATOM 5281 N N . SER A 1 685 ? -11.611 -4.413 8.444 1.00 78.88 685 SER A N 1
ATOM 5282 C CA . SER A 1 685 ? -12.545 -3.810 9.420 1.00 78.88 685 SER A CA 1
ATOM 5283 C C . SER A 1 685 ? -12.609 -2.277 9.319 1.00 78.88 685 SER A C 1
ATOM 5285 O O . SER A 1 685 ? -13.517 -1.649 9.854 1.00 78.88 685 SER A O 1
ATOM 5287 N N . ASN A 1 686 ? -11.654 -1.672 8.604 1.00 81.88 686 ASN A N 1
ATOM 5288 C CA . ASN A 1 686 ? -11.579 -0.243 8.332 1.00 81.88 686 ASN A CA 1
ATOM 5289 C C . ASN A 1 686 ? -12.009 0.149 6.912 1.00 81.88 686 ASN A C 1
ATOM 5291 O O . ASN A 1 686 ? -11.714 1.272 6.507 1.00 81.88 686 ASN A O 1
ATOM 5295 N N . ASP A 1 687 ? -12.657 -0.734 6.144 1.00 80.88 687 ASP A N 1
ATOM 5296 C CA . ASP A 1 687 ? -13.081 -0.446 4.762 1.00 80.88 687 ASP A CA 1
ATOM 5297 C C . ASP A 1 687 ? -13.880 0.864 4.664 1.00 80.88 687 ASP A C 1
ATOM 5299 O O . ASP A 1 687 ? -13.581 1.699 3.812 1.00 80.88 687 ASP A O 1
ATOM 5303 N N . SER A 1 688 ? -14.811 1.107 5.594 1.00 82.75 688 SER A N 1
ATOM 5304 C CA . SER A 1 688 ? -15.614 2.339 5.632 1.00 82.75 688 SER A CA 1
ATOM 5305 C C . SER A 1 688 ? -14.769 3.605 5.800 1.00 82.75 688 SER A C 1
ATOM 5307 O O . SER A 1 688 ? -15.080 4.641 5.221 1.00 82.75 688 SER A O 1
ATOM 5309 N N . PHE A 1 689 ? -13.672 3.530 6.556 1.00 85.50 689 PHE A N 1
ATOM 5310 C CA . PHE A 1 689 ? -12.748 4.648 6.734 1.00 85.50 689 PHE A CA 1
ATOM 5311 C C . PHE A 1 689 ? -11.823 4.819 5.521 1.00 85.50 689 PHE A C 1
ATOM 5313 O O . PHE A 1 689 ? -11.544 5.938 5.088 1.00 85.50 689 PHE A O 1
ATOM 5320 N N . VAL A 1 690 ? -11.324 3.714 4.960 1.00 86.56 690 VAL A N 1
ATOM 5321 C CA . VAL A 1 690 ? -10.369 3.750 3.847 1.00 86.56 690 VAL A CA 1
ATOM 5322 C C . VAL A 1 690 ? -11.064 4.167 2.555 1.00 86.56 690 VAL A C 1
ATOM 5324 O O . VAL A 1 690 ? -10.663 5.168 1.959 1.00 86.56 690 VAL A O 1
ATOM 5327 N N . PHE A 1 691 ? -12.116 3.451 2.163 1.00 83.56 691 PHE A N 1
ATOM 5328 C CA . PHE A 1 691 ? -12.824 3.617 0.893 1.00 83.56 691 PHE A CA 1
ATOM 5329 C C . PHE A 1 691 ? -14.079 4.497 0.979 1.00 83.56 691 PHE A C 1
ATOM 5331 O O . PHE A 1 691 ? -14.573 4.945 -0.056 1.00 83.56 691 PHE A O 1
ATOM 5338 N N . GLY A 1 692 ? -14.563 4.795 2.187 1.00 81.56 692 GLY A N 1
ATOM 5339 C CA . GLY A 1 692 ? -15.857 5.446 2.407 1.00 81.56 692 GLY A CA 1
ATOM 5340 C C . GLY A 1 692 ? -16.986 4.428 2.601 1.00 81.56 692 GLY A C 1
ATOM 5341 O O . GLY A 1 692 ? -16.846 3.250 2.271 1.00 81.56 692 GLY A O 1
ATOM 5342 N N . THR A 1 693 ? -18.121 4.875 3.136 1.00 70.06 693 THR A N 1
ATOM 5343 C CA . THR A 1 693 ? -19.297 4.018 3.389 1.00 70.06 693 THR A CA 1
ATOM 5344 C C . THR A 1 693 ? -19.980 3.544 2.118 1.00 70.06 693 THR A C 1
ATOM 5346 O O . THR A 1 693 ? -20.398 2.391 2.058 1.00 70.06 693 THR A O 1
ATOM 5349 N N . GLU A 1 694 ? -19.948 4.359 1.058 1.00 66.62 694 GLU A N 1
ATOM 5350 C CA . GLU A 1 694 ? -20.480 4.001 -0.266 1.00 66.62 694 GLU A CA 1
ATOM 5351 C C . GLU A 1 694 ? -19.883 2.700 -0.835 1.00 66.62 694 GLU A C 1
ATOM 5353 O O . GLU A 1 694 ? -20.493 2.059 -1.688 1.00 66.62 694 GLU A O 1
ATOM 5358 N N . PHE A 1 695 ? -18.682 2.308 -0.392 1.00 64.62 695 PHE A N 1
ATOM 5359 C CA . PHE A 1 695 ? -18.035 1.071 -0.826 1.00 64.62 695 PHE A CA 1
ATOM 5360 C C . PHE A 1 695 ? -18.601 -0.177 -0.128 1.00 64.62 695 PHE A C 1
ATOM 5362 O O . PHE A 1 695 ? -18.611 -1.255 -0.714 1.00 64.62 695 PHE A O 1
ATOM 5369 N N . VAL A 1 696 ? -19.072 -0.042 1.115 1.00 58.56 696 VAL A N 1
ATOM 5370 C CA . VAL A 1 696 ? -19.518 -1.164 1.962 1.00 58.56 696 VAL A CA 1
ATOM 5371 C C . VAL A 1 696 ? -20.983 -1.527 1.695 1.00 58.56 696 VAL A C 1
ATOM 5373 O O . VAL A 1 696 ? -21.351 -2.698 1.772 1.00 58.56 696 VAL A O 1
ATOM 5376 N N . GLU A 1 697 ? -21.808 -0.542 1.340 1.00 56.50 697 GLU A N 1
ATOM 5377 C CA . GLU A 1 697 ? -23.265 -0.690 1.189 1.00 56.50 697 GLU A CA 1
ATOM 5378 C C . GLU A 1 697 ? -23.717 -1.307 -0.141 1.00 56.50 697 GLU A C 1
ATOM 5380 O O . GLU A 1 697 ? -24.897 -1.595 -0.315 1.00 56.50 697 GLU A O 1
ATOM 5385 N N . GLN A 1 698 ? -22.805 -1.611 -1.070 1.00 55.91 698 GLN A N 1
ATOM 5386 C CA . GLN A 1 698 ? -23.151 -2.273 -2.341 1.00 55.91 698 GLN A CA 1
ATOM 5387 C C . GLN A 1 698 ? -23.625 -3.731 -2.189 1.00 55.91 698 GLN A C 1
ATOM 5389 O O . GLN A 1 698 ? -23.737 -4.448 -3.182 1.00 55.91 698 GLN A O 1
ATOM 5394 N N . LYS A 1 699 ? -23.876 -4.194 -0.961 1.00 50.25 699 LYS A N 1
ATOM 5395 C CA . LYS A 1 699 ? -24.164 -5.595 -0.669 1.00 50.25 699 LYS A CA 1
ATOM 5396 C C . LYS A 1 699 ? -25.596 -6.011 -1.016 1.00 50.25 699 LYS A C 1
ATOM 5398 O O . LYS A 1 699 ? -25.770 -7.177 -1.344 1.00 50.25 699 LYS A O 1
ATOM 5403 N N . ASP A 1 700 ? -26.563 -5.085 -1.040 1.00 46.38 700 ASP A N 1
ATOM 5404 C CA . ASP A 1 700 ? -27.982 -5.427 -1.215 1.00 46.38 700 ASP A CA 1
ATOM 5405 C C . ASP A 1 700 ? -28.731 -4.477 -2.202 1.00 46.38 700 ASP A C 1
ATOM 5407 O O . ASP A 1 700 ? -29.039 -3.319 -1.934 1.00 46.38 700 ASP A O 1
ATOM 5411 N N . GLU A 1 701 ? -29.002 -5.002 -3.401 1.00 43.59 701 GLU A N 1
ATOM 5412 C CA . GLU A 1 701 ? -30.180 -4.779 -4.271 1.00 43.59 701 GLU A CA 1
ATOM 5413 C C . GLU A 1 701 ? -30.555 -3.418 -4.916 1.00 43.59 701 GLU A C 1
ATOM 5415 O O . GLU A 1 701 ? -31.449 -3.425 -5.762 1.00 43.59 701 GLU A O 1
ATOM 5420 N N . SER A 1 702 ? -29.883 -2.276 -4.709 1.00 41.81 702 SER A N 1
ATOM 5421 C CA . SER A 1 702 ? -30.174 -1.052 -5.513 1.00 41.81 702 SER A CA 1
ATOM 5422 C C . SER A 1 702 ? -29.005 -0.591 -6.400 1.00 41.81 702 SER A C 1
ATOM 5424 O O . SER A 1 702 ? -28.390 0.467 -6.255 1.00 41.81 702 SER A O 1
ATOM 5426 N N . VAL A 1 703 ? -28.719 -1.417 -7.409 1.00 44.28 703 VAL A N 1
ATOM 5427 C CA . VAL A 1 703 ? -27.752 -1.148 -8.493 1.00 44.28 703 VAL A CA 1
ATOM 5428 C C . VAL A 1 703 ? -28.121 0.121 -9.285 1.00 44.28 703 VAL A C 1
ATOM 5430 O O . VAL A 1 703 ? -27.276 0.725 -9.939 1.00 44.28 703 VAL A O 1
ATOM 5433 N N . SER A 1 704 ? -29.355 0.616 -9.178 1.00 42.47 704 SER A N 1
ATOM 5434 C CA . SER A 1 704 ? -29.828 1.813 -9.876 1.00 42.47 704 SER A CA 1
ATOM 5435 C C . SER A 1 704 ? -29.130 3.114 -9.457 1.00 42.47 704 SER A C 1
ATOM 5437 O O . SER A 1 704 ? -28.984 3.996 -10.294 1.00 42.47 704 SER A O 1
ATOM 5439 N N . SER A 1 705 ? -28.659 3.278 -8.215 1.00 38.59 705 SER A N 1
ATOM 5440 C CA . SER A 1 705 ? -28.200 4.603 -7.747 1.00 38.59 705 SER A CA 1
ATOM 5441 C C . SER A 1 705 ? -26.811 5.006 -8.273 1.00 38.59 705 SER A C 1
ATOM 5443 O O . SER A 1 705 ? -26.632 6.122 -8.763 1.00 38.59 705 SER A O 1
ATOM 5445 N N . LEU A 1 706 ? -25.830 4.093 -8.268 1.00 36.28 706 LEU A N 1
ATOM 5446 C CA . LEU A 1 706 ? -24.486 4.380 -8.794 1.00 36.28 706 LEU A CA 1
ATOM 5447 C C . LEU A 1 706 ? -24.429 4.290 -10.329 1.00 36.28 706 LEU A C 1
ATOM 5449 O O . LEU A 1 706 ? -23.715 5.066 -10.963 1.00 36.28 706 LEU A O 1
ATOM 5453 N N . THR A 1 707 ? -25.224 3.395 -10.926 1.00 38.31 707 THR A N 1
ATOM 5454 C CA . THR A 1 707 ? -25.331 3.229 -12.387 1.00 38.31 707 THR A CA 1
ATOM 5455 C C . THR A 1 707 ? -26.001 4.447 -13.026 1.00 38.31 707 THR A C 1
ATOM 5457 O O . THR A 1 707 ? -25.483 4.981 -14.002 1.00 38.31 707 THR A O 1
ATOM 5460 N N . ASN A 1 708 ? -27.049 5.007 -12.402 1.00 36.81 708 ASN A N 1
ATOM 5461 C CA . ASN A 1 708 ? -27.653 6.275 -12.841 1.00 36.81 708 ASN A CA 1
ATOM 5462 C C . ASN A 1 708 ? -26.712 7.481 -12.671 1.00 36.81 708 ASN A C 1
ATOM 5464 O O . ASN A 1 708 ? -26.844 8.475 -13.388 1.00 36.81 708 ASN A O 1
ATOM 5468 N N . LEU A 1 709 ? -25.757 7.416 -11.737 1.00 35.91 709 LEU A N 1
ATOM 5469 C CA . LEU A 1 709 ? -24.807 8.502 -11.501 1.00 35.91 709 LEU A CA 1
ATOM 5470 C C . LEU A 1 709 ? -23.595 8.444 -12.444 1.00 35.91 709 LEU A C 1
ATOM 5472 O O . LEU A 1 709 ? -23.131 9.491 -12.887 1.00 35.91 709 LEU A O 1
ATOM 5476 N N . LEU A 1 710 ? -23.121 7.246 -12.803 1.00 35.66 710 LEU A N 1
ATOM 5477 C CA . LEU A 1 710 ? -22.122 7.052 -13.862 1.00 35.66 710 LEU A CA 1
ATOM 5478 C C . LEU A 1 710 ? -22.703 7.375 -15.249 1.00 35.66 710 LEU A C 1
ATOM 5480 O O . LEU A 1 710 ? -22.016 8.009 -16.046 1.00 35.66 710 LEU A O 1
ATOM 5484 N N . HIS A 1 711 ? -23.989 7.084 -15.495 1.00 35.84 711 HIS A N 1
ATOM 5485 C CA . HIS A 1 711 ? -24.687 7.511 -16.717 1.00 35.84 711 HIS A CA 1
ATOM 5486 C C . HIS A 1 711 ? -24.786 9.038 -16.867 1.00 35.84 711 HIS A C 1
ATOM 5488 O O . HIS A 1 711 ? -24.836 9.545 -17.984 1.00 35.84 711 HIS A O 1
ATOM 5494 N N . ARG A 1 712 ? -24.787 9.787 -15.755 1.00 34.56 712 ARG A N 1
ATOM 5495 C CA . ARG A 1 712 ? -24.835 11.260 -15.759 1.00 34.56 712 ARG A CA 1
ATOM 5496 C C . ARG A 1 712 ? -23.485 11.938 -15.991 1.00 34.56 712 ARG A C 1
ATOM 5498 O O . ARG A 1 712 ? -23.474 13.118 -16.315 1.00 34.56 712 ARG A O 1
ATOM 5505 N N . VAL A 1 713 ? -22.367 11.232 -15.819 1.00 34.84 713 VAL A N 1
ATOM 5506 C CA . VAL A 1 713 ? -21.016 11.801 -16.000 1.00 34.84 713 VAL A CA 1
ATOM 5507 C C . VAL A 1 713 ? -20.495 11.592 -17.429 1.00 34.84 713 VAL A C 1
ATOM 5509 O O . VAL A 1 713 ? -19.434 12.103 -17.758 1.00 34.84 713 VAL A O 1
ATOM 5512 N N . ASN A 1 714 ? -21.252 10.921 -18.306 1.00 38.75 714 ASN A N 1
ATOM 5513 C CA . ASN A 1 714 ? -20.798 10.592 -19.660 1.00 38.75 714 ASN A CA 1
ATOM 5514 C C . ASN A 1 714 ? -21.699 11.111 -20.797 1.00 38.75 714 ASN A C 1
ATOM 5516 O O . ASN A 1 714 ? -21.883 10.421 -21.793 1.00 38.75 714 ASN A O 1
ATOM 5520 N N . MET A 1 715 ? -22.291 12.302 -20.661 1.00 35.59 715 MET A N 1
ATOM 5521 C CA . MET A 1 715 ? -23.101 12.921 -21.723 1.00 35.59 715 MET A CA 1
ATOM 5522 C C . MET A 1 715 ? -22.877 14.437 -21.766 1.00 35.59 715 MET A C 1
ATOM 5524 O O . MET A 1 715 ? -23.617 15.173 -21.121 1.00 35.59 715 MET A O 1
ATOM 5528 N N . SER A 1 716 ? -21.847 14.862 -22.504 1.00 32.84 716 SER A N 1
ATOM 5529 C CA . SER A 1 716 ? -21.803 16.048 -23.386 1.00 32.84 716 SER A CA 1
ATOM 5530 C C . SER A 1 716 ? -20.357 16.536 -23.531 1.00 32.84 716 SER A C 1
ATOM 5532 O O . SER A 1 716 ? -19.991 17.592 -23.018 1.00 32.84 716 SER A O 1
ATOM 5534 N N . GLU A 1 717 ? -19.518 15.754 -24.202 1.00 34.00 717 GLU A N 1
ATOM 5535 C CA . GLU A 1 717 ? -18.358 16.336 -24.871 1.00 34.00 717 GLU A CA 1
ATOM 5536 C C . GLU A 1 717 ? -18.805 16.541 -26.320 1.00 34.00 717 GLU A C 1
ATOM 5538 O O . GLU A 1 717 ? -19.036 15.579 -27.054 1.00 34.00 717 GLU A O 1
ATOM 5543 N N . GLU A 1 718 ? -19.086 17.800 -26.666 1.00 36.75 718 GLU A N 1
ATOM 5544 C CA . GLU A 1 718 ? -19.224 18.255 -28.047 1.00 36.75 718 GLU A CA 1
ATOM 5545 C C . GLU A 1 718 ? -17.888 17.975 -28.741 1.00 36.75 718 GLU A C 1
ATOM 5547 O O . GLU A 1 718 ? -16.944 18.758 -28.665 1.00 36.75 718 GLU A O 1
ATOM 5552 N N . VAL A 1 719 ? -17.786 16.801 -29.359 1.00 34.47 719 VAL A N 1
ATOM 5553 C CA . VAL A 1 719 ? -16.738 16.512 -30.330 1.00 34.47 719 VAL A CA 1
ATOM 5554 C C . VAL A 1 719 ? -17.172 17.191 -31.622 1.00 34.47 719 VAL A C 1
ATOM 5556 O O . VAL A 1 719 ? -18.028 16.679 -32.341 1.00 34.47 719 VAL A O 1
ATOM 5559 N N . ASP A 1 720 ? -16.611 18.374 -31.864 1.00 36.62 720 ASP A N 1
ATOM 5560 C CA . ASP A 1 720 ? -16.681 19.064 -33.149 1.00 36.62 720 ASP A CA 1
ATOM 5561 C C . ASP A 1 720 ? -16.098 18.163 -34.252 1.00 36.62 720 ASP A C 1
ATOM 5563 O O . ASP A 1 720 ? -14.899 17.874 -34.287 1.00 36.62 720 ASP A O 1
ATOM 5567 N N . ASP A 1 721 ? -17.000 17.719 -35.128 1.00 47.69 721 ASP A N 1
ATOM 5568 C CA . ASP A 1 721 ? -16.844 17.401 -36.549 1.00 47.69 721 ASP A CA 1
ATOM 5569 C C . ASP A 1 721 ? -15.413 17.367 -37.103 1.00 47.69 721 ASP A C 1
ATOM 5571 O O . ASP A 1 721 ? -14.980 18.362 -37.672 1.00 47.69 721 ASP A O 1
ATOM 5575 N N . TRP A 1 722 ? -14.738 16.209 -37.110 1.00 39.44 722 TRP A N 1
ATOM 5576 C CA . TRP A 1 722 ? -13.771 15.894 -38.174 1.00 39.44 722 TRP A CA 1
ATOM 5577 C C . TRP A 1 722 ? -13.775 14.395 -38.537 1.00 39.44 722 TRP A C 1
ATOM 5579 O O . TRP A 1 722 ? -13.413 13.538 -37.738 1.00 39.44 722 TRP A O 1
ATOM 5589 N N . GLU A 1 723 ? -14.128 14.157 -39.807 1.00 36.00 723 GLU A N 1
ATOM 5590 C CA . GLU A 1 723 ? -13.940 12.967 -40.660 1.00 36.00 723 GLU A CA 1
ATOM 5591 C C . GLU A 1 723 ? -15.082 11.931 -40.776 1.00 36.00 723 GLU A C 1
ATOM 5593 O O . GLU A 1 723 ? -15.220 10.968 -40.025 1.00 36.00 723 GLU A O 1
ATOM 5598 N N . GLU A 1 724 ? -15.853 12.108 -41.859 1.00 39.78 724 GLU A N 1
ATOM 5599 C CA . GLU A 1 724 ? -16.742 11.125 -42.478 1.00 39.78 724 GLU A CA 1
ATOM 5600 C C . GLU A 1 724 ? -15.982 9.838 -42.862 1.00 39.78 724 GLU A C 1
ATOM 5602 O O . GLU A 1 724 ? -15.329 9.746 -43.907 1.00 39.78 724 GLU A O 1
ATOM 5607 N N . HIS A 1 725 ? -16.147 8.785 -42.067 1.00 34.91 725 HIS A N 1
ATOM 5608 C CA . HIS A 1 725 ? -15.971 7.412 -42.531 1.00 34.91 725 HIS A CA 1
ATOM 5609 C C . HIS A 1 725 ? -17.290 6.649 -42.407 1.00 34.91 725 HIS A C 1
ATOM 5611 O O . HIS A 1 725 ? -17.701 6.218 -41.334 1.00 34.91 725 HIS A O 1
ATOM 5617 N N . TYR A 1 726 ? -17.954 6.486 -43.555 1.00 44.25 726 TYR A N 1
ATOM 5618 C CA . TYR A 1 726 ? -19.085 5.584 -43.742 1.00 44.25 726 TYR A CA 1
ATOM 5619 C C . TYR A 1 726 ? -18.607 4.128 -43.625 1.00 44.25 726 TYR A C 1
ATOM 5621 O O . TYR A 1 726 ? -18.201 3.521 -44.615 1.00 44.25 726 TYR A O 1
ATOM 5629 N N . CYS A 1 727 ? -18.690 3.562 -42.423 1.00 38.25 727 CYS A N 1
ATOM 5630 C CA . CYS A 1 727 ? -18.784 2.120 -42.222 1.00 38.25 727 CYS A CA 1
ATOM 5631 C C . CYS A 1 727 ? -20.132 1.818 -41.558 1.00 38.25 727 CYS A C 1
ATOM 5633 O O . CYS A 1 727 ? -20.483 2.390 -40.531 1.00 38.25 727 CYS A O 1
ATOM 5635 N N . ASP A 1 728 ? -20.899 0.954 -42.212 1.00 47.47 728 ASP A N 1
ATOM 5636 C CA . ASP A 1 728 ? -22.262 0.550 -41.877 1.00 47.47 728 ASP A CA 1
ATOM 5637 C C . ASP A 1 728 ? -22.255 -0.308 -40.592 1.00 47.47 728 ASP A C 1
ATOM 5639 O O . ASP A 1 728 ? -22.046 -1.519 -40.644 1.00 47.47 728 ASP A O 1
ATOM 5643 N N . ASP A 1 729 ? -22.397 0.339 -39.428 1.00 42.16 729 ASP A N 1
ATOM 5644 C CA . ASP A 1 729 ? -22.232 -0.255 -38.088 1.00 42.16 729 ASP A CA 1
ATOM 5645 C C . ASP A 1 729 ? -23.552 -0.263 -37.290 1.00 42.16 729 ASP A C 1
ATOM 5647 O O . ASP A 1 729 ? -23.692 0.277 -36.192 1.00 42.16 729 ASP A O 1
ATOM 5651 N N . SER A 1 730 ? -24.587 -0.860 -37.877 1.00 47.31 730 SER A N 1
ATOM 5652 C CA . SER A 1 730 ? -25.929 -0.941 -37.294 1.00 47.31 730 SER A CA 1
ATOM 5653 C C . SER A 1 730 ? -26.158 -2.252 -36.522 1.00 47.31 730 SER A C 1
ATOM 5655 O O . SER A 1 730 ? -27.014 -3.048 -36.893 1.00 47.31 730 SER A O 1
ATOM 5657 N N . SER A 1 731 ? -25.411 -2.506 -35.432 1.00 43.28 731 SER A N 1
ATOM 5658 C CA . SER A 1 731 ? -25.874 -3.414 -34.343 1.00 43.28 731 SER A CA 1
ATOM 5659 C C . SER A 1 731 ? -25.046 -3.445 -33.044 1.00 43.28 731 SER A C 1
ATOM 5661 O O . SER A 1 731 ? -25.444 -4.138 -32.102 1.00 43.28 731 SER A O 1
ATOM 5663 N N . LEU A 1 732 ? -23.948 -2.695 -32.910 1.00 40.84 732 LEU A N 1
ATOM 5664 C CA . LEU A 1 732 ? -23.219 -2.625 -31.638 1.00 40.84 732 LEU A CA 1
ATOM 5665 C C . LEU A 1 732 ? -23.922 -1.657 -30.676 1.00 40.84 732 LEU A C 1
ATOM 5667 O O . LEU A 1 732 ? -23.670 -0.458 -30.666 1.00 40.84 732 LEU A O 1
ATOM 5671 N N . SER A 1 733 ? -24.829 -2.195 -29.855 1.00 43.00 733 SER A N 1
ATOM 5672 C CA . SER A 1 733 ? -25.329 -1.514 -28.655 1.00 43.00 733 SER A CA 1
ATOM 5673 C C . SER A 1 733 ? -24.132 -1.014 -27.826 1.00 43.00 733 SER A C 1
ATOM 5675 O O . SER A 1 733 ? -23.384 -1.853 -27.318 1.00 43.00 733 SER A O 1
ATOM 5677 N N . PRO A 1 734 ? -23.951 0.307 -27.619 1.00 46.75 734 PRO A N 1
ATOM 5678 C CA . PRO A 1 734 ? -22.872 0.839 -26.783 1.00 46.75 734 PRO A CA 1
ATOM 5679 C C . PRO A 1 734 ? -23.064 0.545 -25.282 1.00 46.75 734 PRO A C 1
ATOM 5681 O O . PRO A 1 734 ? -22.237 0.929 -24.460 1.00 46.75 734 PRO A O 1
ATOM 5684 N N . ASN A 1 735 ? -24.136 -0.162 -24.909 1.00 42.97 735 ASN A N 1
ATOM 5685 C CA . ASN A 1 735 ? -24.533 -0.430 -23.532 1.00 42.97 735 ASN A CA 1
ATOM 5686 C C . ASN A 1 735 ? -24.296 -1.892 -23.141 1.00 42.97 735 ASN A C 1
ATOM 5688 O O . ASN A 1 735 ? -25.246 -2.648 -22.930 1.00 42.97 735 ASN A O 1
ATOM 5692 N N . SER A 1 736 ? -23.038 -2.307 -22.993 1.00 45.78 736 SER A N 1
ATOM 5693 C CA . SER A 1 736 ? -22.750 -3.358 -22.014 1.00 45.78 736 SER A CA 1
ATOM 5694 C C . SER A 1 736 ? -22.134 -2.705 -20.788 1.00 45.78 736 SER A C 1
ATOM 5696 O O . SER A 1 736 ? -20.915 -2.542 -20.700 1.00 45.78 736 SER A O 1
ATOM 5698 N N . ASP A 1 737 ? -23.021 -2.333 -19.867 1.00 46.50 737 ASP A N 1
ATOM 5699 C CA . ASP A 1 737 ? -22.780 -2.030 -18.460 1.00 46.50 737 ASP A CA 1
ATOM 5700 C C . ASP A 1 737 ? -21.977 -3.153 -17.780 1.00 46.50 737 ASP A C 1
ATOM 5702 O O . ASP A 1 737 ? -22.462 -3.875 -16.911 1.00 46.50 737 ASP A O 1
ATOM 5706 N N . GLN A 1 738 ? -20.692 -3.289 -18.101 1.00 49.69 738 GLN A N 1
ATOM 5707 C CA . GLN A 1 738 ? -19.734 -3.815 -17.135 1.00 49.69 738 GLN A CA 1
ATOM 5708 C C . GLN A 1 738 ? -19.432 -2.694 -16.141 1.00 49.69 738 GLN A C 1
ATOM 5710 O O . GLN A 1 738 ? -18.302 -2.226 -16.013 1.00 49.69 738 GLN A O 1
ATOM 5715 N N . ALA A 1 739 ? -20.477 -2.250 -15.435 1.00 51.16 739 ALA A N 1
ATOM 5716 C CA . ALA A 1 739 ? -20.342 -1.563 -14.169 1.00 51.16 739 ALA A CA 1
ATOM 5717 C C . ALA A 1 739 ? -19.604 -2.543 -13.255 1.00 51.16 739 ALA A C 1
ATOM 5719 O O . ALA A 1 739 ? -20.162 -3.521 -12.762 1.00 51.16 739 ALA A O 1
ATOM 5720 N N . VAL A 1 740 ? -18.288 -2.352 -13.186 1.00 55.53 740 VAL A N 1
ATOM 5721 C CA . VAL A 1 740 ? -17.346 -3.280 -12.577 1.00 55.53 740 VAL A CA 1
ATOM 5722 C C . VAL A 1 740 ? -17.702 -3.402 -11.099 1.00 55.53 740 VAL A C 1
ATOM 5724 O O . VAL A 1 740 ? -17.423 -2.503 -10.306 1.00 55.53 740 VAL A O 1
ATOM 5727 N N . MET A 1 741 ? -18.378 -4.494 -10.755 1.00 71.50 741 MET A N 1
ATOM 5728 C CA . MET A 1 741 ? -18.870 -4.721 -9.407 1.00 71.50 741 MET A CA 1
ATOM 5729 C C . MET A 1 741 ? -17.719 -5.084 -8.477 1.00 71.50 741 MET A C 1
ATOM 5731 O O . MET A 1 741 ? -16.786 -5.803 -8.849 1.00 71.50 741 MET A O 1
ATOM 5735 N N . VAL A 1 742 ? -17.800 -4.573 -7.252 1.00 82.38 742 VAL A N 1
ATOM 5736 C CA . VAL A 1 742 ? -17.039 -5.109 -6.130 1.00 82.38 742 VAL A CA 1
ATOM 5737 C C . VAL A 1 742 ? -17.419 -6.581 -5.984 1.00 82.38 742 VAL A C 1
ATOM 5739 O O . VAL A 1 742 ? -18.597 -6.929 -6.041 1.00 82.38 742 VAL A O 1
ATOM 5742 N N . ARG A 1 743 ? -16.432 -7.458 -5.814 1.00 87.06 743 ARG A N 1
ATOM 5743 C CA . ARG A 1 743 ? -16.676 -8.902 -5.683 1.00 87.06 743 ARG A CA 1
ATOM 5744 C C . ARG A 1 743 ? -16.070 -9.451 -4.413 1.00 87.06 743 ARG A C 1
ATOM 5746 O O . ARG A 1 743 ? -15.077 -8.916 -3.941 1.00 87.06 743 ARG A O 1
ATOM 5753 N N . ILE A 1 744 ? -16.626 -10.540 -3.909 1.00 87.31 744 ILE A N 1
ATOM 5754 C CA . ILE A 1 744 ? -16.063 -11.310 -2.801 1.00 87.31 744 ILE A CA 1
ATOM 5755 C C . ILE A 1 744 ? -15.468 -12.583 -3.405 1.00 87.31 744 ILE A C 1
ATOM 5757 O O . ILE A 1 744 ? -16.154 -13.249 -4.178 1.00 87.31 744 ILE A O 1
ATOM 5761 N N . ASP A 1 745 ? -14.197 -12.880 -3.135 1.00 89.19 745 ASP A N 1
ATOM 5762 C CA . ASP A 1 745 ? -13.572 -14.133 -3.578 1.00 89.19 745 ASP A CA 1
ATOM 5763 C C . ASP A 1 745 ? -13.772 -15.287 -2.581 1.00 89.19 745 ASP A C 1
ATOM 5765 O O . ASP A 1 745 ? -14.405 -15.138 -1.532 1.00 89.19 745 ASP A O 1
ATOM 5769 N N . ASP A 1 746 ? -13.201 -16.447 -2.908 1.00 87.12 746 ASP A N 1
ATOM 5770 C CA . ASP A 1 746 ? -13.268 -17.665 -2.091 1.00 87.12 746 ASP A CA 1
ATOM 5771 C C . ASP A 1 746 ? -12.633 -17.496 -0.696 1.00 87.12 746 ASP A C 1
ATOM 5773 O O . ASP A 1 746 ? -12.975 -18.218 0.244 1.00 87.12 746 ASP A O 1
ATOM 5777 N N . ASP A 1 747 ? -11.748 -16.507 -0.530 1.00 86.81 747 ASP A N 1
ATOM 5778 C CA . ASP A 1 747 ? -11.115 -16.146 0.739 1.00 86.81 747 ASP A CA 1
ATOM 5779 C C . ASP A 1 747 ? -11.932 -15.121 1.544 1.00 86.81 747 ASP A C 1
ATOM 5781 O O . ASP A 1 747 ? -11.470 -14.637 2.580 1.00 86.81 747 ASP A O 1
ATOM 5785 N N . GLN A 1 748 ? -13.151 -14.798 1.093 1.00 88.75 748 GLN A N 1
ATOM 5786 C CA . GLN A 1 748 ? -14.010 -13.747 1.646 1.00 88.75 748 GLN A CA 1
ATOM 5787 C C . GLN A 1 748 ? -13.379 -12.348 1.566 1.00 88.75 748 GLN A C 1
ATOM 5789 O O . GLN A 1 748 ? -13.756 -11.428 2.302 1.00 88.75 748 GLN A O 1
ATOM 5794 N N . VAL A 1 749 ? -12.421 -12.155 0.655 1.00 87.25 749 VAL A N 1
ATOM 5795 C CA . VAL A 1 749 ? -11.830 -10.849 0.396 1.00 87.25 749 VAL A CA 1
ATOM 5796 C C . VAL A 1 749 ? -12.720 -10.112 -0.590 1.00 87.25 749 VAL A C 1
ATOM 5798 O O . VAL A 1 749 ? -12.929 -10.536 -1.724 1.00 87.25 749 VAL A O 1
ATOM 5801 N N . MET A 1 750 ? -13.241 -8.971 -0.153 1.00 86.62 750 MET A N 1
ATOM 5802 C CA . MET A 1 750 ? -13.947 -8.039 -1.016 1.00 86.62 750 MET A CA 1
ATOM 5803 C C . MET A 1 750 ? -12.915 -7.209 -1.796 1.00 86.62 750 MET A C 1
ATOM 5805 O O . MET A 1 750 ? -12.086 -6.478 -1.249 1.00 86.62 750 MET A O 1
ATOM 5809 N N . ILE A 1 751 ? -12.949 -7.396 -3.105 1.00 88.38 751 ILE A N 1
ATOM 5810 C CA . ILE A 1 751 ? -11.984 -6.916 -4.077 1.00 88.38 751 ILE A CA 1
ATOM 5811 C C . ILE A 1 751 ? -12.637 -5.760 -4.836 1.00 88.38 751 ILE A C 1
ATOM 5813 O O . ILE A 1 751 ? -13.696 -5.953 -5.446 1.00 88.38 751 ILE A O 1
ATOM 5817 N N . PRO A 1 752 ? -12.025 -4.562 -4.815 1.00 88.81 752 PRO A N 1
ATOM 5818 C CA . PRO A 1 752 ? -12.458 -3.462 -5.654 1.00 88.81 752 PRO A CA 1
ATOM 5819 C C . PRO A 1 752 ? -12.485 -3.853 -7.130 1.00 88.81 752 PRO A C 1
ATOM 5821 O O . PRO A 1 752 ? -11.768 -4.740 -7.587 1.00 88.81 752 PRO A O 1
ATOM 5824 N N . SER A 1 753 ? -13.275 -3.112 -7.890 1.00 88.38 753 SER A N 1
ATOM 5825 C CA . SER A 1 753 ? -13.317 -3.197 -9.342 1.00 88.38 753 SER A CA 1
ATOM 5826 C C . SER A 1 753 ? -11.913 -3.224 -9.972 1.00 88.38 753 SER A C 1
ATOM 5828 O O . SER A 1 753 ? -11.019 -2.491 -9.542 1.00 88.38 753 SER A O 1
ATOM 5830 N N . SER A 1 754 ? -11.710 -4.023 -11.026 1.00 87.81 754 SER A N 1
ATOM 5831 C CA . SER A 1 754 ? -10.420 -4.099 -11.730 1.00 87.81 754 SER A CA 1
ATOM 5832 C C . SER A 1 754 ? -9.935 -2.734 -12.222 1.00 87.81 754 SER A C 1
ATOM 5834 O O . SER A 1 754 ? -8.738 -2.469 -12.215 1.00 87.81 754 SER A O 1
ATOM 5836 N N . ASN A 1 755 ? -10.854 -1.840 -12.602 1.00 86.81 755 ASN A N 1
ATOM 5837 C CA . ASN A 1 755 ? -10.517 -0.480 -13.027 1.00 86.81 755 ASN A CA 1
ATOM 5838 C C . ASN A 1 755 ? -10.011 0.361 -11.850 1.00 86.81 755 ASN A C 1
ATOM 5840 O O . ASN A 1 755 ? -9.049 1.112 -12.002 1.00 86.81 755 ASN A O 1
ATOM 5844 N N . VAL A 1 756 ? -10.622 0.208 -10.669 1.00 89.00 756 VAL A N 1
ATOM 5845 C CA . VAL A 1 756 ? -10.141 0.850 -9.438 1.00 89.00 756 VAL A CA 1
ATOM 5846 C C . VAL A 1 756 ? -8.758 0.312 -9.079 1.00 89.00 756 VAL A C 1
ATOM 5848 O O . VAL A 1 756 ? -7.850 1.103 -8.846 1.00 89.00 756 VAL A O 1
ATOM 5851 N N . LEU A 1 757 ? -8.560 -1.011 -9.098 1.00 91.62 757 LEU A N 1
ATOM 5852 C CA . LEU A 1 757 ? -7.258 -1.622 -8.813 1.00 91.62 757 LEU A CA 1
ATOM 5853 C C . LEU A 1 757 ? -6.170 -1.155 -9.791 1.00 91.62 757 LEU A C 1
ATOM 5855 O O . LEU A 1 757 ? -5.089 -0.785 -9.341 1.00 91.62 757 LEU A O 1
ATOM 5859 N N . SER A 1 758 ? -6.457 -1.117 -11.098 1.00 91.50 758 SER A N 1
ATOM 5860 C CA . SER A 1 758 ? -5.504 -0.639 -12.115 1.00 91.50 758 SER A CA 1
ATOM 5861 C C . SER A 1 758 ? -5.100 0.807 -11.841 1.00 91.50 758 SER A C 1
ATOM 5863 O O . SER A 1 758 ? -3.915 1.103 -11.721 1.00 91.50 758 SER A O 1
ATOM 5865 N N . LYS A 1 759 ? -6.081 1.692 -11.617 1.00 90.38 759 LYS A N 1
ATOM 5866 C CA . LYS A 1 759 ? -5.834 3.112 -11.332 1.00 90.38 759 LYS A CA 1
ATOM 5867 C C . LYS A 1 759 ? -5.068 3.349 -10.046 1.00 90.38 759 LYS A C 1
ATOM 5869 O O . LYS A 1 759 ? -4.267 4.276 -9.986 1.00 90.38 759 LYS A O 1
ATOM 5874 N N . LEU A 1 760 ? -5.334 2.553 -9.012 1.00 92.75 760 LEU A N 1
ATOM 5875 C CA . LEU A 1 760 ? -4.609 2.648 -7.750 1.00 92.75 760 LEU A CA 1
ATOM 5876 C C . LEU A 1 760 ? -3.135 2.272 -7.918 1.00 92.75 760 LEU A C 1
ATOM 5878 O O . LEU A 1 760 ? -2.292 2.822 -7.220 1.00 92.75 760 LEU A O 1
ATOM 5882 N N . VAL A 1 761 ? -2.818 1.354 -8.826 1.00 93.50 761 VAL A N 1
ATOM 5883 C CA . VAL A 1 761 ? -1.469 0.804 -8.978 1.00 93.50 761 VAL A CA 1
ATOM 5884 C C . VAL A 1 761 ? -0.629 1.540 -10.030 1.00 93.50 761 VAL A C 1
ATOM 5886 O O . VAL A 1 761 ? 0.580 1.691 -9.833 1.00 93.50 761 VAL A O 1
ATOM 5889 N N . GLU A 1 762 ? -1.238 1.995 -11.128 1.00 89.50 762 GLU A N 1
ATOM 5890 C CA . GLU A 1 762 ? -0.585 2.782 -12.194 1.00 89.50 762 GLU A CA 1
ATOM 5891 C C . GLU A 1 762 ? 0.041 4.074 -11.673 1.00 89.50 762 GLU A C 1
ATOM 5893 O O . GLU A 1 762 ? 1.141 4.445 -12.145 1.00 89.50 762 GLU A O 1
#

Mean predicted aligned error: 14.48 Å